Protein AF-A0A842RB42-F1 (afdb_monomer)

Mean predicted aligned error: 12.79 Å

Secondary structure (DSSP, 8-state):
------------TT--S--PPP-----TTGGGEEE--SSHHHHHHHHHHHHTTTT-TTSTTTTTTT----HHHHHHHHTTS--TTEEEEEETTEEEEEEEEEEEEEETTEEEEEEEEEEEE-GGGTTSSHHHHHHHHHHHHHHHTT-S-EEEE--TT-TTTHHHHHHTT-EE-TTSSSEEEE-HHHHHH-TTTGGGGGTS-HHHHB-----SS----EETTEEEEEEEEE-SSS-EEEEEEETTTTEEEEEEEE-SS-EEEEEEE-S-SEEETTT-EEEEEEEEEE-SSSPEEEEEEEEE-TTEEEES--EEEEEE-TTEEEEEEEEEEE-TTPPP--TTTSTT---S-EEEEEEEETTEEEEEEEE-EEE-SEEEEESSSS-EE-TT-EEEEEEEEEE-SSS-EEEEEEE---SSEEES--EEEEEE-TT-EEEEEEEEEPS-SSEEEEEEEEEEETTS-EEEEEEEEEEE-SSS--EEEEETTEEEEE-SSEEEEEESS--TTTT-EEEEETTT--EEEE---EESSSP-TTT-GGGTSPPEEEEEE-SSEEEEEEEEE-TTTTTEEEEEEEEEESSSPPEEEEEEEEE-SSS-B-S-EEEE-SS-EE-SSPP-EEEEEETTEEEEE-HHHHHTT--S-GGGBSSSEEEEEETTEEEEEE--GGG-SEEETTSSS-EEEEE---B-TT-EEEPPPEEEEEES-HHHHHHHHHHHHS---------------SEEEEEE-TTSTT--BSEEEEETT--EEEEEEEEEEEEEEEEEEEEEETTBEEESSEEEEEEEEEEEEEEEEEEE--SSSEEEEEEEEEESS-EEEEEEEEEEE-TTS--EEEEEE-SS-EEEEEE-SSEEEEEETTTTTEEEEEEETTPPP-B-B-TTS-EEETTEEEE-BSEEEEEEESS--S-HHHHHTT--EEEEEEEETTEEEEEEEEPPP-SSGGGTTEEEEEEEEE-TT-SEEEEEEEEEE-SSS-EEEEEEEEEEE---SSTT-EEEEEETTTEEEEEETTS-TTTHHHHGGG-SEEEEE-TT-SSEEEEE----SS-EEEEEE-STTS-EEEEEEEEEEEE-TT-EEEEEEEEEEES-GGGTGGGGGBS-HHHH--

Nearest PDB structures (foldseek):
  3wvf-assembly2_B  TM=6.199E-01  e=1.460E-06  Escherichia coli UTI89
  8cte-assembly1_X  TM=4.388E-01  e=1.400E-07  Homo sapiens
  8csl-assembly1_X  TM=4.303E-01  e=2.814E-07  Homo sapiens
  7tw1-assembly1_E  TM=4.346E-01  e=2.678E-07  Homo sapiens
  5ow3-assembly1_C-3  TM=1.644E-01  e=1.102E-02  Arabidopsis thaliana

Radius of gyration: 33.49 Å; Cα contacts (8 Å, |Δi|>4): 2814; chains: 1; bounding box: 98×82×93 Å

pLDDT: mean 84.16, std 14.67, range [21.72, 98.56]

Foldseek 3Di:
DDDDPDDDPPPPPPPPPDDLDQDADDDPLLVQKDFQDLDLLSLQLVLVLQQLQQPDPLDFCGPQNPDRGHSVNSNVVPVQDDRPQKMFGADSVDSSHTFWIWGKDADQFHNLEMETPDTGGRPVCPPVCNSLSRVSVNQVVSLVVLHQKYKYADFLPSPRCQQSLQLQQWAQFPQFRGITIHRCSVVCPFFPCVVVSSVAHQSVFKDGDRDSDHQQDDDQAQGWDWTKGHRDPFWIKIWIARPQASHTQWMFTTHLAWTKTWHKDWNHQEDEAQPDKTKIKIKIFTQGQDWWWKWKAKDWDPQKDKDADGIDTDTYHHGDMDMGMIMIHGHLPDAFDDCSQQVPDHAPTKIWIFMDTPNDTGINIRHHGYDFQKDKAWVVNQAEDEAPDKDKTKIKIAGPPLAKFWKKKAKDAWPFKAFPDGIDTDIAHSLIAMDITIIHGHDDAWEWTWMWMWMAGPVGGTRDTDIRIHTYHPAQAWYWDDDSQKIWIDGPFKIWIFGQAFDQQHRKIWIFGDPLGKIKIFDQFFKFPPTPPSHRPVSRDRWDWDWDDDPFHIKIWTWDADPVQHQKIKIWIWTDGSDQAWIWIKMKIWRQDQFKGDRIKGKRDDRMDMDPQQFLWKWFAFPVGIDIDHLVVLQPPDFFQLNRHDAQKMWTHGPRWIKMKGDDSVQFPTWRRSHPDITTMGDDHTAHHRDMDMDDIITMHTGHDVVVNRQSNCVVPPDDDDDDDDDDDDDPDQKDKAKAAPVQPDAGFQEEEDALPDFKIKIKMFGPAFDWFWWKKAKDKDVWDKPPGIDTDTGHRDRMDMDMITTNDDPDQKIKMKIWIGGPVDIDIDIHMYGYFHPVFDKDWDWDDDPPFIWIWIDQPFKIWIAGQLLLRFIQAIDGPPDHGFWDAPPPDFPRDDNDSTTGTHWDKDKFAQDRDTDRVVVSNVWGWDKDWDCDVVKTDIKIKTDQDCPDSQRHQKIWMWTWIDGHPHQKTKIKIKIWRQYQFKHWIKMKIKHKGAAPLDQPKWKWWQFPPDGIDIDGLSPDQPPQQSRFQQTQKMWIDHPPDQKIKMKG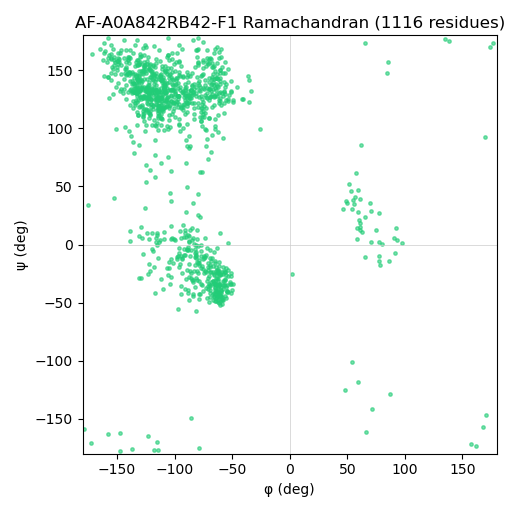AEDEPFRKTFGWDRSNRGIIIGMMITHTDIAHHRGMDMAMMMIGIDNDPSNHVSCNRYSCCVSRYD

Solvent-accessible surface area (backbone atoms only — not comparable to full-atom values): 58991 Å² total; per-residue (Å²): 143,81,85,80,82,70,77,84,78,81,76,77,86,79,74,90,62,87,77,74,63,68,37,63,83,82,50,84,58,42,73,39,47,43,70,61,59,104,41,73,68,48,24,36,24,51,16,54,31,48,49,52,27,51,90,33,90,90,41,86,52,23,83,52,48,90,56,78,60,42,30,68,57,43,39,70,73,46,73,80,54,82,48,92,46,29,35,31,30,34,36,97,92,36,83,87,41,44,36,27,44,27,33,47,45,64,31,68,69,38,89,56,26,28,26,47,78,43,79,50,51,25,69,92,57,56,94,68,55,52,64,56,33,44,52,50,51,53,50,51,52,35,35,76,71,65,15,49,30,41,30,38,74,56,48,44,33,42,72,79,55,50,56,54,43,19,69,73,53,34,39,31,46,66,74,47,77,38,37,30,43,20,50,58,34,35,58,61,62,31,80,87,60,28,68,54,30,53,78,38,43,53,72,80,24,45,61,65,80,74,69,99,60,65,54,80,46,58,56,89,47,20,48,29,44,84,47,41,33,49,76,56,99,59,27,34,38,39,38,32,28,24,64,48,53,69,36,49,20,28,38,39,44,36,39,93,62,41,27,42,35,38,39,54,51,35,74,46,36,61,46,35,26,33,74,42,75,44,62,36,37,41,38,41,33,27,68,16,79,58,68,44,56,38,43,37,42,54,47,63,36,95,57,43,49,73,49,65,87,49,68,48,79,46,78,36,47,53,72,36,71,51,72,50,71,34,40,36,34,36,40,49,82,49,73,67,54,61,55,75,65,39,65,89,62,60,47,85,42,38,42,34,37,43,36,35,41,96,94,40,71,52,72,35,33,46,45,42,34,36,36,63,46,51,48,76,43,40,69,57,78,79,45,75,45,53,52,69,36,77,48,71,50,41,32,38,38,42,41,64,71,73,49,69,43,58,33,37,41,40,53,46,64,30,93,42,44,40,57,83,70,44,74,47,78,50,74,32,42,43,46,20,27,63,46,80,42,57,32,37,28,45,83,60,71,44,38,56,32,57,26,48,38,38,32,26,38,78,89,66,42,48,44,40,75,48,66,46,63,43,35,31,51,67,56,41,46,44,30,63,50,61,52,94,63,25,45,35,42,36,35,83,52,40,39,36,37,33,49,68,58,63,47,80,64,18,55,31,37,38,41,36,35,65,87,65,65,49,35,38,35,29,53,57,61,30,73,28,70,71,70,49,85,77,58,34,71,52,37,51,49,68,53,51,75,46,78,48,82,53,98,63,25,35,35,40,37,39,30,44,71,40,82,86,53,72,40,34,32,44,31,44,33,40,38,40,38,27,60,94,62,58,34,34,41,31,44,34,40,35,24,76,34,94,52,70,45,67,70,41,30,41,41,36,36,77,59,37,46,63,44,93,68,66,69,71,32,33,40,41,34,32,70,95,42,76,46,73,46,46,51,68,73,44,44,78,75,59,71,44,53,46,83,57,45,64,48,48,47,38,26,36,33,40,96,67,28,16,45,22,43,31,45,70,56,92,70,45,66,32,31,40,72,31,51,98,35,57,27,38,32,35,73,45,74,73,33,43,54,72,33,71,50,74,54,82,54,39,32,38,41,82,42,84,37,56,66,58,39,52,48,52,41,32,62,73,77,62,65,76,97,82,81,87,81,80,86,87,77,82,90,80,74,71,62,48,77,33,34,31,51,87,88,47,79,96,50,80,14,31,12,40,75,40,51,58,86,58,43,67,41,31,39,38,40,43,40,75,53,67,38,69,55,61,37,42,36,37,55,49,44,64,88,38,58,57,42,72,38,70,42,82,42,78,44,71,77,33,38,67,49,76,50,77,30,39,45,50,76,48,97,59,52,64,36,37,32,39,41,38,39,40,38,96,89,52,76,46,78,45,67,24,20,43,34,34,28,35,84,96,50,63,67,48,76,45,87,45,72,60,102,86,54,65,34,42,38,38,38,21,85,38,35,37,37,29,33,23,32,91,58,74,32,19,32,51,40,35,28,51,81,85,44,73,65,51,34,29,49,43,76,93,54,73,40,51,44,62,79,29,56,69,32,58,56,8,40,41,72,51,68,39,61,71,82,69,70,65,50,58,64,61,63,60,68,69,54,56,39,48,68,47,81,46,78,58,90,81,32,38,38,41,31,18,34,45,55,72,35,73,91,45,85,49,50,34,21,30,30,48,34,38,33,46,29,31,37,17,50,20,57,46,38,42,36,38,42,35,42,36,28,72,14,56,48,69,38,45,25,22,44,36,36,37,33,24,29,53,56,76,69,48,75,69,26,39,40,38,40,49,37,98,86,75,47,75,47,75,45,40,50,77,60,60,64,70,61,58,59,70,48,24,72,72,15,50,34,36,34,41,31,39,62,92,54,82,48,32,45,28,40,30,32,48,65,56,84,62,62,55,22,26,44,64,47,42,72,83,35,73,35,36,34,51,26,41,45,33,58,71,46,74,39,49,45,69,35,69,50,50,46,38,39,40,37,38,57,36,82,52,77,75,41,48,66,18,48,33,38,30,73,52,45,88,72,28,48,67

Sequence (1118 aa):
MNSSKKFPKQKNKSNLQLKKSIIFLDDEKTALVRPMRPTKKDYAGIARCYNSFKDSDSWPGGFGGTFTFTGEFIEEQLKDQDHSSLFIVVAPDNPDKIVGVSFCSRTWNLPDCWYVQLLGVDPAYQGQKLGKSLLLRSTQFALEKGARFISLHTWGGNLKAMPLYKRQGYKWRPNTSVYMENYLPLILNFPYFRGLFTKYSWYDTFQPKITQEQDEEFDEKMAIYEYYFKFDEYSSLKVWIDRTVGWISGFHYITEQEDLLIKTQTPNSEAFTGIETFPVTLTVANYGKKVQELAITTKSTDQLALDGETTHQIKLPSNKEQTINLTGSFLSDTDELDMKVHTHTYSDHTITFEISTDGFTFPIILGKVPLKAMKIHTTPKNFVAIPDQTLTIPFELCNYTGKQQEIEIKLEDGKKVLFNQHNFSTSVDPYDSKLEVPAKVLPTTSTADEINISMKTKDGKNLLKKKLPIIIFRNNKAVSYELDQQLFLENKNVRVSLYRKSQPGSNELVIFEKTRGLKICGNPLILGYPFDEDGSEFYSTKLDHQILETEEGLWIASSAVSKEKAGVKVTRKLFIPNDNEPLGLQYSLENLSDKAVTDLGILCTSYWWPNPLNPVNVIIPFKEGIKQSSLYELGINLGKDPSDLKEGWKAINYSRGTLGFLFNQEVIEKIGIGERFPSIEFKIPELQPNQTFDLTPLWFTFTDSWQAVRKQWQDKYHYSPANELDHFLSAENMKKIGLIDEQSQDQICKGLILDRNQKKIQIILDAFRKTTFEGAMTVNFTKMKSKPKNLPISITDSKQWVETIKINPSGRKISSGTITFDTKTRVYEESIALGFYNSSKEVTINKCSNNQETYLEVDNGFLKFRGSKDYRGQIFYLSVEGSKNYLLTHYPEVKAFLWYNKFYGGIGGVISPVDQRGNPEEEFNKLNFTAFEIEKDPWKGIGFMSEIMDYLPAIKGAQQITNFLTLPDAPFILVQQEITNHSEVTRTFNANLTANLVTSNNDKDRYYLKTKKSGIATFQTQDYGSQAWREELDSKWAAFKKEGNKFIMGAVIGKSNYQESIYTYSPNLSIIRLGRSVTNIKIPAKETVRLNVLYLLTKDLTTIEPFTKSNLVSLLKD

Structure (mmCIF, N/CA/C/O backbone):
data_AF-A0A842RB42-F1
#
_entry.id   AF-A0A842RB42-F1
#
loop_
_atom_site.group_PDB
_atom_site.id
_atom_site.type_symbol
_atom_site.label_atom_id
_atom_site.label_alt_id
_atom_site.label_comp_id
_atom_site.label_asym_id
_atom_site.label_entity_id
_atom_site.label_seq_id
_atom_site.pdbx_PDB_ins_code
_atom_site.Cartn_x
_atom_site.Cartn_y
_atom_site.Cartn_z
_atom_site.occupancy
_atom_site.B_iso_or_equiv
_atom_site.auth_seq_id
_atom_site.auth_comp_id
_atom_site.auth_asym_id
_atom_site.auth_atom_id
_atom_site.pdbx_PDB_model_num
ATOM 1 N N . MET A 1 1 ? -7.419 3.503 46.052 1.00 28.41 1 MET A N 1
ATOM 2 C CA . MET A 1 1 ? -8.783 2.989 45.809 1.00 28.41 1 MET A CA 1
ATOM 3 C C . MET A 1 1 ? -9.113 3.204 44.337 1.00 28.41 1 MET A C 1
ATOM 5 O O . MET A 1 1 ? -9.542 4.285 43.982 1.00 28.41 1 MET A O 1
ATOM 9 N N . ASN A 1 2 ? -8.829 2.223 43.477 1.00 23.16 2 ASN A N 1
ATOM 10 C CA . ASN A 1 2 ? -9.146 2.251 42.044 1.00 23.16 2 ASN A CA 1
ATOM 11 C C . ASN A 1 2 ? -9.786 0.903 41.699 1.00 23.16 2 ASN A C 1
ATOM 13 O O . ASN A 1 2 ? -9.106 -0.121 41.649 1.00 23.16 2 ASN A O 1
ATOM 17 N N . SER A 1 3 ? -11.110 0.894 41.552 1.00 21.72 3 SER A N 1
ATOM 18 C CA . SER A 1 3 ? -11.892 -0.288 41.203 1.00 21.72 3 SER A CA 1
ATOM 19 C C . SER A 1 3 ? -11.754 -0.576 39.710 1.00 21.72 3 SER A C 1
ATOM 21 O O . SER A 1 3 ? -12.341 0.111 38.875 1.00 21.72 3 SER A O 1
ATOM 23 N N . SER A 1 4 ? -10.997 -1.615 39.372 1.00 25.64 4 SER A N 1
ATOM 24 C CA . SER A 1 4 ? -10.973 -2.209 38.040 1.00 25.64 4 SER A CA 1
ATOM 25 C C . SER A 1 4 ? -12.340 -2.832 37.730 1.00 25.64 4 SER A C 1
ATOM 27 O O . SER A 1 4 ? -12.679 -3.919 38.204 1.00 25.64 4 SER A O 1
ATOM 29 N N . LYS A 1 5 ? -13.160 -2.139 36.930 1.00 25.27 5 LYS A N 1
ATOM 30 C CA . LYS A 1 5 ? -14.368 -2.723 36.336 1.00 25.27 5 LYS A CA 1
ATOM 31 C C . LYS A 1 5 ? -13.937 -3.788 35.324 1.00 25.27 5 LYS A C 1
ATOM 33 O O . LYS A 1 5 ? -13.612 -3.501 34.179 1.00 25.27 5 LYS A O 1
ATOM 38 N N . LYS A 1 6 ? -13.892 -5.036 35.795 1.00 25.89 6 LYS A N 1
ATOM 39 C CA . LYS A 1 6 ? -13.832 -6.245 34.972 1.00 25.89 6 LYS A CA 1
ATOM 40 C C . LYS A 1 6 ? -15.057 -6.267 34.054 1.00 25.89 6 LYS A C 1
ATOM 42 O O . LYS A 1 6 ? -16.180 -6.209 34.551 1.00 25.89 6 LYS A O 1
ATOM 47 N N . PHE A 1 7 ? -14.846 -6.431 32.751 1.00 24.80 7 PHE A N 1
ATOM 48 C CA . PHE A 1 7 ? -15.879 -6.966 31.863 1.00 24.80 7 PHE A CA 1
ATOM 49 C C . PHE A 1 7 ? -16.419 -8.279 32.460 1.00 24.80 7 PHE A C 1
ATOM 51 O O . PHE A 1 7 ? -15.640 -9.042 33.053 1.00 24.80 7 PHE A O 1
ATOM 58 N N . PRO A 1 8 ? -17.732 -8.549 32.378 1.00 24.95 8 PRO A N 1
ATOM 59 C CA . PRO A 1 8 ? -18.328 -9.676 33.069 1.00 24.95 8 PRO A CA 1
ATOM 60 C C . PRO A 1 8 ? -17.767 -10.978 32.494 1.00 24.95 8 PRO A C 1
ATOM 62 O O . PRO A 1 8 ? -18.117 -11.406 31.398 1.00 24.95 8 PRO A O 1
ATOM 65 N N . LYS A 1 9 ? -16.919 -11.661 33.271 1.00 26.80 9 LYS A N 1
ATOM 66 C CA . LYS A 1 9 ? -16.760 -13.109 33.135 1.00 26.80 9 LYS A CA 1
ATOM 67 C C . LYS A 1 9 ? -18.126 -13.709 33.460 1.00 26.80 9 LYS A C 1
ATOM 69 O O . LYS A 1 9 ? -18.439 -13.890 34.637 1.00 26.80 9 LYS A O 1
ATOM 74 N N . GLN A 1 10 ? -18.929 -14.016 32.442 1.00 27.81 10 GLN A N 1
ATOM 75 C CA . GLN A 1 10 ? -20.046 -14.947 32.581 1.00 27.81 10 GLN A CA 1
ATOM 76 C C . GLN A 1 10 ? -19.477 -16.285 33.075 1.00 27.81 10 GLN A C 1
ATOM 78 O O . GLN A 1 10 ? -19.065 -17.149 32.304 1.00 27.81 10 GLN A O 1
ATOM 83 N N . LYS A 1 11 ? -19.439 -16.476 34.395 1.00 27.50 11 LYS A N 1
ATOM 84 C CA . LYS A 1 11 ? -19.448 -17.813 34.979 1.00 27.50 11 LYS A CA 1
ATOM 85 C C . LYS A 1 11 ? -20.868 -18.343 34.801 1.00 27.50 11 LYS A C 1
ATOM 87 O O . LYS A 1 11 ? -21.682 -18.237 35.710 1.00 27.50 11 LYS A O 1
ATOM 92 N N . ASN A 1 12 ? -21.157 -18.918 33.635 1.00 30.31 12 ASN A N 1
ATOM 93 C CA . ASN A 1 12 ? -22.341 -19.753 33.439 1.00 30.31 12 ASN A CA 1
ATOM 94 C C . ASN A 1 12 ? -22.178 -21.049 34.249 1.00 30.31 12 ASN A C 1
ATOM 96 O O . ASN A 1 12 ? -21.816 -22.097 33.719 1.00 30.31 12 ASN A O 1
ATOM 100 N N . LYS A 1 13 ? -22.427 -20.979 35.560 1.00 30.80 13 LYS A N 1
ATOM 101 C CA . LYS A 1 13 ? -22.700 -22.152 36.397 1.00 30.80 13 LYS A CA 1
ATOM 102 C C . LYS A 1 13 ? -24.211 -22.412 36.403 1.00 30.80 13 LYS A C 1
ATOM 104 O O . LYS A 1 13 ? -24.855 -22.186 37.415 1.00 30.80 13 LYS A O 1
ATOM 109 N N . SER A 1 14 ? -24.750 -22.866 35.268 1.00 31.52 14 SER A N 1
ATOM 110 C CA . SER A 1 14 ? -26.062 -23.547 35.173 1.00 31.52 14 SER A CA 1
ATOM 111 C C . SER A 1 14 ? -26.391 -24.071 33.759 1.00 31.52 14 SER A C 1
ATOM 113 O O . SER A 1 14 ? -27.551 -24.099 33.376 1.00 31.52 14 SER A O 1
ATOM 115 N N . ASN A 1 15 ? -25.412 -24.525 32.963 1.00 31.92 15 ASN A N 1
ATOM 116 C CA . ASN A 1 15 ? -25.683 -25.153 31.654 1.00 31.92 15 ASN A CA 1
ATOM 117 C C . ASN A 1 15 ? -25.223 -26.616 31.613 1.00 31.92 15 ASN A C 1
ATOM 119 O O . ASN A 1 15 ? -24.408 -27.011 30.783 1.00 31.92 15 ASN A O 1
ATOM 123 N N . LEU A 1 16 ? -25.764 -27.417 32.532 1.00 30.64 16 LEU A N 1
ATOM 124 C CA . LEU A 1 16 ? -25.721 -28.883 32.474 1.00 30.64 16 LEU A CA 1
ATOM 125 C C . LEU A 1 16 ? -27.076 -29.452 32.010 1.00 30.64 16 LEU A C 1
ATOM 127 O O . LEU A 1 16 ? -27.528 -30.490 32.475 1.00 30.64 16 LEU A O 1
ATOM 131 N N . GLN A 1 17 ? -27.726 -28.755 31.075 1.00 28.22 17 GLN A N 1
ATOM 132 C CA . GLN A 1 17 ? -28.745 -29.327 30.199 1.00 28.22 17 GLN A CA 1
ATOM 133 C C . GLN A 1 17 ? -28.133 -29.438 28.800 1.00 28.22 17 GLN A C 1
ATOM 135 O O . GLN A 1 17 ? -27.595 -28.466 28.275 1.00 28.22 17 GLN A O 1
ATOM 140 N N . LEU A 1 18 ? -28.151 -30.657 28.258 1.00 33.97 18 LEU A N 1
ATOM 141 C CA . LEU A 1 18 ? -27.650 -31.085 26.948 1.00 33.97 18 LEU A CA 1
ATOM 142 C C . LEU A 1 18 ? -27.624 -29.960 25.890 1.00 33.97 18 LEU A C 1
ATOM 144 O O . LEU A 1 18 ? -28.635 -29.676 25.248 1.00 33.97 18 LEU A O 1
ATOM 148 N N . LYS A 1 19 ? -26.452 -29.346 25.660 1.00 38.97 19 LYS A N 1
ATOM 149 C CA . LYS A 1 19 ? -26.220 -28.503 24.478 1.00 38.97 19 LYS A CA 1
ATOM 150 C C . LYS A 1 19 ? -26.294 -29.406 23.249 1.00 38.97 19 LYS A C 1
ATOM 152 O O . LYS A 1 19 ? -25.318 -30.081 22.933 1.00 38.97 19 LYS A O 1
ATOM 157 N N . LYS A 1 20 ? -27.429 -29.417 22.548 1.00 51.00 20 LYS A N 1
ATOM 158 C CA . LYS A 1 20 ? -27.463 -29.916 21.169 1.00 51.00 20 LYS A CA 1
ATOM 159 C C . LYS A 1 20 ? -26.394 -29.157 20.375 1.00 51.00 20 LYS A C 1
ATOM 161 O O . LYS A 1 20 ? -26.348 -27.925 20.422 1.00 51.00 20 LYS A O 1
ATOM 166 N N . SER A 1 21 ? -25.491 -29.887 19.728 1.00 73.75 21 SER A N 1
ATOM 167 C CA . SER A 1 21 ? -24.455 -29.301 18.882 1.00 73.75 21 SER A CA 1
ATOM 168 C C . SER A 1 21 ? -25.103 -28.598 17.690 1.00 73.75 21 SER A C 1
ATOM 170 O O . SER A 1 21 ? -26.114 -29.062 17.166 1.00 73.75 21 SER A O 1
ATOM 172 N N . ILE A 1 22 ? -24.529 -27.470 17.270 1.00 82.19 22 ILE A N 1
ATOM 173 C CA . ILE A 1 22 ? -24.909 -26.811 16.015 1.00 82.19 22 ILE A CA 1
ATOM 174 C C . ILE A 1 22 ? -24.728 -27.825 14.881 1.00 82.19 22 ILE A C 1
ATOM 176 O O . ILE A 1 22 ? -23.686 -28.479 14.811 1.00 82.19 22 ILE A O 1
ATOM 180 N N . ILE A 1 23 ? -25.735 -27.962 14.019 1.00 79.69 23 ILE A N 1
ATOM 181 C CA . ILE A 1 23 ? -25.692 -28.843 12.855 1.00 79.69 23 ILE A CA 1
ATOM 182 C C . ILE A 1 23 ? -24.783 -28.182 11.819 1.00 79.69 23 ILE A C 1
ATOM 184 O O . ILE A 1 23 ? -25.168 -27.248 11.110 1.00 79.69 23 ILE A O 1
ATOM 188 N N . PHE A 1 24 ? -23.542 -28.653 11.775 1.00 79.31 24 PHE A N 1
ATOM 189 C CA . PHE A 1 24 ? -22.663 -28.452 10.633 1.00 79.31 24 PHE A CA 1
ATOM 190 C C . PHE A 1 24 ? -23.000 -29.472 9.547 1.00 79.31 24 PHE A C 1
ATOM 192 O O . PHE A 1 24 ? -23.635 -30.491 9.814 1.00 79.31 24 PHE A O 1
ATOM 199 N N . LEU A 1 25 ? -22.562 -29.193 8.321 1.00 76.94 25 LEU A N 1
ATOM 200 C CA . LEU A 1 25 ? -22.612 -30.188 7.263 1.00 76.94 25 LEU A CA 1
ATOM 201 C C . LEU A 1 25 ? -21.737 -31.386 7.658 1.00 76.94 25 LEU A C 1
ATOM 203 O O . LEU A 1 25 ? -20.537 -31.209 7.871 1.00 76.94 25 LEU A O 1
ATOM 207 N N . ASP A 1 26 ? -22.341 -32.568 7.720 1.00 69.81 26 ASP A N 1
ATOM 208 C CA . ASP A 1 26 ? -21.655 -33.838 7.937 1.00 69.81 26 ASP A CA 1
ATOM 209 C C . ASP A 1 26 ? -21.923 -34.740 6.726 1.00 69.81 26 ASP A C 1
ATOM 211 O O . ASP A 1 26 ? -23.037 -35.227 6.527 1.00 69.81 26 ASP A O 1
ATOM 215 N N . ASP A 1 27 ? -20.931 -34.853 5.844 1.00 80.81 27 ASP A N 1
ATOM 216 C CA . ASP A 1 27 ? -20.976 -35.664 4.631 1.00 80.81 27 ASP A CA 1
ATOM 217 C C . ASP A 1 27 ? -19.785 -36.637 4.571 1.00 80.81 27 ASP A C 1
ATOM 219 O O . ASP A 1 27 ? -18.842 -36.578 5.361 1.00 80.81 27 ASP A O 1
ATOM 223 N N . GLU A 1 28 ? -19.791 -37.561 3.608 1.00 82.12 28 GLU A N 1
ATOM 224 C CA . GLU A 1 28 ? -18.705 -38.543 3.466 1.00 82.12 28 GLU A CA 1
ATOM 225 C C . GLU A 1 28 ? -17.314 -37.897 3.325 1.00 82.12 28 GLU A C 1
ATOM 227 O O . GLU A 1 28 ? -16.303 -38.528 3.630 1.00 82.12 28 GLU A O 1
ATOM 232 N N . LYS A 1 29 ? -17.227 -36.641 2.860 1.00 88.75 29 LYS A N 1
ATOM 233 C CA . LYS A 1 29 ? -15.953 -35.934 2.688 1.00 88.75 29 LYS A CA 1
ATOM 234 C C . LYS A 1 29 ? -15.492 -35.267 3.978 1.00 88.75 29 LYS A C 1
ATOM 236 O O . LYS A 1 29 ? -14.283 -35.147 4.169 1.00 88.75 29 LYS A O 1
ATOM 241 N N . THR A 1 30 ? -16.390 -34.823 4.858 1.00 86.44 30 THR A N 1
ATOM 242 C CA . THR A 1 30 ? -16.000 -34.292 6.179 1.00 86.44 30 THR A CA 1
ATOM 243 C C . THR A 1 30 ? -15.402 -35.376 7.069 1.00 86.44 30 THR A C 1
ATOM 245 O O . THR A 1 30 ? -14.450 -35.089 7.791 1.00 86.44 30 THR A O 1
ATOM 248 N N . ALA A 1 31 ? -15.834 -36.632 6.920 1.00 88.44 31 ALA A N 1
ATOM 249 C CA . ALA A 1 31 ? -15.246 -37.783 7.612 1.00 88.44 31 ALA A CA 1
ATOM 250 C C . ALA A 1 31 ? -13.776 -38.077 7.228 1.00 88.44 31 ALA A C 1
ATOM 252 O O . ALA A 1 31 ? -13.061 -38.742 7.978 1.00 88.44 31 ALA A O 1
ATOM 253 N N . LEU A 1 32 ? -13.296 -37.570 6.083 1.00 93.88 32 LEU A N 1
ATOM 254 C CA . LEU A 1 32 ? -11.899 -37.712 5.638 1.00 93.88 32 LEU A CA 1
ATOM 255 C C . LEU A 1 32 ? -10.951 -36.696 6.293 1.00 93.88 32 LEU A C 1
ATOM 257 O O . LEU A 1 32 ? -9.732 -36.786 6.117 1.00 93.88 32 LEU A O 1
ATOM 261 N N . VAL A 1 33 ? -11.494 -35.705 7.005 1.00 94.69 33 VAL A N 1
ATOM 262 C CA . VAL A 1 33 ? -10.718 -34.657 7.669 1.00 94.69 33 VAL A CA 1
ATOM 263 C C . VAL A 1 33 ? -10.440 -35.058 9.109 1.00 94.69 33 VAL A C 1
ATOM 265 O O . VAL A 1 33 ? -11.341 -35.422 9.861 1.00 94.69 33 VAL A O 1
ATOM 268 N N . ARG A 1 34 ? -9.182 -34.936 9.529 1.00 92.69 34 ARG A N 1
ATOM 269 C CA . ARG A 1 34 ? -8.771 -35.162 10.919 1.00 92.69 34 ARG A CA 1
ATOM 270 C C . ARG A 1 34 ? -7.663 -34.195 11.334 1.00 92.69 34 ARG A C 1
ATOM 272 O O . ARG A 1 34 ? -6.963 -33.676 10.464 1.00 92.69 34 ARG A O 1
ATOM 279 N N . PRO A 1 35 ? -7.444 -33.987 12.642 1.00 92.06 35 PRO A N 1
ATOM 280 C CA . PRO A 1 35 ? -6.216 -33.367 13.117 1.00 92.06 35 PRO A CA 1
ATOM 281 C C . PRO A 1 35 ? -4.979 -34.139 12.638 1.00 92.06 35 PRO A C 1
ATOM 283 O O . PRO A 1 35 ? -5.001 -35.370 12.458 1.00 92.06 35 PRO A O 1
ATOM 286 N N . MET A 1 36 ? -3.899 -33.404 12.417 1.00 91.12 36 MET A N 1
ATOM 287 C CA . MET A 1 36 ? -2.589 -33.983 12.149 1.00 91.12 36 MET A CA 1
ATOM 288 C C . MET A 1 36 ? -2.059 -34.729 13.380 1.00 91.12 36 MET A C 1
ATOM 290 O O . MET A 1 36 ? -2.371 -34.385 14.519 1.00 91.12 36 MET A O 1
ATOM 294 N N . ARG A 1 37 ? -1.303 -35.805 13.145 1.00 91.38 37 ARG A N 1
ATOM 295 C CA . ARG A 1 37 ? -0.632 -36.584 14.192 1.00 91.38 37 ARG A CA 1
ATOM 296 C C . ARG A 1 37 ? 0.880 -36.346 14.096 1.00 91.38 37 ARG A C 1
ATOM 298 O O . ARG A 1 37 ? 1.406 -36.545 13.000 1.00 91.38 37 ARG A O 1
ATOM 305 N N . PRO A 1 38 ? 1.598 -36.034 15.193 1.00 89.38 38 PRO A N 1
ATOM 306 C CA . PRO A 1 38 ? 3.046 -35.793 15.186 1.00 89.38 38 PRO A CA 1
ATOM 307 C C . PRO A 1 38 ? 3.836 -37.087 14.955 1.00 89.38 38 PRO A C 1
ATOM 309 O O . PRO A 1 38 ? 4.406 -37.683 15.864 1.00 89.38 38 PRO A O 1
ATOM 312 N N . THR A 1 39 ? 3.815 -37.582 13.721 1.00 92.81 39 THR A N 1
ATOM 313 C CA . THR A 1 39 ? 4.417 -38.854 13.322 1.00 92.81 39 THR A CA 1
ATOM 314 C C . THR A 1 39 ? 5.160 -38.684 12.007 1.00 92.81 39 THR A C 1
ATOM 316 O O . THR A 1 39 ? 4.693 -37.977 11.113 1.00 92.81 39 THR A O 1
ATOM 319 N N . LYS A 1 40 ? 6.262 -39.425 11.831 1.00 91.62 40 LYS A N 1
ATOM 320 C CA . LYS A 1 40 ? 7.027 -39.452 10.571 1.00 91.62 40 LYS A CA 1
ATOM 321 C C . LYS A 1 40 ? 6.155 -39.720 9.339 1.00 91.62 40 LYS A C 1
ATOM 323 O O . LYS A 1 40 ? 6.412 -39.174 8.271 1.00 91.62 40 LYS A O 1
ATOM 328 N N . LYS A 1 41 ? 5.098 -40.530 9.487 1.00 93.19 41 LYS A N 1
ATOM 329 C CA . LYS A 1 41 ? 4.145 -40.837 8.409 1.00 93.19 41 LYS A CA 1
ATOM 330 C C . LYS A 1 41 ? 3.364 -39.598 7.963 1.00 93.19 41 LYS A C 1
ATOM 332 O O . LYS A 1 41 ? 3.289 -39.346 6.761 1.00 93.19 41 LYS A O 1
ATOM 337 N N . ASP A 1 42 ? 2.810 -38.837 8.906 1.00 94.19 42 ASP A N 1
ATOM 338 C CA . ASP A 1 42 ? 2.062 -37.615 8.599 1.00 94.19 42 ASP A CA 1
ATOM 339 C C . ASP A 1 42 ? 3.001 -36.517 8.072 1.00 94.19 42 ASP A C 1
ATOM 341 O O . ASP A 1 42 ? 2.682 -35.911 7.051 1.00 94.19 42 ASP A O 1
ATOM 345 N N . TYR A 1 43 ? 4.193 -36.334 8.658 1.00 94.44 43 TYR A N 1
ATOM 346 C CA . TYR A 1 43 ? 5.194 -35.382 8.151 1.00 94.44 43 TYR A CA 1
ATOM 347 C C . TYR A 1 43 ? 5.596 -35.681 6.699 1.00 94.44 43 TYR A C 1
ATOM 349 O O . TYR A 1 43 ? 5.549 -34.802 5.837 1.00 94.44 43 TYR A O 1
ATOM 357 N N . ALA A 1 44 ? 5.899 -36.945 6.385 1.00 93.75 44 ALA A N 1
ATOM 358 C CA . ALA A 1 44 ? 6.197 -37.366 5.018 1.00 93.75 44 ALA A CA 1
ATOM 359 C C . ALA A 1 44 ? 4.988 -37.210 4.075 1.00 93.75 44 ALA A C 1
ATOM 361 O O . ALA A 1 44 ? 5.157 -36.910 2.893 1.00 93.75 44 ALA A O 1
ATOM 362 N N . GLY A 1 45 ? 3.765 -37.422 4.570 1.00 95.12 45 GLY A N 1
ATOM 363 C CA . GLY A 1 45 ? 2.533 -37.209 3.809 1.00 95.12 45 GLY A CA 1
ATOM 364 C C . GLY A 1 45 ? 2.303 -35.742 3.448 1.00 95.12 45 GLY A C 1
ATOM 365 O O . GLY A 1 45 ? 2.008 -35.440 2.293 1.00 95.12 45 GLY A O 1
ATOM 366 N N . ILE A 1 46 ? 2.507 -34.836 4.404 1.00 94.31 46 ILE A N 1
ATOM 367 C CA . ILE A 1 46 ? 2.412 -33.386 4.202 1.00 94.31 46 ILE A CA 1
ATOM 368 C C . ILE A 1 46 ? 3.485 -32.914 3.216 1.00 94.31 46 ILE A C 1
ATOM 370 O O . ILE A 1 46 ? 3.153 -32.215 2.262 1.00 94.31 46 ILE A O 1
ATOM 374 N N . ALA A 1 47 ? 4.736 -33.366 3.367 1.00 92.38 47 ALA A N 1
ATOM 375 C CA . ALA A 1 47 ? 5.821 -33.037 2.440 1.00 92.38 47 ALA A CA 1
ATOM 376 C C . ALA A 1 47 ? 5.476 -33.416 0.988 1.00 92.38 47 ALA A C 1
ATOM 378 O O . ALA A 1 47 ? 5.611 -32.602 0.073 1.00 92.38 47 ALA A O 1
ATOM 379 N N . ARG A 1 48 ? 4.946 -34.631 0.769 1.00 93.38 48 ARG A N 1
ATOM 380 C CA . ARG A 1 48 ? 4.459 -35.059 -0.556 1.00 93.38 48 ARG A CA 1
ATOM 381 C C . ARG A 1 48 ? 3.330 -34.170 -1.069 1.00 93.38 48 ARG A C 1
ATOM 383 O O . ARG A 1 48 ? 3.364 -33.774 -2.230 1.00 93.38 48 ARG A O 1
ATOM 390 N N . CYS A 1 49 ? 2.361 -33.842 -0.214 1.00 93.44 49 CYS A N 1
ATOM 391 C CA . CYS A 1 49 ? 1.271 -32.943 -0.576 1.00 93.44 49 CYS A CA 1
ATOM 392 C C . CYS A 1 49 ? 1.800 -31.558 -0.984 1.00 93.44 49 CYS A C 1
ATOM 394 O O . CYS A 1 49 ? 1.341 -31.017 -1.983 1.00 93.44 49 CYS A O 1
ATOM 396 N N . TYR A 1 50 ? 2.787 -30.994 -0.282 1.00 90.44 50 TYR A N 1
ATOM 397 C CA . TYR A 1 50 ? 3.363 -29.683 -0.618 1.00 90.44 50 TYR A CA 1
ATOM 398 C C . TYR A 1 50 ? 4.076 -29.707 -1.970 1.00 90.44 50 TYR A C 1
ATOM 400 O O . TYR A 1 50 ? 3.895 -28.808 -2.791 1.00 90.44 50 TYR A O 1
ATOM 408 N N . ASN A 1 51 ? 4.830 -30.775 -2.233 1.00 87.69 51 ASN A N 1
ATOM 409 C CA . ASN A 1 51 ? 5.538 -30.958 -3.497 1.00 87.69 51 ASN A CA 1
ATOM 410 C C . ASN A 1 51 ? 4.595 -31.087 -4.707 1.00 87.69 51 ASN A C 1
ATOM 412 O O . ASN A 1 51 ? 5.004 -30.770 -5.822 1.00 87.69 51 ASN A O 1
ATOM 416 N N . SER A 1 52 ? 3.331 -31.489 -4.510 1.00 91.00 52 SER A N 1
ATOM 417 C CA . SER A 1 52 ? 2.343 -31.606 -5.600 1.00 91.00 52 SER A CA 1
ATOM 418 C C . SER A 1 52 ? 1.982 -30.268 -6.270 1.00 91.00 52 SER A C 1
ATOM 420 O O . SER A 1 52 ? 1.447 -30.260 -7.376 1.00 91.00 52 SER A O 1
ATOM 422 N N . PHE A 1 53 ? 2.307 -29.129 -5.646 1.00 85.00 53 PHE A N 1
ATOM 423 C CA . PHE A 1 53 ? 1.989 -27.793 -6.162 1.00 85.00 53 PHE A CA 1
ATOM 424 C C . PHE A 1 53 ? 3.057 -27.195 -7.090 1.00 85.00 53 PHE A C 1
ATOM 426 O O . PHE A 1 53 ? 2.838 -26.103 -7.608 1.00 85.00 53 PHE A O 1
ATOM 433 N N . LYS A 1 54 ? 4.199 -27.870 -7.300 1.00 71.69 54 LYS A N 1
ATOM 434 C CA . LYS A 1 54 ? 5.370 -27.324 -8.018 1.00 71.69 54 LYS A CA 1
ATOM 435 C C . LYS A 1 54 ? 5.049 -26.794 -9.425 1.00 71.69 54 LYS A C 1
ATOM 437 O O . LYS A 1 54 ? 5.583 -25.758 -9.803 1.00 71.69 54 LYS A O 1
ATOM 442 N N . ASP A 1 55 ? 4.112 -27.439 -10.121 1.00 68.50 55 ASP A N 1
ATOM 443 C CA . ASP A 1 55 ? 3.702 -27.110 -11.496 1.00 68.50 55 ASP A CA 1
ATOM 444 C C . ASP A 1 55 ? 2.181 -26.868 -11.617 1.00 68.50 55 ASP A C 1
ATOM 446 O O . ASP A 1 55 ? 1.558 -27.181 -12.631 1.00 68.50 55 ASP A O 1
ATOM 450 N N . SER A 1 56 ? 1.547 -26.351 -10.557 1.00 72.25 56 SER A N 1
ATOM 451 C CA . SER A 1 56 ? 0.094 -26.135 -10.511 1.00 72.25 56 SER A CA 1
ATOM 452 C C . SER A 1 56 ? -0.304 -24.673 -10.728 1.00 72.25 56 SER A C 1
ATOM 454 O O . SER A 1 56 ? 0.304 -23.754 -10.185 1.00 72.25 56 SER A O 1
ATOM 456 N N . ASP A 1 57 ? -1.409 -24.454 -11.445 1.00 70.38 57 ASP A N 1
ATOM 457 C CA . ASP A 1 57 ? -2.084 -23.153 -11.545 1.00 70.38 57 ASP A CA 1
ATOM 458 C C . ASP A 1 57 ? -2.864 -22.773 -10.267 1.00 70.38 57 ASP A C 1
ATOM 460 O O . ASP A 1 57 ? -3.284 -21.626 -10.115 1.00 70.38 57 ASP A O 1
ATOM 464 N N . SER A 1 58 ? -3.054 -23.715 -9.335 1.00 73.56 58 SER A N 1
ATOM 465 C CA . SER A 1 58 ? -3.797 -23.509 -8.084 1.00 73.56 58 SER A CA 1
ATOM 466 C C . SER A 1 58 ? -2.987 -22.779 -7.008 1.00 73.56 58 SER A C 1
ATOM 468 O O . SER A 1 58 ? -3.577 -22.228 -6.080 1.00 73.56 58 SER A O 1
ATOM 470 N N . TRP A 1 59 ? -1.658 -22.737 -7.136 1.00 75.62 59 TRP A N 1
ATOM 471 C CA . TRP A 1 59 ? -0.783 -21.873 -6.343 1.00 75.62 59 TRP A CA 1
ATOM 472 C C . TRP A 1 59 ? 0.360 -21.366 -7.228 1.00 75.62 59 TRP A C 1
ATOM 474 O O . TRP A 1 59 ? 1.302 -22.118 -7.484 1.00 75.62 59 TRP A O 1
ATOM 484 N N . PRO A 1 60 ? 0.298 -20.121 -7.735 1.00 68.00 60 PRO A N 1
ATOM 485 C CA . PRO A 1 60 ? 1.265 -19.657 -8.718 1.00 68.00 60 PRO A CA 1
ATOM 486 C C . PRO A 1 60 ? 2.694 -19.647 -8.135 1.00 68.00 60 PRO A C 1
ATOM 488 O O . PRO A 1 60 ? 3.008 -18.831 -7.272 1.00 68.00 60 PRO A O 1
ATOM 491 N N . GLY A 1 61 ? 3.563 -20.536 -8.630 1.00 62.91 61 GLY A N 1
ATOM 492 C CA . GLY A 1 61 ? 4.944 -20.721 -8.156 1.00 62.91 61 GLY A CA 1
ATOM 493 C C . GLY A 1 61 ? 5.147 -21.870 -7.154 1.00 62.91 61 GLY A C 1
ATOM 494 O O . GLY A 1 61 ? 6.274 -22.084 -6.714 1.00 62.91 61 GLY A O 1
ATOM 495 N N . GLY A 1 62 ? 4.092 -22.617 -6.805 1.00 72.81 62 GLY A N 1
ATOM 496 C CA . GLY A 1 62 ? 4.131 -23.703 -5.819 1.00 72.81 62 GLY A CA 1
ATOM 497 C C . GLY A 1 62 ? 4.432 -23.232 -4.387 1.00 72.81 62 GLY A C 1
ATOM 498 O O . GLY A 1 62 ? 4.734 -22.066 -4.150 1.00 72.81 62 GLY A O 1
ATOM 499 N N . PHE A 1 63 ? 4.356 -24.134 -3.401 1.00 75.06 63 PHE A N 1
ATOM 500 C CA . PHE A 1 63 ? 4.669 -23.777 -2.005 1.00 75.06 63 PHE A CA 1
ATOM 501 C C . PHE A 1 63 ? 6.167 -23.545 -1.758 1.00 75.06 63 PHE A C 1
ATOM 503 O O . PHE A 1 63 ? 6.525 -22.738 -0.908 1.00 75.06 63 PHE A O 1
ATOM 510 N N . GLY A 1 64 ? 7.042 -24.244 -2.490 1.00 62.16 64 GLY A N 1
ATOM 511 C CA . GLY A 1 64 ? 8.500 -24.179 -2.314 1.00 62.16 64 GLY A CA 1
ATOM 512 C C . GLY A 1 64 ? 9.262 -23.603 -3.508 1.00 62.16 64 GLY A C 1
ATOM 513 O O . GLY A 1 64 ? 10.490 -23.543 -3.477 1.00 62.16 64 GLY A O 1
ATOM 514 N N . GLY A 1 65 ? 8.586 -23.216 -4.595 1.00 63.56 65 GLY A N 1
ATOM 515 C CA . GLY A 1 65 ? 9.272 -22.914 -5.853 1.00 63.56 65 GLY A CA 1
ATOM 516 C C . GLY A 1 65 ? 10.054 -24.127 -6.363 1.00 63.56 65 GLY A C 1
ATOM 517 O O . GLY A 1 65 ? 9.484 -25.183 -6.632 1.00 63.56 65 GLY A O 1
ATOM 518 N N . THR A 1 66 ? 11.376 -23.991 -6.476 1.00 55.50 66 THR A N 1
ATOM 519 C CA . THR A 1 66 ? 12.273 -25.095 -6.858 1.00 55.50 66 THR A CA 1
ATOM 520 C C . THR A 1 66 ? 12.596 -26.048 -5.704 1.00 55.50 66 THR A C 1
ATOM 522 O O . THR A 1 66 ? 13.066 -27.162 -5.958 1.00 55.50 66 THR A O 1
ATOM 525 N N . PHE A 1 67 ? 12.332 -25.640 -4.459 1.00 60.75 67 PHE A N 1
ATOM 526 C CA . PHE A 1 67 ? 12.595 -26.422 -3.255 1.00 60.75 67 PHE A CA 1
ATOM 527 C C . PHE A 1 67 ? 11.685 -27.652 -3.178 1.00 60.75 67 PHE A C 1
ATOM 529 O O . PHE A 1 67 ? 10.493 -27.581 -3.474 1.00 60.75 67 PHE A O 1
ATOM 536 N N . THR A 1 68 ? 12.256 -28.787 -2.771 1.00 77.81 68 THR A N 1
ATOM 537 C CA . THR A 1 68 ? 11.516 -30.038 -2.557 1.00 77.81 68 THR A CA 1
ATOM 538 C C . THR A 1 68 ? 11.458 -30.324 -1.063 1.00 77.81 68 THR A C 1
ATOM 540 O O . THR A 1 68 ? 12.492 -30.523 -0.431 1.00 77.81 68 THR A O 1
ATOM 543 N N . PHE A 1 69 ? 10.252 -30.357 -0.503 1.00 81.12 69 PHE A N 1
ATOM 544 C CA . PHE A 1 69 ? 10.020 -30.622 0.913 1.00 81.12 69 PHE A CA 1
ATOM 545 C C . PHE A 1 69 ? 10.279 -32.099 1.242 1.00 81.12 69 PHE A C 1
ATOM 547 O O . PHE A 1 69 ? 9.798 -32.986 0.531 1.00 81.12 69 PHE A O 1
ATOM 554 N N . THR A 1 70 ? 10.989 -32.370 2.339 1.00 87.00 70 THR A N 1
ATOM 555 C CA . THR A 1 70 ? 11.175 -33.719 2.906 1.00 87.00 70 THR A CA 1
ATOM 556 C C . THR A 1 70 ? 10.338 -33.899 4.171 1.00 87.00 70 THR A C 1
ATOM 558 O O . THR A 1 70 ? 9.868 -32.925 4.760 1.00 87.00 70 THR A O 1
ATOM 561 N N . GLY A 1 71 ? 10.129 -35.149 4.598 1.00 84.88 71 GLY A N 1
ATOM 562 C CA . GLY A 1 71 ? 9.422 -35.423 5.852 1.00 84.88 71 GLY A CA 1
ATOM 563 C C . GLY A 1 71 ? 10.169 -34.853 7.058 1.00 84.88 71 GLY A C 1
ATOM 564 O O . GLY A 1 71 ? 9.543 -34.267 7.930 1.00 84.88 71 GLY A O 1
ATOM 565 N N . GLU A 1 72 ? 11.497 -34.950 7.058 1.00 79.44 72 GLU A N 1
ATOM 566 C CA . GLU A 1 72 ? 12.379 -34.410 8.095 1.00 79.44 72 GLU A CA 1
ATOM 567 C C . GLU A 1 72 ? 12.288 -32.883 8.177 1.00 79.44 72 GLU A C 1
ATOM 569 O O . GLU A 1 72 ? 12.235 -32.335 9.273 1.00 79.44 72 GLU A O 1
ATOM 574 N N . PHE A 1 73 ? 12.199 -32.198 7.031 1.00 80.19 73 PHE A N 1
ATOM 575 C CA . PHE A 1 73 ? 11.998 -30.750 7.001 1.00 80.19 73 PHE A CA 1
ATOM 576 C C . PHE A 1 73 ? 10.661 -30.367 7.644 1.00 80.19 73 PHE A C 1
ATOM 578 O O . PHE A 1 73 ? 10.611 -29.485 8.493 1.00 80.19 73 PHE A O 1
ATOM 585 N N . ILE A 1 74 ? 9.568 -31.047 7.277 1.00 85.56 74 ILE A N 1
ATOM 586 C CA . ILE A 1 74 ? 8.250 -30.777 7.871 1.00 85.56 74 ILE A CA 1
ATOM 587 C C . ILE A 1 74 ? 8.236 -31.118 9.370 1.00 85.56 74 ILE A C 1
ATOM 589 O O . ILE A 1 74 ? 7.627 -30.393 10.151 1.00 85.56 74 ILE A O 1
ATOM 593 N N . GLU A 1 75 ? 8.918 -32.188 9.782 1.00 87.12 75 GLU A N 1
ATOM 594 C CA . GLU A 1 75 ? 9.098 -32.541 11.192 1.00 87.12 75 GLU A CA 1
ATOM 595 C C . GLU A 1 75 ? 9.825 -31.429 11.951 1.00 87.12 75 GLU A C 1
ATOM 597 O O . GLU A 1 75 ? 9.340 -30.993 12.989 1.00 87.12 75 GLU A O 1
ATOM 602 N N . GLU A 1 76 ? 10.938 -30.914 11.427 1.00 75.88 76 GLU A N 1
ATOM 603 C CA . GLU A 1 76 ? 11.683 -29.821 12.058 1.00 75.88 76 GLU A CA 1
ATOM 604 C C . GLU A 1 76 ? 10.836 -28.553 12.222 1.00 75.88 76 GLU A C 1
ATOM 606 O O . GLU A 1 76 ? 10.918 -27.906 13.263 1.00 75.88 76 GLU A O 1
ATOM 611 N N . GLN A 1 77 ? 9.996 -28.234 11.232 1.00 74.12 77 GLN A N 1
ATOM 612 C CA . GLN A 1 77 ? 9.127 -27.054 11.261 1.00 74.12 77 GLN A CA 1
ATOM 613 C C . GLN A 1 77 ? 7.946 -27.196 12.230 1.00 74.12 77 GLN A C 1
ATOM 615 O O . GLN A 1 77 ? 7.548 -26.221 12.860 1.00 74.12 77 GLN A O 1
ATOM 620 N N . LEU A 1 78 ? 7.359 -28.392 12.337 1.00 81.56 78 LEU A N 1
ATOM 621 C CA . LEU A 1 78 ? 6.087 -28.582 13.040 1.00 81.56 78 LEU A CA 1
ATOM 622 C C . LEU A 1 78 ? 6.220 -29.236 14.418 1.00 81.56 78 LEU A C 1
ATOM 624 O O . LEU A 1 78 ? 5.292 -29.110 15.212 1.00 81.56 78 LEU A O 1
ATOM 628 N N . LYS A 1 79 ? 7.316 -29.943 14.730 1.00 77.69 79 LYS A N 1
ATOM 629 C CA . LYS A 1 79 ? 7.418 -30.784 15.944 1.00 77.69 79 LYS A CA 1
ATOM 630 C C . LYS A 1 79 ? 7.160 -30.041 17.261 1.00 77.69 79 LYS A C 1
ATOM 632 O O . LYS A 1 79 ? 6.635 -30.655 18.183 1.00 77.69 79 LYS A O 1
ATOM 637 N N . ASP A 1 80 ? 7.482 -28.748 17.316 1.00 68.06 80 ASP A N 1
ATOM 638 C CA . ASP A 1 80 ? 7.379 -27.915 18.521 1.00 68.06 80 ASP A CA 1
ATOM 639 C C . ASP A 1 80 ? 6.137 -26.990 18.512 1.00 68.06 80 ASP A C 1
ATOM 641 O O . ASP A 1 80 ? 5.974 -26.164 19.409 1.00 68.06 80 ASP A O 1
ATOM 645 N N . GLN A 1 81 ? 5.249 -27.120 17.512 1.00 70.31 81 GLN A N 1
ATOM 646 C CA . GLN A 1 81 ? 4.036 -26.300 17.355 1.00 70.31 81 GLN A CA 1
ATOM 647 C C . GLN A 1 81 ? 2.772 -26.971 17.930 1.00 70.31 81 GLN A C 1
ATOM 649 O O . GLN A 1 81 ? 2.688 -28.195 18.023 1.00 70.31 81 GLN A O 1
ATOM 654 N N . ASP A 1 82 ? 1.742 -26.180 18.265 1.00 73.25 82 ASP A N 1
ATOM 655 C CA . ASP A 1 82 ? 0.409 -26.706 18.609 1.00 73.25 82 ASP A CA 1
ATOM 656 C C . ASP A 1 82 ? -0.319 -27.216 17.352 1.00 73.25 82 ASP A C 1
ATOM 658 O O . ASP A 1 82 ? -0.638 -26.457 16.437 1.00 73.25 82 ASP A O 1
ATOM 662 N N . HIS A 1 83 ? -0.628 -28.515 17.312 1.00 80.69 83 HIS A N 1
ATOM 663 C CA . HIS A 1 83 ? -1.304 -29.155 16.173 1.00 80.69 83 HIS A CA 1
ATOM 664 C C . HIS A 1 83 ? -2.833 -29.107 16.259 1.00 80.69 83 HIS A C 1
ATOM 666 O O . HIS A 1 83 ? -3.509 -29.582 15.346 1.00 80.69 83 HIS A O 1
ATOM 672 N N . SER A 1 84 ? -3.411 -28.547 17.330 1.00 80.81 84 SER A N 1
ATOM 673 C CA . SER A 1 84 ? -4.864 -28.556 17.559 1.00 80.81 84 SER A CA 1
ATOM 674 C C . SER A 1 84 ? -5.670 -27.812 16.487 1.00 80.81 84 SER A C 1
ATOM 676 O O . SER A 1 84 ? -6.854 -28.101 16.288 1.00 80.81 84 SER A O 1
ATOM 678 N N . SER A 1 85 ? -5.020 -26.902 15.764 1.00 88.00 85 SER A N 1
ATOM 679 C CA . SER A 1 85 ? -5.568 -26.121 14.657 1.00 88.00 85 SER A CA 1
ATOM 680 C C . SER A 1 85 ? -5.010 -26.519 13.281 1.00 88.00 85 SER A C 1
ATOM 682 O O . SER A 1 85 ? -5.257 -25.815 12.297 1.00 88.00 85 SER A O 1
ATOM 684 N N . LEU A 1 86 ? -4.278 -27.641 13.197 1.00 92.75 86 LEU A N 1
ATOM 685 C CA . LEU A 1 86 ? -3.742 -28.204 11.957 1.00 92.75 86 LEU A CA 1
ATOM 686 C C . LEU A 1 86 ? -4.556 -29.436 11.546 1.00 92.75 86 LEU A C 1
ATOM 688 O O . LEU A 1 86 ? -4.519 -30.497 12.174 1.00 92.75 86 LEU A O 1
ATOM 692 N N . PHE A 1 87 ? -5.287 -29.296 10.448 1.00 95.88 87 PHE A N 1
ATOM 693 C CA . PHE A 1 87 ? -6.145 -30.326 9.881 1.00 95.88 87 PHE A CA 1
ATOM 694 C C . PHE A 1 87 ? -5.555 -30.857 8.582 1.00 95.88 87 PHE A C 1
ATOM 696 O O . PHE A 1 87 ? -5.037 -30.108 7.757 1.00 95.88 87 PHE A O 1
ATOM 703 N N . ILE A 1 88 ? -5.679 -32.160 8.371 1.00 96.56 88 ILE A N 1
ATOM 704 C CA . ILE A 1 88 ? -5.316 -32.817 7.119 1.00 96.56 88 ILE A CA 1
ATOM 705 C C . ILE A 1 88 ? -6.528 -33.545 6.550 1.00 96.56 88 ILE A C 1
ATOM 707 O O . ILE A 1 88 ? -7.432 -33.946 7.288 1.00 96.56 88 ILE A O 1
ATOM 711 N N . VAL A 1 89 ? -6.534 -33.737 5.236 1.00 97.00 89 VAL A N 1
ATOM 712 C CA . VAL A 1 89 ? -7.525 -34.566 4.547 1.00 97.00 89 VAL A CA 1
ATOM 713 C C . VAL A 1 89 ? -6.823 -35.710 3.830 1.00 97.00 89 VAL A C 1
ATOM 715 O O . VAL A 1 89 ? -5.780 -35.519 3.194 1.00 97.00 89 VAL A O 1
ATOM 718 N N . VAL A 1 90 ? -7.377 -36.911 3.973 1.00 96.75 90 VAL A N 1
ATOM 719 C CA . VAL A 1 90 ? -6.854 -38.124 3.333 1.00 96.75 90 VAL A CA 1
ATOM 720 C C . VAL A 1 90 ? -7.593 -38.425 2.031 1.00 96.75 90 VAL A C 1
ATOM 722 O O . VAL A 1 90 ? -8.708 -37.948 1.808 1.00 96.75 90 VAL A O 1
ATOM 725 N N . ALA A 1 91 ? -6.957 -39.187 1.146 1.00 95.12 91 ALA A N 1
ATOM 726 C CA . ALA A 1 91 ? -7.548 -39.576 -0.123 1.00 95.12 91 ALA A CA 1
ATOM 727 C C . ALA A 1 91 ? -8.786 -40.469 0.113 1.00 95.12 91 ALA A C 1
ATOM 729 O O . ALA A 1 91 ? -8.723 -41.364 0.960 1.00 95.12 91 ALA A O 1
ATOM 730 N N . PRO A 1 92 ? -9.895 -40.282 -0.632 1.00 90.25 92 PRO A N 1
ATOM 731 C CA . PRO A 1 92 ? -11.101 -41.100 -0.461 1.00 90.25 92 PRO A CA 1
ATOM 732 C C . PRO A 1 92 ? -10.867 -42.607 -0.650 1.00 90.25 92 PRO A C 1
ATOM 734 O O . PRO A 1 92 ? -11.538 -43.420 -0.027 1.00 90.25 92 PRO A O 1
ATOM 737 N N . ASP A 1 93 ? -9.922 -42.966 -1.515 1.00 92.00 93 ASP A N 1
ATOM 738 C CA . ASP A 1 93 ? -9.538 -44.330 -1.880 1.00 92.00 93 ASP A CA 1
ATOM 739 C C . ASP A 1 93 ? -8.359 -44.874 -1.057 1.00 92.00 93 ASP A C 1
ATOM 741 O O . ASP A 1 93 ? -8.038 -46.059 -1.137 1.00 92.00 93 ASP A O 1
ATOM 745 N N . ASN A 1 94 ? -7.697 -44.024 -0.266 1.00 91.06 94 ASN A N 1
ATOM 746 C CA . ASN A 1 94 ? -6.539 -44.412 0.526 1.00 91.06 94 ASN A CA 1
ATOM 747 C C . ASN A 1 94 ? -6.419 -43.561 1.809 1.00 91.06 94 ASN A C 1
ATOM 749 O O . ASN A 1 94 ? -5.852 -42.462 1.768 1.00 91.06 94 ASN A O 1
ATOM 753 N N . PRO A 1 95 ? -6.858 -44.081 2.974 1.00 84.81 95 PRO A N 1
ATOM 754 C CA . PRO A 1 95 ? -6.838 -43.340 4.238 1.00 84.81 95 PRO A CA 1
ATOM 755 C C . PRO A 1 95 ? -5.423 -43.047 4.764 1.00 84.81 95 PRO A C 1
ATOM 757 O O . PRO A 1 95 ? -5.257 -42.239 5.677 1.00 84.81 95 PRO A O 1
ATOM 760 N N . ASP A 1 96 ? -4.394 -43.671 4.187 1.00 86.38 96 ASP A N 1
ATOM 761 C CA . ASP A 1 96 ? -2.992 -43.442 4.532 1.00 86.38 96 ASP A CA 1
ATOM 762 C C . ASP A 1 96 ? -2.318 -42.362 3.677 1.00 86.38 96 ASP A C 1
ATOM 764 O O . ASP A 1 96 ? -1.192 -41.944 3.972 1.00 86.38 96 ASP A O 1
ATOM 768 N N . LYS A 1 97 ? -2.989 -41.889 2.622 1.00 94.31 97 LYS A N 1
ATOM 769 C CA . LYS A 1 97 ? -2.470 -40.857 1.728 1.00 94.31 97 LYS A CA 1
ATOM 770 C C . LYS A 1 97 ? -3.056 -39.499 2.098 1.00 94.31 97 LYS A C 1
ATOM 772 O O . LYS A 1 97 ? -4.224 -39.235 1.846 1.00 94.31 97 LYS A O 1
ATOM 777 N N . ILE A 1 98 ? -2.227 -38.619 2.651 1.00 97.12 98 ILE A N 1
ATOM 778 C CA . ILE A 1 98 ? -2.576 -37.208 2.868 1.00 97.12 98 ILE A CA 1
ATOM 779 C C . ILE A 1 98 ? -2.574 -36.484 1.519 1.00 97.12 98 ILE A C 1
ATOM 781 O O . ILE A 1 98 ? -1.588 -36.563 0.788 1.00 97.12 98 ILE A O 1
ATOM 785 N N . VAL A 1 99 ? -3.670 -35.794 1.204 1.00 96.94 99 VAL A N 1
ATOM 786 C CA . VAL A 1 99 ? -3.870 -35.068 -0.067 1.00 96.94 99 VAL A CA 1
ATOM 787 C C . VAL A 1 99 ? -4.296 -33.616 0.138 1.00 96.94 99 VAL A C 1
ATOM 789 O O . VAL A 1 99 ? -4.602 -32.915 -0.822 1.00 96.94 99 VAL A O 1
ATOM 792 N N . GLY A 1 100 ? -4.325 -33.137 1.378 1.00 96.31 100 GLY A N 1
ATOM 793 C CA . GLY A 1 100 ? -4.525 -31.723 1.653 1.00 96.31 100 GLY A CA 1
ATOM 794 C C . GLY A 1 100 ? -4.319 -31.363 3.115 1.00 96.31 100 GLY A C 1
ATOM 795 O O . GLY A 1 100 ? -4.319 -32.228 3.994 1.00 96.31 100 GLY A O 1
ATOM 796 N N . VAL A 1 101 ? -4.158 -30.067 3.351 1.00 95.88 101 VAL A N 1
ATOM 797 C CA . VAL A 1 101 ? -3.870 -29.466 4.650 1.00 95.88 101 VAL A CA 1
ATOM 798 C C . VAL A 1 101 ? -4.660 -28.169 4.831 1.00 95.88 101 VAL A C 1
ATOM 800 O O . VAL A 1 101 ? -4.920 -27.442 3.867 1.00 95.88 101 VAL A O 1
ATOM 803 N N . SER A 1 102 ? -5.023 -27.875 6.074 1.00 95.38 102 SER A N 1
ATOM 80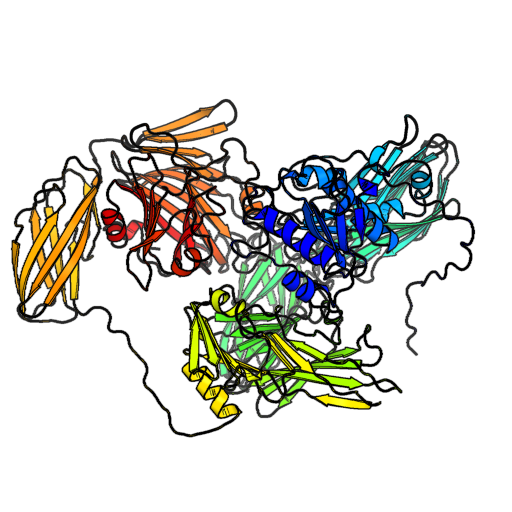4 C CA . SER A 1 102 ? -5.467 -26.564 6.530 1.00 95.38 102 SER A CA 1
ATOM 805 C C . SER A 1 102 ? -4.841 -26.263 7.886 1.00 95.38 102 SER A C 1
ATOM 807 O O . SER A 1 102 ? -4.864 -27.118 8.769 1.00 95.38 102 SER A O 1
ATOM 809 N N . PHE A 1 103 ? -4.299 -25.064 8.061 1.00 90.81 103 PHE A N 1
ATOM 810 C CA . PHE A 1 103 ? -3.751 -24.606 9.336 1.00 90.81 103 PHE A CA 1
ATOM 811 C C . PHE A 1 103 ? -4.373 -23.267 9.718 1.00 90.81 103 PHE A C 1
ATOM 813 O O . PHE A 1 103 ? -4.527 -22.386 8.868 1.00 90.81 103 PHE A O 1
ATOM 820 N N . CYS A 1 104 ? -4.759 -23.112 10.985 1.00 90.81 104 CYS A N 1
ATOM 821 C CA . CYS A 1 104 ? -5.308 -21.863 11.505 1.00 90.81 104 CYS A CA 1
ATOM 822 C C . CYS A 1 104 ? -4.579 -21.397 12.766 1.00 90.81 104 CYS A C 1
ATOM 824 O O . CYS A 1 104 ? -4.199 -22.203 13.607 1.00 90.81 104 CYS A O 1
ATOM 826 N N . SER A 1 105 ? -4.470 -20.088 12.949 1.00 87.31 105 SER A N 1
ATOM 827 C CA . SER A 1 105 ? -3.903 -19.458 14.144 1.00 87.31 105 SER A CA 1
ATOM 828 C C . SER A 1 105 ? -4.816 -18.344 14.644 1.00 87.31 105 SER A C 1
ATOM 830 O O . SER A 1 105 ? -5.824 -18.016 14.011 1.00 87.31 105 SER A O 1
ATOM 832 N N . ARG A 1 106 ? -4.480 -17.731 15.783 1.00 83.56 106 ARG A N 1
ATOM 833 C CA . ARG A 1 106 ? -5.113 -16.463 16.164 1.00 83.56 106 ARG A CA 1
ATOM 834 C C . ARG A 1 106 ? -4.738 -15.375 15.164 1.00 83.56 106 ARG A C 1
ATOM 836 O O . ARG A 1 106 ? -3.653 -15.404 14.583 1.00 83.56 106 ARG A O 1
ATOM 843 N N . THR A 1 107 ? -5.635 -14.418 14.960 1.00 79.00 107 THR A N 1
ATOM 844 C CA . THR A 1 107 ? -5.325 -13.237 14.152 1.00 79.00 107 THR A CA 1
ATOM 845 C C . THR A 1 107 ? -4.334 -12.342 14.906 1.00 79.00 107 THR A C 1
ATOM 847 O O . THR A 1 107 ? -4.540 -12.040 16.081 1.00 79.00 107 THR A O 1
ATOM 850 N N . TRP A 1 108 ? -3.290 -11.870 14.220 1.00 65.12 108 TRP A N 1
ATOM 851 C CA . TRP A 1 108 ? -2.159 -11.106 14.778 1.00 65.12 108 TRP A CA 1
ATOM 852 C C . TRP A 1 108 ? -2.545 -9.862 15.602 1.00 65.12 108 TRP A C 1
ATOM 854 O O . TRP A 1 108 ? -1.800 -9.434 16.481 1.00 65.12 108 TRP A O 1
ATOM 864 N N . ASN A 1 109 ? -3.698 -9.251 15.325 1.00 66.62 109 ASN A N 1
ATOM 865 C CA . ASN A 1 109 ? -4.166 -8.023 15.974 1.00 66.62 109 ASN A CA 1
ATOM 866 C C . ASN A 1 109 ? -5.498 -8.161 16.722 1.00 66.62 109 ASN A C 1
ATOM 868 O O . ASN A 1 109 ? -5.940 -7.186 17.328 1.00 66.62 109 ASN A O 1
ATOM 872 N N . LEU A 1 110 ? -6.147 -9.326 16.666 1.00 78.12 110 LEU A N 1
ATOM 873 C CA . LEU A 1 110 ? -7.494 -9.539 17.196 1.00 78.12 110 LEU A CA 1
ATOM 874 C C . LEU A 1 110 ? -7.549 -10.886 17.926 1.00 78.12 110 LEU A C 1
ATOM 876 O O . LEU A 1 110 ? -7.790 -11.921 17.303 1.00 78.12 110 LEU A O 1
ATOM 880 N N . PRO A 1 111 ? -7.322 -10.900 19.252 1.00 76.06 111 PRO A N 1
ATOM 881 C CA . PRO A 1 111 ? -7.192 -12.141 20.016 1.00 76.06 111 PRO A CA 1
ATOM 882 C C . PRO A 1 111 ? -8.502 -12.937 20.123 1.00 76.06 111 PRO A C 1
ATOM 884 O O . PRO A 1 111 ? -8.473 -14.096 20.534 1.00 76.06 111 PRO A O 1
ATOM 887 N N . ASP A 1 112 ? -9.637 -12.319 19.788 1.00 85.56 112 ASP A N 1
ATOM 888 C CA . ASP A 1 112 ? -10.968 -12.923 19.715 1.00 85.56 112 ASP A CA 1
ATOM 889 C C . ASP A 1 112 ? -11.316 -13.461 18.310 1.00 85.56 112 ASP A C 1
ATOM 891 O O . ASP A 1 112 ? -12.448 -13.888 18.077 1.00 85.56 112 ASP A O 1
ATOM 895 N N . CYS A 1 113 ? -10.361 -13.445 17.374 1.00 91.19 113 CYS A N 1
ATOM 896 C CA . CYS A 1 113 ? -10.534 -13.852 15.980 1.00 91.19 113 CYS A CA 1
ATOM 897 C C . CYS A 1 113 ? -9.497 -14.909 15.561 1.00 91.19 113 CYS A C 1
ATOM 899 O O . CYS A 1 113 ? -8.425 -15.039 16.160 1.00 91.19 113 CYS A O 1
ATOM 901 N N . TRP A 1 114 ? -9.835 -15.683 14.528 1.00 93.00 114 TRP A N 1
ATOM 902 C CA . TRP A 1 114 ? -8.972 -16.723 13.954 1.00 93.00 114 TRP A CA 1
ATOM 903 C C . TRP A 1 114 ? -8.593 -16.403 12.508 1.00 93.00 114 TRP A C 1
ATOM 905 O O . TRP A 1 114 ? -9.313 -15.697 11.809 1.00 93.00 114 TRP A O 1
ATOM 915 N N . TYR A 1 115 ? -7.481 -16.957 12.039 1.00 93.31 115 TYR A N 1
ATOM 916 C CA . TYR A 1 115 ? -6.953 -16.765 10.694 1.00 93.31 115 TYR A CA 1
ATOM 917 C C . TYR A 1 115 ? -6.532 -18.108 10.084 1.00 93.31 115 TYR A C 1
ATOM 919 O O . TYR A 1 115 ? -5.834 -18.883 10.732 1.00 93.31 115 TYR A O 1
ATOM 927 N N . VAL A 1 116 ? -6.954 -18.399 8.851 1.00 94.88 116 VAL A N 1
ATOM 928 C CA . VAL A 1 116 ? -6.498 -19.566 8.079 1.00 94.88 116 VAL A CA 1
ATOM 929 C C . VAL A 1 116 ? -5.176 -19.201 7.409 1.00 94.88 116 VAL A C 1
ATOM 931 O O . VAL A 1 116 ? -5.155 -18.422 6.458 1.00 94.88 116 VAL A O 1
ATOM 934 N N . GLN A 1 117 ? -4.076 -19.767 7.902 1.00 88.19 117 GLN A N 1
ATOM 935 C CA . GLN A 1 117 ? -2.733 -19.504 7.385 1.00 88.19 117 GLN A CA 1
ATOM 936 C C . GLN A 1 117 ? -2.460 -20.212 6.061 1.00 88.19 117 GLN A C 1
ATOM 938 O O . GLN A 1 117 ? -1.839 -19.651 5.161 1.00 88.19 117 GLN A O 1
ATOM 943 N N . LEU A 1 118 ? -2.928 -21.453 5.946 1.00 90.50 118 LEU A N 1
ATOM 944 C CA . LEU A 1 118 ? -2.705 -22.287 4.778 1.00 90.50 118 LEU A CA 1
ATOM 945 C C . LEU A 1 118 ? -3.955 -23.105 4.495 1.00 90.50 118 LEU A C 1
ATOM 947 O O . LEU A 1 118 ? -4.541 -23.678 5.410 1.00 90.50 118 LEU A O 1
ATOM 951 N N . LEU A 1 119 ? -4.318 -23.198 3.219 1.00 94.06 119 LEU A N 1
ATOM 952 C CA . LEU A 1 119 ? -5.286 -24.154 2.702 1.00 94.06 119 LEU A CA 1
ATOM 953 C C . LEU A 1 119 ? -4.756 -24.683 1.371 1.00 94.06 119 LEU A C 1
ATOM 955 O O . LEU A 1 119 ? -4.561 -23.918 0.428 1.00 94.06 119 LEU A O 1
ATOM 959 N N . GLY A 1 120 ? -4.548 -25.993 1.282 1.00 93.50 120 GLY A N 1
ATOM 960 C CA . GLY A 1 120 ? -4.055 -26.634 0.069 1.00 93.50 120 GLY A CA 1
ATOM 961 C C . GLY A 1 120 ? -4.632 -28.028 -0.098 1.00 93.50 120 GLY A C 1
ATOM 962 O O . GLY A 1 120 ? -4.635 -28.815 0.842 1.00 93.50 120 GLY A O 1
ATOM 963 N N . VAL A 1 121 ? -5.100 -28.342 -1.304 1.00 95.31 121 VAL A N 1
ATOM 964 C CA . VAL A 1 121 ? -5.429 -29.708 -1.728 1.00 95.31 121 VAL A CA 1
ATOM 965 C C . VAL A 1 121 ? -4.614 -30.030 -2.967 1.00 95.31 121 VAL A C 1
ATOM 967 O O . VAL A 1 121 ? -4.604 -29.222 -3.900 1.00 95.31 121 VAL A O 1
ATOM 970 N N . ASP A 1 122 ? -3.966 -31.194 -2.961 1.00 93.94 122 ASP A N 1
ATOM 971 C CA . ASP A 1 122 ? -3.232 -31.759 -4.093 1.00 93.94 122 ASP A CA 1
ATOM 972 C C . ASP A 1 122 ? -4.036 -31.541 -5.390 1.00 93.94 122 ASP A C 1
ATOM 974 O O . ASP A 1 122 ? -5.220 -31.907 -5.433 1.00 93.94 122 ASP A O 1
ATOM 978 N N . PRO A 1 123 ? -3.447 -30.924 -6.434 1.00 92.38 123 PRO A N 1
ATOM 979 C CA . PRO A 1 123 ? -4.131 -30.630 -7.691 1.00 92.38 123 PRO A CA 1
ATOM 980 C C . PRO A 1 123 ? -4.895 -31.813 -8.297 1.00 92.38 123 PRO A C 1
ATOM 982 O O . PRO A 1 123 ? -5.978 -31.608 -8.846 1.00 92.38 123 PRO A O 1
ATOM 985 N N . ALA A 1 124 ? -4.405 -33.046 -8.135 1.00 92.94 124 ALA A N 1
ATOM 986 C CA . ALA A 1 124 ? -5.070 -34.250 -8.639 1.00 92.94 124 ALA A CA 1
ATOM 987 C C . ALA A 1 124 ? -6.377 -34.598 -7.893 1.00 92.94 124 ALA A C 1
ATOM 989 O O . ALA A 1 124 ? -7.207 -35.350 -8.403 1.00 92.94 124 ALA A O 1
ATOM 990 N N . TYR A 1 125 ? -6.581 -34.044 -6.695 1.00 93.88 125 TYR A N 1
ATOM 991 C CA . TYR A 1 125 ? -7.749 -34.277 -5.838 1.00 93.88 125 TYR A CA 1
ATOM 992 C C . TYR A 1 125 ? -8.683 -33.058 -5.738 1.00 93.88 125 TYR A C 1
ATOM 994 O O . TYR A 1 125 ? -9.677 -33.072 -5.001 1.00 93.88 125 TYR A O 1
ATOM 1002 N N . GLN A 1 126 ? -8.404 -31.990 -6.489 1.00 91.94 126 GLN A N 1
ATOM 1003 C CA . GLN A 1 126 ? -9.272 -30.815 -6.556 1.00 91.94 126 GLN A CA 1
ATOM 1004 C C . GLN A 1 126 ? -10.598 -31.127 -7.273 1.00 91.94 126 GLN A C 1
ATOM 1006 O O . GLN A 1 126 ? -10.746 -32.126 -7.971 1.00 91.94 126 GLN A O 1
ATOM 1011 N N . GLY A 1 127 ? -11.625 -30.304 -7.036 1.00 90.62 127 GLY A N 1
ATOM 1012 C CA . GLY A 1 127 ? -12.986 -30.547 -7.542 1.00 90.62 127 GLY A CA 1
ATOM 1013 C C . GLY A 1 127 ? -13.786 -31.606 -6.764 1.00 90.62 127 GLY A C 1
ATOM 1014 O O . GLY A 1 127 ? -15.001 -31.684 -6.916 1.00 90.62 127 GLY A O 1
ATOM 1015 N N . GLN A 1 128 ? -13.158 -32.352 -5.848 1.00 93.50 128 GLN A N 1
ATOM 1016 C CA . GLN A 1 128 ? -13.805 -33.411 -5.054 1.00 93.50 128 GLN A CA 1
ATOM 1017 C C . GLN A 1 128 ? -14.355 -32.941 -3.695 1.00 93.50 128 GLN A C 1
ATOM 1019 O O . GLN A 1 128 ? -14.615 -33.751 -2.807 1.00 93.50 128 GLN A O 1
ATOM 1024 N N . LYS A 1 129 ? -14.515 -31.623 -3.509 1.00 93.62 129 LYS A N 1
ATOM 1025 C CA . LYS A 1 129 ? -14.987 -30.977 -2.266 1.00 93.62 129 LYS A CA 1
ATOM 1026 C C . LYS A 1 129 ? -14.081 -31.165 -1.028 1.00 93.62 129 LYS A C 1
ATOM 1028 O O . LYS A 1 129 ? -14.461 -30.731 0.049 1.00 93.62 129 LYS A O 1
ATOM 1033 N N . LEU A 1 130 ? -12.855 -31.682 -1.153 1.00 95.19 130 LEU A N 1
ATOM 1034 C CA . LEU A 1 130 ? -11.944 -31.852 -0.001 1.00 95.19 130 LEU A CA 1
ATOM 1035 C C . LEU A 1 130 ? -11.506 -30.518 0.633 1.00 95.19 130 LEU A C 1
ATOM 1037 O O . LEU A 1 130 ? -11.477 -30.385 1.854 1.00 95.19 130 LEU A O 1
ATOM 1041 N N . GLY A 1 131 ? -11.241 -29.493 -0.186 1.00 94.31 131 GLY A N 1
ATOM 1042 C CA . GLY A 1 131 ? -10.905 -28.150 0.310 1.00 94.31 131 GLY A CA 1
ATOM 1043 C C . GLY A 1 131 ? -12.071 -27.495 1.055 1.00 94.31 131 GLY A C 1
ATOM 1044 O O . GLY A 1 131 ? -11.864 -26.771 2.025 1.00 94.31 131 GLY A O 1
ATOM 1045 N N . LYS A 1 132 ? -13.312 -27.816 0.656 1.00 94.81 132 LYS A N 1
ATOM 1046 C CA . LYS A 1 132 ? -14.519 -27.404 1.381 1.00 94.81 132 LYS A CA 1
ATOM 1047 C C . LYS A 1 132 ? -14.535 -28.006 2.781 1.00 94.81 132 LYS A C 1
ATOM 1049 O O . LYS A 1 132 ? -14.747 -27.260 3.732 1.00 94.81 132 LYS A O 1
ATOM 1054 N N . SER A 1 133 ? -14.299 -29.310 2.898 1.00 95.19 133 SER A N 1
ATOM 1055 C CA . SER A 1 133 ? -14.310 -30.027 4.176 1.00 95.19 133 SER A CA 1
ATOM 1056 C C . SER A 1 133 ? -13.238 -29.514 5.142 1.00 95.19 133 SER A C 1
ATOM 1058 O O . SER A 1 133 ? -13.533 -29.286 6.313 1.00 95.19 133 SER A O 1
ATOM 1060 N N . LEU A 1 134 ? -12.022 -29.253 4.648 1.00 96.06 134 LEU A N 1
ATOM 1061 C CA . LEU A 1 134 ? -10.947 -28.647 5.444 1.00 96.06 134 LEU A CA 1
ATOM 1062 C C . LEU A 1 134 ? -11.349 -27.275 6.006 1.00 96.06 134 LEU A C 1
ATOM 1064 O O . LEU A 1 134 ? -11.205 -27.027 7.201 1.00 96.06 134 LEU A O 1
ATOM 1068 N N . LEU A 1 135 ? -11.903 -26.403 5.162 1.00 95.31 135 LEU A N 1
ATOM 1069 C CA . LEU A 1 135 ? -12.297 -25.053 5.567 1.00 95.31 135 LEU A CA 1
ATOM 1070 C C . LEU A 1 135 ? -13.518 -25.039 6.509 1.00 95.31 135 LEU A C 1
ATOM 1072 O O . LEU A 1 135 ? -13.578 -24.228 7.437 1.00 95.31 135 LEU A O 1
ATOM 1076 N N . LEU A 1 136 ? -14.457 -25.978 6.331 1.00 94.25 136 LEU A N 1
ATOM 1077 C CA . LEU A 1 136 ? -15.564 -26.185 7.267 1.00 94.25 136 LEU A CA 1
ATOM 1078 C C . LEU A 1 136 ? -15.037 -26.567 8.652 1.00 94.25 136 LEU A C 1
ATOM 1080 O O . LEU A 1 136 ? -15.491 -26.002 9.648 1.00 94.25 136 LEU A O 1
ATOM 1084 N N . ARG A 1 137 ? -14.045 -27.468 8.720 1.00 93.94 137 ARG A N 1
ATOM 1085 C CA . ARG A 1 137 ? -13.421 -27.865 9.988 1.00 93.94 137 ARG A CA 1
ATOM 1086 C C . ARG A 1 137 ? -12.709 -26.694 10.667 1.00 93.94 137 ARG A C 1
ATOM 1088 O O . ARG A 1 137 ? -12.871 -26.514 11.871 1.00 93.94 137 ARG A O 1
ATOM 1095 N N . SER A 1 138 ? -12.005 -25.859 9.902 1.00 94.94 138 SER A N 1
ATOM 1096 C CA . SER A 1 138 ? -11.406 -24.614 10.402 1.00 94.94 138 SER A CA 1
ATOM 1097 C C . SER A 1 138 ? -12.451 -23.652 10.985 1.00 94.94 138 SER A C 1
ATOM 1099 O O . SER A 1 138 ? -12.274 -23.132 12.087 1.00 94.94 138 SER A O 1
ATOM 1101 N N . THR A 1 139 ? -13.576 -23.455 10.291 1.00 94.19 139 THR A N 1
ATOM 1102 C CA . THR A 1 139 ? -14.675 -22.586 10.756 1.00 94.19 139 THR A CA 1
ATOM 1103 C C . THR A 1 139 ? -15.338 -23.140 12.018 1.00 94.19 139 THR A C 1
ATOM 1105 O O . THR A 1 139 ? -15.615 -22.394 12.959 1.00 94.19 139 THR A O 1
ATOM 1108 N N . GLN A 1 140 ? -15.556 -24.457 12.072 1.00 92.75 140 GLN A N 1
ATOM 1109 C CA . GLN A 1 140 ? -16.086 -25.140 13.249 1.00 92.75 140 GLN A CA 1
ATOM 1110 C C . GLN A 1 140 ? -15.159 -24.965 14.457 1.00 92.75 140 GLN A C 1
ATOM 1112 O O . GLN A 1 140 ? -15.625 -24.631 15.543 1.00 92.75 140 GLN A O 1
ATOM 1117 N N . PHE A 1 141 ? -13.849 -25.118 14.262 1.00 92.56 141 PHE A N 1
ATOM 1118 C CA . PHE A 1 141 ? -12.865 -24.915 15.320 1.00 92.56 141 PHE A CA 1
ATOM 1119 C C . PHE A 1 141 ? -12.884 -23.475 15.858 1.00 92.56 141 PHE A C 1
ATOM 1121 O O . PHE A 1 141 ? -12.938 -23.275 17.070 1.00 92.56 141 PHE A O 1
ATOM 1128 N N . ALA A 1 142 ? -12.938 -22.460 14.989 1.00 92.81 142 ALA A N 1
ATOM 1129 C CA . ALA A 1 142 ? -13.078 -21.065 15.423 1.00 92.81 142 ALA A CA 1
ATOM 1130 C C 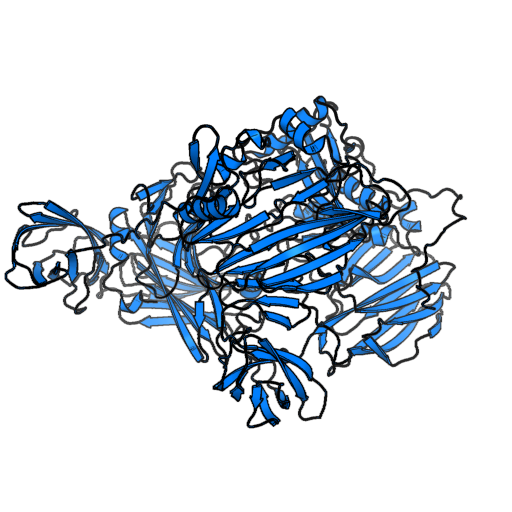. ALA A 1 142 ? -14.381 -20.829 16.215 1.00 92.81 142 ALA A C 1
ATOM 1132 O O . ALA A 1 142 ? -14.375 -20.162 17.253 1.00 92.81 142 ALA A O 1
ATOM 1133 N N . LEU A 1 143 ? -15.493 -21.432 15.779 1.00 92.75 143 LEU A N 1
ATOM 1134 C CA . LEU A 1 143 ? -16.768 -21.393 16.496 1.00 92.75 143 LEU A CA 1
ATOM 1135 C C . LEU A 1 143 ? -16.680 -22.035 17.890 1.00 92.75 143 LEU A C 1
ATOM 1137 O O . LEU A 1 143 ? -17.196 -21.463 18.852 1.00 92.75 143 LEU A O 1
ATOM 1141 N N . GLU A 1 144 ? -16.020 -23.191 18.017 1.00 90.62 144 GLU A N 1
ATOM 1142 C CA . GLU A 1 144 ? -15.795 -23.894 19.292 1.00 90.62 144 GLU A CA 1
ATOM 1143 C C . GLU A 1 144 ? -14.961 -23.047 20.267 1.00 90.62 144 GLU A C 1
ATOM 1145 O O . GLU A 1 144 ? -15.166 -23.106 21.482 1.00 90.62 144 GLU A O 1
ATOM 1150 N N . LYS A 1 145 ? -14.059 -22.213 19.738 1.00 89.38 145 LYS A N 1
ATOM 1151 C CA . LYS A 1 145 ? -13.244 -21.261 20.505 1.00 89.38 145 LYS A CA 1
ATOM 1152 C C . LYS A 1 145 ? -13.966 -19.944 20.821 1.00 89.38 145 LYS A C 1
ATOM 1154 O O . LYS A 1 145 ? -13.379 -19.094 21.484 1.00 89.38 145 LYS A O 1
ATOM 1159 N N . GLY A 1 146 ? -15.223 -19.781 20.396 1.00 90.25 146 GLY A N 1
ATOM 1160 C CA . GLY A 1 146 ? -16.022 -18.578 20.646 1.00 90.25 146 GLY A CA 1
ATOM 1161 C C . GLY A 1 146 ? -15.553 -17.355 19.857 1.00 90.25 146 GLY A C 1
ATOM 1162 O O . GLY A 1 146 ? -15.696 -16.236 20.342 1.00 90.25 146 GLY A O 1
ATOM 1163 N N . ALA A 1 147 ? -14.960 -17.570 18.681 1.00 92.75 147 ALA A N 1
ATOM 1164 C CA . ALA A 1 147 ? -14.433 -16.497 17.850 1.00 92.75 147 ALA A CA 1
ATOM 1165 C C . ALA A 1 147 ? -15.528 -15.538 17.367 1.00 92.75 147 ALA A C 1
ATOM 1167 O O . ALA A 1 147 ? -16.638 -15.968 17.041 1.00 92.75 147 ALA A O 1
ATOM 1168 N N . ARG A 1 148 ? -15.182 -14.255 17.233 1.00 93.94 148 ARG A N 1
ATOM 1169 C CA . ARG A 1 148 ? -16.024 -13.260 16.554 1.00 93.94 148 ARG A CA 1
ATOM 1170 C C . ARG A 1 148 ? -16.081 -13.530 15.048 1.00 93.94 148 ARG A C 1
ATOM 1172 O O . ARG A 1 148 ? -17.155 -13.550 14.458 1.00 93.94 148 ARG A O 1
ATOM 1179 N N . PHE A 1 149 ? -14.943 -13.810 14.426 1.00 95.81 149 PHE A N 1
ATOM 1180 C CA . PHE A 1 149 ? -14.884 -14.273 13.041 1.00 95.81 149 PHE A CA 1
ATOM 1181 C C . PHE A 1 149 ? -13.625 -15.108 12.785 1.00 95.81 149 PHE A C 1
ATOM 1183 O O . PHE A 1 149 ? -12.703 -15.151 13.606 1.00 95.81 149 PHE A O 1
ATOM 1190 N N . ILE A 1 150 ? -13.600 -15.773 11.629 1.00 96.75 150 ILE A N 1
ATOM 1191 C CA . ILE A 1 150 ? -12.402 -16.389 11.051 1.00 96.75 150 ILE A CA 1
ATOM 1192 C C . ILE A 1 150 ? -12.087 -15.723 9.707 1.00 96.75 150 ILE A C 1
ATOM 1194 O O . ILE A 1 150 ? -13.000 -15.444 8.933 1.00 96.75 150 ILE A O 1
ATOM 1198 N N . SER A 1 151 ? -10.818 -15.443 9.420 1.00 95.81 151 SER A N 1
ATOM 1199 C CA . SER A 1 151 ? -10.387 -14.751 8.199 1.00 95.81 151 SER A CA 1
ATOM 1200 C C . SER A 1 151 ? -9.303 -15.500 7.426 1.00 95.81 151 SER A C 1
ATOM 1202 O O . SER A 1 151 ? -8.773 -16.499 7.908 1.00 95.81 151 SER A O 1
ATOM 1204 N N . LEU A 1 152 ? -9.012 -15.064 6.198 1.00 95.25 152 LEU A N 1
ATOM 1205 C CA . LEU A 1 152 ? -7.915 -15.576 5.367 1.00 95.25 152 LEU A CA 1
ATOM 1206 C C . LEU A 1 152 ? -7.448 -14.533 4.343 1.00 95.25 152 LEU A C 1
ATOM 1208 O O . LEU A 1 152 ? -8.201 -13.615 4.010 1.00 95.25 152 LEU A O 1
ATOM 1212 N N . HIS A 1 153 ? -6.236 -14.701 3.811 1.00 91.88 153 HIS A N 1
ATOM 1213 C CA . HIS A 1 153 ? -5.769 -13.982 2.623 1.00 91.88 153 HIS A CA 1
ATOM 1214 C C . HIS A 1 153 ? -5.788 -14.875 1.382 1.00 91.88 153 HIS A C 1
ATOM 1216 O O . HIS A 1 153 ? -5.528 -16.078 1.444 1.00 91.88 153 HIS A O 1
ATOM 1222 N N . THR A 1 154 ? -6.057 -14.276 0.224 1.00 90.06 154 THR A N 1
ATOM 1223 C CA . THR A 1 154 ? -5.832 -14.913 -1.077 1.00 90.06 154 THR A CA 1
ATOM 1224 C C . THR A 1 154 ? -5.439 -13.869 -2.130 1.00 90.06 154 THR A C 1
ATOM 1226 O O . THR A 1 154 ? -4.990 -12.784 -1.778 1.00 90.06 154 THR A O 1
ATOM 1229 N N . TRP A 1 155 ? -5.540 -14.183 -3.421 1.00 84.62 155 TRP A N 1
ATOM 1230 C CA . TRP A 1 155 ? -5.211 -13.268 -4.515 1.00 84.62 155 TRP A CA 1
ATOM 1231 C C . TRP A 1 155 ? -6.367 -13.129 -5.506 1.00 84.62 155 TRP A C 1
ATOM 1233 O O . TRP A 1 155 ? -7.193 -14.032 -5.650 1.00 84.62 155 TRP A O 1
ATOM 1243 N N . GLY A 1 156 ? -6.420 -11.993 -6.212 1.00 81.44 156 GLY A N 1
ATOM 1244 C CA . GLY A 1 156 ? -7.565 -11.627 -7.053 1.00 81.44 156 GLY A CA 1
ATOM 1245 C C . GLY A 1 156 ? -7.879 -12.651 -8.144 1.00 81.44 156 GLY A C 1
ATOM 1246 O O . GLY A 1 156 ? -9.042 -12.952 -8.387 1.00 81.44 156 GLY A O 1
ATOM 1247 N N . GLY A 1 157 ? -6.859 -13.249 -8.762 1.00 82.75 157 GLY A N 1
ATOM 1248 C CA . GLY A 1 157 ? -7.006 -14.294 -9.777 1.00 82.75 157 GLY A CA 1
ATOM 1249 C C . GLY A 1 157 ? -7.171 -15.717 -9.238 1.00 82.75 157 GLY A C 1
ATOM 1250 O O . GLY A 1 157 ? -7.030 -16.658 -10.016 1.00 82.75 157 GLY A O 1
ATOM 1251 N N . ASN A 1 158 ? -7.467 -15.925 -7.948 1.00 86.12 158 ASN A N 1
ATOM 1252 C CA . ASN A 1 158 ? -7.790 -17.254 -7.417 1.00 86.12 158 ASN A CA 1
ATOM 1253 C C . ASN A 1 158 ? -9.233 -17.661 -7.761 1.00 86.12 158 ASN A C 1
ATOM 1255 O O . ASN A 1 158 ? -10.087 -17.854 -6.891 1.00 86.12 158 ASN A O 1
ATOM 1259 N N . LEU A 1 159 ? -9.512 -17.779 -9.061 1.00 87.12 159 LEU A N 1
ATOM 1260 C CA . LEU A 1 159 ? -10.858 -18.017 -9.589 1.00 87.12 159 LEU A CA 1
ATOM 1261 C C . LEU A 1 159 ? -11.449 -19.360 -9.124 1.00 87.12 159 LEU A C 1
ATOM 1263 O O . LEU A 1 159 ? -12.667 -19.509 -9.073 1.00 87.12 159 LEU A O 1
ATOM 1267 N N . LYS A 1 160 ? -10.599 -20.334 -8.763 1.00 87.06 160 LYS A N 1
ATOM 1268 C CA . LYS A 1 160 ? -11.026 -21.651 -8.267 1.00 87.06 160 LYS A CA 1
ATOM 1269 C C . LYS A 1 160 ? -11.478 -21.605 -6.805 1.00 87.06 160 LYS A C 1
ATOM 1271 O O . LYS A 1 160 ? -12.478 -22.234 -6.464 1.00 87.06 160 LYS A O 1
ATOM 1276 N N . ALA A 1 161 ? -10.756 -20.891 -5.937 1.00 90.00 161 ALA A N 1
ATOM 1277 C CA . ALA A 1 161 ? -11.027 -20.910 -4.498 1.00 90.00 161 ALA A CA 1
ATOM 1278 C C . ALA A 1 161 ? -12.032 -19.841 -4.047 1.00 90.00 161 ALA A C 1
ATOM 1280 O O . ALA A 1 161 ? -12.782 -20.069 -3.100 1.00 90.00 161 ALA A O 1
ATOM 1281 N N . MET A 1 162 ? -12.107 -18.698 -4.733 1.00 91.81 162 MET A N 1
ATOM 1282 C CA . MET A 1 162 ? -13.002 -17.602 -4.342 1.00 91.81 162 MET A CA 1
ATOM 1283 C C . MET A 1 162 ? -14.485 -18.005 -4.240 1.00 91.81 162 MET A C 1
ATOM 1285 O O . MET A 1 162 ? -15.105 -17.695 -3.215 1.00 91.81 162 MET A O 1
ATOM 1289 N N . PRO A 1 163 ? -15.064 -18.767 -5.195 1.00 93.44 163 PRO A N 1
ATOM 1290 C CA . PRO A 1 163 ? -16.433 -19.264 -5.062 1.00 93.44 163 PRO A CA 1
ATOM 1291 C C . PRO A 1 163 ? -16.636 -20.157 -3.835 1.00 93.44 163 PRO A C 1
ATOM 1293 O O . PRO A 1 163 ? -17.679 -20.087 -3.184 1.00 93.44 163 PRO A O 1
ATOM 1296 N N . LEU A 1 164 ? -15.634 -20.976 -3.491 1.00 94.38 164 LEU A N 1
ATOM 1297 C CA . LEU A 1 164 ? -15.665 -21.810 -2.293 1.00 94.38 164 LEU A CA 1
ATOM 1298 C C . LEU A 1 164 ? -15.709 -20.945 -1.030 1.00 94.38 164 LEU A C 1
ATOM 1300 O O . LEU A 1 164 ? -16.559 -21.184 -0.172 1.00 94.38 164 LEU A O 1
ATOM 1304 N N . TYR A 1 165 ? -14.833 -19.942 -0.925 1.00 96.06 165 TYR A N 1
ATOM 1305 C CA . TYR A 1 165 ? -14.790 -19.041 0.227 1.00 96.06 165 TYR A CA 1
ATOM 1306 C C . TYR A 1 165 ? -16.127 -18.323 0.418 1.00 96.06 165 TYR A C 1
ATOM 1308 O O . TYR A 1 165 ? -16.727 -18.420 1.491 1.00 96.06 165 TYR A O 1
ATOM 1316 N N . LYS A 1 166 ? -16.660 -17.697 -0.639 1.00 96.00 166 LYS A N 1
ATOM 1317 C CA . LYS A 1 166 ? -17.951 -16.997 -0.562 1.00 96.00 166 LYS A CA 1
ATOM 1318 C C . LYS A 1 166 ? -19.110 -17.938 -0.235 1.00 96.00 166 LYS A C 1
ATOM 1320 O O . LYS A 1 166 ? -19.978 -17.585 0.562 1.00 96.00 166 LYS A O 1
ATOM 1325 N N . ARG A 1 167 ? -19.104 -19.175 -0.754 1.00 95.44 167 ARG A N 1
ATOM 1326 C CA . ARG A 1 167 ? -20.116 -20.184 -0.393 1.00 95.44 167 ARG A CA 1
ATOM 1327 C C . ARG A 1 167 ? -20.088 -20.544 1.097 1.00 95.44 167 ARG A C 1
ATOM 1329 O O . ARG A 1 167 ? -21.134 -20.886 1.638 1.00 95.44 167 ARG A O 1
ATOM 1336 N N . GLN A 1 168 ? -18.932 -20.464 1.759 1.00 95.00 168 GLN A N 1
ATOM 1337 C CA . GLN A 1 168 ? -18.798 -20.686 3.206 1.00 95.00 168 GLN A CA 1
ATOM 1338 C C . GLN A 1 168 ? -19.006 -19.423 4.053 1.00 95.00 168 GLN A C 1
ATOM 1340 O O . GLN A 1 168 ? -18.768 -19.472 5.254 1.00 95.00 168 GLN A O 1
ATOM 1345 N N . GLY A 1 169 ? -19.443 -18.307 3.462 1.00 95.81 169 GLY A N 1
ATOM 1346 C CA . GLY A 1 169 ? -19.762 -17.078 4.192 1.00 95.81 169 GLY A CA 1
ATOM 1347 C C . GLY A 1 169 ? -18.626 -16.069 4.290 1.00 95.81 169 GLY A C 1
ATOM 1348 O O . GLY A 1 169 ? -18.811 -15.037 4.918 1.00 95.81 169 GLY A O 1
ATOM 1349 N N . TYR A 1 170 ? -17.477 -16.308 3.657 1.00 97.56 170 TYR A N 1
ATOM 1350 C CA . TYR A 1 170 ? -16.419 -15.303 3.625 1.00 97.56 170 TYR A CA 1
ATOM 1351 C C . TYR A 1 170 ? -16.814 -14.098 2.757 1.00 97.56 170 TYR A C 1
ATOM 1353 O O . TYR A 1 170 ? -17.264 -14.263 1.621 1.00 97.56 170 TYR A O 1
ATOM 1361 N N . LYS A 1 171 ? -16.577 -12.897 3.281 1.00 97.19 171 LYS A N 1
ATOM 1362 C CA . LYS A 1 171 ? -16.764 -11.598 2.632 1.00 97.19 171 LYS A CA 1
ATOM 1363 C C . LYS A 1 171 ? -15.409 -10.982 2.307 1.00 97.19 171 LYS A C 1
ATOM 1365 O O . LYS A 1 171 ? -14.540 -10.931 3.171 1.00 97.19 171 LYS A O 1
ATOM 1370 N N . TRP A 1 172 ? -15.213 -10.529 1.076 1.00 94.31 172 TRP A N 1
ATOM 1371 C CA . TRP A 1 172 ? -14.017 -9.810 0.654 1.00 94.31 172 TRP A CA 1
ATOM 1372 C C . TRP A 1 172 ? -14.075 -8.374 1.168 1.00 94.31 172 TRP A C 1
ATOM 1374 O O . TRP A 1 172 ? -14.832 -7.549 0.655 1.00 94.31 172 TRP A O 1
ATOM 1384 N N . ARG A 1 173 ? -13.217 -8.069 2.145 1.00 92.12 173 ARG A N 1
ATOM 1385 C CA . ARG A 1 173 ? -13.081 -6.734 2.717 1.00 92.12 173 ARG A CA 1
ATOM 1386 C C . ARG A 1 173 ? -12.603 -5.705 1.684 1.00 92.12 173 ARG A C 1
ATOM 1388 O O . ARG A 1 173 ? -11.553 -5.927 1.066 1.00 92.12 173 ARG A O 1
ATOM 1395 N N . PRO A 1 174 ? -13.295 -4.564 1.523 1.00 88.19 174 PRO A N 1
ATOM 1396 C CA . PRO A 1 174 ? -12.882 -3.559 0.553 1.00 88.19 174 PRO A CA 1
ATOM 1397 C C . PRO A 1 174 ? -11.509 -2.937 0.824 1.00 88.19 174 PRO A C 1
ATOM 1399 O O . PRO A 1 174 ? -11.052 -2.906 1.967 1.00 88.19 174 PRO A O 1
ATOM 1402 N N . ASN A 1 175 ? -10.868 -2.411 -0.224 1.00 79.12 175 ASN A N 1
ATOM 1403 C CA . ASN A 1 175 ? -9.535 -1.779 -0.191 1.00 79.12 175 ASN A CA 1
ATOM 1404 C C . ASN A 1 175 ? -8.390 -2.709 0.268 1.00 79.12 175 ASN A C 1
ATOM 1406 O O . ASN A 1 175 ? -7.313 -2.250 0.658 1.00 79.12 175 ASN A O 1
ATOM 1410 N N . THR A 1 176 ? -8.600 -4.029 0.232 1.00 83.75 176 THR A N 1
ATOM 1411 C CA . THR A 1 176 ? -7.591 -5.035 0.596 1.00 83.75 176 THR A CA 1
ATOM 1412 C C . THR A 1 176 ? -7.115 -5.828 -0.617 1.00 83.75 176 THR A C 1
ATOM 1414 O O . THR A 1 176 ? -7.860 -6.055 -1.571 1.00 83.75 176 THR A O 1
ATOM 1417 N N . SER A 1 177 ? -5.886 -6.348 -0.548 1.00 79.38 177 SER A N 1
ATOM 1418 C CA . SER A 1 177 ? -5.386 -7.367 -1.486 1.00 79.38 177 SER A CA 1
ATOM 1419 C C . SER A 1 177 ? -5.978 -8.746 -1.151 1.00 79.38 177 SER A C 1
ATOM 1421 O O . SER A 1 177 ? -5.264 -9.663 -0.765 1.00 79.38 177 SER A O 1
ATOM 1423 N N . VAL A 1 178 ? -7.306 -8.852 -1.245 1.00 88.50 178 VAL A N 1
ATOM 1424 C CA . VAL A 1 178 ? -8.136 -10.032 -0.935 1.00 88.50 178 VAL A CA 1
ATOM 1425 C C . VAL A 1 178 ? -7.980 -10.561 0.493 1.00 88.50 178 VAL A C 1
ATOM 1427 O O . VAL A 1 178 ? -7.586 -11.706 0.722 1.00 88.50 178 VAL A O 1
ATOM 1430 N N . TYR A 1 179 ? -8.320 -9.722 1.472 1.00 92.31 179 TYR A N 1
ATOM 1431 C CA . TYR A 1 179 ? -8.607 -10.171 2.833 1.00 92.31 179 TYR A CA 1
ATOM 1432 C C . TYR A 1 179 ? -10.079 -10.572 2.944 1.00 92.31 179 TYR A C 1
ATOM 1434 O O . TYR A 1 179 ? -10.971 -9.799 2.592 1.00 92.31 179 TYR A O 1
ATOM 1442 N N . MET A 1 180 ? -10.328 -11.789 3.415 1.00 95.38 180 MET A N 1
ATOM 1443 C CA . MET A 1 180 ? -11.655 -12.388 3.478 1.00 95.38 180 MET A CA 1
ATOM 1444 C C . MET A 1 180 ? -12.068 -12.615 4.937 1.00 95.38 180 MET A C 1
ATOM 1446 O O . MET A 1 180 ? -11.314 -13.225 5.691 1.00 95.38 180 MET A O 1
ATOM 1450 N N . GLU A 1 181 ? -13.272 -12.200 5.327 1.00 96.44 181 GLU A N 1
ATOM 1451 C CA . GLU A 1 181 ? -13.800 -12.256 6.701 1.00 96.44 181 GLU A CA 1
ATOM 1452 C C . GLU A 1 181 ? -15.069 -13.116 6.771 1.00 96.44 181 GLU A C 1
ATOM 1454 O O . GLU A 1 181 ? -15.994 -12.916 5.988 1.00 96.44 181 GLU A O 1
ATOM 1459 N N . ASN A 1 182 ? -15.155 -14.058 7.711 1.00 97.44 182 ASN A N 1
ATOM 1460 C CA . ASN A 1 182 ? -16.324 -14.923 7.889 1.00 97.44 182 ASN A CA 1
ATOM 1461 C C . ASN A 1 182 ? -16.913 -14.795 9.301 1.00 97.44 182 ASN A C 1
ATOM 1463 O O . ASN A 1 182 ? -16.339 -15.298 10.270 1.00 97.44 182 ASN A O 1
ATOM 1467 N N . TYR A 1 183 ? -18.091 -14.170 9.395 1.00 97.88 183 TYR A N 1
ATOM 1468 C CA . TYR A 1 183 ? -18.796 -13.881 10.652 1.00 97.88 183 TYR A CA 1
ATOM 1469 C C . TYR A 1 183 ? -19.753 -14.994 11.102 1.00 97.88 183 TYR A C 1
ATOM 1471 O O . TYR A 1 183 ? -20.462 -14.831 12.097 1.00 97.88 183 TYR A O 1
ATOM 1479 N N . LEU A 1 184 ? -19.773 -16.150 10.428 1.00 97.12 184 LEU A N 1
ATOM 1480 C CA . LEU A 1 184 ? -20.578 -17.292 10.869 1.00 97.12 184 LEU A CA 1
ATOM 1481 C C . LEU A 1 184 ? -20.301 -17.716 12.323 1.00 97.12 184 LEU A C 1
ATOM 1483 O O . LEU A 1 184 ? -21.277 -17.985 13.019 1.00 97.12 184 LEU A O 1
ATOM 1487 N N . PRO A 1 185 ? -19.056 -17.735 12.848 1.00 96.06 185 PRO A N 1
ATOM 1488 C CA . PRO A 1 185 ? -18.822 -18.028 14.264 1.00 96.06 185 PRO A CA 1
ATOM 1489 C C . PRO A 1 185 ? -19.627 -17.141 15.228 1.00 96.06 185 PRO A C 1
ATOM 1491 O O . PRO A 1 185 ? -20.191 -17.660 16.195 1.00 96.06 185 PRO A O 1
ATOM 1494 N N . LEU A 1 186 ? -19.746 -15.839 14.939 1.00 96.50 186 LEU A N 1
ATOM 1495 C CA . LEU A 1 186 ? -20.560 -14.892 15.708 1.00 96.50 186 LEU A CA 1
ATOM 1496 C C . LEU A 1 186 ? -22.060 -15.144 15.518 1.00 96.50 186 LEU A C 1
ATOM 1498 O O . LEU A 1 186 ? -22.787 -15.260 16.503 1.00 96.50 186 LEU A O 1
ATOM 1502 N N . ILE A 1 187 ? -22.517 -15.271 14.269 1.00 97.56 187 ILE A N 1
ATOM 1503 C CA . ILE A 1 187 ? -23.936 -15.468 13.928 1.00 97.56 187 ILE A CA 1
ATOM 1504 C C . ILE A 1 187 ? -24.461 -16.767 14.551 1.00 97.56 187 ILE A C 1
ATOM 1506 O O . ILE A 1 187 ? -25.453 -16.768 15.274 1.00 97.56 187 ILE A O 1
ATOM 1510 N N . LEU A 1 188 ? -23.771 -17.884 14.334 1.00 95.62 188 LEU A N 1
ATOM 1511 C CA . LEU A 1 188 ? -24.206 -19.200 14.802 1.00 95.62 188 LEU A CA 1
ATOM 1512 C C . LEU A 1 188 ? -24.197 -19.318 16.336 1.00 95.62 188 LEU A C 1
ATOM 1514 O O . LEU A 1 188 ? -24.913 -20.147 16.898 1.00 95.62 188 LEU A O 1
ATOM 1518 N N . ASN A 1 189 ? -23.402 -18.497 17.029 1.00 92.62 189 ASN A N 1
ATOM 1519 C CA . ASN A 1 189 ? -23.376 -18.436 18.488 1.00 92.62 189 ASN A CA 1
ATOM 1520 C C . ASN A 1 189 ? -24.335 -17.385 19.082 1.00 92.62 189 ASN A C 1
ATOM 1522 O O . ASN A 1 189 ? -24.445 -17.339 20.312 1.00 92.62 189 ASN A O 1
ATOM 1526 N N . PHE A 1 190 ? -25.029 -16.577 18.270 1.00 95.62 190 PHE A N 1
ATOM 1527 C CA . PHE A 1 190 ? -25.834 -15.457 18.761 1.00 95.62 190 PHE A CA 1
ATOM 1528 C C . PHE A 1 190 ? -27.041 -15.928 19.599 1.00 95.62 190 PHE A C 1
ATOM 1530 O O . PHE A 1 190 ? -27.812 -16.767 19.121 1.00 95.62 190 PHE A O 1
ATOM 1537 N N . PRO A 1 191 ? -27.250 -15.410 20.830 1.00 93.62 191 PRO A N 1
ATOM 1538 C CA . PRO A 1 191 ? -28.197 -15.996 21.785 1.00 93.62 191 PRO A CA 1
ATOM 1539 C C . PRO A 1 191 ? -29.628 -16.168 21.269 1.00 93.62 191 PRO A C 1
ATOM 1541 O O . PRO A 1 191 ? -30.226 -17.210 21.522 1.00 93.62 191 PRO A O 1
ATOM 1544 N N . TYR A 1 192 ? -30.150 -15.180 20.535 1.00 94.56 192 TYR A N 1
ATOM 1545 C CA . TYR A 1 192 ? -31.566 -15.116 20.164 1.00 94.56 192 TYR A CA 1
ATOM 1546 C C . TYR A 1 192 ? -31.986 -16.194 19.151 1.00 94.56 192 TYR A C 1
ATOM 1548 O O . TYR A 1 192 ? -33.041 -16.798 19.290 1.00 94.56 192 TYR A O 1
ATOM 1556 N N . PHE A 1 193 ? -31.139 -16.497 18.160 1.00 93.62 193 PHE A N 1
ATOM 1557 C CA . PHE A 1 193 ? -31.486 -17.412 17.062 1.00 93.62 193 PHE A CA 1
ATOM 1558 C C . PHE A 1 193 ? -30.546 -18.621 16.922 1.00 93.62 193 PHE A C 1
ATOM 1560 O O . PHE A 1 193 ? -30.737 -19.447 16.027 1.00 93.62 193 PHE A O 1
ATOM 1567 N N . ARG A 1 194 ? -29.578 -18.812 17.836 1.00 91.50 194 ARG A N 1
ATOM 1568 C CA . ARG A 1 194 ? -28.707 -20.008 17.871 1.00 91.50 194 ARG A CA 1
ATOM 1569 C C . ARG A 1 194 ? -29.492 -21.323 17.843 1.00 91.50 194 ARG A C 1
ATOM 1571 O O . ARG A 1 194 ? -29.017 -22.307 17.276 1.00 91.50 194 ARG A O 1
ATOM 1578 N N . GLY A 1 195 ? -30.679 -21.351 18.455 1.00 89.31 195 GLY A N 1
ATOM 1579 C CA . GLY A 1 195 ? -31.545 -22.531 18.500 1.00 89.31 195 GLY A CA 1
ATOM 1580 C C . GLY A 1 195 ? -31.914 -23.072 17.114 1.00 89.31 195 GLY A C 1
ATOM 1581 O O . GLY A 1 195 ? -31.952 -24.292 16.941 1.00 89.31 195 GLY A O 1
ATOM 1582 N N . LEU A 1 196 ? -32.082 -22.202 16.108 1.00 90.06 196 LEU A N 1
ATOM 1583 C CA . LEU A 1 196 ? -32.402 -22.614 14.736 1.00 90.06 196 LEU A CA 1
ATOM 1584 C C . LEU A 1 196 ? -31.326 -23.521 14.140 1.00 90.06 196 LEU A C 1
ATOM 1586 O O . LEU A 1 196 ? -31.640 -24.528 13.510 1.00 90.06 196 LEU A O 1
ATOM 1590 N N . PHE A 1 197 ? -30.057 -23.227 14.408 1.00 92.69 197 PHE A N 1
ATOM 1591 C CA . PHE A 1 197 ? -28.933 -23.992 13.871 1.00 92.69 197 PHE A CA 1
ATOM 1592 C C . PHE A 1 197 ? -28.701 -25.328 14.588 1.00 92.69 197 PHE A C 1
ATOM 1594 O O . PHE A 1 197 ? -27.803 -26.078 14.224 1.00 92.69 197 PHE A O 1
ATOM 1601 N N . THR A 1 198 ? -29.502 -25.655 15.608 1.00 89.75 198 THR A N 1
ATOM 1602 C CA . THR A 1 198 ? -29.566 -27.013 16.180 1.00 89.75 198 THR A CA 1
ATOM 1603 C C . THR A 1 198 ? -30.637 -27.883 15.516 1.00 89.75 198 THR A C 1
ATOM 1605 O O . THR A 1 198 ? -30.697 -29.081 15.783 1.00 89.75 198 THR A O 1
ATOM 1608 N N . LYS A 1 199 ? -31.487 -27.278 14.672 1.00 88.00 199 LYS A N 1
ATOM 1609 C CA . LYS A 1 199 ? -32.563 -27.931 13.911 1.00 88.00 199 LYS A CA 1
ATOM 1610 C C . LYS A 1 199 ? -32.253 -27.976 12.415 1.00 88.00 199 LYS A C 1
ATOM 1612 O O . LYS A 1 199 ? -32.539 -28.980 11.773 1.00 88.00 199 LYS A O 1
ATOM 1617 N N . TYR A 1 200 ? -31.658 -26.915 11.877 1.00 90.12 200 TYR A N 1
ATOM 1618 C CA . TYR A 1 200 ? -31.314 -26.791 10.465 1.00 90.12 200 TYR A CA 1
ATOM 1619 C C . TYR A 1 200 ? -29.798 -26.691 10.274 1.00 90.12 200 TYR A C 1
ATOM 1621 O O . TYR A 1 200 ? -29.111 -26.020 11.045 1.00 90.12 200 TYR A O 1
ATOM 1629 N N . SER A 1 201 ? -29.289 -27.308 9.207 1.00 90.56 201 SER A N 1
ATOM 1630 C CA . SER A 1 201 ? -27.910 -27.116 8.744 1.00 90.56 201 SER A CA 1
ATOM 1631 C C . SER A 1 201 ? -27.728 -25.677 8.268 1.00 90.56 201 SER A C 1
ATOM 1633 O O . SER A 1 201 ? -28.410 -25.238 7.340 1.00 90.56 201 SER A O 1
ATOM 1635 N N . TRP A 1 202 ? -26.807 -24.927 8.880 1.00 92.81 202 TRP A N 1
ATOM 1636 C CA . TRP A 1 202 ? -26.528 -23.552 8.445 1.00 92.81 202 TRP A CA 1
ATOM 1637 C C . TRP A 1 202 ? -26.030 -23.506 6.995 1.00 92.81 202 TRP A C 1
ATOM 1639 O O . TRP A 1 202 ? -26.320 -22.560 6.271 1.00 92.81 202 TRP A O 1
ATOM 1649 N N . TYR A 1 203 ? -25.286 -24.531 6.566 1.00 92.62 203 TYR A N 1
ATOM 1650 C CA . TYR A 1 203 ? -24.655 -24.575 5.248 1.00 92.62 203 TYR A CA 1
ATOM 1651 C C . TYR A 1 203 ? -25.682 -24.728 4.122 1.00 92.62 203 TYR A C 1
ATOM 1653 O O . TYR A 1 203 ? -25.515 -24.161 3.038 1.00 92.62 203 TYR A O 1
ATOM 1661 N N . ASP A 1 204 ? -26.742 -25.494 4.380 1.00 91.94 204 ASP A N 1
ATOM 1662 C CA . ASP A 1 204 ? -27.787 -25.770 3.394 1.00 91.94 204 ASP A CA 1
ATOM 1663 C C . ASP A 1 204 ? -28.803 -24.626 3.306 1.00 91.94 204 ASP A C 1
ATOM 1665 O O . ASP A 1 204 ? -29.349 -24.366 2.235 1.00 91.94 204 ASP A O 1
ATOM 1669 N N . THR A 1 205 ? -29.008 -23.893 4.403 1.00 94.75 205 THR A N 1
ATOM 1670 C CA . THR A 1 205 ? -29.966 -22.779 4.465 1.00 94.75 205 THR A CA 1
ATOM 1671 C C . THR A 1 205 ? -29.361 -21.438 4.063 1.00 94.75 205 THR A C 1
ATOM 1673 O O . THR A 1 205 ? -30.090 -20.538 3.643 1.00 94.75 205 THR A O 1
ATOM 1676 N N . PHE A 1 206 ? -28.037 -21.291 4.145 1.00 96.69 206 PHE A N 1
ATOM 1677 C CA . PHE A 1 206 ? -27.335 -20.064 3.784 1.00 96.69 206 PHE A CA 1
ATOM 1678 C C . PHE A 1 206 ? -27.368 -19.779 2.271 1.00 96.69 206 PHE A C 1
ATOM 1680 O O . PHE A 1 206 ? -27.043 -20.630 1.432 1.00 96.69 206 PHE A O 1
ATOM 1687 N N . GLN A 1 207 ? -27.716 -18.537 1.929 1.00 96.06 207 GLN A N 1
ATOM 1688 C CA . GLN A 1 207 ? -27.853 -18.023 0.564 1.00 96.06 207 GLN A CA 1
ATOM 1689 C C . GLN A 1 207 ? -26.833 -16.893 0.306 1.00 96.06 207 GLN A C 1
ATOM 1691 O O . GLN A 1 207 ? -27.184 -15.712 0.347 1.00 96.06 207 GLN A O 1
ATOM 1696 N N . PRO A 1 208 ? -25.549 -17.218 0.069 1.00 93.94 208 PRO A N 1
ATOM 1697 C CA . PRO A 1 208 ? -24.525 -16.221 -0.212 1.00 93.94 208 PRO A CA 1
ATOM 1698 C C . PRO A 1 208 ? -24.631 -15.657 -1.627 1.00 93.94 208 PRO A C 1
ATOM 1700 O O . PRO A 1 208 ? -24.882 -16.384 -2.590 1.00 93.94 208 PRO A O 1
ATOM 1703 N N . LYS A 1 209 ? -24.278 -14.378 -1.767 1.00 91.44 209 LYS A N 1
ATOM 1704 C CA . LYS A 1 209 ? -23.919 -13.776 -3.052 1.00 91.44 209 LYS A CA 1
ATOM 1705 C C . LYS A 1 209 ? -22.492 -14.197 -3.420 1.00 91.44 209 LYS A C 1
ATOM 1707 O O . LYS A 1 209 ? -21.546 -13.881 -2.705 1.00 91.44 209 LYS A O 1
ATOM 1712 N N . ILE A 1 210 ? -22.330 -14.915 -4.530 1.00 93.38 210 ILE A N 1
ATOM 1713 C CA . ILE A 1 210 ? -21.022 -15.388 -5.005 1.00 93.38 210 ILE A CA 1
ATOM 1714 C C . ILE A 1 210 ? -20.609 -14.556 -6.221 1.00 93.38 210 ILE A C 1
ATOM 1716 O O . ILE A 1 210 ? -21.104 -14.768 -7.324 1.00 93.38 210 ILE A O 1
ATOM 1720 N N . THR A 1 211 ? -19.704 -13.602 -6.009 1.00 90.12 211 THR A N 1
ATOM 1721 C CA . THR A 1 211 ? -19.118 -12.735 -7.045 1.00 90.12 211 THR A CA 1
ATOM 1722 C C . THR A 1 211 ? -17.596 -12.697 -6.933 1.00 90.12 211 THR A C 1
ATOM 1724 O O . THR A 1 211 ? -17.047 -12.894 -5.849 1.00 90.12 211 THR A O 1
ATOM 1727 N N . GLN A 1 212 ? -16.906 -12.405 -8.037 1.00 88.06 212 GLN A N 1
ATOM 1728 C CA . GLN A 1 212 ? -15.448 -12.220 -8.066 1.00 88.06 212 GLN A CA 1
ATOM 1729 C C . GLN A 1 212 ? -15.070 -10.753 -7.801 1.00 88.06 212 GLN A C 1
ATOM 1731 O O . GLN A 1 212 ? -14.346 -10.136 -8.574 1.00 88.06 212 GLN A O 1
ATOM 1736 N N . GLU A 1 213 ? -15.624 -10.172 -6.739 1.00 87.62 213 GLU A N 1
ATOM 1737 C CA . GLU A 1 213 ? -15.505 -8.745 -6.420 1.00 87.62 213 GLU A CA 1
ATOM 1738 C C . GLU A 1 213 ? -15.505 -8.527 -4.901 1.00 87.62 213 GLU A C 1
ATOM 1740 O O . GLU A 1 213 ? -15.892 -9.424 -4.137 1.00 87.62 213 GLU A O 1
ATOM 1745 N N . GLN A 1 214 ? -15.090 -7.328 -4.481 1.00 90.69 214 GLN A N 1
ATOM 1746 C CA . GLN A 1 214 ? -15.181 -6.868 -3.093 1.00 90.69 214 GLN A CA 1
ATOM 1747 C C . GLN A 1 214 ? -16.646 -6.833 -2.635 1.00 90.69 214 GLN A C 1
ATOM 1749 O O . GLN A 1 214 ? -17.546 -6.522 -3.416 1.00 90.69 214 GLN A O 1
ATOM 1754 N N . ASP A 1 215 ? -16.894 -7.175 -1.371 1.00 93.94 215 ASP A N 1
ATOM 1755 C CA . ASP A 1 215 ? -18.232 -7.127 -0.783 1.00 93.94 215 ASP A CA 1
ATOM 1756 C C . ASP A 1 215 ? -18.480 -5.714 -0.223 1.00 93.94 215 ASP A C 1
ATOM 1758 O O . ASP A 1 215 ? -18.063 -5.349 0.881 1.00 93.94 215 ASP A O 1
ATOM 1762 N N . GLU A 1 216 ? -19.091 -4.881 -1.071 1.00 90.31 216 GLU A N 1
ATOM 1763 C CA . GLU A 1 216 ? -19.379 -3.462 -0.836 1.00 90.31 216 GLU A CA 1
ATOM 1764 C C . GLU A 1 216 ? -20.857 -3.200 -0.509 1.00 90.31 216 GLU A C 1
ATOM 1766 O O . GLU A 1 216 ? -21.463 -2.284 -1.058 1.00 90.31 216 GLU A O 1
ATOM 1771 N N . GLU A 1 217 ? -21.480 -4.002 0.359 1.00 92.50 217 GLU A N 1
ATOM 1772 C CA . GLU A 1 217 ? -22.864 -3.727 0.750 1.00 92.50 217 GLU A CA 1
ATOM 1773 C C . GLU A 1 217 ? -22.973 -2.467 1.635 1.00 92.50 217 GLU A C 1
ATOM 1775 O O . GLU A 1 217 ? -22.158 -2.198 2.529 1.00 92.50 217 GLU A O 1
ATOM 1780 N N . PHE A 1 218 ? -24.016 -1.678 1.376 1.00 91.19 218 PHE A N 1
ATOM 1781 C CA . PHE A 1 218 ? -24.345 -0.480 2.137 1.00 91.19 218 PHE A CA 1
ATOM 1782 C C . PHE A 1 218 ? -25.827 -0.480 2.497 1.00 91.19 218 PHE A C 1
ATOM 1784 O O . PHE A 1 218 ? -26.673 -0.863 1.688 1.00 91.19 218 PHE A O 1
ATOM 1791 N N . ASP A 1 219 ? -26.125 -0.017 3.704 1.00 86.44 219 ASP A N 1
ATOM 1792 C CA . ASP A 1 219 ? -27.457 0.423 4.096 1.00 86.44 219 ASP A CA 1
ATOM 1793 C C . ASP A 1 219 ? -27.435 1.950 4.129 1.00 86.44 219 ASP A C 1
ATOM 1795 O O . ASP A 1 219 ? -26.755 2.543 4.965 1.00 86.44 219 ASP A O 1
ATOM 1799 N N . GLU A 1 220 ? -28.073 2.588 3.148 1.00 83.06 220 GLU A N 1
ATOM 1800 C CA . GLU A 1 220 ? -27.773 3.974 2.760 1.00 83.06 220 GLU A CA 1
ATOM 1801 C C . GLU A 1 220 ? -26.277 4.163 2.445 1.00 83.06 220 GLU A C 1
ATOM 1803 O O . GLU A 1 220 ? -25.833 3.771 1.366 1.00 83.06 220 GLU A O 1
ATOM 1808 N N . LYS A 1 221 ? -25.483 4.729 3.365 1.00 86.75 221 LYS A N 1
ATOM 1809 C CA . LYS A 1 221 ? -24.007 4.735 3.283 1.00 86.75 221 LYS A CA 1
ATOM 1810 C C . LYS A 1 221 ? -23.337 4.121 4.515 1.00 86.75 221 LYS A C 1
ATOM 1812 O O . LYS A 1 221 ? -22.117 4.206 4.650 1.00 86.75 221 LYS A O 1
ATOM 1817 N N . MET A 1 222 ? -24.096 3.485 5.409 1.00 92.06 222 MET A N 1
ATOM 1818 C CA . MET A 1 222 ? -23.533 2.661 6.476 1.00 92.06 222 MET A CA 1
ATOM 1819 C C . MET A 1 222 ? -22.928 1.400 5.865 1.00 92.06 222 MET A C 1
ATOM 1821 O O . MET A 1 222 ? -23.590 0.648 5.149 1.00 92.06 222 MET A O 1
ATOM 1825 N N . ALA A 1 223 ? -21.654 1.166 6.146 1.00 94.00 223 ALA A N 1
ATOM 1826 C CA . ALA A 1 223 ? -20.912 0.038 5.622 1.00 94.00 223 ALA A CA 1
ATOM 1827 C C . ALA A 1 223 ? -21.315 -1.267 6.337 1.00 94.00 223 ALA A C 1
ATOM 1829 O O . ALA A 1 223 ? -20.969 -1.463 7.501 1.00 94.00 223 ALA A O 1
ATOM 1830 N N . ILE A 1 224 ? -21.964 -2.199 5.627 1.00 95.81 224 ILE A N 1
ATOM 1831 C CA . ILE A 1 224 ? -22.463 -3.459 6.207 1.00 95.81 224 ILE A CA 1
ATOM 1832 C C . ILE A 1 224 ? -22.039 -4.697 5.404 1.00 95.81 224 ILE A C 1
ATOM 1834 O O . ILE A 1 224 ? -21.675 -4.592 4.242 1.00 95.81 224 ILE A O 1
ATOM 1838 N N . TYR A 1 225 ? -22.119 -5.878 6.016 1.00 97.50 225 TYR A N 1
ATOM 1839 C CA . TYR A 1 225 ? -22.238 -7.154 5.308 1.00 97.50 225 TYR A CA 1
ATOM 1840 C C . TYR A 1 225 ? -23.603 -7.774 5.593 1.00 97.50 225 TYR A C 1
ATOM 1842 O O . TYR A 1 225 ? -24.071 -7.745 6.730 1.00 97.50 225 TYR A O 1
ATOM 1850 N N . GLU A 1 226 ? -24.207 -8.406 4.588 1.00 96.75 226 GLU A N 1
ATOM 1851 C CA . GLU A 1 226 ? -25.464 -9.144 4.741 1.00 96.75 226 GLU A CA 1
ATOM 1852 C C . GLU A 1 226 ? -25.240 -10.665 4.698 1.00 96.75 226 GLU A C 1
ATOM 1854 O O . GLU A 1 226 ? -24.542 -11.184 3.816 1.00 96.75 226 GLU A O 1
ATOM 1859 N N . TYR A 1 227 ? -25.874 -11.374 5.637 1.00 98.19 227 TYR A N 1
ATOM 1860 C CA . TYR A 1 227 ? -26.006 -12.830 5.662 1.00 98.19 227 TYR A CA 1
ATOM 1861 C C . TYR A 1 227 ? -27.488 -13.199 5.648 1.00 98.19 227 TYR A C 1
ATOM 1863 O O . TYR A 1 227 ? -28.242 -12.758 6.513 1.00 98.19 227 TYR A O 1
ATOM 1871 N N . TYR A 1 228 ? -27.902 -14.027 4.689 1.00 98.12 228 TYR A N 1
ATOM 1872 C CA . TYR A 1 228 ? -29.289 -14.466 4.555 1.00 98.12 228 TYR A CA 1
ATOM 1873 C C . TYR A 1 228 ? -29.399 -15.991 4.619 1.00 98.12 228 TYR A C 1
ATOM 1875 O O . TYR A 1 228 ? -28.683 -16.710 3.919 1.00 98.12 228 TYR A O 1
ATOM 1883 N N . PHE A 1 229 ? -30.315 -16.474 5.454 1.00 98.12 229 PHE A N 1
ATOM 1884 C CA . PHE A 1 229 ? -30.641 -17.880 5.644 1.00 98.12 229 PHE A CA 1
ATOM 1885 C C . PHE A 1 229 ? -32.124 -18.091 5.357 1.00 98.12 229 PHE A C 1
ATOM 1887 O O . PHE A 1 229 ? -32.977 -17.427 5.947 1.00 98.12 229 PHE A O 1
ATOM 1894 N N . LYS A 1 230 ? -32.435 -19.049 4.484 1.00 97.31 230 LYS A N 1
ATOM 1895 C CA . LYS A 1 230 ? -33.799 -19.522 4.246 1.00 97.31 230 LYS A CA 1
ATOM 1896 C C . LYS A 1 230 ? -33.905 -20.953 4.757 1.00 97.31 230 LYS A C 1
ATOM 1898 O O . LYS A 1 230 ? -33.251 -21.840 4.214 1.00 97.31 230 LYS A O 1
ATOM 1903 N N . PHE A 1 231 ? -34.684 -21.158 5.815 1.00 94.19 231 PHE A N 1
ATOM 1904 C CA . PHE A 1 231 ? -34.811 -22.464 6.466 1.00 94.19 231 PHE A CA 1
ATOM 1905 C C . PHE A 1 231 ? -35.919 -23.303 5.827 1.00 94.19 231 PHE A C 1
ATOM 1907 O O . PHE A 1 231 ? -35.723 -24.489 5.581 1.00 94.19 231 PHE A O 1
ATOM 1914 N N . ASP A 1 232 ? -37.051 -22.669 5.519 1.00 91.19 232 ASP A N 1
ATOM 1915 C CA . ASP A 1 232 ? -38.200 -23.250 4.821 1.00 91.19 232 ASP A CA 1
ATOM 1916 C C . ASP A 1 232 ? -39.047 -22.129 4.171 1.00 91.19 232 ASP A C 1
ATOM 1918 O O . ASP A 1 232 ? -38.545 -21.027 3.930 1.00 91.19 232 ASP A O 1
ATOM 1922 N N . GLU A 1 233 ? -40.299 -22.409 3.795 1.00 89.25 233 GLU A N 1
ATOM 1923 C CA . GLU A 1 233 ? -41.201 -21.425 3.174 1.00 89.25 233 GLU A CA 1
ATOM 1924 C C . GLU A 1 233 ? -41.656 -20.318 4.137 1.00 89.25 233 GLU A C 1
ATOM 1926 O O . GLU A 1 233 ? -41.984 -19.226 3.674 1.00 89.25 233 GLU A O 1
ATOM 1931 N N . TYR A 1 234 ? -41.630 -20.571 5.449 1.00 89.25 234 TYR A N 1
ATOM 1932 C CA . TYR A 1 234 ? -42.163 -19.671 6.479 1.00 89.25 234 TYR A CA 1
ATOM 1933 C C . TYR A 1 234 ? -41.084 -19.110 7.411 1.00 89.25 234 TYR A C 1
ATOM 1935 O O . TYR A 1 234 ? -41.354 -18.186 8.174 1.00 89.25 234 TYR A O 1
ATOM 1943 N N . SER A 1 235 ? -39.865 -19.652 7.358 1.00 93.44 235 SER A N 1
ATOM 1944 C CA . SER A 1 235 ? -38.787 -19.312 8.283 1.00 93.44 235 SER A CA 1
ATOM 1945 C C . SER A 1 235 ? -37.545 -18.807 7.553 1.00 93.44 235 SER A C 1
ATOM 1947 O O . SER A 1 235 ? -36.969 -19.490 6.697 1.00 93.44 235 SER A O 1
ATOM 1949 N N . SER A 1 236 ? -37.074 -17.620 7.933 1.00 97.50 236 SER A N 1
ATOM 1950 C CA . SER A 1 236 ? -35.845 -17.031 7.399 1.00 97.50 236 SER A CA 1
ATOM 1951 C C . SER A 1 236 ? -35.151 -16.129 8.416 1.00 97.50 236 SER A C 1
ATOM 1953 O O . SER A 1 236 ? -35.760 -15.646 9.368 1.00 97.50 236 SER A O 1
ATOM 1955 N N . LEU A 1 237 ? -33.853 -15.917 8.222 1.00 98.44 237 LEU A N 1
ATOM 1956 C CA . LEU A 1 237 ? -33.045 -15.022 9.036 1.00 98.44 237 LEU A CA 1
ATOM 1957 C C . LEU A 1 237 ? -32.156 -14.187 8.124 1.00 98.44 237 LEU A C 1
ATOM 1959 O O . LEU A 1 237 ? -31.349 -14.725 7.367 1.00 98.44 237 LEU A O 1
ATOM 1963 N N . LYS A 1 238 ? -32.262 -12.869 8.240 1.00 98.44 238 LYS A N 1
ATOM 1964 C CA . LYS A 1 238 ? -31.302 -11.923 7.676 1.00 98.44 238 LYS A CA 1
ATOM 1965 C C . LYS A 1 238 ? -30.505 -11.293 8.811 1.00 98.44 238 LYS A C 1
ATOM 1967 O O . LYS A 1 238 ? -31.098 -10.879 9.798 1.00 98.44 238 LYS A O 1
ATOM 1972 N N . VAL A 1 239 ? -29.186 -11.218 8.684 1.00 98.56 239 VAL A N 1
ATOM 1973 C CA . VAL A 1 239 ? -28.290 -10.594 9.670 1.00 98.56 239 VAL A CA 1
ATOM 1974 C C . VAL A 1 239 ? -27.411 -9.571 8.970 1.00 98.56 239 VAL A C 1
ATOM 1976 O O . VAL A 1 239 ? -26.831 -9.869 7.922 1.00 98.56 239 VAL A O 1
ATOM 1979 N N . TRP A 1 240 ? -27.287 -8.392 9.572 1.00 98.31 240 TRP A N 1
ATOM 1980 C CA . TRP A 1 240 ? -26.376 -7.342 9.133 1.00 98.31 240 TRP A CA 1
ATOM 1981 C C . TRP A 1 240 ? -25.199 -7.229 10.100 1.00 98.31 240 TRP A C 1
ATOM 1983 O O . TRP A 1 240 ? -25.381 -7.186 11.318 1.00 98.31 240 TRP A O 1
ATOM 1993 N N . ILE A 1 241 ? -23.989 -7.204 9.546 1.00 98.19 241 ILE A N 1
ATOM 1994 C CA . ILE A 1 241 ? -22.740 -6.965 10.271 1.00 98.19 241 ILE A CA 1
ATOM 1995 C C . ILE A 1 241 ? -22.261 -5.564 9.922 1.00 98.19 241 ILE A C 1
ATOM 1997 O O . ILE A 1 241 ? -22.090 -5.269 8.745 1.00 98.19 241 ILE A O 1
ATOM 2001 N N . ASP A 1 242 ? -21.997 -4.718 10.910 1.00 97.38 242 ASP A N 1
ATOM 2002 C CA . ASP A 1 242 ? -21.316 -3.445 10.683 1.00 97.38 242 ASP A CA 1
ATOM 2003 C C . ASP A 1 242 ? -19.826 -3.693 10.418 1.00 97.38 242 ASP A C 1
ATOM 2005 O O . ASP A 1 242 ? -19.111 -4.232 11.269 1.00 97.38 242 ASP A O 1
ATOM 2009 N N . ARG A 1 243 ? -19.348 -3.290 9.235 1.00 95.00 243 ARG A N 1
ATOM 2010 C CA . ARG A 1 243 ? -17.962 -3.517 8.786 1.00 95.00 243 ARG A CA 1
ATOM 2011 C C . ARG A 1 243 ? -16.940 -2.709 9.576 1.00 95.00 243 ARG A C 1
ATOM 2013 O O . ARG A 1 243 ? -15.777 -3.098 9.641 1.00 95.00 243 ARG A O 1
ATOM 2020 N N . THR A 1 244 ? -17.354 -1.599 10.182 1.00 93.75 244 THR A N 1
ATOM 2021 C CA . THR A 1 244 ? -16.455 -0.732 10.949 1.00 93.75 244 THR A CA 1
ATOM 2022 C C . THR A 1 244 ? -16.023 -1.371 12.261 1.00 93.75 244 THR A C 1
ATOM 2024 O O . THR A 1 244 ? -14.914 -1.114 12.717 1.00 93.75 244 THR A O 1
ATOM 2027 N N . VAL A 1 245 ? -16.857 -2.240 12.841 1.00 93.75 245 VAL A N 1
ATOM 2028 C CA . VAL A 1 245 ? -16.640 -2.860 14.164 1.00 93.75 245 VAL A CA 1
ATOM 2029 C C . VAL A 1 245 ? -16.618 -4.391 14.130 1.00 93.75 245 VAL A C 1
ATOM 2031 O O . VAL A 1 245 ? -16.129 -5.021 15.068 1.00 93.75 245 VAL A O 1
ATOM 2034 N N . GLY A 1 246 ? -17.121 -5.014 13.061 1.00 94.81 246 GLY A N 1
ATOM 2035 C CA . GLY A 1 246 ? -17.193 -6.467 12.913 1.00 94.81 246 GLY A CA 1
ATOM 2036 C C . GLY A 1 246 ? -18.206 -7.126 13.855 1.00 94.81 246 GLY A C 1
ATOM 2037 O O . GLY A 1 246 ? -17.943 -8.214 14.366 1.00 94.81 246 GLY A O 1
ATOM 2038 N N . TRP A 1 247 ? -19.333 -6.462 14.121 1.00 96.50 247 TRP A N 1
ATOM 2039 C CA . TRP A 1 247 ? -20.393 -6.929 15.024 1.00 96.50 247 TRP A CA 1
ATOM 2040 C C . TRP A 1 247 ? -21.773 -6.843 14.373 1.00 96.50 247 TRP A C 1
ATOM 2042 O O . TRP A 1 247 ? -21.958 -6.134 13.388 1.00 96.50 247 TRP A O 1
ATOM 2052 N N . ILE A 1 248 ? -22.746 -7.572 14.927 1.00 98.31 248 ILE A N 1
ATOM 2053 C CA . ILE A 1 248 ? -24.132 -7.551 14.443 1.00 98.31 248 ILE A CA 1
ATOM 2054 C C . ILE A 1 248 ? -24.754 -6.174 14.715 1.00 98.31 248 ILE A C 1
ATOM 2056 O O . ILE A 1 248 ? -24.896 -5.778 15.873 1.00 98.31 248 ILE A O 1
ATOM 2060 N N . SER A 1 249 ? -25.157 -5.479 13.649 1.00 97.62 249 SER A N 1
ATOM 2061 C CA . SER A 1 249 ? -25.863 -4.188 13.690 1.00 97.62 249 SER A CA 1
ATOM 2062 C C . SER A 1 249 ? -27.375 -4.314 13.531 1.00 97.62 249 SER A C 1
ATOM 2064 O O . SER A 1 249 ? -28.114 -3.356 13.773 1.00 97.62 249 SER A O 1
ATOM 2066 N N . GLY A 1 250 ? -27.854 -5.502 13.166 1.00 98.12 250 GLY A N 1
ATOM 2067 C CA . GLY A 1 250 ? -29.271 -5.823 13.142 1.00 98.12 250 GLY A CA 1
ATOM 2068 C C . GLY A 1 250 ? -29.562 -7.220 12.612 1.00 98.12 250 GLY A C 1
ATOM 2069 O O . GLY A 1 250 ? -28.682 -7.906 12.087 1.00 98.12 250 GLY A O 1
ATOM 2070 N N . PHE A 1 251 ? -30.824 -7.617 12.700 1.00 98.38 251 PHE A N 1
ATOM 2071 C CA . PHE A 1 251 ? -31.355 -8.814 12.068 1.00 98.38 251 PHE A CA 1
ATOM 2072 C C . PHE A 1 251 ? -32.850 -8.679 11.757 1.00 98.38 251 PHE A C 1
ATOM 2074 O O . PHE A 1 251 ? -33.565 -7.894 12.378 1.00 98.38 251 PHE A O 1
ATOM 2081 N N . HIS A 1 252 ? -33.326 -9.493 10.819 1.00 98.19 252 HIS A N 1
ATOM 2082 C CA . HIS A 1 252 ? -34.742 -9.754 10.573 1.00 98.19 252 HIS A CA 1
ATOM 2083 C C . HIS A 1 252 ? -34.981 -11.253 10.739 1.00 98.19 252 HIS A C 1
ATOM 2085 O O . HIS A 1 252 ? -34.448 -12.056 9.971 1.00 98.19 252 HIS A O 1
ATOM 2091 N N . TYR A 1 253 ? -35.708 -11.620 11.789 1.00 96.75 253 TYR A N 1
ATOM 2092 C CA . TYR A 1 253 ? -35.958 -12.993 12.209 1.00 96.75 253 TYR A CA 1
ATOM 2093 C C . TYR A 1 253 ? -37.422 -13.348 11.963 1.00 96.75 253 TYR A C 1
ATOM 2095 O O . TYR A 1 253 ? -38.307 -12.761 12.581 1.00 96.75 253 TYR A O 1
ATOM 2103 N N . ILE A 1 254 ? -37.661 -14.301 11.062 1.00 95.69 254 ILE A N 1
ATOM 2104 C CA . ILE A 1 254 ? -38.997 -14.724 10.640 1.00 95.69 254 ILE A CA 1
ATOM 2105 C C . ILE A 1 254 ? -39.155 -16.222 10.901 1.00 95.69 254 ILE A C 1
ATOM 2107 O O . ILE A 1 254 ? -38.309 -17.026 10.507 1.00 95.69 254 ILE A O 1
ATOM 2111 N N . THR A 1 255 ? -40.260 -16.587 11.542 1.00 91.12 255 THR A N 1
ATOM 2112 C CA . THR A 1 255 ? -40.760 -17.948 11.763 1.00 91.12 255 THR A CA 1
ATOM 2113 C C . THR A 1 255 ? -42.291 -17.931 11.691 1.00 91.12 255 THR A C 1
ATOM 2115 O O . THR A 1 255 ? -42.908 -16.871 11.630 1.00 91.12 255 THR A O 1
ATOM 2118 N N . GLU A 1 256 ? -42.950 -19.086 11.790 1.00 85.88 256 GLU A N 1
ATOM 2119 C CA . GLU A 1 256 ? -44.423 -19.147 11.834 1.00 85.88 256 GLU A CA 1
ATOM 2120 C C . GLU A 1 256 ? -45.059 -18.353 12.998 1.00 85.88 256 GLU A C 1
ATOM 2122 O O . GLU A 1 256 ? -46.228 -17.963 12.924 1.00 85.88 256 GLU A O 1
ATOM 2127 N N . GLN A 1 257 ? -44.318 -18.139 14.092 1.00 83.69 257 GLN A N 1
ATOM 2128 C CA . GLN A 1 257 ? -44.827 -17.520 15.324 1.00 83.69 257 GLN A CA 1
ATOM 2129 C C . GLN A 1 257 ? -44.353 -16.074 15.513 1.00 83.69 257 GLN A C 1
ATOM 2131 O O . GLN A 1 257 ? -45.042 -15.276 16.157 1.00 83.69 257 GLN A O 1
ATOM 2136 N N . GLU A 1 258 ? -43.201 -15.729 14.942 1.00 90.69 258 GLU A N 1
ATOM 2137 C CA . GLU A 1 258 ? -42.508 -14.463 15.164 1.00 90.69 258 GLU A CA 1
ATOM 2138 C C . GLU A 1 258 ? -42.015 -13.877 13.847 1.00 90.69 258 GLU A C 1
ATOM 2140 O O . GLU A 1 258 ? -41.483 -14.592 13.006 1.00 90.69 258 GLU A O 1
ATOM 2145 N N . ASP A 1 259 ? -42.154 -12.567 13.703 1.00 95.31 259 ASP A N 1
ATOM 2146 C CA . ASP A 1 259 ? -41.540 -11.790 12.634 1.00 95.31 259 ASP A CA 1
ATOM 2147 C C . ASP A 1 259 ? -41.050 -10.491 13.281 1.00 95.31 259 ASP A C 1
ATOM 2149 O O . ASP A 1 259 ? -41.842 -9.598 13.600 1.00 95.31 259 ASP A O 1
ATOM 2153 N N . LEU A 1 260 ? -39.757 -10.470 13.609 1.00 96.25 260 LEU A N 1
ATOM 2154 C CA . LEU A 1 260 ? -39.103 -9.416 14.376 1.00 96.25 260 LEU A CA 1
ATOM 2155 C C . LEU A 1 260 ? -37.921 -8.845 13.590 1.00 96.25 260 LEU A C 1
ATOM 2157 O O . LEU A 1 260 ? -36.960 -9.551 13.273 1.00 96.25 260 LEU A O 1
ATOM 2161 N N . LEU A 1 261 ? -37.970 -7.543 13.336 1.00 97.56 261 LEU A N 1
ATOM 2162 C CA . LEU A 1 261 ? -36.887 -6.750 12.773 1.00 97.56 261 LEU A CA 1
ATOM 2163 C C . LEU A 1 261 ? -36.278 -5.882 13.873 1.00 97.56 261 LEU A C 1
ATOM 2165 O O . LEU A 1 261 ? -36.984 -5.112 14.520 1.00 97.56 261 LEU A O 1
ATOM 2169 N N . ILE A 1 262 ? -34.962 -5.967 14.045 1.00 97.81 262 ILE A N 1
ATOM 2170 C CA . ILE A 1 262 ? -34.178 -5.033 14.853 1.00 97.81 262 ILE A CA 1
ATOM 2171 C C . ILE A 1 262 ? -33.022 -4.548 13.993 1.00 97.81 262 ILE A C 1
ATOM 2173 O O . ILE A 1 262 ? -32.209 -5.357 13.550 1.00 97.81 262 ILE A O 1
ATOM 2177 N N . LYS A 1 263 ? -32.918 -3.242 13.751 1.00 96.81 263 LYS A N 1
ATOM 2178 C CA . LYS A 1 263 ? -31.898 -2.697 12.851 1.00 96.81 263 LYS A CA 1
ATOM 2179 C C . LYS A 1 263 ? -31.400 -1.343 13.326 1.00 96.81 263 LYS A C 1
ATOM 2181 O O . LYS A 1 263 ? -32.205 -0.462 13.612 1.00 96.81 263 LYS A O 1
ATOM 2186 N N . THR A 1 264 ? -30.082 -1.177 13.387 1.00 96.62 264 THR A N 1
ATOM 2187 C CA . THR A 1 264 ? -29.461 0.139 13.585 1.00 96.62 264 THR A CA 1
ATOM 2188 C C . THR A 1 264 ? -29.065 0.761 12.256 1.00 96.62 264 THR A C 1
ATOM 2190 O O . THR A 1 264 ? -28.688 0.037 11.333 1.00 96.62 264 THR A O 1
ATOM 2193 N N . GLN A 1 265 ? -29.166 2.087 12.147 1.00 95.00 265 GLN A N 1
ATOM 2194 C CA . GLN A 1 265 ? -28.794 2.817 10.934 1.00 95.00 265 GLN A CA 1
ATOM 2195 C C . GLN A 1 265 ? -28.128 4.157 11.261 1.00 95.00 265 GLN A C 1
ATOM 2197 O O . GLN A 1 265 ? -28.371 4.781 12.299 1.00 95.00 265 GLN A O 1
ATOM 2202 N N . THR A 1 266 ? -27.278 4.609 10.343 1.00 94.94 266 THR A N 1
ATOM 2203 C CA . THR A 1 266 ? -26.700 5.955 10.320 1.00 94.94 266 THR A CA 1
ATOM 2204 C C . THR A 1 266 ? -26.379 6.331 8.864 1.00 94.94 266 THR A C 1
ATOM 2206 O O . THR A 1 266 ? -26.002 5.448 8.095 1.00 94.94 266 THR A O 1
ATOM 2209 N N . PRO A 1 267 ? -26.475 7.608 8.448 1.00 90.81 267 PRO A N 1
ATOM 2210 C CA . PRO A 1 267 ? -26.303 7.981 7.043 1.00 90.81 267 PRO A CA 1
ATOM 2211 C C . PRO A 1 267 ? -24.922 7.681 6.460 1.00 90.81 267 PRO A C 1
ATOM 2213 O O . PRO A 1 267 ? -24.793 7.600 5.246 1.00 90.81 267 PRO A O 1
ATOM 2216 N N . ASN A 1 268 ? -23.882 7.585 7.296 1.00 89.50 268 ASN A N 1
ATOM 2217 C CA . ASN A 1 268 ? -22.510 7.251 6.907 1.00 89.50 268 ASN A CA 1
ATOM 2218 C C . ASN A 1 268 ? -21.772 6.599 8.084 1.00 89.50 268 ASN A C 1
ATOM 2220 O O . ASN A 1 268 ? -22.045 6.927 9.233 1.00 89.50 268 ASN A O 1
ATOM 2224 N N . SER A 1 269 ? -20.802 5.732 7.823 1.00 92.44 269 SER A N 1
ATOM 2225 C CA . SER A 1 269 ? -19.940 5.127 8.847 1.00 92.44 269 SER A CA 1
ATOM 2226 C C . SER A 1 269 ? -18.878 6.083 9.412 1.00 92.44 269 SER A C 1
ATOM 2228 O O . SER A 1 269 ? -18.436 5.911 10.545 1.00 92.44 269 SER A O 1
ATOM 2230 N N . GLU A 1 270 ? -18.484 7.105 8.657 1.00 92.94 270 GLU A N 1
ATOM 2231 C CA . GLU A 1 270 ? -17.465 8.093 9.043 1.00 92.94 270 GLU A CA 1
ATOM 2232 C C . GLU A 1 270 ? -18.108 9.405 9.530 1.00 92.94 270 GLU A C 1
ATOM 2234 O O . GLU A 1 270 ? -19.253 9.701 9.173 1.00 92.94 270 GLU A O 1
ATOM 2239 N N . ALA A 1 271 ? -17.397 10.173 10.365 1.00 93.12 271 ALA A N 1
ATOM 2240 C CA . ALA A 1 271 ? -17.777 11.541 10.738 1.00 93.12 271 ALA A CA 1
ATOM 2241 C C . ALA A 1 271 ? -16.569 12.386 11.182 1.00 93.12 271 ALA A C 1
ATOM 2243 O O . ALA A 1 271 ? -15.626 11.875 11.797 1.00 93.12 271 ALA A O 1
ATOM 2244 N N . PHE A 1 272 ? -16.614 13.694 10.919 1.00 92.94 272 PHE A N 1
ATOM 2245 C CA . PHE A 1 272 ? -15.560 14.627 11.313 1.00 92.94 272 PHE A CA 1
ATOM 2246 C C . PHE A 1 272 ? -15.624 15.022 12.794 1.00 92.94 272 PHE A C 1
ATOM 2248 O O . PHE A 1 272 ? -16.632 15.530 13.290 1.00 92.94 272 PHE A O 1
ATOM 2255 N N . THR A 1 273 ? -14.505 14.868 13.506 1.00 91.50 273 THR A N 1
ATOM 2256 C CA . THR A 1 273 ? -14.426 15.182 14.941 1.00 91.50 273 THR A CA 1
ATOM 2257 C C . THR A 1 273 ? -14.662 16.665 15.223 1.00 91.50 273 THR A C 1
ATOM 2259 O O . THR A 1 273 ? -14.074 17.513 14.552 1.00 91.50 273 THR A O 1
ATOM 2262 N N . GLY A 1 274 ? -15.460 16.987 16.246 1.00 86.19 274 GLY A N 1
ATOM 2263 C CA . GLY A 1 274 ? -15.649 18.350 16.758 1.00 86.19 274 GLY A CA 1
ATOM 2264 C C . GLY A 1 274 ? -16.560 19.276 15.942 1.00 86.19 274 GLY A C 1
ATOM 2265 O O . GLY A 1 274 ? -16.972 20.307 16.473 1.00 86.19 274 GLY A O 1
ATOM 2266 N N . ILE A 1 275 ? -16.896 18.936 14.691 1.00 88.19 275 ILE A N 1
ATOM 2267 C CA . ILE A 1 275 ? -17.706 19.806 13.817 1.00 88.19 275 ILE A CA 1
ATOM 2268 C C . ILE A 1 275 ? -18.986 19.161 13.280 1.00 88.19 275 ILE A C 1
ATOM 2270 O O . ILE A 1 275 ? -19.926 19.892 12.953 1.00 88.19 275 ILE A O 1
ATOM 2274 N N . GLU A 1 276 ? -19.017 17.830 13.176 1.00 91.19 276 GLU A N 1
ATOM 2275 C CA . GLU A 1 276 ? -20.116 17.071 12.581 1.00 91.19 276 GLU A CA 1
ATOM 2276 C C . GLU A 1 276 ? -20.950 16.376 13.662 1.00 91.19 276 GLU A C 1
ATOM 2278 O O . GLU A 1 276 ? -20.420 15.720 14.563 1.00 91.19 276 GLU A O 1
ATOM 2283 N N . THR A 1 277 ? -22.270 16.508 13.551 1.00 93.75 277 THR A N 1
ATOM 2284 C CA . THR A 1 277 ? -23.245 15.679 14.263 1.00 93.75 277 THR A CA 1
ATOM 2285 C C . THR A 1 277 ? -23.872 14.706 13.273 1.00 93.75 277 THR A C 1
ATOM 2287 O O . THR A 1 277 ? -23.998 15.007 12.085 1.00 93.75 277 THR A O 1
ATOM 2290 N N . PHE A 1 278 ? -24.269 13.530 13.746 1.00 94.62 278 PHE A N 1
ATOM 2291 C CA . PHE A 1 278 ? -24.840 12.492 12.896 1.00 94.62 278 PHE A CA 1
ATOM 2292 C C . PHE A 1 278 ? -26.032 11.809 13.571 1.00 94.62 278 PHE A C 1
ATOM 2294 O O . PHE A 1 278 ? -25.986 11.544 14.774 1.00 94.62 278 PHE A O 1
ATOM 2301 N N . PRO A 1 279 ? -27.097 11.483 12.821 1.00 95.44 279 PRO A N 1
ATOM 2302 C CA . PRO A 1 279 ? -28.209 10.734 13.376 1.00 95.44 279 PRO A CA 1
ATOM 2303 C C . PRO A 1 279 ? -27.846 9.252 13.519 1.00 95.44 279 PRO A C 1
ATOM 2305 O O . PRO A 1 279 ? -27.096 8.681 12.715 1.00 95.44 279 PRO A O 1
ATOM 2308 N N . VAL A 1 280 ? -28.397 8.644 14.565 1.00 95.56 280 VAL A N 1
ATOM 2309 C CA . VAL A 1 280 ? -28.300 7.220 14.883 1.00 95.56 280 VAL A CA 1
ATOM 2310 C C . VAL A 1 280 ? -29.703 6.734 15.191 1.00 95.56 280 VAL A C 1
ATOM 2312 O O . VAL A 1 280 ? -30.370 7.281 16.070 1.00 95.56 280 VAL A O 1
ATOM 2315 N N . THR A 1 281 ? -30.154 5.708 14.482 1.00 95.56 281 THR A N 1
ATOM 2316 C CA . THR A 1 281 ? -31.485 5.142 14.691 1.00 95.56 281 THR A CA 1
ATOM 2317 C C . THR A 1 281 ? -31.399 3.681 15.103 1.00 95.56 281 THR A C 1
ATOM 2319 O O . THR A 1 281 ? -30.506 2.954 14.668 1.00 95.56 281 THR A O 1
ATOM 2322 N N . LEU A 1 282 ? -32.331 3.254 15.956 1.00 97.12 282 LEU A N 1
ATOM 2323 C CA . LEU A 1 282 ? -32.648 1.849 16.194 1.00 97.12 282 LEU A CA 1
ATOM 2324 C C . LEU A 1 282 ? -34.123 1.644 15.859 1.00 97.12 282 LEU A C 1
ATOM 2326 O O . LEU A 1 282 ? -34.997 2.147 16.566 1.00 97.12 282 LEU A O 1
ATOM 2330 N N . THR A 1 283 ? -34.391 0.891 14.801 1.00 96.88 283 THR A N 1
ATOM 2331 C CA . THR A 1 283 ? -35.741 0.500 14.398 1.00 96.88 283 THR A CA 1
ATOM 2332 C C . THR A 1 283 ? -36.046 -0.893 14.929 1.00 96.88 283 THR A C 1
ATOM 2334 O O . THR A 1 283 ? -35.276 -1.831 14.708 1.00 96.88 283 THR A O 1
ATOM 2337 N N . VAL A 1 284 ? -37.179 -1.022 15.618 1.00 97.31 284 VAL A N 1
ATOM 2338 C CA . VAL A 1 284 ? -37.741 -2.293 16.077 1.00 97.31 284 VAL A CA 1
ATOM 2339 C C . VAL A 1 284 ? -39.126 -2.442 15.459 1.00 97.31 284 VAL A C 1
ATOM 2341 O O . VAL A 1 284 ? -40.007 -1.628 15.732 1.00 97.31 284 VAL A O 1
ATOM 2344 N N . ALA A 1 285 ? -39.333 -3.475 14.646 1.00 97.12 285 ALA A N 1
ATOM 2345 C CA . ALA A 1 285 ? -40.628 -3.775 14.041 1.00 97.12 285 ALA A CA 1
ATOM 2346 C C . ALA A 1 285 ? -41.065 -5.203 14.365 1.00 97.12 285 ALA A C 1
ATOM 2348 O O . ALA A 1 285 ? -40.282 -6.143 14.252 1.00 97.12 285 ALA A O 1
ATOM 2349 N N . ASN A 1 286 ? -42.324 -5.359 14.766 1.00 96.00 286 ASN A N 1
ATOM 2350 C CA . ASN A 1 286 ? -42.957 -6.645 15.013 1.00 96.00 286 ASN A CA 1
ATOM 2351 C C . ASN A 1 286 ? -44.083 -6.835 14.000 1.00 96.00 286 ASN A C 1
ATOM 2353 O O . ASN A 1 286 ? -45.150 -6.237 14.140 1.00 96.00 286 ASN A O 1
ATOM 2357 N N . TYR A 1 287 ? -43.859 -7.679 13.001 1.00 94.31 287 TYR A N 1
ATOM 2358 C CA . TYR A 1 287 ? -44.888 -8.107 12.050 1.00 94.31 287 TYR A CA 1
ATOM 2359 C C . TYR A 1 287 ? -45.508 -9.459 12.454 1.00 94.31 287 TYR A C 1
ATOM 2361 O O . TYR A 1 287 ? -46.457 -9.938 11.833 1.00 94.31 287 TYR A O 1
ATOM 2369 N N . GLY A 1 288 ? -45.009 -10.065 13.537 1.00 90.19 288 GLY A N 1
ATOM 2370 C CA . GLY A 1 288 ? -45.506 -11.316 14.094 1.00 90.19 288 GLY A CA 1
ATOM 2371 C C . GLY A 1 288 ? -46.822 -11.147 14.852 1.00 90.19 288 GLY A C 1
ATOM 2372 O O . GLY A 1 288 ? -47.325 -10.043 15.056 1.00 90.19 288 GLY A O 1
ATOM 2373 N N . LYS A 1 289 ? -47.406 -12.265 15.298 1.00 86.56 289 LYS A N 1
ATOM 2374 C CA . LYS A 1 289 ? -48.688 -12.267 16.035 1.00 86.56 289 LYS A CA 1
ATOM 2375 C C . LYS A 1 289 ? -48.517 -11.993 17.532 1.00 86.56 289 LYS A C 1
ATOM 2377 O O . LYS A 1 289 ? -49.422 -11.453 18.166 1.00 86.56 289 LYS A O 1
ATOM 2382 N N . LYS A 1 290 ? -47.378 -12.393 18.102 1.00 88.12 290 LYS A N 1
ATOM 2383 C CA . LYS A 1 290 ? -47.054 -12.245 19.526 1.00 88.12 290 LYS A CA 1
ATOM 2384 C C . LYS A 1 290 ? -46.641 -10.802 19.825 1.00 88.12 290 LYS A C 1
ATOM 2386 O O . LYS A 1 290 ? -45.866 -10.224 19.074 1.00 88.12 290 LYS A O 1
ATOM 2391 N N . VAL A 1 291 ? -47.139 -10.225 20.920 1.00 91.00 291 VAL A N 1
ATOM 2392 C CA . VAL A 1 291 ? -46.669 -8.915 21.406 1.00 91.00 291 VAL A CA 1
ATOM 2393 C C . VAL A 1 291 ? -45.226 -9.054 21.886 1.00 91.00 291 VAL A C 1
ATOM 2395 O O . VAL A 1 291 ? -44.937 -9.947 22.679 1.00 91.00 291 VAL A O 1
ATOM 2398 N N . GLN A 1 292 ? -44.349 -8.168 21.421 1.00 92.25 292 GLN A N 1
ATOM 2399 C CA . GLN A 1 292 ? -42.936 -8.162 21.788 1.00 92.25 292 GLN A CA 1
ATOM 2400 C C . GLN A 1 292 ? -42.691 -7.154 22.911 1.00 92.25 292 GLN A C 1
ATOM 2402 O O . GLN A 1 292 ? -43.088 -5.993 22.804 1.00 92.25 292 GLN A O 1
ATOM 2407 N N . GLU A 1 293 ? -42.052 -7.596 23.991 1.00 94.75 293 GLU A N 1
ATOM 2408 C CA . GLU A 1 293 ? -41.649 -6.740 25.110 1.00 94.75 293 GLU A CA 1
ATOM 2409 C C . GLU A 1 293 ? -40.120 -6.673 25.146 1.00 94.75 293 GLU A C 1
ATOM 2411 O O . GLU A 1 293 ? -39.449 -7.698 25.291 1.00 94.75 293 GLU A O 1
ATOM 2416 N N . LEU A 1 294 ? -39.567 -5.472 24.957 1.00 95.50 294 LEU A N 1
ATOM 2417 C CA . LEU A 1 294 ? -38.129 -5.237 24.865 1.00 95.50 294 LEU A CA 1
ATOM 2418 C C . LEU A 1 294 ? -37.694 -4.156 25.854 1.00 95.50 294 LEU A C 1
ATOM 2420 O O . LEU A 1 294 ? -38.209 -3.038 25.837 1.00 95.50 294 LEU A O 1
ATOM 2424 N N . ALA A 1 295 ? -36.680 -4.471 26.654 1.00 96.81 295 ALA A N 1
ATOM 2425 C CA . ALA A 1 295 ? -35.930 -3.495 27.432 1.00 96.81 295 ALA A CA 1
ATOM 2426 C C . ALA A 1 295 ? -34.635 -3.163 26.687 1.00 96.81 295 ALA A C 1
ATOM 2428 O O . ALA A 1 295 ? -33.827 -4.058 26.431 1.00 96.81 295 ALA A O 1
ATOM 2429 N N . ILE A 1 296 ? -34.435 -1.892 26.340 1.00 97.00 296 ILE A N 1
ATOM 2430 C CA . ILE A 1 296 ? -33.301 -1.435 25.531 1.00 97.00 296 ILE A CA 1
ATOM 2431 C C . ILE A 1 296 ? -32.508 -0.414 26.332 1.00 97.00 296 ILE A C 1
ATOM 2433 O O . ILE A 1 296 ? -33.041 0.622 26.718 1.00 97.00 296 ILE A O 1
ATOM 2437 N N . THR A 1 297 ? -31.229 -0.695 26.570 1.00 96.38 297 THR A N 1
ATOM 2438 C CA . THR A 1 297 ? -30.289 0.256 27.178 1.00 96.38 297 THR A CA 1
ATOM 2439 C C . THR A 1 297 ? -29.193 0.599 26.187 1.00 96.38 297 THR A C 1
ATOM 2441 O O . THR A 1 297 ? -28.510 -0.285 25.678 1.00 96.38 297 THR A O 1
ATOM 2444 N N . THR A 1 298 ? -28.997 1.885 25.936 1.00 95.81 298 THR A N 1
ATOM 2445 C CA . THR A 1 298 ? -27.982 2.391 25.016 1.00 95.81 298 THR A CA 1
ATOM 2446 C C . THR A 1 298 ? -26.737 2.806 25.787 1.00 95.81 298 THR A C 1
ATOM 2448 O O . THR A 1 298 ? -26.824 3.484 26.812 1.00 95.81 298 THR A O 1
ATOM 2451 N N . LYS A 1 299 ? -25.567 2.416 25.282 1.00 93.44 299 LYS A N 1
ATOM 2452 C CA . LYS A 1 299 ? -24.256 2.808 25.807 1.00 93.44 299 LYS A CA 1
ATOM 2453 C C . LYS A 1 299 ? -23.357 3.243 24.655 1.00 93.44 299 LYS A C 1
ATOM 2455 O O . LYS A 1 299 ? -23.229 2.507 23.679 1.00 93.44 299 LYS A O 1
ATOM 2460 N N . SER A 1 300 ? -22.711 4.399 24.776 1.00 93.69 300 SER A N 1
ATOM 2461 C CA . SER A 1 300 ? -21.613 4.807 23.895 1.00 93.69 300 SER A CA 1
ATOM 2462 C C . SER A 1 300 ? -20.267 4.710 24.601 1.00 93.69 300 SER A C 1
ATOM 2464 O O . SER A 1 300 ? -20.179 4.623 25.826 1.00 93.69 300 SER A O 1
ATOM 2466 N N . THR A 1 301 ? -19.202 4.717 23.810 1.00 93.12 301 THR A N 1
ATOM 2467 C CA . THR A 1 301 ? -17.833 4.909 24.300 1.00 93.12 301 THR A CA 1
ATOM 2468 C C . THR A 1 301 ? -17.553 6.367 24.661 1.00 93.12 301 THR A C 1
ATOM 2470 O O . THR A 1 301 ? -18.092 7.256 24.011 1.00 93.12 301 THR A O 1
ATOM 2473 N N . ASP A 1 302 ? -16.638 6.614 25.601 1.00 88.56 302 ASP A N 1
ATOM 2474 C CA . ASP A 1 302 ? -16.380 7.934 26.213 1.00 88.56 302 ASP A CA 1
ATOM 2475 C C . ASP A 1 302 ? -16.131 9.101 25.231 1.00 88.56 302 ASP A C 1
ATOM 2477 O O . ASP A 1 302 ? -16.495 10.236 25.527 1.00 88.56 302 ASP A O 1
ATOM 2481 N N . GLN A 1 303 ? -15.528 8.853 24.062 1.00 90.25 303 GLN A N 1
ATOM 2482 C CA . GLN A 1 303 ? -15.244 9.893 23.052 1.00 90.25 303 GLN A CA 1
ATOM 2483 C C . GLN A 1 303 ? -16.398 10.151 22.063 1.00 90.25 303 GLN A C 1
ATOM 2485 O O . GLN A 1 303 ? -16.272 10.973 21.153 1.00 90.25 303 GLN A O 1
ATOM 2490 N N . LEU A 1 304 ? -17.526 9.460 22.239 1.00 92.44 304 LEU A N 1
ATOM 2491 C CA . LEU A 1 304 ? -18.736 9.608 21.437 1.00 92.44 304 LEU A CA 1
ATOM 2492 C C . LEU A 1 304 ? -19.880 10.079 22.344 1.00 92.44 304 LEU A C 1
ATOM 2494 O O . LEU A 1 304 ? -20.421 9.312 23.146 1.00 92.44 304 LEU A O 1
ATOM 2498 N N . ALA A 1 305 ? -20.252 11.349 22.196 1.00 92.06 305 ALA A N 1
ATOM 2499 C CA . ALA A 1 305 ? -21.394 11.935 22.884 1.00 92.06 305 ALA A CA 1
ATOM 2500 C C . ALA A 1 305 ? -22.695 11.534 22.177 1.00 92.06 305 ALA A C 1
ATOM 2502 O O . ALA A 1 305 ? -22.758 11.545 20.946 1.00 92.06 305 ALA A O 1
ATOM 2503 N N . LEU A 1 306 ? -23.718 11.187 22.961 1.00 93.00 306 LEU A N 1
ATOM 2504 C CA . LEU A 1 306 ? -25.056 10.850 22.482 1.00 93.00 306 LEU A CA 1
ATOM 2505 C C . LEU A 1 306 ? -26.095 11.734 23.159 1.00 93.00 306 LEU A C 1
ATOM 2507 O O . LEU A 1 306 ? -26.204 11.731 24.384 1.00 93.00 306 LEU A O 1
ATOM 2511 N N . ASP A 1 307 ? -26.905 12.394 22.342 1.00 92.25 307 ASP A N 1
ATOM 2512 C CA . ASP A 1 307 ? -28.071 13.147 22.776 1.00 92.25 307 ASP A CA 1
ATOM 2513 C C . ASP A 1 307 ? -29.344 12.346 22.471 1.00 92.25 307 ASP A C 1
ATOM 2515 O O . ASP A 1 307 ? -29.561 11.893 21.340 1.00 92.25 307 ASP A O 1
ATOM 2519 N N . GLY A 1 308 ? -30.190 12.170 23.489 1.00 87.06 308 GLY A N 1
ATOM 2520 C CA . GLY A 1 308 ? -31.459 11.444 23.412 1.00 87.06 308 GLY A CA 1
ATOM 2521 C C . GLY A 1 308 ? -31.719 10.555 24.631 1.00 87.06 308 GLY A C 1
ATOM 2522 O O . GLY A 1 308 ? -30.886 10.433 25.529 1.00 87.06 308 GLY A O 1
ATOM 2523 N N . GLU A 1 309 ? -32.897 9.934 24.679 1.00 81.81 309 GLU A N 1
ATOM 2524 C CA . GLU A 1 309 ? -33.246 8.985 25.739 1.00 81.81 309 GLU A CA 1
ATOM 2525 C C . GLU A 1 309 ? -32.457 7.679 25.567 1.00 81.81 309 GLU A C 1
ATOM 2527 O O . GLU A 1 309 ? -32.479 7.058 24.504 1.00 81.81 309 GLU A O 1
ATOM 2532 N N . THR A 1 310 ? -31.751 7.248 26.614 1.00 85.00 310 THR A N 1
ATOM 2533 C CA . THR A 1 310 ? -30.818 6.110 26.548 1.00 85.00 310 THR A CA 1
ATOM 2534 C C . THR A 1 310 ? -31.412 4.796 27.041 1.00 85.00 310 THR A C 1
ATOM 2536 O O . THR A 1 310 ? -30.820 3.748 26.799 1.00 85.00 310 THR A O 1
ATOM 2539 N N . THR A 1 311 ? -32.567 4.812 27.709 1.00 91.00 311 THR A N 1
ATOM 2540 C CA . THR A 1 311 ? -33.249 3.602 28.191 1.00 91.00 311 THR A CA 1
ATOM 2541 C C . THR A 1 311 ? -34.691 3.608 27.720 1.00 91.00 311 THR A C 1
ATOM 2543 O O . THR A 1 311 ? -35.403 4.567 27.974 1.00 91.00 311 THR A O 1
ATOM 2546 N N . HIS A 1 312 ? -35.126 2.527 27.078 1.00 92.25 312 HIS A N 1
ATOM 2547 C CA . HIS A 1 312 ? -36.472 2.393 26.525 1.00 92.25 312 HIS A CA 1
ATOM 2548 C C . HIS A 1 312 ? -37.109 1.087 26.985 1.00 92.25 312 HIS A C 1
ATOM 2550 O O . HIS A 1 312 ? -36.460 0.039 27.006 1.00 92.25 312 HIS A O 1
ATOM 2556 N N . GLN A 1 313 ? -38.394 1.148 27.322 1.00 94.00 313 GLN A N 1
ATOM 2557 C CA . GLN A 1 313 ? -39.246 -0.025 27.505 1.00 94.00 313 GLN A CA 1
ATOM 2558 C C . GLN A 1 313 ? -40.267 -0.031 26.375 1.00 94.00 313 GLN A C 1
ATOM 2560 O O . GLN A 1 313 ? -41.158 0.817 26.327 1.00 94.00 313 GLN A O 1
ATOM 2565 N N . ILE A 1 314 ? -40.110 -0.964 25.443 1.00 93.38 314 ILE A N 1
ATOM 2566 C CA . ILE A 1 314 ? -40.945 -1.064 24.252 1.00 93.38 314 ILE A CA 1
ATOM 2567 C C . ILE A 1 314 ? -41.894 -2.241 24.421 1.00 93.38 314 ILE A C 1
ATOM 2569 O O . ILE A 1 314 ? -41.467 -3.382 24.579 1.00 93.38 314 ILE A O 1
ATOM 2573 N N . LYS A 1 315 ? -43.194 -1.961 24.328 1.00 94.50 315 LYS A N 1
ATOM 2574 C CA . LYS A 1 315 ? -44.233 -2.974 24.150 1.00 94.50 315 LYS A CA 1
ATOM 2575 C C . LYS A 1 315 ? -44.801 -2.819 22.749 1.00 94.50 315 LYS A C 1
ATOM 2577 O O . LYS A 1 315 ? -45.503 -1.847 22.481 1.00 94.50 315 LYS A O 1
ATOM 2582 N N . LEU A 1 316 ? -44.483 -3.759 21.864 1.00 94.00 316 LEU A N 1
ATOM 2583 C CA . LEU A 1 316 ? -44.742 -3.664 20.431 1.00 94.00 316 LEU A CA 1
ATOM 2584 C C . LEU A 1 316 ? -45.812 -4.684 19.999 1.00 94.00 316 LEU A C 1
ATOM 2586 O O . LEU A 1 316 ? -45.521 -5.883 19.898 1.00 94.00 316 LEU A O 1
ATOM 2590 N N . PRO A 1 317 ? -47.068 -4.248 19.765 1.00 92.44 317 PRO A N 1
ATOM 2591 C CA . PRO A 1 317 ? -48.118 -5.105 19.220 1.00 92.44 317 PRO A CA 1
ATOM 2592 C C . PRO A 1 317 ? -47.796 -5.611 17.808 1.00 92.44 317 PRO A C 1
ATOM 2594 O O . PRO A 1 317 ? -46.876 -5.125 17.156 1.00 92.44 317 PRO A O 1
ATOM 2597 N N . SER A 1 318 ? -48.600 -6.558 17.325 1.00 91.44 318 SER A N 1
ATOM 2598 C CA . SER A 1 318 ? -48.517 -7.063 15.950 1.00 91.44 318 SER A CA 1
ATOM 2599 C C . SER A 1 318 ? -48.673 -5.943 14.911 1.00 91.44 318 SER A C 1
ATOM 2601 O O . SER A 1 318 ? -49.525 -5.062 15.063 1.00 91.44 318 SER A O 1
ATOM 2603 N N . ASN A 1 319 ? -47.874 -6.006 13.843 1.00 91.38 319 ASN A N 1
ATOM 2604 C CA . ASN A 1 319 ? -47.794 -5.036 12.746 1.00 91.38 319 ASN A CA 1
ATOM 2605 C C . ASN A 1 319 ? -47.522 -3.597 13.205 1.00 91.38 319 ASN A C 1
ATOM 2607 O O . ASN A 1 319 ? -48.096 -2.639 12.676 1.00 91.38 319 ASN A O 1
ATOM 2611 N N . LYS A 1 320 ? -46.668 -3.436 14.219 1.00 95.81 320 LYS A N 1
ATOM 2612 C CA . LYS A 1 320 ? -46.215 -2.129 14.705 1.00 95.81 320 LYS A CA 1
ATOM 2613 C C . LYS A 1 320 ? -44.702 -2.021 14.643 1.00 95.81 320 LYS A C 1
ATOM 2615 O O . LYS A 1 320 ? -43.982 -3.003 14.787 1.00 95.81 320 LYS A O 1
ATOM 2620 N N . GLU A 1 321 ? -44.252 -0.791 14.459 1.00 96.06 321 GLU A N 1
ATOM 2621 C CA . GLU A 1 321 ? -42.850 -0.405 14.405 1.00 96.06 321 GLU A CA 1
ATOM 2622 C C . GLU A 1 321 ? -42.626 0.784 15.335 1.00 96.06 321 GLU A C 1
ATOM 2624 O O . GLU A 1 321 ? -43.504 1.639 15.492 1.00 96.06 321 GLU A O 1
ATOM 2629 N N . GLN A 1 322 ? -41.457 0.815 15.963 1.00 95.62 322 GLN A N 1
ATOM 2630 C CA . GLN A 1 322 ? -40.982 1.928 16.763 1.00 95.62 322 GLN A CA 1
ATOM 2631 C C . GLN A 1 322 ? -39.518 2.209 16.423 1.00 95.62 322 GLN A C 1
ATOM 2633 O O . GLN A 1 322 ? -38.691 1.298 16.378 1.00 95.62 322 GLN A O 1
ATOM 2638 N N . THR A 1 323 ? -39.196 3.488 16.242 1.00 95.56 323 THR A N 1
ATOM 2639 C CA . THR A 1 323 ? -37.834 3.957 15.977 1.00 95.56 323 THR A CA 1
ATOM 2640 C C . THR A 1 323 ? -37.356 4.824 17.130 1.00 95.56 323 THR A C 1
ATOM 2642 O O . THR A 1 323 ? -37.990 5.822 17.477 1.00 95.56 323 THR A O 1
ATOM 2645 N N . ILE A 1 324 ? -36.216 4.462 17.710 1.00 94.94 324 ILE A N 1
ATOM 2646 C CA . ILE A 1 324 ? -35.474 5.307 18.644 1.00 94.94 324 ILE A CA 1
ATOM 2647 C C . ILE A 1 324 ? -34.501 6.149 17.821 1.00 94.94 324 ILE A C 1
ATOM 2649 O O . ILE A 1 324 ? -33.716 5.599 17.051 1.00 94.94 324 ILE A O 1
ATOM 2653 N N . ASN A 1 325 ? -34.551 7.471 17.989 1.00 95.12 325 ASN A N 1
ATOM 2654 C CA . ASN A 1 325 ? -33.668 8.418 17.312 1.00 95.12 325 ASN A CA 1
ATOM 2655 C C . ASN A 1 325 ? -32.724 9.055 18.331 1.00 95.12 325 ASN A C 1
ATOM 2657 O O . ASN A 1 325 ? -33.175 9.628 19.321 1.00 95.12 325 ASN A O 1
ATOM 2661 N N . LEU A 1 326 ? -31.427 8.971 18.063 1.00 95.44 326 LEU A N 1
ATOM 2662 C CA . LEU A 1 326 ? -30.360 9.586 18.840 1.00 95.44 326 LEU A CA 1
ATOM 2663 C C . LEU A 1 326 ? -29.520 10.470 17.916 1.00 95.44 326 LEU A C 1
ATOM 2665 O O . LEU A 1 326 ? -29.450 10.240 16.707 1.00 95.44 326 LEU A O 1
ATOM 2669 N N . THR A 1 327 ? -28.852 11.466 18.487 1.00 96.31 327 THR A N 1
ATOM 2670 C CA . THR A 1 327 ? -27.852 12.263 17.765 1.00 96.31 327 THR A CA 1
ATOM 2671 C C . THR A 1 327 ? -26.486 12.016 18.375 1.00 96.31 327 THR A C 1
ATOM 2673 O O . THR A 1 327 ? -26.305 12.184 19.576 1.00 96.31 327 THR A O 1
ATOM 2676 N N . GLY A 1 328 ? -25.530 11.589 17.555 1.00 94.88 328 GLY A N 1
ATOM 2677 C CA . GLY A 1 328 ? -24.153 11.371 17.967 1.00 94.88 328 GLY A CA 1
ATOM 2678 C C . GLY A 1 328 ? -23.219 12.482 17.504 1.00 94.88 328 GLY A C 1
ATOM 2679 O O . GLY A 1 328 ? -23.444 13.122 16.475 1.00 94.88 328 GLY A O 1
ATOM 2680 N N . SER A 1 329 ? -22.145 12.697 18.258 1.00 94.75 329 SER A N 1
ATOM 2681 C CA . SER A 1 329 ? -21.015 13.526 17.841 1.00 94.75 329 SER A CA 1
ATOM 2682 C C . SER A 1 329 ? -19.712 13.042 18.472 1.00 94.75 329 SER A C 1
ATOM 2684 O O . SER A 1 329 ? -19.700 12.429 19.542 1.00 94.75 329 SER A O 1
ATOM 2686 N N . PHE A 1 330 ? -18.599 13.308 17.794 1.00 94.50 330 PHE A N 1
ATOM 2687 C CA . PHE A 1 330 ? -17.267 13.060 18.335 1.00 94.50 330 PHE A CA 1
ATOM 2688 C C . PHE A 1 330 ? -16.743 14.297 19.057 1.00 94.50 330 PHE A C 1
ATOM 2690 O O . PHE A 1 330 ? -16.825 15.410 18.527 1.00 94.50 330 PHE A O 1
ATOM 2697 N N . LEU A 1 331 ? -16.112 14.091 20.214 1.00 88.88 331 LEU A N 1
ATOM 2698 C CA . LEU A 1 331 ? -15.371 15.153 20.895 1.00 88.88 331 LEU A CA 1
ATOM 2699 C C . LEU A 1 331 ? -14.234 15.666 19.991 1.00 88.88 331 LEU A C 1
ATOM 2701 O O . LEU A 1 331 ? -13.660 14.905 19.207 1.00 88.88 331 LEU A O 1
ATOM 2705 N N . SER A 1 332 ? -13.883 16.951 20.084 1.00 82.50 332 SER A N 1
ATOM 2706 C CA . SER A 1 332 ? -12.874 17.567 19.199 1.00 82.50 332 SER A CA 1
ATOM 2707 C C . SER A 1 332 ? -11.472 16.945 19.317 1.00 82.50 332 SER A C 1
ATOM 2709 O O . SER A 1 332 ? -10.680 16.991 18.374 1.00 82.50 332 SER A O 1
ATOM 2711 N N . ASP A 1 333 ? -11.163 16.360 20.471 1.00 82.25 333 ASP A N 1
ATOM 2712 C CA . ASP A 1 333 ? -9.902 15.694 20.804 1.00 82.25 333 ASP A CA 1
ATOM 2713 C C . ASP A 1 333 ? -9.922 14.174 20.561 1.00 82.25 333 ASP A C 1
ATOM 2715 O O . ASP A 1 333 ? -8.932 13.508 20.845 1.00 82.25 333 ASP A O 1
ATOM 2719 N N . THR A 1 334 ? -11.002 13.631 19.986 1.00 87.38 334 THR A N 1
ATOM 2720 C CA . THR A 1 334 ? -11.077 12.222 19.561 1.00 87.38 334 THR A CA 1
ATOM 2721 C C . THR A 1 334 ? -9.952 11.911 18.571 1.00 87.38 334 THR A C 1
ATOM 2723 O O . THR A 1 334 ? -9.747 12.672 17.615 1.00 87.38 334 THR A O 1
ATOM 2726 N N . ASP A 1 335 ? -9.219 10.817 18.789 1.00 83.94 335 ASP A N 1
ATOM 2727 C CA . ASP A 1 335 ? -8.166 10.361 17.873 1.00 83.94 335 ASP A CA 1
ATOM 2728 C C . ASP A 1 335 ? -8.790 9.894 16.548 1.00 83.94 335 ASP A C 1
ATOM 2730 O O . ASP A 1 335 ? -9.875 9.321 16.529 1.00 83.94 335 ASP A O 1
ATOM 2734 N N . GLU A 1 336 ? -8.119 10.134 15.423 1.00 86.69 336 GLU A N 1
ATOM 2735 C CA . GLU A 1 336 ? -8.616 9.670 14.124 1.00 86.69 336 GLU A CA 1
ATOM 2736 C C . GLU A 1 336 ? -8.320 8.193 13.857 1.00 86.69 336 GLU A C 1
ATOM 2738 O O . GLU A 1 336 ? -7.319 7.643 14.323 1.00 86.69 336 GLU A O 1
ATOM 2743 N N . LEU A 1 337 ? -9.152 7.581 13.014 1.00 86.12 337 LEU A N 1
ATOM 2744 C CA . LEU A 1 337 ? -8.912 6.261 12.446 1.00 86.12 337 LEU A CA 1
ATOM 2745 C C . LEU A 1 337 ? -9.141 6.298 10.933 1.00 86.12 337 LEU A C 1
ATOM 2747 O O . LEU A 1 337 ? -10.271 6.402 10.471 1.00 86.12 337 LEU A O 1
ATOM 2751 N N . ASP A 1 338 ? -8.071 6.144 10.155 1.00 80.62 338 ASP A N 1
ATOM 2752 C CA . ASP A 1 338 ? -8.170 5.952 8.706 1.00 80.62 338 ASP A CA 1
ATOM 2753 C C . ASP A 1 338 ? -8.193 4.450 8.379 1.00 80.62 338 ASP A C 1
ATOM 2755 O O . ASP A 1 338 ? -7.159 3.775 8.352 1.00 80.62 338 ASP A O 1
ATOM 2759 N N . MET A 1 339 ? -9.388 3.911 8.130 1.00 79.75 339 MET A N 1
ATOM 2760 C CA . MET A 1 339 ? -9.577 2.494 7.797 1.00 79.75 339 MET A CA 1
ATOM 2761 C C . MET A 1 339 ? -9.121 2.126 6.374 1.00 79.75 339 MET A C 1
ATOM 2763 O O . MET A 1 339 ? -9.024 0.936 6.072 1.00 79.75 339 MET A O 1
ATOM 2767 N N . LYS A 1 340 ? -8.805 3.102 5.506 1.00 75.50 340 LYS A N 1
ATOM 2768 C CA . LYS A 1 340 ? -8.207 2.853 4.180 1.00 75.50 340 LYS A CA 1
ATOM 2769 C C . LYS A 1 340 ? -6.703 2.612 4.282 1.00 75.50 340 LYS A C 1
ATOM 2771 O O . LYS A 1 340 ? -6.148 1.858 3.489 1.00 75.50 340 LYS A O 1
ATOM 2776 N N . VAL A 1 341 ? -6.050 3.219 5.273 1.00 72.88 341 VAL A N 1
ATOM 2777 C CA . VAL A 1 341 ? -4.640 2.956 5.607 1.00 72.88 341 VAL A CA 1
ATOM 2778 C C . VAL A 1 341 ? -4.522 1.734 6.518 1.00 72.88 341 VAL A C 1
ATOM 2780 O O . VAL A 1 341 ? -3.668 0.871 6.316 1.00 72.88 341 VAL A O 1
ATOM 2783 N N . HIS A 1 342 ? -5.407 1.623 7.505 1.00 75.19 342 HIS A N 1
ATOM 2784 C CA . HIS A 1 342 ? -5.406 0.550 8.493 1.00 75.19 342 HIS A CA 1
ATOM 2785 C C . HIS A 1 342 ? -6.490 -0.486 8.189 1.00 75.19 342 HIS A C 1
ATOM 2787 O O . HIS A 1 342 ? -7.413 -0.718 8.969 1.00 75.19 342 HIS A O 1
ATOM 2793 N N . THR A 1 343 ? -6.354 -1.139 7.037 1.00 76.62 343 THR A N 1
ATOM 2794 C CA . THR A 1 343 ? -7.388 -1.999 6.439 1.00 76.62 343 THR A CA 1
ATOM 2795 C C . THR A 1 343 ? -7.740 -3.263 7.222 1.00 76.62 343 THR A C 1
ATOM 2797 O O . THR A 1 343 ? -8.698 -3.931 6.864 1.00 76.62 343 THR A O 1
ATOM 2800 N N . HIS A 1 344 ? -7.023 -3.587 8.300 1.00 79.06 344 HIS A N 1
ATOM 2801 C CA . HIS A 1 344 ? -7.314 -4.723 9.189 1.00 79.06 344 HIS A CA 1
ATOM 2802 C C . HIS A 1 344 ? -7.699 -4.273 10.611 1.00 79.06 344 HIS A C 1
ATOM 2804 O O . HIS A 1 344 ? -7.805 -5.099 11.516 1.00 79.06 344 HIS A O 1
ATOM 2810 N N . THR A 1 345 ? -7.883 -2.968 10.826 1.00 82.06 345 THR A N 1
ATOM 2811 C CA . THR A 1 345 ? -8.310 -2.378 12.102 1.00 82.06 345 THR A CA 1
ATOM 2812 C C . THR A 1 345 ? -9.824 -2.194 12.113 1.00 82.06 345 THR A C 1
ATOM 2814 O O . THR A 1 345 ? -10.446 -2.041 11.062 1.00 82.06 345 THR A O 1
ATOM 2817 N N . TYR A 1 346 ? -10.418 -2.203 13.301 1.00 87.75 346 TYR A N 1
ATOM 2818 C CA . TYR A 1 346 ? -11.823 -1.872 13.524 1.00 87.75 346 TYR A CA 1
ATOM 2819 C C . TYR A 1 346 ? -11.911 -0.652 14.441 1.00 87.75 346 TYR A C 1
ATOM 2821 O O . TYR A 1 346 ? -10.984 -0.392 15.207 1.00 87.75 346 TYR A O 1
ATOM 2829 N N . SER A 1 347 ? -13.001 0.102 14.346 1.00 90.75 347 SER A N 1
ATOM 2830 C CA . SER A 1 347 ? -13.240 1.241 15.224 1.00 90.75 347 SER A CA 1
ATOM 2831 C C . SER A 1 347 ? -13.493 0.787 16.659 1.00 90.75 347 SER A C 1
ATOM 2833 O O . SER A 1 347 ? -14.263 -0.143 16.899 1.00 90.75 347 SER A O 1
ATOM 2835 N N . ASP A 1 348 ? -12.892 1.498 17.611 1.00 89.12 348 ASP A N 1
ATOM 2836 C CA . ASP A 1 348 ? -13.206 1.365 19.034 1.00 89.12 348 ASP A CA 1
ATOM 2837 C C . ASP A 1 348 ? -14.450 2.192 19.420 1.00 89.12 348 ASP A C 1
ATOM 2839 O O . ASP A 1 348 ? -14.919 2.091 20.549 1.00 89.12 348 ASP A O 1
ATOM 2843 N N . HIS A 1 349 ? -14.990 3.026 18.520 1.00 94.12 349 HIS A N 1
ATOM 2844 C CA . HIS A 1 349 ? -16.096 3.939 18.820 1.00 94.12 349 HIS A CA 1
ATOM 2845 C C . HIS A 1 349 ? -17.440 3.327 18.448 1.00 94.12 349 HIS A C 1
ATOM 2847 O O . HIS A 1 349 ? -17.878 3.363 17.295 1.00 94.12 349 HIS A O 1
ATOM 2853 N N . THR A 1 350 ? -18.095 2.766 19.459 1.00 95.56 350 THR A N 1
ATOM 2854 C CA . THR A 1 350 ? -19.330 2.000 19.293 1.00 95.56 350 THR A CA 1
ATOM 2855 C C . THR A 1 350 ? -20.495 2.614 20.050 1.00 95.56 350 THR A C 1
ATOM 2857 O O . THR A 1 350 ? -20.324 3.153 21.147 1.00 95.56 350 THR A O 1
ATOM 2860 N N . ILE A 1 351 ? -21.690 2.422 19.506 1.00 96.81 351 ILE A N 1
ATOM 2861 C CA . ILE A 1 351 ? -22.974 2.630 20.161 1.00 96.81 351 ILE A CA 1
ATOM 2862 C C . ILE A 1 351 ? -23.611 1.249 20.297 1.00 96.81 351 ILE A C 1
ATOM 2864 O O . ILE A 1 351 ? -23.946 0.601 19.308 1.00 96.81 351 ILE A O 1
ATOM 2868 N N . THR A 1 352 ? -23.715 0.777 21.534 1.00 97.19 352 THR A N 1
ATOM 2869 C CA . THR A 1 352 ? -24.264 -0.536 21.869 1.00 97.19 352 THR A CA 1
ATOM 2870 C C . THR A 1 352 ? -25.676 -0.377 22.405 1.00 97.19 352 THR A C 1
ATOM 2872 O O . THR A 1 352 ? -25.887 0.291 23.417 1.00 97.19 352 THR A O 1
ATOM 2875 N N . PHE A 1 353 ? -26.624 -1.047 21.764 1.00 97.69 353 PHE A N 1
ATOM 2876 C CA . PHE A 1 353 ? -27.975 -1.252 22.262 1.00 97.69 353 PHE A CA 1
ATOM 2877 C C . PHE A 1 353 ? -28.024 -2.627 22.935 1.00 97.69 353 PHE A C 1
ATOM 2879 O O . PHE A 1 353 ? -28.039 -3.661 22.267 1.00 97.69 353 PHE A O 1
ATOM 2886 N N . GLU A 1 354 ? -27.992 -2.658 24.266 1.00 97.69 354 GLU A N 1
ATOM 2887 C CA . GLU A 1 354 ? -28.230 -3.873 25.046 1.00 97.69 354 GLU A CA 1
ATOM 2888 C C . GLU A 1 354 ? -29.735 -4.132 25.093 1.00 97.69 354 GLU A C 1
ATOM 2890 O O . GLU A 1 354 ? -30.478 -3.388 25.737 1.00 97.69 354 GLU A O 1
ATOM 2895 N N . ILE A 1 355 ? -30.180 -5.176 24.396 1.00 97.50 355 ILE A N 1
ATOM 2896 C CA . ILE A 1 355 ? -31.592 -5.530 24.258 1.00 97.50 355 ILE A CA 1
ATOM 2897 C C . ILE A 1 355 ? -31.867 -6.777 25.090 1.00 97.50 355 ILE A C 1
ATOM 2899 O O . ILE A 1 355 ? -31.144 -7.773 24.998 1.00 97.50 355 ILE A O 1
ATOM 2903 N N . SER A 1 356 ? -32.915 -6.723 25.910 1.00 96.56 356 SER A N 1
ATOM 2904 C CA . SER A 1 356 ? -33.441 -7.880 26.633 1.00 96.56 356 SER A CA 1
ATOM 2905 C C . SER A 1 356 ? -34.894 -8.134 26.256 1.00 96.56 356 SER A C 1
ATOM 2907 O O . SER A 1 356 ? -35.727 -7.236 26.370 1.00 96.56 356 SER A O 1
ATOM 2909 N N . THR A 1 357 ? -35.188 -9.351 25.807 1.00 93.50 357 THR A N 1
ATOM 2910 C CA . THR A 1 357 ? -36.530 -9.795 25.407 1.00 93.50 357 THR A CA 1
ATOM 2911 C C . THR A 1 357 ? -36.619 -11.321 25.486 1.00 93.50 357 THR A C 1
ATOM 2913 O O . THR A 1 357 ? -35.623 -12.005 25.255 1.00 93.50 357 THR A O 1
ATOM 2916 N N . ASP A 1 358 ? -37.778 -11.862 25.876 1.00 86.31 358 ASP A N 1
ATOM 2917 C CA . ASP A 1 358 ? -38.047 -13.311 25.943 1.00 86.31 358 ASP A CA 1
ATOM 2918 C C . ASP A 1 358 ? -36.979 -14.149 26.687 1.00 86.31 358 ASP A C 1
ATOM 2920 O O . ASP A 1 358 ? -36.673 -15.284 26.329 1.00 86.31 358 ASP A O 1
ATOM 2924 N N . GLY A 1 359 ? -36.384 -13.586 27.745 1.00 89.88 359 GLY A N 1
ATOM 2925 C CA . GLY A 1 359 ? -35.334 -14.246 28.535 1.00 89.88 359 GLY A CA 1
ATOM 2926 C C . GLY A 1 359 ? -33.944 -14.256 27.884 1.00 89.88 359 GLY A C 1
ATOM 2927 O O . GLY A 1 359 ? -32.997 -14.777 28.474 1.00 89.88 359 GLY A O 1
ATOM 2928 N N . PHE A 1 360 ? -33.795 -13.650 26.707 1.00 94.25 360 PHE A N 1
ATOM 2929 C CA . PHE A 1 360 ? -32.513 -13.415 26.057 1.00 94.25 360 PHE A CA 1
ATOM 2930 C C . PHE A 1 360 ? -32.005 -12.008 26.355 1.00 94.25 360 PHE A C 1
ATOM 2932 O O . PHE A 1 360 ? -32.775 -11.052 26.413 1.00 94.25 360 PHE A O 1
ATOM 2939 N N . THR A 1 361 ? -30.685 -11.879 26.466 1.00 95.94 361 THR A N 1
ATOM 2940 C CA . THR A 1 361 ? -29.990 -10.590 26.468 1.00 95.94 361 THR A CA 1
ATOM 2941 C C . THR A 1 361 ? -28.894 -10.645 25.419 1.00 95.94 361 THR A C 1
ATOM 2943 O O . THR A 1 361 ? -28.067 -11.563 25.429 1.00 95.94 361 THR A O 1
ATOM 2946 N N . PHE A 1 362 ? -28.887 -9.675 24.512 1.00 96.38 362 PHE A N 1
ATOM 2947 C CA . PHE A 1 362 ? -27.915 -9.601 23.430 1.00 96.38 362 PHE A CA 1
ATOM 2948 C C . PHE A 1 362 ? -27.639 -8.145 23.024 1.00 96.38 362 PHE A C 1
ATOM 2950 O O . PHE A 1 362 ? -28.515 -7.289 23.156 1.00 96.38 362 PHE A O 1
ATOM 2957 N N . PRO A 1 363 ? -26.424 -7.842 22.539 1.00 97.00 363 PRO A N 1
ATOM 2958 C CA . PRO A 1 363 ? -26.099 -6.522 22.024 1.00 97.00 363 PRO A CA 1
ATOM 2959 C C . PRO A 1 363 ? -26.410 -6.413 20.526 1.00 97.00 363 PRO A C 1
ATOM 2961 O O . PRO A 1 363 ? -26.161 -7.346 19.761 1.00 97.00 363 PRO A O 1
ATOM 2964 N N . ILE A 1 364 ? -26.872 -5.236 20.113 1.00 98.06 364 ILE A N 1
ATOM 2965 C CA . ILE A 1 364 ? -26.820 -4.757 18.731 1.00 98.06 364 ILE A CA 1
ATOM 2966 C C . ILE A 1 364 ? -25.873 -3.559 18.700 1.00 98.06 364 ILE A C 1
ATOM 2968 O O . ILE A 1 364 ? -26.011 -2.647 19.516 1.00 98.06 364 ILE A O 1
ATOM 2972 N N . ILE A 1 365 ? -24.879 -3.582 17.813 1.00 97.31 365 ILE A N 1
ATOM 2973 C CA . ILE A 1 365 ? -23.750 -2.647 17.854 1.00 97.31 365 ILE A CA 1
ATOM 2974 C C . ILE A 1 365 ? -23.646 -1.892 16.533 1.00 97.31 365 ILE A C 1
ATOM 2976 O O . ILE A 1 365 ? -23.568 -2.503 15.469 1.00 97.31 365 ILE A O 1
ATOM 2980 N N . LEU A 1 366 ? -23.588 -0.566 16.633 1.00 96.44 366 LEU A N 1
ATOM 2981 C CA . LEU A 1 366 ? -23.271 0.342 15.536 1.00 96.44 366 LEU A CA 1
ATOM 2982 C C . LEU A 1 366 ? -21.909 0.987 15.793 1.00 96.44 366 LEU A C 1
ATOM 2984 O O . LEU A 1 366 ? -21.626 1.437 16.904 1.00 96.44 366 LEU A O 1
ATOM 2988 N N . GLY A 1 367 ? -21.061 1.036 14.778 1.00 95.44 367 GLY A N 1
ATOM 2989 C CA . GLY A 1 367 ? -19.754 1.666 14.814 1.00 95.44 367 GLY A CA 1
ATOM 2990 C C . GLY A 1 367 ? -19.716 2.993 14.067 1.00 95.44 367 GLY A C 1
ATOM 2991 O O . GLY A 1 367 ? -20.458 3.233 13.113 1.00 95.44 367 GLY A O 1
ATOM 2992 N N . LYS A 1 368 ? -18.815 3.871 14.510 1.00 94.94 368 LYS A N 1
ATOM 2993 C CA . LYS A 1 368 ? -18.485 5.124 13.828 1.00 94.94 368 LYS A CA 1
ATOM 2994 C C . LYS A 1 368 ? -16.982 5.302 13.733 1.00 94.94 368 LYS A C 1
ATOM 2996 O O . LYS A 1 368 ? -16.252 4.927 14.645 1.00 94.94 368 LYS A O 1
ATOM 3001 N N . VAL A 1 369 ? -16.514 5.899 12.647 1.00 94.06 369 VAL A N 1
ATOM 3002 C CA . VAL A 1 369 ? -15.090 6.116 12.378 1.00 94.06 369 VAL A CA 1
ATOM 3003 C C . VAL A 1 369 ? -14.785 7.617 12.468 1.00 94.06 369 VAL A C 1
ATOM 3005 O O . VAL A 1 369 ? -15.334 8.387 11.674 1.00 94.06 369 VAL A O 1
ATOM 3008 N N . PRO A 1 370 ? -13.959 8.062 13.432 1.00 92.56 370 PRO A N 1
ATOM 3009 C CA . PRO A 1 370 ? -13.603 9.469 13.577 1.00 92.56 370 PRO A CA 1
ATOM 3010 C C . PRO A 1 370 ? -12.555 9.887 12.543 1.00 92.56 370 PRO A C 1
ATOM 3012 O O . PRO A 1 370 ? -11.483 9.288 12.449 1.00 92.56 370 PRO A O 1
ATOM 3015 N N . LEU A 1 371 ? -12.831 10.969 11.814 1.00 91.00 371 LEU A N 1
ATOM 3016 C CA . LEU A 1 371 ? -11.893 11.599 10.883 1.00 91.00 371 LEU A CA 1
ATOM 3017 C C . LEU A 1 371 ? -11.566 13.031 11.314 1.00 91.00 371 LEU A C 1
ATOM 3019 O O . LEU A 1 371 ? -12.422 13.754 11.829 1.00 91.00 371 LEU A O 1
ATOM 3023 N N . LYS A 1 372 ? -10.340 13.495 11.055 1.00 89.75 372 LYS A N 1
ATOM 3024 C CA . LYS A 1 372 ? -10.027 14.926 11.166 1.00 89.75 372 LYS A CA 1
ATOM 3025 C C . LYS A 1 372 ? -10.470 15.661 9.907 1.00 89.75 372 LYS A C 1
ATOM 3027 O O . LYS A 1 372 ? -10.056 15.311 8.810 1.00 89.75 372 LYS A O 1
ATOM 3032 N N . ALA A 1 373 ? -11.249 16.728 10.078 1.00 90.56 373 ALA A N 1
ATOM 3033 C CA . ALA A 1 373 ? -11.598 17.632 8.980 1.00 90.56 373 ALA A CA 1
ATOM 3034 C C . ALA A 1 373 ? -10.372 18.387 8.446 1.00 90.56 373 ALA A C 1
ATOM 3036 O O . ALA A 1 373 ? -10.281 18.662 7.252 1.00 90.56 373 ALA A O 1
ATOM 3037 N N . MET A 1 374 ? -9.429 18.710 9.337 1.00 90.25 374 MET A N 1
ATOM 3038 C CA . MET A 1 374 ? -8.213 19.458 9.033 1.00 90.25 374 MET A CA 1
ATOM 3039 C C . MET A 1 374 ? -7.013 18.886 9.784 1.00 90.25 374 MET A C 1
ATOM 3041 O O . MET A 1 374 ? -7.142 18.463 10.934 1.00 90.25 374 MET A O 1
ATOM 3045 N N . LYS A 1 375 ? -5.832 18.935 9.165 1.00 90.38 375 LYS A N 1
ATOM 3046 C CA . LYS A 1 375 ? -4.549 18.665 9.833 1.00 90.38 375 LYS A CA 1
ATOM 3047 C C . LYS A 1 375 ? -3.549 19.770 9.536 1.00 90.38 375 LYS A C 1
ATOM 3049 O O . LYS A 1 375 ? -3.653 20.459 8.528 1.00 90.38 375 LYS A O 1
ATOM 3054 N N . ILE A 1 376 ? -2.563 19.895 10.416 1.00 90.81 376 ILE A N 1
ATOM 3055 C CA . ILE A 1 376 ? -1.421 20.783 10.229 1.00 90.81 376 ILE A CA 1
ATOM 3056 C C . ILE A 1 376 ? -0.127 20.039 10.545 1.00 90.81 376 ILE A C 1
ATOM 3058 O O . ILE A 1 376 ? -0.008 19.364 11.576 1.00 90.81 376 ILE A O 1
ATOM 3062 N N . HIS A 1 377 ? 0.840 20.166 9.644 1.00 90.00 377 HIS A N 1
ATOM 3063 C CA . HIS A 1 377 ? 2.182 19.607 9.778 1.00 90.00 377 HIS A CA 1
ATOM 3064 C C . HIS A 1 377 ? 3.206 20.612 9.253 1.00 90.00 377 HIS A C 1
ATOM 3066 O O . HIS A 1 377 ? 2.863 21.496 8.477 1.00 90.00 377 HIS A O 1
ATOM 3072 N N . THR A 1 378 ? 4.469 20.487 9.644 1.00 90.50 378 THR A N 1
ATOM 3073 C CA . THR A 1 378 ? 5.547 21.200 8.950 1.00 90.50 378 THR A CA 1
ATOM 3074 C C . THR A 1 378 ? 5.856 20.539 7.608 1.00 90.50 378 THR A C 1
ATOM 3076 O O . THR A 1 378 ? 5.554 19.363 7.404 1.00 90.50 378 THR A O 1
ATOM 3079 N N . THR A 1 379 ? 6.472 21.271 6.680 1.00 83.56 379 THR A N 1
ATOM 3080 C CA . THR A 1 379 ? 6.939 20.708 5.404 1.00 83.56 379 THR A CA 1
ATOM 3081 C C . THR A 1 379 ? 8.436 20.990 5.190 1.00 83.56 379 THR A C 1
ATOM 3083 O O . THR A 1 379 ? 8.825 22.115 4.884 1.00 83.56 379 THR A O 1
ATOM 3086 N N . PRO A 1 380 ? 9.330 19.999 5.394 1.00 79.62 380 PRO A N 1
ATOM 3087 C CA . PRO A 1 380 ? 9.058 18.581 5.666 1.00 79.62 380 PRO A CA 1
ATOM 3088 C C . PRO A 1 380 ? 8.468 18.319 7.067 1.00 79.62 380 PRO A C 1
ATOM 3090 O O . PRO A 1 380 ? 8.748 19.070 7.995 1.00 79.62 380 PRO A O 1
ATOM 3093 N N . LYS A 1 381 ? 7.737 17.198 7.231 1.00 75.25 381 LYS A N 1
ATOM 3094 C CA . LYS A 1 381 ? 7.005 16.788 8.461 1.00 75.25 381 LYS A CA 1
ATOM 3095 C C . LYS A 1 381 ? 7.825 16.803 9.759 1.00 75.25 381 LYS A C 1
ATOM 3097 O O . LYS A 1 381 ? 7.258 16.911 10.838 1.00 75.25 381 LYS A O 1
ATOM 3102 N N . ASN A 1 382 ? 9.146 16.683 9.651 1.00 77.62 382 ASN A N 1
ATOM 3103 C CA . ASN A 1 382 ? 10.086 16.720 10.771 1.00 77.62 382 ASN A CA 1
ATOM 3104 C C . ASN A 1 382 ? 11.085 17.856 10.541 1.00 77.62 382 ASN A C 1
ATOM 3106 O O . ASN A 1 382 ? 12.264 17.618 10.269 1.00 77.62 382 ASN A O 1
ATOM 3110 N N . PHE A 1 383 ? 10.571 19.084 10.525 1.00 87.94 383 PHE A N 1
ATOM 3111 C CA . PHE A 1 383 ? 11.369 20.280 10.292 1.00 87.94 383 PHE A CA 1
ATOM 3112 C C . PHE A 1 383 ? 12.451 20.432 11.366 1.00 87.94 383 PHE A C 1
ATOM 3114 O O . PHE A 1 383 ? 12.177 20.340 12.564 1.00 87.94 383 PHE A O 1
ATOM 3121 N N . VAL A 1 384 ? 13.680 20.675 10.912 1.00 90.19 384 VAL A N 1
ATOM 3122 C CA . VAL A 1 384 ? 14.843 20.888 11.771 1.00 90.19 384 VAL A CA 1
ATOM 3123 C C . VAL A 1 384 ? 15.243 22.352 11.691 1.00 90.19 384 VAL A C 1
ATOM 3125 O O . VAL A 1 384 ? 15.519 22.874 10.613 1.00 90.19 384 VAL A O 1
ATOM 3128 N N . ALA A 1 385 ? 15.307 22.988 12.849 1.00 92.62 385 ALA A N 1
ATOM 3129 C CA . ALA A 1 385 ? 15.791 24.335 13.041 1.00 92.62 385 ALA A CA 1
ATOM 3130 C C . ALA A 1 385 ? 17.247 24.340 13.535 1.00 92.62 385 ALA A C 1
ATOM 3132 O O . ALA A 1 385 ? 17.744 23.383 14.139 1.00 92.62 385 ALA A O 1
ATOM 3133 N N . ILE A 1 386 ? 17.924 25.460 13.293 1.00 90.88 386 ILE A N 1
ATOM 3134 C CA . ILE A 1 386 ? 19.275 25.732 13.784 1.00 90.88 386 ILE A CA 1
ATOM 3135 C C . ILE A 1 386 ? 19.157 26.816 14.868 1.00 90.88 386 ILE A C 1
ATOM 3137 O O . ILE A 1 386 ? 18.422 27.785 14.656 1.00 90.88 386 ILE A O 1
ATOM 3141 N N . PRO A 1 387 ? 19.832 26.675 16.028 1.00 93.06 387 PRO A N 1
ATOM 3142 C CA . PRO A 1 387 ? 19.868 27.727 17.042 1.00 93.06 387 PRO A CA 1
ATOM 3143 C C . PRO A 1 387 ? 20.383 29.055 16.482 1.00 93.06 387 PRO A C 1
ATOM 3145 O O . PRO A 1 387 ? 21.153 29.069 15.524 1.00 93.06 387 PRO A O 1
ATOM 3148 N N . ASP A 1 388 ? 20.031 30.159 17.142 1.00 93.50 388 ASP A N 1
ATOM 3149 C CA . ASP A 1 388 ? 20.588 31.489 16.862 1.00 93.50 388 ASP A CA 1
ATOM 3150 C C . ASP A 1 388 ? 20.236 32.048 15.465 1.00 93.50 388 ASP A C 1
ATOM 3152 O O . ASP A 1 388 ? 20.938 32.912 14.939 1.00 93.50 388 ASP A O 1
ATOM 3156 N N . GLN A 1 389 ? 19.136 31.583 14.855 1.00 93.56 389 GLN A N 1
ATOM 3157 C CA . GLN A 1 389 ? 18.693 32.013 13.524 1.00 93.56 389 GLN A CA 1
ATOM 3158 C C . GLN A 1 389 ? 17.247 32.519 13.496 1.00 93.56 389 GLN A C 1
ATOM 3160 O O . GLN A 1 389 ? 16.378 32.056 14.237 1.00 93.56 389 GLN A O 1
ATOM 3165 N N . THR A 1 390 ? 16.990 33.455 12.582 1.00 93.75 390 THR A N 1
ATOM 3166 C CA . THR A 1 390 ? 15.639 33.780 12.109 1.00 93.75 390 THR A CA 1
ATOM 3167 C C . THR A 1 390 ? 15.351 32.920 10.888 1.00 93.75 390 THR A C 1
ATOM 3169 O O . THR A 1 390 ? 16.165 32.860 9.968 1.00 93.75 390 THR A O 1
ATOM 3172 N N . LEU A 1 391 ? 14.200 32.259 10.875 1.00 93.62 391 LEU A N 1
ATOM 3173 C CA . LEU A 1 391 ? 13.794 31.351 9.810 1.00 93.62 391 LEU A CA 1
ATOM 3174 C C . LEU A 1 391 ? 12.296 31.481 9.535 1.00 93.62 391 LEU A C 1
ATOM 3176 O O . LEU A 1 391 ? 11.555 32.081 10.306 1.00 93.62 391 LEU A O 1
ATOM 3180 N N . THR A 1 392 ? 11.846 30.907 8.426 1.00 93.94 392 THR A N 1
ATOM 3181 C CA . THR A 1 392 ? 10.418 30.765 8.131 1.00 93.94 392 THR A CA 1
ATOM 3182 C C . THR A 1 392 ? 10.051 29.302 8.290 1.00 93.94 392 THR A C 1
ATOM 3184 O O . THR A 1 392 ? 10.677 28.447 7.664 1.00 93.94 392 THR A O 1
ATOM 3187 N N . ILE A 1 393 ? 9.071 29.012 9.146 1.00 93.69 393 ILE A N 1
ATOM 3188 C CA . ILE A 1 393 ? 8.536 27.665 9.336 1.00 93.69 393 ILE A CA 1
ATOM 3189 C C . ILE A 1 393 ? 7.388 27.477 8.341 1.00 93.69 393 ILE A C 1
ATOM 3191 O O . ILE A 1 393 ? 6.372 28.168 8.453 1.00 93.69 393 ILE A O 1
ATOM 3195 N N . PRO A 1 394 ? 7.524 26.570 7.361 1.00 92.62 394 PRO A N 1
ATOM 3196 C CA . PRO A 1 394 ? 6.442 26.260 6.446 1.00 92.62 394 PRO A CA 1
ATOM 3197 C C . PRO A 1 394 ? 5.517 25.205 7.068 1.00 92.62 394 PRO A C 1
ATOM 3199 O O . PRO A 1 394 ? 5.940 24.090 7.391 1.00 92.62 394 PRO A O 1
ATOM 3202 N N . PHE A 1 395 ? 4.244 25.552 7.201 1.00 93.06 395 PHE A N 1
ATOM 3203 C CA . PHE A 1 395 ? 3.165 24.658 7.593 1.00 93.06 395 PHE A CA 1
ATOM 3204 C C . PHE A 1 395 ? 2.339 24.253 6.370 1.00 93.06 395 PHE A C 1
ATOM 3206 O O . PHE A 1 395 ? 2.018 25.073 5.514 1.00 93.06 395 PHE A O 1
ATOM 3213 N N . GLU A 1 396 ? 1.980 22.981 6.302 1.00 92.75 396 GLU A N 1
ATOM 3214 C CA . GLU A 1 396 ? 1.006 22.425 5.371 1.00 92.75 396 GLU A CA 1
ATOM 3215 C C . GLU A 1 396 ? -0.326 22.245 6.105 1.00 92.75 396 GLU A C 1
ATOM 3217 O O . GLU A 1 396 ? -0.373 21.645 7.183 1.00 92.75 396 GLU A O 1
ATOM 3222 N N . LEU A 1 397 ? -1.390 22.795 5.522 1.00 93.56 397 LEU A N 1
ATOM 3223 C CA . LEU A 1 397 ? -2.766 22.755 6.004 1.00 93.56 397 LEU A CA 1
ATOM 3224 C C . LEU A 1 397 ? -3.543 21.738 5.165 1.00 93.56 397 LEU A C 1
ATOM 3226 O O . LEU A 1 397 ? -3.943 22.038 4.041 1.00 93.56 397 LEU A O 1
ATOM 3230 N N . CYS A 1 398 ? -3.746 20.535 5.700 1.00 91.31 398 CYS A N 1
ATOM 3231 C CA . CYS A 1 398 ? -4.443 19.460 4.996 1.00 91.31 398 CYS A CA 1
ATOM 3232 C C . CYS A 1 398 ? -5.957 19.541 5.220 1.00 91.31 398 CYS A C 1
ATOM 3234 O O . CYS A 1 398 ? -6.388 19.536 6.373 1.00 91.31 398 CYS A O 1
ATOM 3236 N N . ASN A 1 399 ? -6.757 19.521 4.152 1.00 91.19 399 ASN A N 1
ATOM 3237 C CA . ASN A 1 399 ? -8.216 19.673 4.190 1.00 91.19 399 ASN A CA 1
ATOM 3238 C C . ASN A 1 399 ? -8.959 18.413 3.740 1.00 91.19 399 ASN A C 1
ATOM 3240 O O . ASN A 1 399 ? -8.955 18.064 2.570 1.00 91.19 399 ASN A O 1
ATOM 3244 N N . TYR A 1 400 ? -9.681 17.745 4.628 1.00 88.75 400 TYR A N 1
ATOM 3245 C CA . TYR A 1 400 ? -10.372 16.491 4.306 1.00 88.75 400 TYR A CA 1
ATOM 3246 C C . TYR A 1 400 ? -11.864 16.669 4.009 1.00 88.75 400 TYR A C 1
ATOM 3248 O O . TYR A 1 400 ? -12.563 15.693 3.765 1.00 88.75 400 TYR A O 1
ATOM 3256 N N . THR A 1 401 ? -12.368 17.906 3.995 1.00 87.31 401 THR A N 1
ATOM 3257 C CA . THR A 1 401 ? -13.806 18.182 3.822 1.00 87.31 401 THR A CA 1
ATOM 3258 C C . THR A 1 401 ? -14.276 18.156 2.362 1.00 87.31 401 THR A C 1
ATOM 3260 O O . THR A 1 401 ? -15.475 18.243 2.101 1.00 87.31 401 THR A O 1
ATOM 3263 N N . GLY A 1 402 ? -13.344 18.083 1.403 1.00 85.31 402 GLY A N 1
ATOM 3264 C CA . GLY A 1 402 ? -13.623 18.103 -0.041 1.00 85.31 402 GLY A CA 1
ATOM 3265 C C . GLY A 1 402 ? -14.095 19.458 -0.588 1.00 85.31 402 GLY A C 1
ATOM 3266 O O . GLY A 1 402 ? -14.400 19.576 -1.771 1.00 85.31 402 GLY A O 1
ATOM 3267 N N . LYS A 1 403 ? -14.170 20.494 0.252 1.00 89.62 403 LYS A N 1
ATOM 3268 C CA . LYS A 1 403 ? -14.556 21.861 -0.123 1.00 89.62 403 LYS A CA 1
ATOM 3269 C C . LYS A 1 403 ? -13.588 22.856 0.495 1.00 89.62 403 LYS A C 1
ATOM 3271 O O . LYS A 1 403 ? -12.951 22.551 1.498 1.00 89.62 403 LYS A O 1
ATOM 3276 N N . GLN A 1 404 ? -13.493 24.043 -0.090 1.00 92.06 404 GLN A N 1
ATOM 3277 C CA . GLN A 1 404 ? -12.707 25.135 0.474 1.00 92.06 404 GLN A CA 1
ATOM 3278 C C . GLN A 1 404 ? -13.246 25.498 1.864 1.00 92.06 404 GLN A C 1
ATOM 3280 O O . GLN A 1 404 ? -14.462 25.517 2.067 1.00 92.06 404 GLN A O 1
ATOM 3285 N N . GLN A 1 405 ? -12.351 25.752 2.819 1.00 91.25 405 GLN A N 1
ATOM 3286 C CA . GLN A 1 405 ? -12.719 26.057 4.204 1.00 91.25 405 GLN A CA 1
ATOM 3287 C C . GLN A 1 405 ? -12.022 27.318 4.696 1.00 91.25 405 GLN A C 1
ATOM 3289 O O . GLN A 1 405 ? -10.808 27.456 4.571 1.00 91.25 405 GLN A O 1
ATOM 3294 N N . GLU A 1 406 ? -12.794 28.196 5.326 1.00 94.06 406 GLU A N 1
ATOM 3295 C CA . GLU A 1 406 ? -12.284 29.382 6.010 1.00 94.06 406 GLU A CA 1
ATOM 3296 C C . GLU A 1 406 ? -11.965 29.046 7.466 1.00 94.06 406 GLU A C 1
ATOM 3298 O O . GLU A 1 406 ? -12.844 28.604 8.219 1.00 94.06 406 GLU A O 1
ATOM 3303 N N . ILE A 1 407 ? -10.716 29.273 7.871 1.00 95.00 407 ILE A N 1
ATOM 3304 C CA . ILE A 1 407 ? -10.233 28.907 9.202 1.00 95.00 407 ILE A CA 1
ATOM 3305 C C . ILE A 1 407 ? -9.464 30.039 9.884 1.00 95.00 407 ILE A C 1
ATOM 3307 O O . ILE A 1 407 ? -8.904 30.936 9.250 1.00 95.00 407 ILE A O 1
ATOM 3311 N N . GLU A 1 408 ? -9.399 29.941 11.206 1.00 96.19 408 GLU A N 1
ATOM 3312 C CA . GLU A 1 408 ? -8.549 30.748 12.071 1.00 96.19 408 GLU A CA 1
ATOM 3313 C C . GLU A 1 408 ? -7.530 29.843 12.765 1.00 96.19 408 GLU A C 1
ATOM 3315 O O . GLU A 1 408 ? -7.890 28.828 13.369 1.00 96.19 408 GLU A O 1
ATOM 3320 N N . ILE A 1 409 ? -6.252 30.207 12.677 1.00 96.12 409 ILE A N 1
ATOM 3321 C CA . ILE A 1 409 ? -5.129 29.482 13.272 1.00 96.12 409 ILE A CA 1
ATOM 3322 C C . ILE A 1 409 ? -4.486 30.376 14.324 1.00 96.12 409 ILE A C 1
ATOM 3324 O O . ILE A 1 409 ? -4.128 31.521 14.041 1.00 96.12 409 ILE A O 1
ATOM 3328 N N . LYS A 1 410 ? -4.287 29.827 15.521 1.00 95.94 410 LYS A N 1
ATOM 3329 C CA . LYS A 1 410 ? -3.513 30.451 16.593 1.00 95.94 410 LYS A CA 1
ATOM 3330 C C . LYS A 1 410 ? -2.290 29.598 16.927 1.00 95.94 410 LYS A C 1
ATOM 3332 O O . LYS A 1 410 ? -2.440 28.418 17.256 1.00 95.94 410 LYS A O 1
ATOM 3337 N N . LEU A 1 411 ? -1.115 30.218 16.873 1.00 95.62 411 LEU A N 1
ATOM 3338 C CA . LEU A 1 411 ? 0.180 29.676 17.285 1.00 95.62 411 LEU A CA 1
ATOM 3339 C C . LEU A 1 411 ? 0.608 30.328 18.602 1.00 95.62 411 LEU A C 1
ATOM 3341 O O . LEU A 1 411 ? 0.431 31.530 18.782 1.00 95.62 411 LEU A O 1
ATOM 3345 N N . GLU A 1 412 ? 1.172 29.549 19.518 1.00 95.56 412 GLU A N 1
ATOM 3346 C CA . GLU A 1 412 ? 1.772 30.052 20.759 1.00 95.56 412 GLU A CA 1
ATOM 3347 C C . GLU A 1 412 ? 3.286 29.840 20.723 1.00 95.56 412 GLU A C 1
ATOM 3349 O O . GLU A 1 412 ? 3.754 28.851 20.160 1.00 95.56 412 GLU A O 1
ATOM 3354 N N . ASP A 1 413 ? 4.052 30.753 21.320 1.00 94.19 413 ASP A N 1
ATOM 3355 C CA . ASP A 1 413 ? 5.509 30.618 21.385 1.00 94.19 413 ASP A CA 1
ATOM 3356 C C . ASP A 1 413 ? 5.917 29.346 22.141 1.00 94.19 413 ASP A C 1
ATOM 3358 O O . ASP A 1 413 ? 5.331 28.984 23.167 1.00 94.19 413 ASP A O 1
ATOM 3362 N N . GLY A 1 414 ? 6.957 28.685 21.635 1.00 93.06 414 GLY A N 1
ATOM 3363 C CA . GLY A 1 414 ? 7.664 27.645 22.368 1.00 93.06 414 GLY A CA 1
ATOM 3364 C C . GLY A 1 414 ? 8.627 28.243 23.396 1.00 93.06 414 GLY A C 1
ATOM 3365 O O . GLY A 1 414 ? 8.725 29.457 23.588 1.00 93.06 414 GLY A O 1
ATOM 3366 N N . LYS A 1 415 ? 9.409 27.393 24.065 1.00 95.56 415 LYS A N 1
ATOM 3367 C CA . LYS A 1 415 ? 10.452 27.859 24.997 1.00 95.56 415 LYS A CA 1
ATOM 3368 C C . LYS A 1 415 ? 11.664 28.440 24.266 1.00 95.56 415 LYS A C 1
ATOM 3370 O O . LYS A 1 415 ? 12.454 29.162 24.878 1.00 95.56 415 LYS A O 1
ATOM 3375 N N . LYS A 1 416 ? 11.870 28.057 23.005 1.00 96.19 416 LYS A N 1
ATOM 3376 C CA . LYS A 1 416 ? 13.041 28.361 22.168 1.00 96.19 416 LYS A CA 1
ATOM 3377 C C . LYS A 1 416 ? 12.665 28.938 20.807 1.00 96.19 416 LYS A C 1
ATOM 3379 O O . LYS A 1 416 ? 13.462 29.698 20.266 1.00 96.19 416 LYS A O 1
ATOM 3384 N N . VAL A 1 417 ? 11.504 28.596 20.263 1.00 95.88 417 VAL A N 1
ATOM 3385 C CA . VAL A 1 417 ? 10.985 29.099 18.989 1.00 95.88 417 VAL A CA 1
ATOM 3386 C C . VAL A 1 417 ? 9.941 30.172 19.269 1.00 95.88 417 VAL A C 1
ATOM 3388 O O . VAL A 1 417 ? 8.891 29.888 19.841 1.00 95.88 417 VAL A O 1
ATOM 3391 N N . LEU A 1 418 ? 10.238 31.404 18.864 1.00 96.12 418 LEU A N 1
ATOM 3392 C CA . LEU A 1 418 ? 9.374 32.568 19.058 1.00 96.12 418 LEU A CA 1
ATOM 3393 C C . LEU A 1 418 ? 8.786 33.014 17.722 1.00 96.12 418 LEU A C 1
ATOM 3395 O O . LEU A 1 418 ? 9.526 33.141 16.743 1.00 96.12 418 LEU A O 1
ATOM 3399 N N . PHE A 1 419 ? 7.486 33.285 17.684 1.00 95.19 419 PHE A N 1
ATOM 3400 C CA . PHE A 1 419 ? 6.789 33.761 16.495 1.00 95.19 419 PHE A CA 1
ATOM 3401 C C . PHE A 1 419 ? 6.602 35.273 16.517 1.00 95.19 419 PHE A C 1
ATOM 3403 O O . PHE A 1 419 ? 6.304 35.876 17.545 1.00 95.19 419 PHE A O 1
ATOM 3410 N N . ASN A 1 420 ? 6.710 35.892 15.342 1.00 90.31 420 ASN A N 1
ATOM 3411 C CA . ASN A 1 420 ? 6.443 37.325 15.203 1.00 90.31 420 ASN A CA 1
ATOM 3412 C C . ASN A 1 420 ? 4.936 37.632 15.134 1.00 90.31 420 ASN A C 1
ATOM 3414 O O . ASN A 1 420 ? 4.518 38.746 15.438 1.00 90.31 420 ASN A O 1
ATOM 3418 N N . GLN A 1 421 ? 4.134 36.658 14.700 1.00 93.50 421 GLN A N 1
ATOM 3419 C CA . GLN A 1 421 ? 2.687 36.757 14.554 1.00 93.50 421 GLN A CA 1
ATOM 3420 C C . GLN A 1 421 ? 2.039 35.459 15.036 1.00 93.50 421 GLN A C 1
ATOM 3422 O O . GLN A 1 421 ? 2.460 34.369 14.653 1.00 93.50 421 GLN A O 1
ATOM 3427 N N . HIS A 1 422 ? 0.990 35.591 15.850 1.00 94.31 422 HIS A N 1
ATOM 3428 C CA . HIS A 1 422 ? 0.353 34.459 16.533 1.00 94.31 422 HIS A CA 1
ATOM 3429 C C . HIS A 1 422 ? -1.004 34.063 15.955 1.00 94.31 422 HIS A C 1
ATOM 3431 O O . HIS A 1 422 ? -1.435 32.942 16.189 1.00 94.31 422 HIS A O 1
ATOM 3437 N N . ASN A 1 423 ? -1.686 34.942 15.214 1.00 95.69 423 ASN A N 1
ATOM 3438 C CA . ASN A 1 423 ? -3.025 34.676 14.676 1.00 95.69 423 ASN A CA 1
ATOM 3439 C C . ASN A 1 423 ? -3.050 34.841 13.156 1.00 95.69 423 ASN A C 1
ATOM 3441 O O . ASN A 1 423 ? -2.544 35.836 12.629 1.00 95.69 423 ASN A O 1
ATOM 3445 N N . PHE A 1 424 ? -3.685 33.892 12.474 1.00 95.31 424 PHE A N 1
ATOM 3446 C CA . PHE A 1 424 ? -3.808 33.850 11.021 1.00 95.31 424 PHE A CA 1
ATOM 3447 C C . PHE A 1 424 ? -5.247 33.513 10.641 1.00 95.31 424 PHE A C 1
ATOM 3449 O O . PHE A 1 424 ? -5.832 32.586 11.196 1.00 95.31 424 PHE A O 1
ATOM 3456 N N . SER A 1 425 ? -5.800 34.245 9.678 1.00 94.19 425 SER A N 1
ATOM 3457 C CA . SER A 1 425 ? -7.049 33.885 9.008 1.00 94.19 425 SER A CA 1
ATOM 3458 C C . SER A 1 425 ? -6.713 33.573 7.559 1.00 94.19 425 SER A C 1
ATOM 3460 O O . SER A 1 425 ? -6.040 34.365 6.899 1.00 94.19 425 SER A O 1
ATOM 3462 N N . THR A 1 426 ? -7.107 32.390 7.099 1.00 93.88 426 THR A N 1
ATOM 3463 C CA . THR A 1 426 ? -6.814 31.936 5.741 1.00 93.88 426 THR A CA 1
ATOM 3464 C C . THR A 1 426 ? -7.914 31.028 5.228 1.00 93.88 426 THR A C 1
ATOM 3466 O O . THR A 1 426 ? -8.597 30.344 5.996 1.00 93.88 426 THR A O 1
ATOM 3469 N N . SER A 1 427 ? -8.015 30.987 3.907 1.00 93.44 427 SER A N 1
ATOM 3470 C CA . SER A 1 427 ? -8.762 29.962 3.205 1.00 93.44 427 SER A CA 1
ATOM 3471 C C . SER A 1 427 ? -7.861 28.763 2.930 1.00 93.44 427 SER A C 1
ATOM 3473 O O . SER A 1 427 ? -6.688 28.948 2.602 1.00 93.44 427 SER A O 1
ATOM 3475 N N . VAL A 1 428 ? -8.388 27.550 3.086 1.00 93.31 428 VAL A N 1
ATOM 3476 C CA . VAL A 1 428 ? -7.688 26.301 2.767 1.00 93.31 428 VAL A CA 1
ATOM 3477 C C . VAL A 1 428 ? -8.361 25.650 1.570 1.00 93.31 428 VAL A C 1
ATOM 3479 O O . VAL A 1 428 ? -9.547 25.306 1.625 1.00 93.31 428 VAL A O 1
ATOM 3482 N N . ASP A 1 429 ? -7.591 25.464 0.502 1.00 91.88 429 ASP A N 1
ATOM 3483 C CA . ASP A 1 429 ? -8.034 24.838 -0.742 1.00 91.88 429 ASP A CA 1
ATOM 3484 C C . ASP A 1 429 ? -8.502 23.382 -0.505 1.00 91.88 429 ASP A C 1
ATOM 3486 O O . ASP A 1 429 ? -8.001 22.710 0.410 1.00 91.88 429 ASP A O 1
ATOM 3490 N N . PRO A 1 430 ? -9.452 22.846 -1.300 1.00 90.56 430 PRO A N 1
ATOM 3491 C CA . PRO A 1 430 ? -9.808 21.429 -1.254 1.00 90.56 430 PRO A CA 1
ATOM 3492 C C . PRO A 1 430 ? -8.611 20.476 -1.368 1.00 90.56 430 PRO A C 1
ATOM 3494 O O . PRO A 1 430 ? -8.695 19.372 -0.839 1.00 90.56 430 PRO A O 1
ATOM 3497 N N . TYR A 1 431 ? -7.509 20.881 -2.010 1.00 90.06 431 TYR A N 1
ATOM 3498 C CA . TYR A 1 431 ? -6.296 20.088 -2.241 1.00 90.06 431 TYR A CA 1
ATOM 3499 C C . TYR A 1 431 ? -5.118 20.426 -1.319 1.00 90.06 431 TYR A C 1
ATOM 3501 O O . TYR A 1 431 ? -4.012 19.955 -1.586 1.00 90.06 431 TYR A O 1
ATOM 3509 N N . ASP A 1 432 ? -5.373 21.143 -0.220 1.00 91.69 432 ASP A N 1
ATOM 3510 C CA . ASP A 1 432 ? -4.412 21.589 0.801 1.00 91.69 432 ASP A CA 1
ATOM 3511 C C . ASP A 1 432 ? -3.687 22.900 0.460 1.00 91.69 432 ASP A C 1
ATOM 3513 O O . ASP A 1 432 ? -3.384 23.196 -0.700 1.00 91.69 432 ASP A O 1
ATOM 3517 N N . SER A 1 433 ? -3.374 23.663 1.510 1.00 92.25 433 SER A N 1
ATOM 3518 C CA . SER A 1 433 ? -2.734 24.982 1.423 1.00 92.25 433 SER A CA 1
ATOM 3519 C C . SER A 1 433 ? -1.429 25.053 2.211 1.00 92.25 433 SER A C 1
ATOM 3521 O O . SER A 1 433 ? -1.179 24.246 3.112 1.00 92.25 433 SER A O 1
ATOM 3523 N N . LYS A 1 434 ? -0.593 26.046 1.897 1.00 92.25 434 LYS A N 1
ATOM 3524 C CA . LYS A 1 434 ? 0.655 26.322 2.622 1.00 92.25 434 LYS A CA 1
ATOM 3525 C C . LYS A 1 434 ? 0.531 27.602 3.448 1.00 92.25 434 LYS A C 1
ATOM 3527 O O . LYS A 1 434 ? 0.059 28.617 2.954 1.00 92.25 434 LYS A O 1
ATOM 3532 N N . LEU A 1 435 ? 1.027 27.574 4.683 1.00 93.25 435 LEU A N 1
ATOM 3533 C CA . LEU A 1 435 ? 1.175 28.745 5.545 1.00 93.25 435 LEU A CA 1
ATOM 3534 C C . LEU A 1 435 ? 2.647 28.923 5.927 1.00 93.25 435 LEU A C 1
ATOM 3536 O O . LEU A 1 435 ? 3.250 28.045 6.537 1.00 93.25 435 LEU A O 1
ATOM 3540 N N . GLU A 1 436 ? 3.233 30.066 5.591 1.00 93.38 436 GLU A N 1
ATOM 3541 C CA . GLU A 1 436 ? 4.614 30.400 5.942 1.00 93.38 436 GLU A CA 1
ATOM 3542 C C . GLU A 1 436 ? 4.649 31.348 7.136 1.00 93.38 436 GLU A C 1
ATOM 3544 O O . GLU A 1 436 ? 4.077 32.435 7.093 1.00 93.38 436 GLU A O 1
ATOM 3549 N N . VAL A 1 437 ? 5.322 30.933 8.210 1.00 94.75 437 VAL A N 1
ATOM 3550 C CA . VAL A 1 437 ? 5.326 31.682 9.469 1.00 94.75 437 VAL A CA 1
ATOM 3551 C C . VAL A 1 437 ? 6.755 32.058 9.864 1.00 94.75 437 VAL A C 1
ATOM 3553 O O . VAL A 1 437 ? 7.559 31.171 10.166 1.00 94.75 437 VAL A O 1
ATOM 3556 N N . PRO A 1 438 ? 7.096 33.358 9.899 1.00 95.38 438 PRO A N 1
ATOM 3557 C CA . PRO A 1 438 ? 8.381 33.824 10.408 1.00 95.38 438 PRO A CA 1
ATOM 3558 C C . PRO A 1 438 ? 8.557 33.516 11.901 1.00 95.38 438 PRO A C 1
ATOM 3560 O O . PRO A 1 438 ? 7.675 33.806 12.715 1.00 95.38 438 PRO A O 1
ATOM 3563 N N . ALA A 1 439 ? 9.721 32.980 12.261 1.00 95.56 439 ALA A N 1
ATOM 3564 C CA . ALA A 1 439 ? 10.084 32.631 13.628 1.00 95.56 439 ALA A CA 1
ATOM 3565 C C . ALA A 1 439 ? 11.563 32.927 13.929 1.00 95.56 439 ALA A C 1
ATOM 3567 O O . ALA A 1 439 ? 12.414 32.972 13.037 1.00 95.56 439 ALA A O 1
ATOM 3568 N N . LYS A 1 440 ? 11.884 33.091 15.213 1.00 96.62 440 LYS A N 1
ATOM 3569 C CA . LYS A 1 440 ? 13.246 33.245 15.734 1.00 96.62 440 LYS A CA 1
ATOM 3570 C C . LYS A 1 440 ? 13.566 32.117 16.707 1.00 96.62 440 LYS A C 1
ATOM 3572 O O . LYS A 1 440 ? 12.790 31.850 17.620 1.00 96.62 440 LYS A O 1
ATOM 3577 N N . VAL A 1 441 ? 14.733 31.498 16.546 1.00 96.75 441 VAL A N 1
ATOM 3578 C CA . VAL A 1 441 ? 15.220 30.429 17.425 1.00 96.75 441 VAL A CA 1
ATOM 3579 C C . VAL A 1 441 ? 16.247 30.990 18.404 1.00 96.75 441 VAL A C 1
ATOM 3581 O O . VAL A 1 441 ? 17.261 31.562 18.002 1.00 96.75 441 VAL A O 1
ATOM 3584 N N . LEU A 1 442 ? 15.990 30.833 19.700 1.00 96.19 442 LEU A N 1
ATOM 3585 C CA . LEU A 1 442 ? 16.882 31.273 20.772 1.00 96.19 442 LEU A CA 1
ATOM 3586 C C . LEU A 1 442 ? 18.148 30.396 20.879 1.00 96.19 442 LEU A C 1
ATOM 3588 O O . LEU A 1 442 ? 18.113 29.218 20.508 1.00 96.19 442 LEU A O 1
ATOM 3592 N N . PRO A 1 443 ? 19.243 30.922 21.464 1.00 94.69 443 PRO A N 1
ATOM 3593 C CA . PRO A 1 443 ? 20.424 30.126 21.780 1.00 94.69 443 PRO A CA 1
ATOM 3594 C C . PRO A 1 443 ? 20.083 28.915 22.651 1.00 94.69 443 PRO A C 1
ATOM 3596 O O . PRO A 1 443 ? 19.496 29.036 23.733 1.00 94.69 443 PRO A O 1
ATOM 3599 N N . THR A 1 444 ? 20.455 27.721 22.189 1.00 93.25 444 THR A N 1
ATOM 3600 C CA . THR A 1 444 ? 20.221 26.471 22.919 1.00 93.25 444 THR A CA 1
ATOM 3601 C C . THR A 1 444 ? 21.131 25.336 22.434 1.00 93.25 444 THR A C 1
ATOM 3603 O O . THR A 1 444 ? 21.804 25.460 21.407 1.00 93.25 444 THR A O 1
ATOM 3606 N N . THR A 1 445 ? 21.201 24.252 23.206 1.00 90.00 445 THR A N 1
ATOM 3607 C CA . THR A 1 445 ? 21.770 22.959 22.797 1.00 90.00 445 THR A CA 1
ATOM 3608 C C . THR A 1 445 ? 20.751 22.185 21.956 1.00 90.00 445 THR A C 1
ATOM 3610 O O . THR A 1 445 ? 19.640 22.663 21.736 1.00 90.00 445 THR A O 1
ATOM 3613 N N . SER A 1 446 ? 21.104 20.997 21.455 1.00 92.00 446 SER A N 1
ATOM 3614 C CA . SER A 1 446 ? 20.118 20.183 20.740 1.00 92.00 446 SER A CA 1
ATOM 3615 C C . SER A 1 446 ? 18.940 19.827 21.655 1.00 92.00 446 SER A C 1
ATOM 3617 O O . SER A 1 446 ? 19.148 19.322 22.759 1.00 92.00 446 SER A O 1
ATOM 3619 N N . THR A 1 447 ? 17.722 20.130 21.210 1.00 93.25 447 THR A N 1
ATOM 3620 C CA . THR A 1 447 ? 16.467 19.924 21.948 1.00 93.25 447 THR A CA 1
ATOM 3621 C C . THR A 1 447 ? 15.293 19.830 20.973 1.00 93.25 447 THR A C 1
ATOM 3623 O O . THR A 1 447 ? 15.401 20.263 19.829 1.00 93.25 447 THR A O 1
ATOM 3626 N N . ALA A 1 448 ? 14.155 19.313 21.423 1.00 93.38 448 ALA A N 1
ATOM 3627 C CA . ALA A 1 448 ? 12.868 19.561 20.779 1.00 93.38 448 ALA A CA 1
ATOM 3628 C C . ALA A 1 448 ? 12.126 20.666 21.542 1.00 93.38 448 ALA A C 1
ATOM 3630 O O . ALA A 1 448 ? 12.161 20.690 22.774 1.00 93.38 448 ALA A O 1
ATOM 3631 N N . ASP A 1 449 ? 11.488 21.588 20.826 1.00 94.31 449 ASP A N 1
ATOM 3632 C CA . ASP A 1 449 ? 10.654 22.636 21.410 1.00 94.31 449 ASP A CA 1
ATOM 3633 C C . ASP A 1 449 ? 9.199 22.458 20.970 1.00 94.31 449 ASP A C 1
ATOM 3635 O O . ASP A 1 449 ? 8.916 22.360 19.777 1.00 94.31 449 ASP A O 1
ATOM 3639 N N . GLU A 1 450 ? 8.276 22.361 21.926 1.00 93.25 450 GLU A N 1
ATOM 3640 C CA . GLU A 1 450 ? 6.860 22.107 21.648 1.00 93.25 450 GLU A CA 1
ATOM 3641 C C . GLU A 1 450 ? 6.099 23.411 21.422 1.00 93.25 450 GLU A C 1
ATOM 3643 O O . GLU A 1 450 ? 6.106 24.302 22.270 1.00 93.25 450 GLU A O 1
ATOM 3648 N N . ILE A 1 451 ? 5.374 23.477 20.310 1.00 93.44 451 ILE A N 1
ATOM 3649 C CA . ILE A 1 451 ? 4.563 24.626 19.913 1.00 93.44 451 ILE A CA 1
ATOM 3650 C C . ILE A 1 451 ? 3.089 24.244 19.999 1.00 93.44 451 ILE A C 1
ATOM 3652 O O . ILE A 1 451 ? 2.668 23.254 19.395 1.00 93.44 451 ILE A O 1
ATOM 3656 N N . ASN A 1 452 ? 2.288 25.021 20.732 1.00 93.38 452 ASN A N 1
ATOM 3657 C CA . ASN A 1 452 ? 0.842 24.815 20.759 1.00 93.38 452 ASN A CA 1
ATOM 3658 C C . ASN A 1 452 ? 0.201 25.470 19.537 1.00 93.38 452 ASN A C 1
ATOM 3660 O O . ASN A 1 452 ? 0.414 26.649 19.253 1.00 93.38 452 ASN A O 1
ATOM 3664 N N . ILE A 1 453 ? -0.636 24.699 18.853 1.00 93.56 453 ILE A N 1
ATOM 3665 C CA . ILE A 1 453 ? -1.402 25.133 17.693 1.00 93.56 453 ILE A CA 1
ATOM 3666 C C . ILE A 1 453 ? -2.875 24.862 17.969 1.00 93.56 453 ILE A C 1
ATOM 3668 O O . ILE A 1 453 ? -3.249 23.774 18.417 1.00 93.56 453 ILE A O 1
ATOM 3672 N N . SER A 1 454 ? -3.727 25.838 17.674 1.00 93.38 454 SER A N 1
ATOM 3673 C CA . SER A 1 454 ? -5.175 25.639 17.640 1.00 93.38 454 SER A CA 1
ATOM 3674 C C . SER A 1 454 ? -5.763 26.164 16.340 1.00 93.38 454 SER A C 1
ATOM 3676 O O . SER A 1 454 ? -5.321 27.187 15.826 1.00 93.38 454 SER A O 1
ATOM 3678 N N . MET A 1 455 ? -6.742 25.436 15.810 1.00 93.44 455 MET A N 1
ATOM 3679 C CA . MET A 1 455 ? -7.450 25.772 14.581 1.00 93.44 455 MET A CA 1
ATOM 3680 C C . MET A 1 455 ? -8.951 25.742 14.839 1.00 93.44 455 MET A C 1
ATOM 3682 O O . MET A 1 455 ? -9.462 24.801 15.460 1.00 93.44 455 MET A O 1
ATOM 3686 N N . LYS A 1 456 ? -9.658 26.748 14.333 1.00 93.88 456 LYS A N 1
ATOM 3687 C CA . LYS A 1 456 ? -11.117 26.839 14.384 1.00 93.88 456 LYS A CA 1
ATOM 3688 C C . LYS A 1 456 ? -11.679 27.195 13.021 1.00 93.88 456 LYS A C 1
ATOM 3690 O O . LYS A 1 456 ? -10.999 27.813 12.206 1.00 93.88 456 LYS A O 1
ATOM 3695 N N . THR A 1 457 ? -12.918 26.805 12.779 1.00 91.19 457 THR A N 1
ATOM 3696 C CA . THR A 1 457 ? -13.703 27.375 11.686 1.00 91.19 457 THR A CA 1
ATOM 3697 C C . THR A 1 457 ? -14.049 28.832 11.999 1.00 91.19 457 THR A C 1
ATOM 3699 O O . THR A 1 457 ? -14.047 29.251 13.160 1.00 91.19 457 THR A O 1
ATOM 3702 N N . LYS A 1 458 ? -14.409 29.605 10.971 1.00 87.38 458 LYS A N 1
ATOM 3703 C CA . LYS A 1 458 ? -14.843 31.004 11.131 1.00 87.38 458 LYS A CA 1
ATOM 3704 C C . LYS A 1 458 ? -16.096 31.178 12.010 1.00 87.38 458 LYS A C 1
ATOM 3706 O O . LYS A 1 458 ? -16.267 32.223 12.625 1.00 87.38 458 LYS A O 1
ATOM 3711 N N . ASP A 1 459 ? -16.964 30.166 12.098 1.00 86.56 459 ASP A N 1
ATOM 3712 C CA . ASP A 1 459 ? -18.125 30.129 13.008 1.00 86.56 459 ASP A CA 1
ATOM 3713 C C . ASP A 1 459 ? -17.772 29.658 14.436 1.00 86.56 459 ASP A C 1
ATOM 3715 O O . ASP A 1 459 ? -18.655 29.502 15.276 1.00 86.56 459 ASP A O 1
ATOM 3719 N N . GLY A 1 460 ? -16.484 29.456 14.740 1.00 87.19 460 GLY A N 1
ATOM 3720 C CA . GLY A 1 460 ? -15.973 29.224 16.092 1.00 87.19 460 GLY A CA 1
ATOM 3721 C C . GLY A 1 460 ? -15.911 27.762 16.540 1.00 87.19 460 GLY A C 1
ATOM 3722 O O . GLY A 1 460 ? -15.547 27.507 17.693 1.00 87.19 460 GLY A O 1
ATOM 3723 N N . LYS A 1 461 ? -16.214 26.791 15.667 1.00 87.88 461 LYS A N 1
ATOM 3724 C CA . LYS A 1 461 ? -16.096 25.360 15.987 1.00 87.88 461 LYS A CA 1
ATOM 3725 C C . LYS A 1 461 ? -14.629 24.937 16.016 1.00 87.88 461 LYS A C 1
ATOM 3727 O O . LYS A 1 461 ? -13.832 25.315 15.158 1.00 87.88 461 LYS A O 1
ATOM 3732 N N . ASN A 1 462 ? -14.260 24.132 17.008 1.00 89.00 462 ASN A N 1
ATOM 3733 C CA . ASN A 1 462 ? -12.884 23.664 17.163 1.00 89.00 462 ASN A CA 1
ATOM 3734 C C . ASN A 1 462 ? -12.573 22.563 16.140 1.00 89.00 462 ASN A C 1
ATOM 3736 O O . ASN A 1 462 ? -13.208 21.512 16.158 1.00 89.00 462 ASN A O 1
ATOM 3740 N N . LEU A 1 463 ? -11.563 22.786 15.296 1.00 87.69 463 LEU A N 1
ATOM 3741 C CA . LEU A 1 463 ? -11.088 21.805 14.313 1.00 87.69 463 LEU A CA 1
ATOM 3742 C C . LEU A 1 463 ? -9.921 20.979 14.854 1.00 87.69 463 LEU A C 1
ATOM 3744 O O . LEU A 1 463 ? -9.847 19.772 14.635 1.00 87.69 463 LEU A O 1
ATOM 3748 N N . LEU A 1 464 ? -8.987 21.643 15.538 1.00 87.50 464 LEU A N 1
ATOM 3749 C CA . LEU A 1 464 ? -7.761 21.023 16.020 1.00 87.50 464 LEU A CA 1
ATOM 3750 C C . LEU A 1 464 ? -7.209 21.787 17.222 1.00 87.50 464 LEU A C 1
ATOM 3752 O O . LEU A 1 464 ? -7.183 23.017 17.238 1.00 87.50 464 LEU A O 1
ATOM 3756 N N . LYS A 1 465 ? -6.676 21.050 18.193 1.00 88.38 465 LYS A N 1
ATOM 3757 C CA . LYS A 1 465 ? -5.713 21.561 19.167 1.00 88.38 465 LYS A CA 1
ATOM 3758 C C . LYS A 1 465 ? -4.591 20.541 19.277 1.00 88.38 465 LYS A C 1
ATOM 3760 O O . LYS A 1 465 ? -4.853 19.383 19.584 1.00 88.38 465 LYS A O 1
ATOM 3765 N N . LYS A 1 466 ? -3.361 20.948 18.977 1.00 87.56 466 LYS A N 1
ATOM 3766 C CA . LYS A 1 466 ? -2.229 20.029 18.852 1.00 87.56 466 LYS A CA 1
ATOM 3767 C C . LYS A 1 466 ? -0.938 20.681 19.321 1.00 87.56 466 LYS A C 1
ATOM 3769 O O . LYS A 1 466 ? -0.736 21.878 19.138 1.00 87.56 466 LYS A O 1
ATOM 3774 N N . LYS A 1 467 ? -0.058 19.863 19.891 1.00 89.69 467 LYS A N 1
ATOM 3775 C CA . LYS A 1 467 ? 1.342 20.207 20.116 1.00 89.69 467 LYS A CA 1
ATOM 3776 C C . LYS A 1 467 ? 2.178 19.733 18.939 1.00 89.69 467 LYS A C 1
ATOM 3778 O O . LYS A 1 467 ? 2.052 18.580 18.526 1.00 89.69 467 LYS A O 1
ATOM 3783 N N . LEU A 1 468 ? 3.011 20.614 18.404 1.00 91.31 468 LEU A N 1
ATOM 3784 C CA . LEU A 1 468 ? 3.926 20.295 17.321 1.00 91.31 468 LEU A CA 1
ATOM 3785 C C . LEU A 1 468 ? 5.374 20.510 17.784 1.00 91.31 468 LEU A C 1
ATOM 3787 O O . LEU A 1 468 ? 5.723 21.637 18.133 1.00 91.31 468 LEU A O 1
ATOM 3791 N N . PRO A 1 469 ? 6.222 19.470 17.790 1.00 93.06 469 PRO A N 1
ATOM 3792 C CA . PRO A 1 469 ? 7.626 19.618 18.133 1.00 93.06 469 PRO A CA 1
ATOM 3793 C C . PRO A 1 469 ? 8.412 20.204 16.954 1.00 93.06 469 PRO A C 1
ATOM 3795 O O . PRO A 1 469 ? 8.322 19.716 15.826 1.00 93.06 469 PRO A O 1
ATOM 3798 N N . ILE A 1 470 ? 9.222 21.224 17.228 1.00 93.62 470 ILE A N 1
ATOM 3799 C CA . ILE A 1 470 ? 10.265 21.722 16.330 1.00 93.62 470 ILE A CA 1
ATOM 3800 C C . ILE A 1 470 ? 11.613 21.247 16.859 1.00 93.62 470 ILE A C 1
ATOM 3802 O O . ILE A 1 470 ? 12.003 21.551 17.987 1.00 93.62 470 ILE A O 1
ATOM 3806 N N . ILE A 1 471 ? 12.323 20.477 16.042 1.00 94.00 471 ILE A N 1
ATOM 3807 C CA . ILE A 1 471 ? 13.599 19.874 16.421 1.00 94.00 471 ILE A CA 1
ATOM 3808 C C . ILE A 1 471 ? 14.702 20.898 16.187 1.00 94.00 471 ILE A C 1
ATOM 3810 O O . ILE A 1 471 ? 14.789 21.474 15.107 1.00 94.00 471 ILE A O 1
ATOM 3814 N N . ILE A 1 472 ? 15.570 21.106 17.168 1.00 94.31 472 ILE A N 1
ATOM 3815 C CA . ILE A 1 472 ? 16.687 22.042 17.093 1.00 94.31 472 ILE A CA 1
ATOM 3816 C C . ILE A 1 472 ? 17.977 21.241 17.268 1.00 94.31 472 ILE A C 1
ATOM 3818 O O . ILE A 1 472 ? 18.166 20.616 18.309 1.00 94.31 472 ILE A O 1
ATOM 3822 N N . PHE A 1 473 ? 18.881 21.266 16.283 1.00 92.25 473 PHE A N 1
ATOM 3823 C CA . PHE A 1 473 ? 20.185 20.594 16.383 1.00 92.25 473 PHE A CA 1
ATOM 3824 C C . PHE A 1 473 ? 21.341 21.596 16.393 1.00 92.25 473 PHE A C 1
ATOM 3826 O O . PHE A 1 473 ? 21.583 22.292 15.409 1.00 92.25 473 PHE A O 1
ATOM 3833 N N . ARG A 1 474 ? 22.129 21.597 17.475 1.00 87.75 474 ARG A N 1
ATOM 3834 C CA . ARG A 1 474 ? 23.439 22.271 17.534 1.00 87.75 474 ARG A CA 1
ATOM 3835 C C . ARG A 1 474 ? 24.562 21.268 17.271 1.00 87.75 474 ARG A C 1
ATOM 3837 O O . ARG A 1 474 ? 25.329 21.396 16.318 1.00 87.75 474 ARG A O 1
ATOM 3844 N N . ASN A 1 475 ? 24.596 20.203 18.063 1.00 86.00 475 ASN A N 1
ATOM 3845 C CA . ASN A 1 475 ? 25.513 19.064 17.956 1.00 86.00 475 ASN A CA 1
ATOM 3846 C C . ASN A 1 475 ? 24.735 17.781 17.597 1.00 86.00 475 ASN A C 1
ATOM 3848 O O . ASN A 1 475 ? 23.529 17.841 17.356 1.00 86.00 475 ASN A O 1
ATOM 3852 N N . ASN A 1 476 ? 25.413 16.635 17.517 1.00 84.81 476 ASN A N 1
ATOM 3853 C CA . ASN A 1 476 ? 24.771 15.349 17.223 1.00 84.81 476 ASN A CA 1
ATOM 3854 C C . ASN A 1 476 ? 24.096 14.701 18.454 1.00 84.81 476 ASN A C 1
ATOM 3856 O O . ASN A 1 476 ? 23.679 13.551 18.389 1.00 84.81 476 ASN A O 1
ATOM 3860 N N . LYS A 1 477 ? 23.922 15.447 19.555 1.00 90.62 477 LYS A N 1
ATOM 3861 C CA . LYS A 1 477 ? 23.194 14.964 20.729 1.00 90.62 477 LYS A CA 1
ATOM 3862 C C . LYS A 1 477 ? 21.785 14.516 20.335 1.00 90.62 477 LYS A C 1
ATOM 3864 O O . LYS A 1 477 ? 21.063 15.269 19.673 1.00 90.62 477 LYS A O 1
ATOM 3869 N N . ALA A 1 478 ? 21.415 13.309 20.748 1.00 92.44 478 ALA A N 1
ATOM 3870 C CA . ALA A 1 478 ? 20.098 12.751 20.510 1.00 92.44 478 ALA A CA 1
ATOM 3871 C C . ALA A 1 478 ? 19.031 13.519 21.307 1.00 92.44 478 ALA A C 1
ATOM 3873 O O . ALA A 1 478 ? 19.252 13.945 22.440 1.00 92.44 478 ALA A O 1
ATOM 3874 N N . VAL A 1 479 ? 17.862 13.701 20.701 1.00 93.25 479 VAL A N 1
ATOM 3875 C CA . VAL A 1 479 ? 16.698 14.355 21.306 1.00 93.25 479 VAL A CA 1
ATOM 3876 C C . VAL A 1 479 ? 15.512 13.405 21.286 1.00 93.25 479 VAL A C 1
ATOM 3878 O O . VAL A 1 479 ? 15.414 12.558 20.399 1.00 93.25 479 VAL A O 1
ATOM 3881 N N . SER A 1 480 ? 14.595 13.561 22.237 1.00 93.50 480 SER A N 1
ATOM 3882 C CA . SER A 1 480 ? 13.322 12.843 22.243 1.00 93.50 480 SER A CA 1
ATOM 3883 C C . SER A 1 480 ? 12.147 13.811 22.196 1.00 93.50 480 SER A C 1
ATOM 3885 O O . SER A 1 480 ? 12.245 14.936 22.689 1.00 93.50 480 SER A O 1
ATOM 3887 N N . TYR A 1 481 ? 11.060 13.396 21.551 1.00 92.38 481 TYR A N 1
ATOM 3888 C CA . TYR A 1 481 ? 9.831 14.179 21.435 1.00 92.38 481 TYR A CA 1
ATOM 3889 C C . TYR A 1 481 ? 8.647 13.294 21.052 1.00 92.38 481 TYR A C 1
ATOM 3891 O O . TYR A 1 481 ? 8.823 12.172 20.576 1.00 92.38 481 TYR A O 1
ATOM 3899 N N . GLU A 1 482 ? 7.435 13.818 21.218 1.00 88.06 482 GLU A N 1
ATOM 3900 C CA . GLU A 1 482 ? 6.205 13.128 20.834 1.00 88.06 482 GLU A CA 1
ATOM 3901 C C . GLU A 1 482 ? 5.446 13.883 19.753 1.00 88.06 482 GLU A C 1
ATOM 3903 O O . GLU A 1 482 ? 5.359 15.111 19.757 1.00 88.06 482 GLU A O 1
ATOM 3908 N N . LEU A 1 483 ? 4.881 13.128 18.816 1.00 85.00 483 LEU A N 1
ATOM 3909 C CA . LEU A 1 483 ? 4.033 13.657 17.759 1.00 85.00 483 LEU A CA 1
ATOM 3910 C C . LEU A 1 483 ? 3.068 12.567 17.290 1.00 85.00 483 LEU A C 1
ATOM 3912 O O . LEU A 1 483 ? 3.497 11.467 16.966 1.00 85.00 483 LEU A O 1
ATOM 3916 N N . ASP A 1 484 ? 1.771 12.879 17.222 1.00 77.19 484 ASP A N 1
ATOM 3917 C CA . ASP A 1 484 ? 0.737 11.999 16.649 1.00 77.19 484 ASP A CA 1
ATOM 3918 C C . ASP A 1 484 ? 0.750 10.567 17.230 1.00 77.19 484 ASP A C 1
ATOM 3920 O O . ASP A 1 484 ? 0.804 9.582 16.495 1.00 77.19 484 ASP A O 1
ATOM 3924 N N . GLN A 1 485 ? 0.726 10.453 18.568 1.00 76.94 485 GLN A N 1
ATOM 3925 C CA . GLN A 1 485 ? 0.779 9.182 19.317 1.00 76.94 485 GLN A CA 1
ATOM 3926 C C . GLN A 1 485 ? 2.057 8.354 19.077 1.00 76.94 485 GLN A C 1
ATOM 3928 O O . GLN A 1 485 ? 2.104 7.176 19.438 1.00 76.94 485 GLN A O 1
ATOM 3933 N N . GLN A 1 486 ? 3.100 8.947 18.492 1.00 84.25 486 GLN A N 1
ATOM 3934 C CA . GLN A 1 486 ? 4.412 8.330 18.343 1.00 84.25 486 GLN A CA 1
ATOM 3935 C C . GLN A 1 486 ? 5.448 9.017 19.223 1.00 84.25 486 GLN A C 1
ATOM 3937 O O . GLN A 1 486 ? 5.466 10.242 19.358 1.00 84.25 486 GLN A O 1
ATOM 3942 N N . LEU A 1 487 ? 6.334 8.200 19.781 1.00 89.38 487 LEU A N 1
ATOM 3943 C CA . LEU A 1 487 ? 7.538 8.647 20.454 1.00 89.38 487 LEU A CA 1
ATOM 3944 C C . LEU A 1 487 ? 8.702 8.578 19.470 1.00 89.38 487 LEU A C 1
ATOM 3946 O O . LEU A 1 487 ? 8.944 7.534 18.858 1.00 89.38 487 LEU A O 1
ATOM 3950 N N . PHE A 1 488 ? 9.423 9.686 19.344 1.00 91.62 488 PHE A N 1
ATOM 3951 C CA . PHE A 1 488 ? 10.593 9.815 18.495 1.00 91.62 488 PHE A CA 1
ATOM 3952 C C . PHE A 1 488 ? 11.846 9.985 19.333 1.00 91.62 488 PHE A C 1
ATOM 3954 O O . PHE A 1 488 ? 11.849 10.691 20.341 1.00 91.62 488 PHE A O 1
ATOM 3961 N N . LEU A 1 489 ? 12.924 9.363 18.872 1.00 93.19 489 LEU A N 1
ATOM 3962 C CA . LEU A 1 489 ? 14.272 9.630 19.342 1.00 93.19 489 LEU A CA 1
ATOM 3963 C C . LEU A 1 489 ? 15.161 9.860 18.121 1.00 93.19 489 LEU A C 1
ATOM 3965 O O . LEU A 1 489 ? 15.164 9.061 17.185 1.00 93.19 489 LEU A O 1
ATOM 3969 N N . GLU A 1 490 ? 15.883 10.970 18.085 1.00 92.44 490 GLU A N 1
ATOM 3970 C CA . GLU A 1 490 ? 16.508 11.445 16.854 1.00 92.44 490 GLU A CA 1
ATOM 3971 C C . GLU A 1 490 ? 17.833 12.158 17.123 1.00 92.44 490 GLU A C 1
ATOM 3973 O O . GLU A 1 490 ? 17.901 13.051 17.959 1.00 92.44 490 GLU A O 1
ATOM 3978 N N . ASN A 1 491 ? 18.876 11.809 16.371 1.00 91.75 491 ASN A N 1
ATOM 3979 C CA . ASN A 1 491 ? 20.110 12.596 16.258 1.00 91.75 491 ASN A CA 1
ATOM 3980 C C . ASN A 1 491 ? 20.261 13.116 14.814 1.00 91.75 491 ASN A C 1
ATOM 3982 O O . ASN A 1 491 ? 19.319 13.014 14.024 1.00 91.75 491 ASN A O 1
ATOM 3986 N N . LYS A 1 492 ? 21.405 13.682 14.406 1.00 88.56 492 LYS A N 1
ATOM 3987 C CA . LYS A 1 492 ? 21.558 14.207 13.031 1.00 88.56 492 LYS A CA 1
ATOM 3988 C C . LYS A 1 492 ? 21.506 13.111 11.958 1.00 88.56 492 LYS A C 1
ATOM 3990 O O . LYS A 1 492 ? 21.079 13.407 10.845 1.00 88.56 492 LYS A O 1
ATOM 3995 N N . ASN A 1 493 ? 21.852 11.868 12.296 1.00 87.88 493 ASN A N 1
ATOM 3996 C CA . ASN A 1 493 ? 22.032 10.762 11.348 1.00 87.88 493 ASN A CA 1
ATOM 3997 C C . ASN A 1 493 ? 20.864 9.763 11.336 1.00 87.88 493 ASN A C 1
ATOM 3999 O O . ASN A 1 493 ? 20.534 9.218 10.286 1.00 87.88 493 ASN A O 1
ATOM 4003 N N . VAL A 1 494 ? 20.222 9.527 12.479 1.00 90.94 494 VAL A N 1
ATOM 4004 C CA . VAL A 1 494 ? 19.211 8.482 12.678 1.00 90.94 494 VAL A CA 1
ATOM 4005 C C . VAL A 1 494 ? 17.973 9.064 13.354 1.00 90.94 494 VAL A C 1
ATOM 4007 O O . VAL A 1 494 ? 18.067 9.906 14.246 1.00 90.94 494 VAL A O 1
ATOM 4010 N N . ARG A 1 495 ? 16.799 8.593 12.930 1.00 92.62 495 ARG A N 1
ATOM 4011 C CA . ARG A 1 495 ? 15.517 8.769 13.616 1.00 92.62 495 ARG A CA 1
ATOM 4012 C C . ARG A 1 495 ? 14.948 7.404 13.968 1.00 92.62 495 ARG A C 1
ATOM 4014 O O . ARG A 1 495 ? 14.836 6.543 13.101 1.00 92.62 495 ARG A O 1
ATOM 4021 N N . VAL A 1 496 ? 14.533 7.239 15.211 1.00 91.94 496 VAL A N 1
ATOM 4022 C CA . VAL A 1 496 ? 13.753 6.101 15.684 1.00 91.94 496 VAL A CA 1
ATOM 4023 C C . VAL A 1 496 ? 12.347 6.577 16.021 1.00 91.94 496 VAL A C 1
ATOM 4025 O O . VAL A 1 496 ? 12.185 7.655 16.586 1.00 91.94 496 VAL A O 1
ATOM 4028 N N . SER A 1 497 ? 11.341 5.777 15.679 1.00 89.50 497 SER A N 1
ATOM 4029 C CA . SER A 1 497 ? 9.940 6.023 16.034 1.00 89.50 497 SER A CA 1
ATOM 4030 C C . SER A 1 497 ? 9.227 4.743 16.464 1.00 89.50 497 SER A C 1
ATOM 4032 O O . SER A 1 497 ? 9.537 3.668 15.947 1.00 89.50 497 SER A O 1
ATOM 4034 N N . LEU A 1 498 ? 8.278 4.870 17.391 1.00 86.62 498 LEU A N 1
ATOM 4035 C CA . LEU A 1 498 ? 7.348 3.819 17.826 1.00 86.62 498 LEU A CA 1
ATOM 4036 C C . LEU A 1 498 ? 6.016 4.434 18.268 1.00 86.62 498 LEU A C 1
ATOM 4038 O O . LEU A 1 498 ? 5.972 5.599 18.656 1.00 86.62 498 LEU A O 1
ATOM 4042 N N . TYR A 1 499 ? 4.942 3.649 18.264 1.00 77.75 499 TYR A N 1
ATOM 4043 C CA . TYR A 1 499 ? 3.621 4.097 18.710 1.00 77.75 499 TYR A CA 1
ATOM 4044 C C . TYR A 1 499 ? 3.414 3.899 20.221 1.00 77.75 499 TYR A C 1
ATOM 4046 O O . TYR A 1 499 ? 3.870 2.917 20.796 1.00 77.75 499 TYR A O 1
ATOM 4054 N N . ARG A 1 500 ? 2.670 4.815 20.857 1.00 70.00 500 ARG A N 1
ATOM 4055 C CA . ARG A 1 500 ? 2.250 4.760 22.274 1.00 70.00 500 ARG A CA 1
ATOM 4056 C C . ARG A 1 500 ? 1.060 3.819 22.524 1.00 70.00 500 ARG A C 1
ATOM 4058 O O . ARG A 1 500 ? 0.930 3.281 23.624 1.00 70.00 500 ARG A O 1
ATOM 4065 N N . LYS A 1 501 ? 0.147 3.665 21.552 1.00 61.47 501 LYS A N 1
ATOM 4066 C CA . LYS A 1 501 ? -1.084 2.853 21.665 1.00 61.47 501 LYS A CA 1
ATOM 4067 C C . LYS A 1 501 ? -1.075 1.704 20.658 1.00 61.47 501 LYS A C 1
ATOM 4069 O O . LYS A 1 501 ? -0.589 1.844 19.537 1.00 61.47 501 LYS A O 1
ATOM 4074 N N . SER A 1 502 ? -1.660 0.579 21.066 1.00 51.66 502 SER A N 1
ATOM 4075 C CA . SER A 1 502 ? -1.694 -0.642 20.279 1.00 51.66 502 SER A CA 1
ATOM 4076 C C . SER A 1 502 ? -2.627 -0.580 19.054 1.00 51.66 502 SER A C 1
ATOM 4078 O O . SER A 1 502 ? -3.809 -0.880 19.174 1.00 51.66 502 SER A O 1
ATOM 4080 N N . GLN A 1 503 ? -2.128 -0.181 17.884 1.00 52.88 503 GLN A N 1
ATOM 4081 C CA . GLN A 1 503 ? -2.664 -0.536 16.559 1.00 52.88 503 GLN A CA 1
ATOM 4082 C C . GLN A 1 503 ? -2.208 -1.939 16.076 1.00 52.88 503 GLN A C 1
ATOM 4084 O O . GLN A 1 503 ? -1.280 -2.515 16.640 1.00 52.88 503 GLN A O 1
ATOM 4089 N N . PRO A 1 504 ? -2.793 -2.533 15.022 1.00 44.50 504 PRO A N 1
ATOM 4090 C CA . PRO A 1 504 ? -2.261 -3.767 14.430 1.00 44.50 504 PRO A CA 1
ATOM 4091 C C . PRO A 1 504 ? -0.799 -3.584 13.981 1.00 44.50 504 PRO A C 1
ATOM 4093 O O . PRO A 1 504 ? -0.535 -2.797 13.077 1.00 44.50 504 PRO A O 1
ATOM 4096 N N . GLY A 1 505 ? 0.150 -4.273 14.631 1.00 51.81 505 GLY A N 1
ATOM 4097 C CA . GLY A 1 505 ? 1.602 -4.069 14.444 1.00 51.81 505 GLY A CA 1
ATOM 4098 C C . GLY A 1 505 ? 2.257 -3.069 15.416 1.00 51.81 505 GLY A C 1
ATOM 4099 O O . GLY A 1 505 ? 3.374 -2.616 15.201 1.00 51.81 505 GLY A O 1
ATOM 4100 N N . SER A 1 506 ? 1.577 -2.700 16.498 1.00 58.44 506 SER A N 1
ATOM 4101 C CA . SER A 1 506 ? 1.839 -1.482 17.274 1.00 58.44 506 SER A CA 1
ATOM 4102 C C . SER A 1 506 ? 3.150 -1.265 17.987 1.00 58.44 506 SER A C 1
ATOM 4104 O O . SER A 1 506 ? 3.486 -0.120 18.270 1.00 58.44 506 SER A O 1
ATOM 4106 N N . ASN A 1 507 ? 3.866 -2.319 18.335 1.00 73.06 507 ASN A N 1
ATOM 4107 C CA . ASN A 1 507 ? 5.130 -2.165 19.047 1.00 73.06 507 ASN A CA 1
ATOM 4108 C C . ASN A 1 507 ? 6.329 -2.180 18.085 1.00 73.06 507 ASN A C 1
ATOM 4110 O O . ASN A 1 507 ? 7.478 -2.288 18.534 1.00 73.06 507 ASN A O 1
ATOM 4114 N N . GLU A 1 508 ? 6.056 -2.084 16.774 1.00 79.06 508 GLU A N 1
ATOM 4115 C CA . GLU A 1 508 ? 7.050 -1.928 15.714 1.00 79.06 508 GLU A CA 1
ATOM 4116 C C . GLU A 1 508 ? 7.902 -0.680 15.979 1.00 79.06 508 GLU A C 1
ATOM 4118 O O . GLU A 1 508 ? 7.403 0.441 16.096 1.00 79.06 508 GLU A O 1
ATOM 4123 N N . LEU A 1 509 ? 9.210 -0.895 16.095 1.00 84.06 509 LEU A N 1
ATOM 4124 C CA . LEU A 1 509 ? 10.216 0.152 16.053 1.00 84.06 509 LEU A CA 1
ATOM 4125 C C . LEU A 1 509 ? 10.558 0.408 14.597 1.00 84.06 509 LEU A C 1
ATOM 4127 O O . LEU A 1 509 ? 10.849 -0.532 13.864 1.00 84.06 509 LEU A O 1
ATOM 4131 N N . VAL A 1 510 ? 10.593 1.671 14.196 1.00 87.25 510 VAL A N 1
ATOM 4132 C CA . VAL A 1 510 ? 11.091 2.085 12.885 1.00 87.25 510 VAL A CA 1
ATOM 4133 C C . VAL A 1 510 ? 12.358 2.896 13.087 1.00 87.25 510 VAL A C 1
ATOM 4135 O O . VAL A 1 510 ? 12.311 3.980 13.659 1.00 87.25 510 VAL A O 1
ATOM 4138 N N . ILE A 1 511 ? 13.476 2.379 12.589 1.00 88.94 511 ILE A N 1
ATOM 4139 C CA . ILE A 1 511 ? 14.784 3.031 12.564 1.00 88.94 511 ILE A CA 1
ATOM 4140 C C . ILE A 1 511 ? 15.020 3.530 11.139 1.00 88.94 511 ILE A C 1
ATOM 4142 O O . ILE A 1 511 ? 14.975 2.745 10.194 1.00 88.94 511 ILE A O 1
ATOM 4146 N N . PHE A 1 512 ? 15.266 4.824 10.969 1.00 89.12 512 PHE A N 1
ATOM 4147 C CA . PHE A 1 512 ? 15.529 5.465 9.685 1.00 89.12 512 PHE A CA 1
ATOM 4148 C C . PHE A 1 512 ? 16.854 6.224 9.729 1.00 89.12 512 PHE A C 1
ATOM 4150 O O . PHE A 1 512 ? 17.002 7.189 10.478 1.00 89.12 512 PHE A O 1
ATOM 4157 N N . GLU A 1 513 ? 17.807 5.801 8.906 1.00 88.81 513 GLU A N 1
ATOM 4158 C CA . GLU A 1 513 ? 19.060 6.504 8.664 1.00 88.81 513 GLU A CA 1
ATOM 4159 C C . GLU A 1 513 ? 18.859 7.523 7.536 1.00 88.81 513 GLU A C 1
ATOM 4161 O O . GLU A 1 513 ? 18.334 7.222 6.461 1.00 88.81 513 GLU A O 1
ATOM 4166 N N . LYS A 1 514 ? 19.216 8.775 7.824 1.00 86.06 514 LYS A N 1
ATOM 4167 C CA . LYS A 1 514 ? 18.820 9.942 7.032 1.00 86.06 514 LYS A CA 1
ATOM 4168 C C . LYS A 1 514 ? 19.744 10.221 5.851 1.00 86.06 514 LYS A C 1
ATOM 4170 O O . LYS A 1 514 ? 19.304 10.859 4.899 1.00 86.06 514 LYS A O 1
ATOM 4175 N N . THR A 1 515 ? 21.000 9.782 5.910 1.00 83.75 515 THR A N 1
ATOM 4176 C CA . THR A 1 515 ? 22.026 10.121 4.911 1.00 83.75 515 THR A CA 1
ATOM 4177 C C . THR A 1 515 ? 21.870 9.286 3.643 1.00 83.75 515 THR A C 1
ATOM 4179 O O . THR A 1 515 ? 21.875 9.812 2.534 1.00 83.75 515 THR A O 1
ATOM 4182 N N . ARG A 1 516 ? 21.698 7.976 3.803 1.00 79.50 516 ARG A N 1
ATOM 4183 C CA . ARG A 1 516 ? 21.579 6.975 2.733 1.00 79.50 516 ARG A CA 1
ATOM 4184 C C . ARG A 1 516 ? 20.127 6.561 2.505 1.00 79.50 516 ARG A C 1
ATOM 4186 O O . ARG A 1 516 ? 19.806 5.993 1.456 1.00 79.50 516 ARG A O 1
ATOM 4193 N N . GLY A 1 517 ? 19.243 6.874 3.455 1.00 78.50 517 GLY A N 1
ATOM 4194 C CA . GLY A 1 517 ? 17.820 6.544 3.399 1.00 78.50 517 GLY A CA 1
ATOM 4195 C C . GLY A 1 517 ? 17.548 5.078 3.728 1.00 78.50 517 GLY A C 1
ATOM 4196 O O . GLY A 1 517 ? 16.582 4.504 3.224 1.00 78.50 517 GLY A O 1
ATOM 4197 N N . LEU A 1 518 ? 18.413 4.437 4.519 1.00 82.00 518 LEU A N 1
ATOM 4198 C CA . LEU A 1 518 ? 18.214 3.058 4.959 1.00 82.00 518 LEU A CA 1
ATOM 4199 C C . LEU A 1 518 ? 17.198 3.028 6.110 1.00 82.00 518 LEU A C 1
ATOM 4201 O O . LEU A 1 518 ? 17.175 3.902 6.968 1.00 82.00 518 LEU A O 1
ATOM 4205 N N . LYS A 1 519 ? 16.326 2.023 6.120 1.00 83.50 519 LYS A N 1
ATOM 4206 C CA . LYS A 1 519 ? 15.241 1.862 7.101 1.00 83.50 519 LYS A CA 1
ATOM 4207 C C . LYS A 1 519 ? 15.280 0.443 7.647 1.00 83.50 519 LYS A C 1
ATOM 4209 O O . LYS A 1 519 ? 15.611 -0.463 6.892 1.00 83.50 519 LYS A O 1
ATOM 4214 N N . ILE A 1 520 ? 14.932 0.244 8.910 1.00 83.31 520 ILE A N 1
ATOM 4215 C CA . ILE A 1 520 ? 14.692 -1.067 9.522 1.00 83.31 520 ILE A CA 1
ATOM 4216 C C . ILE A 1 520 ? 13.417 -0.943 10.345 1.00 83.31 520 ILE A C 1
ATOM 4218 O O . ILE A 1 520 ? 13.279 0.023 11.094 1.00 83.31 520 ILE A O 1
ATOM 4222 N N . CYS A 1 521 ? 12.476 -1.869 10.197 1.00 82.19 521 CYS A N 1
ATOM 4223 C CA . CYS A 1 521 ? 11.247 -1.859 10.979 1.00 82.19 521 CYS A CA 1
ATOM 4224 C C . CYS A 1 521 ? 10.935 -3.236 11.571 1.00 82.19 521 CYS A C 1
ATOM 4226 O O . CYS A 1 521 ? 11.118 -4.232 10.882 1.00 82.19 521 CYS A O 1
ATOM 4228 N N . GLY A 1 522 ? 10.546 -3.315 12.845 1.00 80.56 522 GLY A N 1
ATOM 4229 C CA . GLY A 1 522 ? 10.196 -4.591 13.479 1.00 80.56 522 GLY A CA 1
ATOM 4230 C C . GLY A 1 522 ? 9.920 -4.534 14.980 1.00 80.56 522 GLY A C 1
ATOM 4231 O O . GLY A 1 522 ? 10.160 -3.522 15.638 1.00 80.56 522 GLY A O 1
ATOM 4232 N N . ASN A 1 523 ? 9.403 -5.635 15.535 1.00 77.00 523 ASN A N 1
ATOM 4233 C CA . ASN A 1 523 ? 9.182 -5.803 16.977 1.00 77.00 523 ASN A CA 1
ATOM 4234 C C . ASN A 1 523 ? 9.622 -7.197 17.473 1.00 77.00 523 ASN A C 1
ATOM 4236 O O . ASN A 1 523 ? 8.805 -8.106 17.561 1.00 77.00 523 ASN A O 1
ATOM 4240 N N . PRO A 1 524 ? 10.884 -7.383 17.863 1.00 69.00 524 PRO A N 1
ATOM 4241 C CA . PRO A 1 524 ? 11.442 -8.684 18.246 1.00 69.00 524 PRO A CA 1
ATOM 4242 C C . PRO A 1 524 ? 11.171 -9.054 19.713 1.00 69.00 524 PRO A C 1
ATOM 4244 O O . PRO A 1 524 ? 12.048 -9.569 20.403 1.00 69.00 524 PRO A O 1
ATOM 4247 N N . LEU A 1 525 ? 10.011 -8.694 20.257 1.00 79.38 525 LEU A N 1
ATOM 4248 C CA . LEU A 1 525 ? 9.622 -9.103 21.607 1.00 79.38 525 LEU A CA 1
ATOM 4249 C C . LEU A 1 525 ? 8.916 -10.457 21.522 1.00 79.38 525 LEU A C 1
ATOM 4251 O O . LEU A 1 525 ? 7.692 -10.505 21.473 1.00 79.38 525 LEU A O 1
ATOM 4255 N N . ILE A 1 526 ? 9.686 -11.545 21.476 1.00 82.06 526 ILE A N 1
ATOM 4256 C CA . ILE A 1 526 ? 9.173 -12.922 21.463 1.00 82.06 526 ILE A CA 1
ATOM 4257 C C . ILE A 1 526 ? 9.791 -13.653 22.659 1.00 82.06 526 ILE A C 1
ATOM 4259 O O . ILE A 1 526 ? 11.013 -13.798 22.737 1.00 82.06 526 ILE A O 1
ATOM 4263 N N . LEU A 1 527 ? 8.946 -14.036 23.621 1.00 84.88 527 LEU A N 1
ATOM 4264 C CA . LEU A 1 527 ? 9.350 -14.558 24.927 1.00 84.88 527 LEU A CA 1
ATOM 4265 C C . LEU A 1 527 ? 8.945 -16.023 25.093 1.00 84.88 527 LEU A C 1
ATOM 4267 O O . LEU A 1 527 ? 7.775 -16.359 24.957 1.00 84.88 527 LEU A O 1
ATOM 4271 N N . GLY A 1 528 ? 9.888 -16.828 25.579 1.00 73.38 528 GLY A N 1
ATOM 4272 C CA . GLY A 1 528 ? 9.622 -18.147 26.143 1.00 73.38 528 GLY A CA 1
ATOM 4273 C C . GLY A 1 528 ? 9.562 -19.269 25.114 1.00 73.38 528 GLY A C 1
ATOM 4274 O O . GLY A 1 528 ? 9.324 -19.046 23.934 1.00 73.38 528 GLY A O 1
ATOM 4275 N N . TYR A 1 529 ? 9.792 -20.492 25.591 1.00 69.38 529 TYR A N 1
ATOM 4276 C CA . TYR A 1 529 ? 9.668 -21.691 24.767 1.00 69.38 529 TYR A CA 1
ATOM 4277 C C . TYR A 1 529 ? 8.258 -22.309 24.871 1.00 69.38 529 TYR A C 1
ATOM 4279 O O . TYR A 1 529 ? 7.689 -22.313 25.979 1.00 69.38 529 TYR A O 1
ATOM 4287 N N . PRO A 1 530 ? 7.726 -22.876 23.764 1.00 62.97 530 PRO A N 1
ATOM 4288 C CA . PRO A 1 530 ? 8.160 -22.634 22.378 1.00 62.97 530 PRO A CA 1
ATOM 4289 C C . PRO A 1 530 ? 7.875 -21.179 21.959 1.00 62.97 530 PRO A C 1
ATOM 4291 O O . PRO A 1 530 ? 6.967 -20.551 22.500 1.00 62.97 530 PRO A O 1
ATOM 4294 N N . PHE A 1 531 ? 8.648 -20.644 21.011 1.00 70.94 531 PHE A N 1
ATOM 4295 C CA . PHE A 1 531 ? 8.459 -19.273 20.536 1.00 70.94 531 PHE A CA 1
ATOM 4296 C C . PHE A 1 531 ? 7.227 -19.180 19.623 1.00 70.94 531 PHE A C 1
ATOM 4298 O O . PHE A 1 531 ? 7.167 -19.858 18.599 1.00 70.94 531 PHE A O 1
ATOM 4305 N N . ASP A 1 532 ? 6.263 -18.322 19.968 1.00 65.50 532 ASP A N 1
ATOM 4306 C CA . ASP A 1 532 ? 5.154 -17.961 19.075 1.00 65.50 532 ASP A CA 1
ATOM 4307 C C . ASP A 1 532 ? 5.579 -16.799 18.164 1.00 65.50 532 ASP A C 1
ATOM 4309 O O . ASP A 1 532 ? 5.377 -15.620 18.476 1.00 65.50 532 ASP A O 1
ATOM 4313 N N . GLU A 1 533 ? 6.240 -17.140 17.055 1.00 62.12 533 GLU A N 1
ATOM 4314 C CA . GLU A 1 533 ? 6.709 -16.165 16.066 1.00 62.12 533 GLU A CA 1
ATOM 4315 C C . GLU A 1 533 ? 5.546 -15.409 15.405 1.00 62.12 533 GLU A C 1
ATOM 4317 O O . GLU A 1 533 ? 5.665 -14.215 15.161 1.00 62.12 533 GLU A O 1
ATOM 4322 N N . ASP A 1 534 ? 4.398 -16.051 15.181 1.00 55.84 534 ASP A N 1
ATOM 4323 C CA . ASP A 1 534 ? 3.276 -15.466 14.429 1.00 55.84 534 ASP A CA 1
ATOM 4324 C C . ASP A 1 534 ? 2.226 -14.769 15.307 1.00 55.84 534 ASP A C 1
ATOM 4326 O O . ASP A 1 534 ? 1.350 -14.054 14.805 1.00 55.84 534 ASP A O 1
ATOM 4330 N N . GLY A 1 535 ? 2.301 -14.972 16.622 1.00 57.69 535 GLY A N 1
ATOM 4331 C CA . GLY A 1 535 ? 1.256 -14.601 17.568 1.00 57.69 535 GLY A CA 1
ATOM 4332 C C . GLY A 1 535 ? 1.742 -13.994 18.877 1.00 57.69 535 GLY A C 1
ATOM 4333 O O . GLY A 1 535 ? 0.902 -13.821 19.763 1.00 57.69 535 GLY A O 1
ATOM 4334 N N . SER A 1 536 ? 3.030 -13.626 18.999 1.00 75.00 536 SER A N 1
ATOM 4335 C CA . SER A 1 536 ? 3.593 -13.060 20.235 1.00 75.00 536 SER A CA 1
ATOM 4336 C C . SER A 1 536 ? 2.637 -12.071 20.904 1.00 75.00 536 SER A C 1
ATOM 4338 O O . SER A 1 536 ? 2.220 -11.059 20.322 1.00 75.00 536 SER A O 1
ATOM 4340 N N . GLU A 1 537 ? 2.332 -12.324 22.180 1.00 75.94 537 GLU A N 1
ATOM 4341 C CA . GLU A 1 537 ? 1.428 -11.483 22.963 1.00 75.94 537 GLU A CA 1
ATOM 4342 C C . GLU A 1 537 ? 1.873 -10.009 23.006 1.00 75.94 537 GLU A C 1
ATOM 4344 O O . GLU A 1 537 ? 1.054 -9.101 23.194 1.00 75.94 537 GLU A O 1
ATOM 4349 N N . PHE A 1 538 ? 3.165 -9.740 22.791 1.00 80.50 538 PHE A N 1
ATOM 4350 C CA . PHE A 1 538 ? 3.746 -8.402 22.797 1.00 80.50 538 PHE A CA 1
ATOM 4351 C C . PHE A 1 538 ? 3.566 -7.634 21.485 1.00 80.50 538 PHE A C 1
ATOM 4353 O O . PHE A 1 538 ? 3.985 -6.481 21.413 1.00 80.50 538 PHE A O 1
ATOM 4360 N N . TYR A 1 539 ? 2.924 -8.187 20.454 1.00 75.31 539 TYR A N 1
ATOM 4361 C CA . TYR A 1 539 ? 2.590 -7.411 19.252 1.00 75.31 539 TYR A CA 1
ATOM 4362 C C . TYR A 1 539 ? 1.507 -6.360 19.496 1.00 75.31 539 TYR A C 1
ATOM 4364 O O . TYR A 1 539 ? 1.577 -5.261 18.937 1.00 75.31 539 TYR A O 1
ATOM 4372 N N . SER A 1 540 ? 0.550 -6.677 20.369 1.00 69.31 540 SER A N 1
ATOM 4373 C CA . SER A 1 540 ? -0.587 -5.816 20.718 1.00 69.31 540 SER A CA 1
ATOM 4374 C C . SER A 1 540 ? -0.634 -5.430 22.200 1.00 69.31 540 SER A C 1
ATOM 4376 O O . SER A 1 540 ? -1.463 -4.612 22.598 1.00 69.31 540 SER A O 1
ATOM 4378 N N . THR A 1 541 ? 0.248 -5.979 23.043 1.00 77.75 541 THR A N 1
ATOM 4379 C CA . THR A 1 541 ? 0.311 -5.585 24.457 1.00 77.75 541 THR A CA 1
ATOM 4380 C C . THR A 1 541 ? 0.822 -4.156 24.591 1.00 77.75 541 THR A C 1
ATOM 4382 O O . THR A 1 541 ? 1.887 -3.814 24.087 1.00 77.75 541 THR A O 1
ATOM 4385 N N . LYS A 1 542 ? 0.076 -3.317 25.314 1.00 79.88 542 LYS A N 1
ATOM 4386 C CA . LYS A 1 542 ? 0.514 -1.964 25.668 1.00 79.88 542 LYS A CA 1
ATOM 4387 C C . LYS A 1 542 ? 1.816 -2.033 26.473 1.00 79.88 542 LYS A C 1
ATOM 4389 O O . LYS A 1 542 ? 1.826 -2.625 27.552 1.00 79.88 542 LYS A O 1
ATOM 4394 N N . LEU A 1 543 ? 2.875 -1.413 25.958 1.00 85.00 543 LEU A N 1
ATOM 4395 C CA . LEU A 1 543 ? 4.160 -1.297 26.642 1.00 85.00 543 LEU A CA 1
ATOM 4396 C C . LEU A 1 543 ? 4.225 0.019 27.430 1.00 85.00 543 LEU A C 1
ATOM 4398 O O . LEU A 1 543 ? 3.685 1.042 27.008 1.00 85.00 543 LEU A O 1
ATOM 4402 N N . ASP A 1 544 ? 4.887 -0.013 28.582 1.00 88.56 544 ASP A N 1
ATOM 4403 C CA . ASP A 1 544 ? 5.325 1.190 29.285 1.00 88.56 544 ASP A CA 1
ATOM 4404 C C . ASP A 1 544 ? 6.658 1.657 28.701 1.00 88.56 544 ASP A C 1
ATOM 4406 O O . ASP A 1 544 ? 7.584 0.853 28.571 1.00 88.56 544 ASP A O 1
ATOM 4410 N N . HIS A 1 545 ? 6.751 2.938 28.345 1.00 89.06 545 HIS A N 1
ATOM 4411 C CA . HIS A 1 545 ? 7.927 3.514 27.696 1.00 89.06 545 HIS A CA 1
ATOM 4412 C C . HIS A 1 545 ? 8.595 4.538 28.603 1.00 89.06 545 HIS A C 1
ATOM 4414 O O . HIS A 1 545 ? 7.956 5.493 29.047 1.00 89.06 545 HIS A O 1
ATOM 4420 N N . GLN A 1 546 ? 9.895 4.367 28.819 1.00 91.69 546 GLN A N 1
ATOM 4421 C CA . GLN A 1 546 ? 10.720 5.264 29.620 1.00 91.69 546 GLN A CA 1
ATOM 4422 C C . GLN A 1 546 ? 11.962 5.655 28.828 1.00 91.69 546 GLN A C 1
ATOM 4424 O O . GLN A 1 546 ? 12.599 4.801 28.210 1.00 91.69 546 GLN A O 1
ATOM 4429 N N . ILE A 1 547 ? 12.297 6.945 28.843 1.00 91.81 547 ILE A N 1
ATOM 4430 C CA . ILE A 1 547 ? 13.523 7.464 28.237 1.00 91.81 547 ILE A CA 1
ATOM 4431 C C . ILE A 1 547 ? 14.521 7.750 29.350 1.00 91.81 547 ILE A C 1
ATOM 4433 O O . ILE A 1 547 ? 14.195 8.439 30.315 1.00 91.81 547 ILE A O 1
ATOM 4437 N N . LEU A 1 548 ? 15.731 7.225 29.197 1.00 91.94 548 LEU A N 1
ATOM 4438 C CA . LEU A 1 548 ? 16.861 7.481 30.076 1.00 91.94 548 LEU A CA 1
ATOM 4439 C C . LEU A 1 548 ? 17.943 8.198 29.269 1.00 91.94 548 LEU A C 1
ATOM 4441 O O . LEU A 1 548 ? 18.429 7.674 28.268 1.00 91.94 548 LEU A O 1
ATOM 4445 N N . GLU A 1 549 ? 18.315 9.393 29.709 1.00 91.06 549 GLU A N 1
ATOM 4446 C CA . GLU A 1 549 ? 19.407 10.163 29.120 1.00 91.06 549 GLU A CA 1
ATOM 4447 C C . GLU A 1 549 ? 20.727 9.844 29.827 1.00 91.06 549 GLU A C 1
ATOM 4449 O O . GLU A 1 549 ? 20.790 9.810 31.056 1.00 91.06 549 GLU A O 1
ATOM 4454 N N . THR A 1 550 ? 21.774 9.595 29.042 1.00 90.38 550 THR A N 1
ATOM 4455 C CA . THR A 1 550 ? 23.148 9.374 29.504 1.00 90.38 550 THR A CA 1
ATOM 4456 C C . THR A 1 550 ? 24.092 10.349 28.796 1.00 90.38 550 THR A C 1
ATOM 4458 O O . THR A 1 550 ? 23.706 11.033 27.845 1.00 90.38 550 THR A O 1
ATOM 4461 N N . GLU A 1 551 ? 25.349 10.427 29.238 1.00 86.44 551 GLU A N 1
ATOM 4462 C CA . GLU A 1 551 ? 26.364 11.248 28.557 1.00 86.44 551 GLU A CA 1
ATOM 4463 C C . GLU A 1 551 ? 26.605 10.781 27.108 1.00 86.44 551 GLU A C 1
ATOM 4465 O O . GLU A 1 551 ? 26.793 11.598 26.204 1.00 86.44 551 GLU A O 1
ATOM 4470 N N . GLU A 1 552 ? 26.512 9.471 26.869 1.00 89.31 552 GLU A N 1
ATOM 4471 C CA . GLU A 1 552 ? 26.764 8.833 25.573 1.00 89.31 552 GLU A CA 1
ATOM 4472 C C . GLU A 1 552 ? 25.556 8.881 24.621 1.00 89.31 552 GLU A C 1
ATOM 4474 O O . GLU A 1 552 ? 25.732 8.791 23.406 1.00 89.31 552 GLU A O 1
ATOM 4479 N N . GLY A 1 553 ? 24.323 9.033 25.124 1.00 92.62 553 GLY A N 1
ATOM 4480 C CA . GLY A 1 553 ? 23.126 9.009 24.280 1.00 92.62 553 GLY A CA 1
ATOM 4481 C C . GLY A 1 553 ? 21.795 8.905 25.026 1.00 92.62 553 GLY A C 1
ATOM 4482 O O . GLY A 1 553 ? 21.673 9.255 26.197 1.00 92.62 553 GLY A O 1
ATOM 4483 N N . LEU A 1 554 ? 20.771 8.418 24.325 1.00 94.38 554 LEU A N 1
ATOM 4484 C CA . LEU A 1 554 ? 19.438 8.158 24.869 1.00 94.38 554 LEU A CA 1
ATOM 4485 C C . LEU A 1 554 ? 19.114 6.668 24.806 1.00 94.38 554 LEU A C 1
ATOM 4487 O O . LEU A 1 554 ? 19.239 6.040 23.756 1.00 94.38 554 LEU A O 1
ATOM 4491 N N . TRP A 1 555 ? 18.605 6.130 25.906 1.00 93.00 555 TRP A N 1
ATOM 4492 C CA . TRP A 1 555 ? 17.956 4.828 25.944 1.00 93.00 555 TRP A CA 1
ATOM 4493 C C . TRP A 1 555 ? 16.445 4.995 25.955 1.00 93.00 555 TRP A C 1
ATOM 4495 O O . TRP A 1 555 ? 15.913 5.797 26.718 1.00 93.00 555 TRP A O 1
ATOM 4505 N N . ILE A 1 556 ? 15.742 4.178 25.177 1.00 91.94 556 ILE A N 1
ATOM 4506 C CA . ILE A 1 556 ? 14.313 3.939 25.362 1.00 91.94 556 ILE A CA 1
ATOM 4507 C C . ILE A 1 556 ? 14.085 2.515 25.862 1.00 91.94 556 ILE A C 1
ATOM 4509 O O . ILE A 1 556 ? 14.381 1.546 25.168 1.00 91.94 556 ILE A O 1
ATOM 4513 N N . ALA A 1 557 ? 13.511 2.392 27.055 1.00 92.56 557 ALA A N 1
ATOM 4514 C CA . ALA A 1 557 ? 13.061 1.139 27.642 1.00 92.56 557 ALA A CA 1
ATOM 4515 C C . ALA A 1 557 ? 11.554 0.971 27.407 1.00 92.56 557 ALA A C 1
ATOM 4517 O O . ALA A 1 557 ? 10.768 1.828 27.790 1.00 92.56 557 ALA A O 1
ATOM 4518 N N . SER A 1 558 ? 11.151 -0.124 26.762 1.00 91.31 558 SER A N 1
ATOM 4519 C CA . SER A 1 558 ? 9.753 -0.510 26.532 1.00 91.31 558 SER A CA 1
ATOM 4520 C C . SER A 1 558 ? 9.461 -1.800 27.294 1.00 91.31 558 SER A C 1
ATOM 4522 O O . SER A 1 558 ? 10.083 -2.818 26.989 1.00 91.31 558 SER A O 1
ATOM 4524 N N . SER A 1 559 ? 8.558 -1.775 28.276 1.00 92.31 559 SER A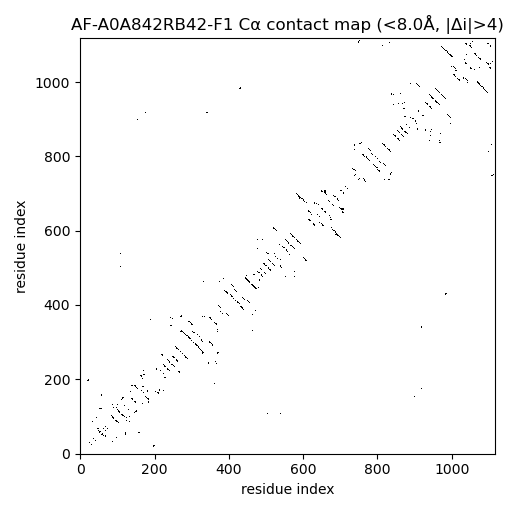 N 1
ATOM 4525 C CA . SER A 1 559 ? 8.337 -2.908 29.187 1.00 92.31 559 SER A CA 1
ATOM 4526 C C . SER A 1 559 ? 6.878 -3.333 29.329 1.00 92.31 559 SER A C 1
ATOM 4528 O O . SER A 1 559 ? 5.971 -2.511 29.234 1.00 92.31 559 SER A O 1
ATOM 4530 N N . ALA A 1 560 ? 6.643 -4.622 29.571 1.00 91.00 560 ALA A N 1
ATOM 4531 C CA . ALA A 1 560 ? 5.335 -5.159 29.944 1.00 91.00 560 ALA A CA 1
ATOM 4532 C C . ALA A 1 560 ? 5.476 -6.473 30.722 1.00 91.00 560 ALA A C 1
ATOM 4534 O O . ALA A 1 560 ? 6.502 -7.150 30.648 1.00 91.00 560 ALA A O 1
ATOM 4535 N N . VAL A 1 561 ? 4.425 -6.829 31.465 1.00 92.25 561 VAL A N 1
ATOM 4536 C CA . VAL A 1 561 ? 4.316 -8.120 32.158 1.00 92.25 561 VAL A CA 1
ATOM 4537 C C . VAL A 1 561 ? 3.653 -9.130 31.226 1.00 92.25 561 VAL A C 1
ATOM 4539 O O . VAL A 1 561 ? 2.581 -8.855 30.684 1.00 92.25 561 VAL A O 1
ATOM 4542 N N . SER A 1 562 ? 4.292 -10.285 31.058 1.00 87.69 562 SER A N 1
ATOM 4543 C CA . SER A 1 562 ? 3.809 -11.396 30.242 1.00 87.69 562 SER A CA 1
ATOM 4544 C C . SER A 1 562 ? 2.518 -11.990 30.816 1.00 87.69 562 SER A C 1
ATOM 4546 O O . SER A 1 562 ? 2.410 -12.220 32.027 1.00 87.69 562 SER A O 1
ATOM 4548 N N . LYS A 1 563 ? 1.522 -12.244 29.957 1.00 82.75 563 LYS A N 1
ATOM 4549 C CA . LYS A 1 563 ? 0.307 -12.992 30.324 1.00 82.75 563 LYS A CA 1
ATOM 4550 C C . LYS A 1 563 ? 0.528 -14.494 30.172 1.00 82.75 563 LYS A C 1
ATOM 4552 O O . LYS A 1 563 ? -0.115 -15.257 30.891 1.00 82.75 563 LYS A O 1
ATOM 4557 N N . GLU A 1 564 ? 1.409 -14.904 29.262 1.00 80.31 564 GLU A N 1
ATOM 4558 C CA . GLU A 1 564 ? 1.738 -16.310 29.003 1.00 80.31 564 GLU A CA 1
ATOM 4559 C C . GLU A 1 564 ? 2.710 -16.884 30.042 1.00 80.31 564 GLU A C 1
ATOM 4561 O O . GLU A 1 564 ? 2.491 -17.977 30.565 1.00 80.31 564 GLU A O 1
ATOM 4566 N N . LYS A 1 565 ? 3.741 -16.120 30.418 1.00 84.38 565 LYS A N 1
ATOM 4567 C CA . LYS A 1 565 ? 4.692 -16.426 31.496 1.00 84.38 565 LYS A CA 1
ATOM 4568 C C . LYS A 1 565 ? 4.387 -15.532 32.702 1.00 84.38 565 LYS A C 1
ATOM 4570 O O . LYS A 1 565 ? 5.062 -14.536 32.961 1.00 84.38 565 LYS A O 1
ATOM 4575 N N . ALA A 1 566 ? 3.311 -15.870 33.415 1.00 82.50 566 ALA A N 1
ATOM 4576 C CA . ALA A 1 566 ? 2.772 -15.059 34.507 1.00 82.50 566 ALA A CA 1
ATOM 4577 C C . ALA A 1 566 ? 3.851 -14.634 35.523 1.00 82.50 566 ALA A C 1
ATOM 4579 O O . ALA A 1 566 ? 4.528 -15.473 36.109 1.00 82.50 566 ALA A O 1
ATOM 4580 N N . GLY A 1 567 ? 3.973 -13.324 35.751 1.00 85.06 567 GLY A N 1
ATOM 4581 C CA . GLY A 1 567 ? 4.944 -12.747 36.685 1.00 85.06 567 GLY A CA 1
ATOM 4582 C C . GLY A 1 567 ? 6.288 -12.365 36.062 1.00 85.06 567 GLY A C 1
ATOM 4583 O O . GLY A 1 567 ? 7.065 -11.690 36.723 1.00 85.06 567 GLY A O 1
ATOM 4584 N N . VAL A 1 568 ? 6.559 -12.696 34.797 1.00 93.06 568 VAL A N 1
ATOM 4585 C CA . VAL A 1 568 ? 7.770 -12.232 34.103 1.00 93.06 568 VAL A CA 1
ATOM 4586 C C . VAL A 1 568 ? 7.513 -10.880 33.447 1.00 93.06 568 VAL A C 1
ATOM 4588 O O . VAL A 1 568 ? 6.619 -10.738 32.611 1.00 93.06 568 VAL A O 1
ATOM 4591 N N . LYS A 1 569 ? 8.315 -9.876 33.794 1.00 94.44 569 LYS A N 1
ATOM 4592 C CA . LYS A 1 569 ? 8.363 -8.587 33.105 1.00 94.44 569 LYS A CA 1
ATOM 4593 C C . LYS A 1 569 ? 9.517 -8.587 32.115 1.00 94.44 569 LYS A C 1
ATOM 4595 O O . LYS A 1 569 ? 10.652 -8.861 32.488 1.00 94.44 569 LYS A O 1
ATOM 4600 N N . VAL A 1 570 ? 9.233 -8.239 30.865 1.00 93.25 570 VAL A N 1
ATOM 4601 C CA . VAL A 1 570 ? 10.241 -8.095 29.807 1.00 93.25 570 VAL A CA 1
ATOM 4602 C C . VAL A 1 570 ? 10.411 -6.620 29.491 1.00 93.25 570 VAL A C 1
ATOM 4604 O O . VAL A 1 570 ? 9.424 -5.897 29.366 1.00 93.25 570 VAL A O 1
ATOM 4607 N N . THR A 1 571 ? 11.655 -6.177 29.337 1.00 93.62 571 THR A N 1
ATOM 4608 C CA . THR A 1 571 ? 12.011 -4.810 28.947 1.00 93.62 571 THR A CA 1
ATOM 4609 C C . THR A 1 571 ? 12.930 -4.836 27.733 1.00 93.62 571 THR A C 1
ATOM 4611 O O . THR A 1 571 ? 14.055 -5.312 27.829 1.00 93.62 571 THR A O 1
ATOM 4614 N N . ARG A 1 572 ? 12.481 -4.280 26.604 1.00 92.50 572 ARG A N 1
ATOM 4615 C CA . ARG A 1 572 ? 13.300 -4.009 25.411 1.00 92.50 572 ARG A CA 1
ATOM 4616 C C . ARG A 1 572 ? 13.909 -2.616 25.523 1.00 92.50 572 ARG A C 1
ATOM 4618 O O . ARG A 1 572 ? 13.166 -1.642 25.613 1.00 92.50 572 ARG A O 1
ATOM 4625 N N . LYS A 1 573 ? 15.233 -2.511 25.483 1.00 92.69 573 LYS A N 1
ATOM 4626 C CA . LYS A 1 573 ? 15.997 -1.263 25.577 1.00 92.69 573 LYS A CA 1
ATOM 4627 C C . LYS A 1 573 ? 16.661 -0.971 24.228 1.00 92.69 573 LYS A C 1
ATOM 4629 O O . LYS A 1 573 ? 17.356 -1.837 23.705 1.00 92.69 573 LYS A O 1
ATOM 4634 N N . LEU A 1 574 ? 16.457 0.217 23.663 1.00 92.06 574 LEU A N 1
ATOM 4635 C CA . LEU A 1 574 ? 17.146 0.669 22.449 1.00 92.06 574 LEU A CA 1
ATOM 4636 C C . LEU A 1 574 ? 17.976 1.920 22.752 1.00 92.06 574 LEU A C 1
ATOM 4638 O O . LEU A 1 574 ? 17.441 2.883 23.295 1.00 92.06 574 LEU A O 1
ATOM 4642 N N . PHE A 1 575 ? 19.250 1.904 22.376 1.00 93.94 575 PHE A N 1
ATOM 4643 C CA . PHE A 1 575 ? 20.204 2.990 22.558 1.00 93.94 575 PHE A CA 1
ATOM 4644 C C . PHE A 1 575 ? 20.441 3.767 21.265 1.00 93.94 575 PHE A C 1
ATOM 4646 O O . PHE A 1 575 ? 20.676 3.172 20.209 1.00 93.94 575 PHE A O 1
ATOM 4653 N N . ILE A 1 576 ? 20.419 5.094 21.372 1.00 93.75 576 ILE A N 1
ATOM 4654 C CA . ILE A 1 576 ? 20.722 6.035 20.295 1.00 93.75 576 ILE A CA 1
ATOM 4655 C C . ILE A 1 576 ? 21.858 6.946 20.759 1.00 93.75 576 ILE A C 1
ATOM 4657 O O . ILE A 1 576 ? 21.659 7.716 21.702 1.00 93.75 576 ILE A O 1
ATOM 4661 N N . PRO A 1 577 ? 23.025 6.892 20.102 1.00 91.62 577 PRO A N 1
ATOM 4662 C CA . PRO A 1 577 ? 24.204 7.607 20.557 1.00 91.62 577 PRO A CA 1
ATOM 4663 C C . PRO A 1 577 ? 24.182 9.089 20.176 1.00 91.62 577 PRO A C 1
ATOM 4665 O O . PRO A 1 577 ? 23.547 9.506 19.199 1.00 91.62 577 PRO A O 1
ATOM 4668 N N . ASN A 1 578 ? 24.940 9.875 20.937 1.00 87.75 578 ASN A N 1
ATOM 4669 C CA . ASN A 1 578 ? 25.253 11.274 20.654 1.00 87.75 578 ASN A CA 1
ATOM 4670 C C . ASN A 1 578 ? 26.330 11.424 19.562 1.00 87.75 578 ASN A C 1
ATOM 4672 O O . ASN A 1 578 ? 26.393 12.470 18.918 1.00 87.75 578 ASN A O 1
ATOM 4676 N N . ASP A 1 579 ? 27.125 10.381 19.302 1.00 79.50 579 ASP A N 1
ATOM 4677 C CA . ASP A 1 579 ? 28.210 10.350 18.309 1.00 79.50 579 ASP A CA 1
ATOM 4678 C C . ASP A 1 579 ? 28.024 9.210 17.283 1.00 79.50 579 ASP A C 1
ATOM 4680 O O . ASP A 1 579 ? 26.929 8.671 17.127 1.00 79.50 579 ASP A O 1
ATOM 4684 N N . ASN A 1 580 ? 29.070 8.868 16.523 1.00 73.50 580 ASN A N 1
ATOM 4685 C CA . ASN A 1 580 ? 29.032 7.880 15.433 1.00 73.50 580 ASN A CA 1
ATOM 4686 C C . ASN A 1 580 ? 29.052 6.411 15.909 1.00 73.50 580 ASN A C 1
ATOM 4688 O O . ASN A 1 580 ? 29.472 5.528 15.159 1.00 73.50 580 ASN A O 1
ATOM 4692 N N . GLU A 1 581 ? 28.630 6.136 17.142 1.00 82.56 581 GLU A N 1
ATOM 4693 C CA . GLU A 1 581 ? 28.543 4.761 17.631 1.00 82.56 581 GLU A CA 1
ATOM 4694 C C . GLU A 1 581 ? 27.405 3.970 16.950 1.00 82.56 581 GLU A C 1
ATOM 4696 O O . GLU A 1 581 ? 26.433 4.552 16.455 1.00 82.56 581 GLU A O 1
ATOM 4701 N N . PRO A 1 582 ? 27.493 2.628 16.920 1.00 89.44 582 PRO A N 1
ATOM 4702 C CA . PRO A 1 582 ? 26.372 1.771 16.547 1.00 89.44 582 PRO A CA 1
ATOM 4703 C C . PRO A 1 582 ? 25.156 1.943 17.477 1.00 89.44 582 PRO A C 1
ATOM 4705 O O . PRO A 1 582 ? 25.295 2.173 18.677 1.00 89.44 582 PRO A O 1
ATOM 4708 N N . LEU A 1 583 ? 23.949 1.741 16.943 1.00 92.06 583 LEU A N 1
ATOM 4709 C CA . LEU A 1 583 ? 22.717 1.626 17.739 1.00 92.06 583 LEU A CA 1
ATOM 4710 C C . LEU A 1 583 ? 22.738 0.312 18.526 1.00 92.06 583 LEU A C 1
ATOM 4712 O O . LEU A 1 583 ? 23.181 -0.695 17.979 1.00 92.06 583 LEU A O 1
ATOM 4716 N N . GLY A 1 584 ? 22.222 0.286 19.756 1.00 90.94 584 GLY A N 1
ATOM 4717 C CA . GLY A 1 584 ? 22.204 -0.923 20.595 1.00 90.94 584 GLY A CA 1
ATOM 4718 C C . GLY A 1 584 ? 20.789 -1.383 20.944 1.00 90.94 584 GLY A C 1
ATOM 4719 O O . GLY A 1 584 ? 19.981 -0.569 21.368 1.00 90.94 584 GLY A O 1
ATOM 4720 N N . LEU A 1 585 ? 20.477 -2.671 20.805 1.00 90.50 585 LEU A N 1
ATOM 4721 C CA . LEU A 1 585 ? 19.228 -3.304 21.246 1.00 90.50 585 LEU A CA 1
ATOM 4722 C C . LEU A 1 585 ? 19.531 -4.332 22.334 1.00 90.50 585 LEU A C 1
ATOM 4724 O O . LEU A 1 585 ? 20.300 -5.260 22.113 1.00 90.50 585 LEU A O 1
ATOM 4728 N N . GLN A 1 586 ? 18.885 -4.205 23.483 1.00 91.62 586 GLN A N 1
ATOM 4729 C CA . GLN A 1 586 ? 19.073 -5.071 24.641 1.00 91.62 586 GLN A CA 1
ATOM 4730 C C . GLN A 1 586 ? 17.720 -5.513 25.207 1.00 91.62 586 GLN A C 1
ATOM 4732 O O . GLN A 1 586 ? 16.724 -4.802 25.071 1.00 91.62 586 GLN A O 1
ATOM 4737 N N . TYR A 1 587 ? 17.687 -6.658 25.891 1.00 92.12 587 TYR A N 1
ATOM 4738 C CA . TYR A 1 587 ? 16.533 -7.079 26.683 1.00 92.12 587 TYR A CA 1
ATOM 4739 C C . TYR A 1 587 ? 16.916 -7.321 28.136 1.00 92.12 587 TYR A C 1
ATOM 4741 O O . TYR A 1 587 ? 18.044 -7.704 28.435 1.00 92.12 587 TYR A O 1
ATOM 4749 N N . SER A 1 588 ? 15.942 -7.119 29.014 1.00 93.94 588 SER A N 1
ATOM 4750 C CA . SER A 1 588 ? 16.019 -7.398 30.442 1.00 93.94 588 SER A CA 1
ATOM 4751 C C . SER A 1 588 ? 14.763 -8.142 30.870 1.00 93.94 588 SER A C 1
ATOM 4753 O O . SER A 1 588 ? 13.663 -7.758 30.457 1.00 93.94 588 SER A O 1
ATOM 4755 N N . LEU A 1 589 ? 14.915 -9.203 31.656 1.00 94.44 589 LEU A N 1
ATOM 4756 C CA . LEU A 1 589 ? 13.802 -9.958 32.220 1.00 94.44 589 LEU A CA 1
ATOM 4757 C C . LEU A 1 589 ? 13.847 -9.881 33.739 1.00 94.44 589 LEU A C 1
ATOM 4759 O O . LEU A 1 589 ? 14.898 -10.090 34.331 1.00 94.44 589 LEU A O 1
ATOM 4763 N N . GLU A 1 590 ? 12.699 -9.627 34.355 1.00 95.12 590 GLU A N 1
ATOM 4764 C CA . GLU A 1 590 ? 12.529 -9.526 35.803 1.00 95.12 590 GLU A CA 1
ATOM 4765 C C . GLU A 1 590 ? 11.416 -10.486 36.246 1.00 95.12 590 GLU A C 1
ATOM 4767 O O . GLU A 1 590 ? 10.311 -10.461 35.697 1.00 95.12 590 GLU A O 1
ATOM 4772 N N . ASN A 1 591 ? 11.695 -11.345 37.228 1.00 95.06 591 ASN A N 1
ATOM 4773 C CA . ASN A 1 591 ? 10.688 -12.222 37.822 1.00 95.06 591 ASN A CA 1
ATOM 4774 C C . ASN A 1 591 ? 10.005 -11.525 39.009 1.00 95.06 591 ASN A C 1
ATOM 4776 O O . ASN A 1 591 ? 10.560 -11.448 40.101 1.00 95.06 591 ASN A O 1
ATOM 4780 N N . LEU A 1 592 ? 8.779 -11.052 38.795 1.00 94.19 592 LEU A N 1
ATOM 4781 C CA . LEU A 1 592 ? 7.933 -10.386 39.790 1.00 94.19 592 LEU A CA 1
ATOM 4782 C C . LEU A 1 592 ? 7.081 -11.363 40.620 1.00 94.19 592 LEU A C 1
ATOM 4784 O O . LEU A 1 592 ? 6.227 -10.926 41.394 1.00 94.19 592 LEU A O 1
ATOM 4788 N N . SER A 1 593 ? 7.233 -12.673 40.417 1.00 90.19 593 SER A N 1
ATOM 4789 C CA . SER A 1 593 ? 6.489 -13.694 41.157 1.00 90.19 593 SER A CA 1
ATOM 4790 C C . SER A 1 593 ? 7.254 -14.197 42.383 1.00 90.19 593 SER A C 1
ATOM 4792 O O . SER A 1 593 ? 8.443 -13.943 42.556 1.00 90.19 593 SER A O 1
ATOM 4794 N N . ASP A 1 594 ? 6.556 -14.938 43.239 1.00 90.94 594 ASP A N 1
ATOM 4795 C CA . ASP A 1 594 ? 7.099 -15.601 44.426 1.00 90.94 594 ASP A CA 1
ATOM 4796 C C . ASP A 1 594 ? 7.708 -16.985 44.127 1.00 90.94 594 ASP A C 1
ATOM 4798 O O . ASP A 1 594 ? 8.138 -17.682 45.047 1.00 90.94 594 ASP A O 1
ATOM 4802 N N . LYS A 1 595 ? 7.761 -17.396 42.852 1.00 92.19 595 LYS A N 1
ATOM 4803 C CA . LYS A 1 595 ? 8.274 -18.701 42.408 1.00 92.19 595 LYS A CA 1
ATOM 4804 C C . LYS A 1 595 ? 9.345 -18.541 41.341 1.00 92.19 595 LYS A C 1
ATOM 4806 O O . LYS A 1 595 ? 9.337 -17.571 40.592 1.00 92.19 595 LYS A O 1
ATOM 4811 N N . ALA A 1 596 ? 10.248 -19.512 41.249 1.00 90.38 596 ALA A N 1
ATOM 4812 C CA . ALA A 1 596 ? 11.185 -19.576 40.137 1.00 90.38 596 ALA A CA 1
ATOM 4813 C C . ALA A 1 596 ? 10.440 -19.801 38.808 1.00 90.38 596 ALA A C 1
ATOM 4815 O O . ALA A 1 596 ? 9.435 -20.517 38.768 1.00 90.38 596 ALA A O 1
ATOM 4816 N N . VAL A 1 597 ? 10.930 -19.184 37.732 1.00 88.25 597 VAL A N 1
ATOM 4817 C CA . VAL A 1 597 ? 10.382 -19.340 36.378 1.00 88.25 597 VAL A CA 1
ATOM 4818 C C . VAL A 1 597 ? 11.433 -19.981 35.475 1.00 88.25 597 VAL A C 1
ATOM 4820 O O . VAL A 1 597 ? 12.538 -19.457 35.329 1.00 88.25 597 VAL A O 1
ATOM 4823 N N . THR A 1 598 ? 11.073 -21.109 34.865 1.00 85.25 598 THR A N 1
ATOM 4824 C CA . THR A 1 598 ? 11.897 -21.889 33.928 1.00 85.25 598 THR A CA 1
ATOM 4825 C C . THR A 1 598 ? 11.424 -21.706 32.479 1.00 85.25 598 THR A C 1
ATOM 4827 O O . THR A 1 598 ? 10.443 -21.007 32.215 1.00 85.25 598 THR A O 1
ATOM 4830 N N . ASP A 1 599 ? 12.121 -22.334 31.524 1.00 79.56 599 ASP A N 1
ATOM 4831 C CA . ASP A 1 599 ? 11.772 -22.355 30.090 1.00 79.56 599 ASP A CA 1
ATOM 4832 C C . ASP A 1 599 ? 11.649 -20.958 29.459 1.00 79.56 599 ASP A C 1
ATOM 4834 O O . ASP A 1 599 ? 10.748 -20.665 28.660 1.00 79.56 599 ASP A O 1
ATOM 4838 N N . LEU A 1 600 ? 12.584 -20.085 29.841 1.00 83.06 600 LEU A N 1
ATOM 4839 C CA . LEU A 1 600 ? 12.702 -18.724 29.341 1.00 83.06 600 LEU A CA 1
ATOM 4840 C C . LEU A 1 600 ? 13.741 -18.633 28.221 1.00 83.06 600 LEU A C 1
ATOM 4842 O O . LEU A 1 600 ? 14.833 -19.198 28.278 1.00 83.06 600 LEU A O 1
ATOM 4846 N N . GLY A 1 601 ? 13.397 -17.851 27.208 1.00 84.50 601 GLY A N 1
ATOM 4847 C CA . GLY A 1 601 ? 14.266 -17.489 26.100 1.00 84.50 601 GLY A CA 1
ATOM 4848 C C . GLY A 1 601 ? 13.762 -16.205 25.456 1.00 84.50 601 GLY A C 1
ATOM 4849 O O . GLY A 1 601 ? 12.598 -15.839 25.637 1.00 84.50 601 GLY A O 1
ATOM 4850 N N . ILE A 1 602 ? 14.631 -15.521 24.718 1.00 87.38 602 ILE A N 1
ATOM 4851 C CA . ILE A 1 602 ? 14.247 -14.406 23.846 1.00 87.38 602 ILE A CA 1
ATOM 4852 C C . ILE A 1 602 ? 14.682 -14.747 22.430 1.00 87.38 602 ILE A C 1
ATOM 4854 O O . ILE A 1 602 ? 15.852 -15.055 22.201 1.00 87.38 602 ILE A O 1
ATOM 4858 N N . LEU A 1 603 ? 13.748 -14.648 21.490 1.00 83.31 603 LEU A N 1
ATOM 4859 C CA . LEU A 1 603 ? 14.020 -14.791 20.068 1.00 83.31 603 LEU A CA 1
ATOM 4860 C C . LEU A 1 603 ? 13.992 -13.415 19.398 1.00 83.31 603 LEU A C 1
ATOM 4862 O O . LEU A 1 603 ? 12.972 -12.724 19.388 1.00 83.31 603 LEU A O 1
ATOM 4866 N N . CYS A 1 604 ? 15.121 -13.018 18.817 1.00 82.44 604 CYS A N 1
ATOM 4867 C CA . CYS A 1 604 ? 15.246 -11.804 18.017 1.00 82.44 604 CYS A CA 1
ATOM 4868 C C . CYS A 1 604 ? 15.326 -12.193 16.538 1.00 82.44 604 CYS A C 1
ATOM 4870 O O . CYS A 1 604 ? 16.383 -12.625 16.094 1.00 82.44 604 CYS A O 1
ATOM 4872 N N . THR A 1 605 ? 14.225 -12.102 15.784 1.00 74.38 605 THR A N 1
ATOM 4873 C CA . THR A 1 605 ? 14.128 -12.723 14.443 1.00 74.38 605 THR A CA 1
ATOM 4874 C C . THR A 1 605 ? 13.255 -11.956 13.430 1.00 74.38 605 THR A C 1
ATOM 4876 O O . THR A 1 605 ? 12.774 -10.862 13.740 1.00 74.38 605 THR A O 1
ATOM 4879 N N . SER A 1 606 ? 13.127 -12.548 12.227 1.00 56.41 606 SER A N 1
ATOM 4880 C CA . SER A 1 606 ? 12.295 -12.395 11.007 1.00 56.41 606 SER A CA 1
ATOM 4881 C C . SER A 1 606 ? 11.251 -11.275 10.893 1.00 56.41 606 SER A C 1
ATOM 4883 O O . SER A 1 606 ? 10.985 -10.804 9.788 1.00 56.41 606 SER A O 1
ATOM 4885 N N . TYR A 1 607 ? 10.713 -10.766 11.998 1.00 65.38 607 TYR A N 1
ATOM 4886 C CA . TYR A 1 607 ? 9.816 -9.611 12.034 1.00 65.38 607 TYR A CA 1
ATOM 4887 C C . TYR A 1 607 ? 10.539 -8.262 11.964 1.00 65.38 607 TYR A C 1
ATOM 4889 O O . TYR A 1 607 ? 9.891 -7.219 12.053 1.00 65.38 607 TYR A O 1
ATOM 4897 N N . TRP A 1 608 ? 11.862 -8.266 11.777 1.00 67.75 608 TRP A N 1
ATOM 4898 C CA . TRP A 1 608 ? 12.626 -7.092 11.368 1.00 67.75 608 TRP A CA 1
ATOM 4899 C C . TRP A 1 608 ? 12.881 -7.069 9.862 1.00 67.75 608 TRP A C 1
ATOM 4901 O O . TRP A 1 608 ? 13.610 -7.892 9.306 1.00 67.75 608 TRP A O 1
ATOM 4911 N N . TRP A 1 609 ? 12.360 -6.037 9.213 1.00 65.62 609 TRP A N 1
ATOM 4912 C CA . TRP A 1 609 ? 12.433 -5.827 7.779 1.00 65.62 609 TRP A CA 1
ATOM 4913 C C . TRP A 1 609 ? 13.279 -4.585 7.491 1.00 65.62 609 TRP A C 1
ATOM 4915 O O . TRP A 1 609 ? 12.846 -3.459 7.761 1.00 65.62 609 TRP A O 1
ATOM 4925 N N . PRO A 1 610 ? 14.497 -4.730 6.946 1.00 63.84 610 PRO A N 1
ATOM 4926 C CA . PRO A 1 610 ? 15.174 -3.592 6.350 1.00 63.84 610 PRO A CA 1
ATOM 4927 C C . PRO A 1 610 ? 14.424 -3.117 5.086 1.00 63.84 610 PRO A C 1
ATOM 4929 O O . PRO A 1 610 ? 13.728 -3.902 4.441 1.00 63.84 610 PRO A O 1
ATOM 4932 N N . ASN A 1 611 ? 14.554 -1.821 4.770 1.00 60.78 611 ASN A N 1
ATOM 4933 C CA . ASN A 1 611 ? 13.921 -1.058 3.679 1.00 60.78 611 ASN A CA 1
ATOM 4934 C C . ASN A 1 611 ? 13.762 -1.890 2.383 1.00 60.78 611 ASN A C 1
ATOM 4936 O O . ASN A 1 611 ? 14.685 -2.635 2.061 1.00 60.78 611 ASN A O 1
ATOM 4940 N N . PRO A 1 612 ? 12.689 -1.724 1.578 1.00 51.25 612 PRO A N 1
ATOM 4941 C CA . PRO A 1 612 ? 12.519 -2.348 0.254 1.00 51.25 612 PRO A CA 1
ATOM 4942 C C . PRO A 1 612 ? 13.643 -2.144 -0.783 1.00 51.25 612 PRO A C 1
ATOM 4944 O O . PRO A 1 612 ? 13.516 -2.644 -1.900 1.00 51.25 612 PRO A O 1
ATOM 4947 N N . LEU A 1 613 ? 14.746 -1.453 -0.471 1.00 56.91 613 LEU A N 1
ATOM 4948 C CA . LEU A 1 613 ? 15.936 -1.515 -1.320 1.00 56.91 613 LEU A CA 1
ATOM 4949 C C . LEU A 1 613 ? 16.427 -2.968 -1.371 1.00 56.91 613 LEU A C 1
ATOM 4951 O O . LEU A 1 613 ? 16.684 -3.582 -0.340 1.00 56.91 613 LEU A O 1
ATOM 4955 N N . ASN A 1 614 ? 16.547 -3.538 -2.569 1.00 57.84 614 ASN A N 1
ATOM 4956 C CA . ASN A 1 614 ? 16.972 -4.929 -2.698 1.00 57.84 614 ASN A CA 1
ATOM 4957 C C . ASN A 1 614 ? 18.422 -5.088 -2.199 1.00 57.84 614 ASN A C 1
ATOM 4959 O O . ASN A 1 614 ? 19.304 -4.358 -2.668 1.00 57.84 614 ASN A O 1
ATOM 4963 N N . PRO A 1 615 ? 18.693 -6.034 -1.279 1.00 67.12 615 PRO A N 1
ATOM 4964 C CA . PRO A 1 615 ? 20.054 -6.323 -0.859 1.00 67.12 615 PRO A CA 1
ATOM 4965 C C . PRO A 1 615 ? 20.844 -6.866 -2.055 1.00 67.12 615 PRO A C 1
ATOM 4967 O O . PRO A 1 615 ? 20.410 -7.794 -2.738 1.00 67.12 615 PRO A O 1
ATOM 4970 N N . VAL A 1 616 ? 22.015 -6.286 -2.305 1.00 70.69 616 VAL A N 1
ATOM 4971 C CA . VAL A 1 616 ? 22.938 -6.666 -3.381 1.00 70.69 616 VAL A CA 1
ATOM 4972 C C . VAL A 1 616 ? 23.596 -8.007 -3.058 1.00 70.69 616 VAL A C 1
ATOM 4974 O O . VAL A 1 616 ? 23.691 -8.885 -3.912 1.00 70.69 616 VAL A O 1
ATOM 4977 N N . ASN A 1 617 ? 24.076 -8.166 -1.825 1.00 69.06 617 ASN A N 1
ATOM 4978 C CA . ASN A 1 617 ? 24.653 -9.402 -1.301 1.00 69.06 617 ASN A CA 1
ATOM 4979 C C . ASN A 1 617 ? 24.744 -9.345 0.229 1.00 69.06 617 ASN A C 1
ATOM 4981 O O . ASN A 1 617 ? 24.565 -8.292 0.845 1.00 69.06 617 ASN A O 1
ATOM 4985 N N . VAL A 1 618 ? 25.023 -10.505 0.814 1.00 77.62 618 VAL A N 1
ATOM 4986 C CA . VAL A 1 618 ? 25.248 -10.699 2.243 1.00 77.62 618 VAL A CA 1
ATOM 4987 C C . VAL A 1 618 ? 26.663 -11.228 2.448 1.00 77.62 618 VAL A C 1
ATOM 4989 O O . VAL A 1 618 ? 27.142 -12.034 1.648 1.00 77.62 618 VAL A O 1
ATOM 4992 N N . ILE A 1 619 ? 27.324 -10.754 3.503 1.00 83.12 619 ILE A N 1
ATOM 4993 C CA . ILE A 1 619 ? 28.695 -11.105 3.872 1.00 83.12 619 ILE A CA 1
ATOM 4994 C C . ILE A 1 619 ? 28.693 -11.672 5.288 1.00 83.12 619 ILE A C 1
ATOM 4996 O O . ILE A 1 619 ? 28.180 -11.025 6.207 1.00 83.12 619 ILE A O 1
ATOM 5000 N N . ILE A 1 620 ? 29.261 -12.871 5.445 1.00 82.25 620 ILE A N 1
ATOM 5001 C CA . ILE A 1 620 ? 29.281 -13.623 6.706 1.00 82.25 620 ILE A CA 1
ATOM 5002 C C . ILE A 1 620 ? 30.685 -14.217 6.950 1.00 82.25 620 ILE A C 1
ATOM 5004 O O . ILE A 1 620 ? 31.243 -14.844 6.044 1.00 82.25 620 ILE A O 1
ATOM 5008 N N . PRO A 1 621 ? 31.264 -14.054 8.152 1.00 83.19 621 PRO A N 1
ATOM 5009 C CA . PRO A 1 621 ? 32.585 -14.569 8.521 1.00 83.19 621 PRO A CA 1
ATOM 5010 C C . PRO A 1 621 ? 32.528 -15.988 9.130 1.00 83.19 621 PRO A C 1
ATOM 5012 O O . PRO A 1 621 ? 32.443 -16.156 10.347 1.00 83.19 621 PRO A O 1
ATOM 5015 N N . PHE A 1 622 ? 32.628 -17.029 8.301 1.00 74.94 622 PHE A N 1
ATOM 5016 C CA . PHE A 1 622 ? 32.715 -18.424 8.765 1.00 74.94 622 PHE A CA 1
ATOM 5017 C C . PHE A 1 622 ? 34.131 -18.811 9.206 1.00 74.94 622 PHE A C 1
ATOM 5019 O O . PHE A 1 622 ? 35.107 -18.125 8.879 1.00 74.94 622 PHE A O 1
ATOM 5026 N N . LYS A 1 623 ? 34.264 -19.957 9.890 1.00 72.25 623 LYS A N 1
ATOM 5027 C CA . LYS A 1 623 ? 35.569 -20.564 10.218 1.00 72.25 623 LYS A CA 1
ATOM 5028 C C . LYS A 1 623 ? 36.443 -20.810 8.986 1.00 72.25 623 LYS A C 1
ATOM 5030 O O . LYS A 1 623 ? 37.648 -20.574 9.053 1.00 72.25 623 LYS A O 1
ATOM 5035 N N . GLU A 1 624 ? 35.850 -21.188 7.852 1.00 67.50 624 GLU A N 1
ATOM 5036 C CA . GLU A 1 624 ? 36.588 -21.391 6.592 1.00 67.50 624 GLU A CA 1
ATOM 5037 C C . GLU A 1 624 ? 36.962 -20.078 5.880 1.00 67.50 624 GLU A C 1
ATOM 5039 O O . GLU A 1 624 ? 37.723 -20.096 4.915 1.00 67.50 624 GLU A O 1
ATOM 5044 N N . GLY A 1 625 ? 36.428 -18.937 6.329 1.00 68.06 625 GLY A N 1
ATOM 5045 C CA . GLY A 1 625 ? 36.665 -17.623 5.740 1.00 68.06 625 GLY A CA 1
ATOM 5046 C C . GLY A 1 625 ? 35.397 -16.786 5.573 1.00 68.06 625 GLY A C 1
ATOM 5047 O O . GLY A 1 625 ? 34.277 -17.219 5.845 1.00 68.06 625 GLY A O 1
ATOM 5048 N N . ILE A 1 626 ? 35.578 -15.553 5.100 1.00 78.12 626 ILE A N 1
ATOM 5049 C CA . ILE A 1 626 ? 34.468 -14.641 4.814 1.00 78.12 626 ILE A CA 1
ATOM 5050 C C . ILE A 1 626 ? 33.803 -15.069 3.504 1.00 78.12 626 ILE A C 1
ATOM 5052 O O . ILE A 1 626 ? 34.430 -15.038 2.446 1.00 78.12 626 ILE A O 1
ATOM 5056 N N . LYS A 1 627 ? 32.526 -15.453 3.573 1.00 69.25 627 LYS A N 1
ATOM 5057 C CA . LYS A 1 627 ? 31.715 -15.830 2.412 1.00 69.25 627 LYS A CA 1
ATOM 5058 C C . LYS A 1 627 ? 30.794 -14.679 2.027 1.00 69.25 627 LYS A C 1
ATOM 5060 O O . LYS A 1 627 ? 30.230 -13.998 2.883 1.00 69.25 627 LYS A O 1
ATOM 5065 N N . GLN A 1 628 ? 30.634 -14.489 0.723 1.00 71.69 628 GLN A N 1
ATOM 5066 C CA . GLN A 1 628 ? 29.747 -13.496 0.134 1.00 71.69 628 GLN A CA 1
ATOM 5067 C C . GLN A 1 628 ? 28.867 -14.180 -0.905 1.00 71.69 628 GLN A C 1
ATOM 5069 O O . GLN A 1 628 ? 29.370 -14.816 -1.828 1.00 71.69 628 GLN A O 1
ATOM 5074 N N . SER A 1 629 ? 27.555 -14.041 -0.769 1.00 58.44 629 SER A N 1
ATOM 5075 C CA . SER A 1 629 ? 26.590 -14.613 -1.712 1.00 58.44 629 SER A CA 1
ATOM 5076 C C . SER A 1 629 ? 25.264 -13.849 -1.615 1.00 58.44 629 SER A C 1
ATOM 5078 O O . SER A 1 629 ? 25.137 -12.864 -0.877 1.00 58.44 629 SER A O 1
ATOM 5080 N N . SER A 1 630 ? 24.290 -14.220 -2.442 1.00 61.69 630 SER A N 1
ATOM 5081 C CA . SER A 1 630 ? 22.942 -13.686 -2.319 1.00 61.69 630 SER A CA 1
ATOM 5082 C C . SER A 1 630 ? 22.286 -14.175 -1.022 1.00 61.69 630 SER A C 1
ATOM 5084 O O . SER A 1 630 ? 22.584 -15.255 -0.517 1.00 61.69 630 SER A O 1
ATOM 5086 N N . LEU A 1 631 ? 21.350 -13.383 -0.496 1.00 59.16 631 LEU A N 1
ATOM 5087 C CA . LEU A 1 631 ? 20.610 -13.695 0.731 1.00 59.16 631 LEU A CA 1
ATOM 5088 C C . LEU A 1 631 ? 19.994 -15.114 0.729 1.00 59.16 631 LEU A C 1
ATOM 5090 O O . LEU A 1 631 ? 20.009 -15.804 1.737 1.00 59.16 631 LEU A O 1
ATOM 5094 N N . TYR A 1 632 ? 19.476 -15.561 -0.417 1.00 52.53 632 TYR A N 1
ATOM 5095 C CA . TYR A 1 632 ? 18.687 -16.794 -0.524 1.00 52.53 632 TYR A CA 1
ATOM 5096 C C . TYR A 1 632 ? 19.552 -18.050 -0.670 1.00 52.53 632 TYR A C 1
ATOM 5098 O O . TYR A 1 632 ? 19.176 -19.108 -0.181 1.00 52.53 632 TYR A O 1
ATOM 5106 N N . GLU A 1 633 ? 20.715 -17.938 -1.314 1.00 52.19 633 GLU A N 1
ATOM 5107 C CA . GLU A 1 633 ? 21.669 -19.050 -1.442 1.00 52.19 633 GLU A CA 1
ATOM 5108 C C . GLU A 1 633 ? 22.301 -19.418 -0.090 1.00 52.19 633 GLU A C 1
ATOM 5110 O O . GLU A 1 633 ? 22.582 -20.590 0.164 1.00 52.19 633 GLU A O 1
ATOM 5115 N N . LEU A 1 634 ? 22.484 -18.425 0.789 1.00 54.31 634 LEU A N 1
ATOM 5116 C CA . LEU A 1 634 ? 22.995 -18.614 2.149 1.00 54.31 634 LEU A CA 1
ATOM 5117 C C . LEU A 1 634 ? 21.893 -19.046 3.132 1.00 54.31 634 LEU A C 1
ATOM 5119 O O . LEU A 1 634 ? 22.152 -19.880 3.988 1.00 54.31 634 LEU A O 1
ATOM 5123 N N . GLY A 1 635 ? 20.662 -18.536 3.003 1.00 51.69 635 GLY A N 1
ATOM 5124 C CA . GLY A 1 635 ? 19.549 -18.825 3.924 1.00 51.69 635 GLY A CA 1
ATOM 5125 C C . GLY A 1 635 ? 19.176 -20.301 4.097 1.00 51.69 635 GLY A C 1
ATOM 5126 O O . GLY A 1 635 ? 18.737 -20.686 5.172 1.00 51.69 635 GLY A O 1
ATOM 5127 N N . ILE A 1 636 ? 19.356 -21.123 3.060 1.00 46.47 636 ILE A N 1
ATOM 5128 C CA . ILE A 1 636 ? 18.826 -22.499 3.009 1.00 46.47 636 ILE A CA 1
ATOM 5129 C C . ILE A 1 636 ? 19.868 -23.548 3.446 1.00 46.47 636 ILE A C 1
ATOM 5131 O O . ILE A 1 636 ? 19.504 -24.657 3.820 1.00 46.47 636 ILE A O 1
ATOM 5135 N N . ASN A 1 637 ? 21.161 -23.209 3.423 1.00 46.00 637 ASN A N 1
ATOM 5136 C CA . ASN A 1 637 ? 22.259 -24.178 3.568 1.00 46.00 637 ASN A CA 1
ATOM 5137 C C . ASN A 1 637 ? 23.082 -24.027 4.857 1.00 46.00 637 ASN A C 1
ATOM 5139 O O . ASN A 1 637 ? 24.096 -24.705 5.009 1.00 46.00 637 ASN A O 1
ATOM 5143 N N . LEU A 1 638 ? 22.711 -23.110 5.753 1.00 58.28 638 LEU A N 1
ATOM 5144 C CA . LEU A 1 638 ? 23.497 -22.797 6.945 1.00 58.28 638 LEU A CA 1
ATOM 5145 C C . LEU A 1 638 ? 22.826 -23.372 8.193 1.00 58.28 638 LEU A C 1
ATOM 5147 O O . LEU A 1 638 ? 21.648 -23.112 8.437 1.00 58.28 638 LEU A O 1
ATOM 5151 N N . GLY A 1 639 ? 23.584 -24.145 8.975 1.00 60.47 639 GLY A N 1
ATOM 5152 C CA . GLY A 1 639 ? 23.160 -24.601 10.296 1.00 60.47 639 GLY A CA 1
ATOM 5153 C C . GLY A 1 639 ? 22.865 -23.424 11.231 1.00 60.47 639 GLY A C 1
ATOM 5154 O O . GLY A 1 639 ? 23.292 -22.294 10.992 1.00 60.47 639 GLY A O 1
ATOM 5155 N N . LYS A 1 640 ? 22.115 -23.689 12.307 1.00 73.50 640 LYS A N 1
ATOM 5156 C CA . LYS A 1 640 ? 21.784 -22.688 13.337 1.00 73.50 640 LYS A CA 1
ATOM 5157 C C . LYS A 1 640 ? 22.799 -22.650 14.490 1.00 73.50 640 LYS A C 1
ATOM 5159 O O . LYS A 1 640 ? 22.525 -22.016 15.506 1.00 73.50 640 LYS A O 1
ATOM 5164 N N . ASP A 1 641 ? 23.929 -23.344 14.359 1.00 80.81 641 ASP A N 1
ATOM 5165 C CA . ASP A 1 641 ? 24.955 -23.448 15.396 1.00 80.81 641 ASP A CA 1
ATOM 5166 C C . ASP A 1 641 ? 25.893 -22.222 15.344 1.00 80.81 641 ASP A C 1
ATOM 5168 O O . ASP A 1 641 ? 26.581 -22.011 14.339 1.00 80.81 641 ASP A O 1
ATOM 5172 N N . PRO A 1 642 ? 25.955 -21.390 16.401 1.00 82.00 642 PRO A N 1
ATOM 5173 C CA . PRO A 1 642 ? 26.846 -20.230 16.438 1.00 82.00 642 PRO A CA 1
ATOM 5174 C C . PRO A 1 642 ? 28.326 -20.582 16.268 1.00 82.00 642 PRO A C 1
ATOM 5176 O O . PRO A 1 642 ? 29.102 -19.739 15.816 1.00 82.00 642 PRO A O 1
ATOM 5179 N N . SER A 1 643 ? 28.723 -21.819 16.586 1.00 80.81 643 SER A N 1
ATOM 5180 C CA . SER A 1 643 ? 30.103 -22.283 16.470 1.00 80.81 643 SER A CA 1
ATOM 5181 C C . SER A 1 643 ? 30.590 -22.423 15.024 1.00 80.81 643 SER A C 1
ATOM 5183 O O . SER A 1 643 ? 31.798 -22.535 14.818 1.00 80.81 643 SER A O 1
ATOM 5185 N N . ASP A 1 644 ? 29.721 -22.350 14.014 1.00 78.81 644 ASP A N 1
ATOM 5186 C CA . ASP A 1 644 ? 30.127 -22.318 12.600 1.00 78.81 644 ASP A CA 1
ATOM 5187 C C . ASP A 1 644 ? 30.787 -20.980 12.203 1.00 78.81 644 ASP A C 1
ATOM 5189 O O . ASP A 1 644 ? 31.512 -20.874 11.203 1.00 78.81 644 ASP A O 1
ATOM 5193 N N . LEU A 1 645 ? 30.564 -19.931 12.996 1.00 79.31 645 LEU A N 1
ATOM 5194 C CA . LEU A 1 645 ? 31.073 -18.594 12.731 1.00 79.31 645 LEU A CA 1
ATOM 5195 C C . LEU A 1 645 ? 32.459 -18.378 13.347 1.00 79.31 645 LEU A C 1
ATOM 5197 O O . LEU A 1 645 ? 32.802 -18.911 14.400 1.00 79.31 645 LEU A O 1
ATOM 5201 N N . LYS A 1 646 ? 33.266 -17.552 12.677 1.00 82.31 646 LYS A N 1
ATOM 5202 C CA . LYS A 1 646 ? 34.563 -17.086 13.186 1.00 82.31 646 LYS A CA 1
ATOM 5203 C C . LYS A 1 646 ? 34.462 -15.739 13.894 1.00 82.31 646 LYS A C 1
ATOM 5205 O O . LYS A 1 646 ? 35.220 -15.488 14.822 1.00 82.31 646 LYS A O 1
ATOM 5210 N N . GLU A 1 647 ? 33.592 -14.851 13.408 1.00 87.31 647 GLU A N 1
ATOM 5211 C CA . GLU A 1 647 ? 33.465 -13.475 13.911 1.00 87.31 647 GLU A CA 1
ATOM 5212 C C . GLU A 1 647 ? 31.988 -13.077 14.055 1.00 87.31 647 GLU A C 1
ATOM 5214 O O . GLU A 1 647 ? 31.143 -13.440 13.236 1.00 87.31 647 GLU A O 1
ATOM 5219 N N . GLY A 1 648 ? 31.646 -12.355 15.120 1.00 89.31 648 GLY A N 1
ATOM 5220 C CA . GLY A 1 648 ? 30.266 -12.058 15.522 1.00 89.31 648 GLY A CA 1
ATOM 5221 C C . GLY A 1 648 ? 29.606 -10.925 14.743 1.00 89.31 648 GLY A C 1
ATOM 5222 O O . GLY A 1 648 ? 28.988 -10.048 15.338 1.00 89.31 648 GLY A O 1
ATOM 5223 N N . TRP A 1 649 ? 29.761 -10.882 13.422 1.00 90.62 649 TRP A N 1
ATOM 5224 C CA . TRP A 1 649 ? 29.144 -9.841 12.606 1.00 90.62 649 TRP A CA 1
ATOM 5225 C C . TRP A 1 649 ? 28.599 -10.363 11.286 1.00 90.62 649 TRP A C 1
ATOM 5227 O O . TRP A 1 649 ? 28.973 -11.419 10.783 1.00 90.62 649 TRP A O 1
ATOM 5237 N N . LYS A 1 650 ? 27.708 -9.567 10.704 1.00 88.88 650 LYS A N 1
ATOM 5238 C CA . LYS A 1 650 ? 27.154 -9.766 9.368 1.00 88.88 650 LYS A CA 1
ATOM 5239 C C . LYS A 1 650 ? 26.953 -8.421 8.696 1.00 88.88 650 LYS A C 1
ATOM 5241 O O . LYS A 1 650 ? 26.505 -7.475 9.339 1.00 88.88 650 LYS A O 1
ATOM 5246 N N . ALA A 1 651 ? 27.205 -8.359 7.393 1.00 88.81 651 ALA A N 1
ATOM 5247 C CA . ALA A 1 651 ? 26.912 -7.180 6.589 1.00 88.81 651 ALA A CA 1
ATOM 5248 C C . ALA A 1 651 ? 25.948 -7.496 5.443 1.00 88.81 651 ALA A C 1
ATOM 5250 O O . ALA A 1 651 ? 26.002 -8.566 4.833 1.00 88.81 651 ALA A O 1
ATOM 5251 N N . ILE A 1 652 ? 25.079 -6.536 5.140 1.00 85.69 652 ILE A N 1
ATOM 5252 C CA . ILE A 1 652 ? 24.155 -6.571 4.010 1.00 85.69 652 ILE A CA 1
ATOM 5253 C C . ILE A 1 652 ? 24.386 -5.318 3.181 1.00 85.69 652 ILE A C 1
ATOM 5255 O O . ILE A 1 652 ? 24.138 -4.204 3.645 1.00 85.69 652 ILE A O 1
ATOM 5259 N N . ASN A 1 653 ? 24.844 -5.504 1.950 1.00 82.06 653 ASN A N 1
ATOM 5260 C CA . ASN A 1 653 ? 25.071 -4.395 1.036 1.00 82.06 653 ASN A CA 1
ATOM 5261 C C . ASN A 1 653 ? 23.775 -4.033 0.309 1.00 82.06 653 ASN A C 1
ATOM 5263 O O . ASN A 1 653 ? 23.083 -4.906 -0.210 1.00 82.06 653 ASN A O 1
ATOM 5267 N N . TYR A 1 654 ? 23.503 -2.741 0.199 1.00 78.94 654 TYR A N 1
ATOM 5268 C CA . TYR A 1 654 ? 22.462 -2.123 -0.618 1.00 78.94 654 TYR A CA 1
ATOM 5269 C C . TYR A 1 654 ? 23.110 -1.211 -1.667 1.00 78.94 654 TYR A C 1
ATOM 5271 O O . TYR A 1 654 ? 24.302 -0.916 -1.609 1.00 78.94 654 TYR A O 1
ATOM 5279 N N . SER A 1 655 ? 22.326 -0.707 -2.624 1.00 69.56 655 SER A N 1
ATOM 5280 C CA . SER A 1 655 ? 22.828 0.221 -3.652 1.00 69.56 655 SER A CA 1
ATOM 5281 C C . SER A 1 655 ? 23.350 1.554 -3.099 1.00 69.56 655 SER A C 1
ATOM 5283 O O . SER A 1 655 ? 24.131 2.221 -3.771 1.00 69.56 655 SER A O 1
ATOM 5285 N N . ARG A 1 656 ? 22.921 1.946 -1.891 1.00 70.88 656 ARG A N 1
ATOM 5286 C CA . ARG A 1 656 ? 23.242 3.233 -1.251 1.00 70.88 656 ARG A CA 1
ATOM 5287 C C . ARG A 1 656 ? 24.058 3.110 0.041 1.00 70.88 656 ARG A C 1
ATOM 5289 O O . ARG A 1 656 ? 24.238 4.112 0.719 1.00 70.88 656 ARG A O 1
ATOM 5296 N N . GLY A 1 657 ? 24.503 1.910 0.416 1.00 83.44 657 GLY A N 1
ATOM 5297 C CA . GLY A 1 657 ? 25.246 1.691 1.661 1.00 83.44 657 GLY A CA 1
ATOM 5298 C C . GLY A 1 657 ? 25.196 0.255 2.163 1.00 83.44 657 GLY A C 1
ATOM 5299 O O . GLY A 1 657 ? 24.675 -0.630 1.497 1.00 83.44 657 GLY A O 1
ATOM 5300 N N . THR A 1 658 ? 25.711 0.035 3.365 1.00 86.38 658 THR A N 1
ATOM 5301 C CA . THR A 1 658 ? 25.815 -1.263 4.033 1.00 86.38 658 THR A CA 1
ATOM 5302 C C . THR A 1 658 ? 25.140 -1.203 5.399 1.00 86.38 658 THR A C 1
ATOM 5304 O O . THR A 1 658 ? 25.390 -0.287 6.178 1.00 86.38 658 THR A O 1
ATOM 5307 N N . LEU A 1 659 ? 24.302 -2.196 5.699 1.00 90.19 659 LEU A N 1
ATOM 5308 C CA . LEU A 1 659 ? 23.763 -2.435 7.038 1.00 90.19 659 LEU A CA 1
ATOM 5309 C C . LEU A 1 659 ? 24.578 -3.533 7.722 1.00 90.19 659 LEU A C 1
ATOM 5311 O O . LEU A 1 659 ? 24.689 -4.639 7.191 1.00 90.19 659 LEU A O 1
ATOM 5315 N N . GLY A 1 660 ? 25.131 -3.232 8.892 1.00 91.06 660 GLY A N 1
ATOM 5316 C CA . GLY A 1 660 ? 25.882 -4.166 9.720 1.00 91.06 660 GLY A CA 1
ATOM 5317 C C . GLY A 1 660 ? 25.128 -4.582 10.977 1.00 91.06 660 GLY A C 1
ATOM 5318 O O . GLY A 1 660 ? 24.531 -3.737 11.640 1.00 91.06 660 GLY A O 1
ATOM 5319 N N . PHE A 1 661 ? 25.212 -5.867 11.318 1.00 90.94 661 PHE A N 1
ATOM 5320 C CA . PHE A 1 661 ? 24.773 -6.441 12.591 1.00 90.94 661 PHE A CA 1
ATOM 5321 C C . PHE A 1 661 ? 25.996 -6.956 13.342 1.00 90.94 661 PHE A C 1
ATOM 5323 O O . PHE A 1 661 ? 26.786 -7.700 12.758 1.00 90.94 661 PHE A O 1
ATOM 5330 N N . LEU A 1 662 ? 26.146 -6.570 14.607 1.00 91.75 662 LEU A N 1
ATOM 5331 C CA . LEU A 1 662 ? 27.269 -6.942 15.469 1.00 91.75 662 LEU A CA 1
ATOM 5332 C C . LEU A 1 662 ? 26.710 -7.616 16.732 1.00 91.75 662 LEU A C 1
ATOM 5334 O O . LEU A 1 662 ? 25.779 -7.100 17.353 1.00 91.75 662 LEU A O 1
ATOM 5338 N N . PHE A 1 663 ? 27.261 -8.764 17.106 1.00 89.69 663 PHE A N 1
ATOM 5339 C CA . PHE A 1 663 ? 26.810 -9.572 18.235 1.00 89.69 663 PHE A CA 1
ATOM 5340 C C . PHE A 1 663 ? 27.975 -10.325 18.890 1.00 89.69 663 PHE A C 1
ATOM 5342 O O . PHE A 1 663 ? 29.012 -10.573 18.270 1.00 89.69 663 PHE A O 1
ATOM 5349 N N . ASN A 1 664 ? 27.794 -10.701 20.158 1.00 87.06 664 ASN A N 1
ATOM 5350 C CA . ASN A 1 664 ? 28.712 -11.594 20.860 1.00 87.06 664 ASN A CA 1
ATOM 5351 C C . ASN A 1 664 ? 28.268 -13.048 20.639 1.00 87.06 664 ASN A C 1
ATOM 5353 O O . ASN A 1 664 ? 27.154 -13.408 21.008 1.00 87.06 664 ASN A O 1
ATOM 5357 N N . GLN A 1 665 ? 29.125 -13.872 20.038 1.00 79.50 665 GLN A N 1
ATOM 5358 C CA . GLN A 1 665 ? 28.815 -15.273 19.728 1.00 79.50 665 GLN A CA 1
ATOM 5359 C C . GLN A 1 665 ? 28.782 -16.180 20.958 1.00 79.50 665 GLN A C 1
ATOM 5361 O O . GLN A 1 665 ? 28.111 -17.203 20.926 1.00 79.50 665 GLN A O 1
ATOM 5366 N N . GLU A 1 666 ? 29.471 -15.809 22.039 1.00 78.12 666 GLU A N 1
ATOM 5367 C CA . GLU A 1 666 ? 29.640 -16.665 23.222 1.00 78.12 666 GLU A CA 1
ATOM 5368 C C . GLU A 1 666 ? 28.355 -16.831 24.048 1.00 78.12 666 GLU A C 1
ATOM 5370 O O . GLU A 1 666 ? 28.265 -17.724 24.886 1.00 78.12 666 GLU A O 1
ATOM 5375 N N . VAL A 1 667 ? 27.360 -15.968 23.828 1.00 77.88 667 VAL A N 1
ATOM 5376 C CA . VAL A 1 667 ? 26.127 -15.880 24.633 1.00 77.88 667 VAL A CA 1
ATOM 5377 C C . VAL A 1 667 ? 24.861 -16.235 23.845 1.00 77.88 667 VAL A C 1
ATOM 5379 O O . VAL A 1 667 ? 23.748 -16.001 24.317 1.00 77.88 667 VAL A O 1
ATOM 5382 N N . ILE A 1 668 ? 25.018 -16.758 22.627 1.00 84.62 668 ILE A N 1
ATOM 5383 C CA . ILE A 1 668 ? 23.918 -17.118 21.726 1.00 84.62 668 ILE A CA 1
ATOM 5384 C C . ILE A 1 668 ? 23.736 -18.639 21.746 1.00 84.62 668 ILE A C 1
ATOM 5386 O O . ILE A 1 668 ? 24.710 -19.370 21.610 1.00 84.62 668 ILE A O 1
ATOM 5390 N N . GLU A 1 669 ? 22.494 -19.116 21.875 1.00 84.12 669 GLU A N 1
ATOM 5391 C CA . GLU A 1 669 ? 22.186 -20.556 21.823 1.00 84.12 669 GLU A CA 1
ATOM 5392 C C . GLU A 1 669 ? 22.039 -21.030 20.369 1.00 84.12 669 GLU A C 1
ATOM 5394 O O . GLU A 1 669 ? 22.581 -22.068 19.995 1.00 84.12 669 GLU A O 1
ATOM 5399 N N . LYS A 1 670 ? 21.320 -20.262 19.535 1.00 85.56 670 LYS A N 1
ATOM 5400 C CA . LYS A 1 670 ? 21.157 -20.530 18.096 1.00 85.56 670 LYS A CA 1
ATOM 5401 C C . LYS A 1 670 ? 21.178 -19.249 17.269 1.00 85.56 670 LYS A C 1
ATOM 5403 O O . LYS A 1 670 ? 20.666 -18.218 17.709 1.00 85.56 670 LYS A O 1
ATOM 5408 N N . ILE A 1 671 ? 21.716 -19.321 16.049 1.00 83.44 671 ILE A N 1
ATOM 5409 C CA . ILE A 1 671 ? 21.748 -18.196 15.105 1.00 83.44 671 ILE A CA 1
ATOM 5410 C C . ILE A 1 671 ? 21.368 -18.590 13.669 1.00 83.44 671 ILE A C 1
ATOM 5412 O O . ILE A 1 671 ? 22.070 -19.327 12.990 1.00 83.44 671 ILE A O 1
ATOM 5416 N N . GLY A 1 672 ? 20.275 -18.025 13.157 1.00 77.62 672 GLY A N 1
ATOM 5417 C CA . GLY A 1 672 ? 19.889 -18.045 11.746 1.00 77.62 672 GLY A CA 1
ATOM 5418 C C . GLY A 1 672 ? 20.491 -16.854 10.999 1.00 77.62 672 GLY A C 1
ATOM 5419 O O . GLY A 1 672 ? 19.860 -15.807 10.845 1.00 77.62 672 GLY A O 1
ATOM 5420 N N . ILE A 1 673 ? 21.737 -16.980 10.537 1.00 68.81 673 ILE A N 1
ATOM 5421 C CA . ILE A 1 673 ? 22.486 -15.849 9.964 1.00 68.81 673 ILE A CA 1
ATOM 5422 C C . ILE A 1 673 ? 22.170 -15.563 8.481 1.00 68.81 673 ILE A C 1
ATOM 5424 O O . ILE A 1 673 ? 22.540 -14.505 7.964 1.00 68.81 673 ILE A O 1
ATOM 5428 N N . GLY A 1 674 ? 21.453 -16.456 7.793 1.00 61.41 674 GLY A N 1
ATOM 5429 C CA . GLY A 1 674 ? 21.125 -16.342 6.364 1.00 61.41 674 GLY A CA 1
ATOM 5430 C C . GLY A 1 674 ? 19.874 -15.513 6.014 1.00 61.41 674 GLY A C 1
ATOM 5431 O O . GLY A 1 674 ? 19.613 -15.267 4.841 1.00 61.41 674 GLY A O 1
ATOM 5432 N N . GLU A 1 675 ? 19.122 -15.029 7.003 1.00 63.28 675 GLU A N 1
ATOM 5433 C CA . GLU A 1 675 ? 17.885 -14.247 6.809 1.00 63.28 675 GLU A CA 1
ATOM 5434 C C . GLU A 1 675 ? 18.139 -12.742 6.581 1.00 63.28 675 GLU A C 1
ATOM 5436 O O . GLU A 1 675 ? 19.279 -12.294 6.618 1.00 63.28 675 GLU A O 1
ATOM 5441 N N . ARG A 1 676 ? 17.128 -11.895 6.311 1.00 68.81 676 ARG A N 1
ATOM 5442 C CA . ARG A 1 676 ? 17.356 -10.429 6.145 1.00 68.81 676 ARG A CA 1
ATOM 5443 C C . ARG A 1 676 ? 17.842 -9.766 7.433 1.00 68.81 676 ARG A C 1
ATOM 5445 O O . ARG A 1 676 ? 18.651 -8.846 7.383 1.00 68.81 676 ARG A O 1
ATOM 5452 N N . PHE A 1 677 ? 17.375 -10.261 8.567 1.00 78.44 677 PHE A N 1
ATOM 5453 C CA . PHE A 1 677 ? 17.809 -9.904 9.907 1.00 78.44 677 PHE A CA 1
ATOM 5454 C C . PHE A 1 677 ? 18.283 -11.200 10.586 1.00 78.44 677 PHE A C 1
ATOM 5456 O O . PHE A 1 677 ? 17.646 -12.223 10.361 1.00 78.44 677 PHE A O 1
ATOM 5463 N N . PRO A 1 678 ? 19.403 -11.232 11.330 1.00 78.38 678 PRO A N 1
ATOM 5464 C CA . PRO A 1 678 ? 19.841 -12.463 11.993 1.00 78.38 678 PRO A CA 1
ATOM 5465 C C . PRO A 1 678 ? 18.801 -12.958 13.007 1.00 78.38 678 PRO A C 1
ATOM 5467 O O . PRO A 1 678 ? 18.461 -12.212 13.920 1.00 78.38 678 PRO A O 1
ATOM 5470 N N . SER A 1 679 ? 18.341 -14.205 12.879 1.00 82.31 679 SER A N 1
ATOM 5471 C CA . SER A 1 679 ? 17.505 -14.854 13.897 1.00 82.31 679 SER A CA 1
ATOM 5472 C C . SER A 1 679 ? 18.382 -15.301 15.064 1.00 82.31 679 SER A C 1
ATOM 5474 O O . SER A 1 679 ? 19.132 -16.255 14.906 1.00 82.31 679 SER A O 1
ATOM 5476 N N . ILE A 1 680 ? 18.335 -14.636 16.214 1.00 86.19 680 ILE A N 1
ATOM 5477 C CA . ILE A 1 680 ? 19.185 -14.938 17.376 1.00 86.19 680 ILE A CA 1
ATOM 5478 C C . ILE A 1 680 ? 18.315 -15.435 18.531 1.00 86.19 680 ILE A C 1
ATOM 5480 O O . ILE A 1 680 ? 17.451 -14.703 19.018 1.00 86.19 680 ILE A O 1
ATOM 5484 N N . GLU A 1 681 ? 18.568 -16.666 18.977 1.00 87.88 681 GLU A N 1
ATOM 5485 C CA . GLU A 1 681 ? 17.972 -17.256 20.178 1.00 87.88 681 GLU A CA 1
ATOM 5486 C C . GLU A 1 681 ? 18.902 -17.045 21.378 1.00 87.88 681 GLU A C 1
ATOM 5488 O O . GLU A 1 681 ? 20.021 -17.566 21.421 1.00 87.88 681 GLU A O 1
ATOM 5493 N N . PHE A 1 682 ? 18.419 -16.311 22.377 1.00 86.31 682 PHE A N 1
ATOM 5494 C CA . PHE A 1 682 ? 19.060 -16.203 23.681 1.00 86.31 682 PHE A CA 1
ATOM 5495 C C . PHE A 1 682 ? 18.410 -17.176 24.656 1.00 86.31 682 PHE A C 1
ATOM 5497 O O . PHE A 1 682 ? 17.198 -17.121 24.890 1.00 86.31 682 PHE A O 1
ATOM 5504 N N . LYS A 1 683 ? 19.222 -18.031 25.274 1.00 78.81 683 LYS A N 1
ATOM 5505 C CA . LYS A 1 683 ? 18.783 -18.877 26.380 1.00 78.81 683 LYS A CA 1
ATOM 5506 C C . LYS A 1 683 ? 18.905 -18.123 27.688 1.00 78.81 683 LYS A C 1
ATOM 5508 O O . LYS A 1 683 ? 19.927 -17.499 27.965 1.00 78.81 683 LYS A O 1
ATOM 5513 N N . ILE A 1 684 ? 17.852 -18.190 28.489 1.00 82.44 684 ILE A N 1
ATOM 5514 C CA . ILE A 1 684 ? 17.789 -17.509 29.774 1.00 82.44 684 ILE A CA 1
ATOM 5515 C C . ILE A 1 684 ? 17.785 -18.588 30.859 1.00 82.44 684 ILE A C 1
ATOM 5517 O O . ILE A 1 684 ? 17.042 -19.565 30.736 1.00 82.44 684 ILE A O 1
ATOM 5521 N N . PRO A 1 685 ? 18.635 -18.465 31.894 1.00 84.56 685 PRO A N 1
ATOM 5522 C CA . PRO A 1 685 ? 18.621 -19.399 33.011 1.00 84.56 685 PRO A CA 1
ATOM 5523 C C . PRO A 1 685 ? 17.302 -19.299 33.791 1.00 84.56 685 PRO A C 1
ATOM 5525 O O . PRO A 1 685 ? 16.525 -18.360 33.621 1.00 84.56 685 PRO A O 1
ATOM 5528 N N . GLU A 1 686 ? 17.054 -20.262 34.677 1.00 90.25 686 GLU A N 1
ATOM 5529 C CA . GLU A 1 686 ? 15.944 -20.178 35.629 1.00 90.25 686 GLU A CA 1
ATOM 5530 C C . GLU A 1 686 ? 16.023 -18.863 36.425 1.00 90.25 686 GLU A C 1
ATOM 5532 O O . GLU A 1 686 ? 17.042 -18.579 37.060 1.00 90.25 686 GLU A O 1
ATOM 5537 N N . LEU A 1 687 ? 14.952 -18.064 36.386 1.00 92.19 687 LEU A N 1
ATOM 5538 C CA . LEU A 1 687 ? 14.878 -16.796 37.110 1.00 92.19 687 LEU A CA 1
ATOM 5539 C C . LEU A 1 687 ? 14.245 -17.010 38.481 1.00 92.19 687 LEU A C 1
ATOM 5541 O O . LEU A 1 687 ? 13.058 -17.325 38.581 1.00 92.19 687 LEU A O 1
ATOM 5545 N N . GLN A 1 688 ? 15.015 -16.774 39.540 1.00 94.19 688 GLN A N 1
ATOM 5546 C CA . GLN A 1 688 ? 14.535 -16.795 40.921 1.00 94.19 688 GLN A CA 1
ATOM 5547 C C . GLN A 1 688 ? 13.604 -15.604 41.220 1.00 94.19 688 GLN A C 1
ATOM 5549 O O . GLN A 1 688 ? 13.644 -14.600 40.502 1.00 94.19 688 GLN A O 1
ATOM 5554 N N . PRO A 1 689 ? 12.765 -15.674 42.271 1.00 94.19 689 PRO A N 1
ATOM 5555 C CA . PRO A 1 689 ? 11.926 -14.551 42.696 1.00 94.19 689 PRO A CA 1
ATOM 5556 C C . PRO A 1 689 ? 12.722 -13.248 42.864 1.00 94.19 689 PRO A C 1
ATOM 5558 O O . PRO A 1 689 ? 13.757 -13.233 43.531 1.00 94.19 689 PRO A O 1
ATOM 5561 N N . ASN A 1 690 ? 12.227 -12.151 42.286 1.00 91.31 690 ASN A N 1
ATOM 5562 C CA . ASN A 1 690 ? 12.857 -10.821 42.252 1.00 91.31 690 ASN A CA 1
ATOM 5563 C C . ASN A 1 690 ? 14.224 -10.753 41.544 1.00 91.31 690 ASN A C 1
ATOM 5565 O O . ASN A 1 690 ? 14.935 -9.753 41.662 1.00 91.31 690 ASN A O 1
ATOM 5569 N N . GLN A 1 691 ? 14.617 -11.793 40.804 1.00 95.25 691 GLN A N 1
ATOM 5570 C CA . GLN A 1 691 ? 15.838 -11.769 40.007 1.00 95.25 691 GLN A CA 1
ATOM 5571 C C . GLN A 1 691 ? 15.609 -11.016 38.693 1.00 95.25 691 GLN A C 1
ATOM 5573 O O . GLN A 1 691 ? 14.585 -11.192 38.028 1.00 95.25 691 GLN A O 1
ATOM 5578 N N . THR A 1 692 ? 16.600 -10.211 38.306 1.00 93.88 692 THR A N 1
ATOM 5579 C CA . THR A 1 692 ? 16.696 -9.590 36.979 1.00 93.88 692 THR A CA 1
ATOM 5580 C C . THR A 1 692 ? 17.852 -10.208 36.196 1.00 93.88 692 THR A C 1
ATOM 5582 O O . THR A 1 692 ? 18.908 -10.485 36.766 1.00 93.88 692 THR A O 1
ATOM 5585 N N . PHE A 1 693 ? 17.661 -10.415 34.896 1.00 92.81 693 PHE A N 1
ATOM 5586 C CA . PHE A 1 693 ? 18.680 -10.904 33.971 1.00 92.81 693 PHE A CA 1
ATOM 5587 C C . PHE A 1 693 ? 18.729 -10.015 32.725 1.00 92.81 693 PHE A C 1
ATOM 5589 O O . PHE A 1 693 ? 17.738 -9.899 32.000 1.00 92.81 693 PHE A O 1
ATOM 5596 N N . ASP A 1 694 ? 19.878 -9.382 32.482 1.00 91.50 694 ASP A N 1
ATOM 5597 C CA . ASP A 1 694 ? 20.127 -8.532 31.315 1.00 91.50 694 ASP A CA 1
ATOM 5598 C C . ASP A 1 694 ? 20.907 -9.302 30.242 1.00 91.50 694 ASP A C 1
ATOM 5600 O O . ASP A 1 694 ? 21.954 -9.891 30.511 1.00 91.50 694 ASP A O 1
ATOM 5604 N N . LEU A 1 695 ? 20.422 -9.254 29.001 1.00 88.69 695 LEU A N 1
ATOM 5605 C CA . LEU A 1 695 ? 21.125 -9.814 27.847 1.00 88.69 695 LEU A CA 1
ATOM 5606 C C . LEU A 1 695 ? 22.227 -8.872 27.351 1.00 88.69 695 LEU A C 1
ATOM 5608 O O . LEU A 1 695 ? 22.162 -7.655 27.535 1.00 88.69 695 LEU A O 1
ATOM 5612 N N . THR A 1 696 ? 23.231 -9.419 26.665 1.00 85.88 696 THR A N 1
ATOM 5613 C CA . THR A 1 696 ? 24.208 -8.600 25.932 1.00 85.88 696 THR A CA 1
ATOM 5614 C C . THR A 1 696 ? 23.516 -7.869 24.771 1.00 85.88 696 THR A C 1
ATOM 5616 O O . THR A 1 696 ? 22.714 -8.491 24.070 1.00 85.88 696 THR A O 1
ATOM 5619 N N . PRO A 1 697 ? 23.802 -6.574 24.526 1.00 87.75 697 PRO A N 1
ATOM 5620 C CA . PRO A 1 697 ? 23.182 -5.856 23.421 1.00 87.75 697 PRO A CA 1
ATOM 5621 C C . PRO A 1 697 ? 23.600 -6.393 22.045 1.00 87.75 697 PRO A C 1
ATOM 5623 O O . PRO A 1 697 ? 24.767 -6.717 21.813 1.00 87.75 697 PRO A O 1
ATOM 5626 N N . LEU A 1 698 ? 22.644 -6.406 21.120 1.00 89.44 698 LEU A N 1
ATOM 5627 C CA . LEU A 1 698 ? 22.855 -6.508 19.680 1.00 89.44 698 LEU A CA 1
ATOM 5628 C C . LEU A 1 698 ? 23.092 -5.108 19.118 1.00 89.44 698 LEU A C 1
ATOM 5630 O O . LEU A 1 698 ? 22.331 -4.193 19.427 1.00 89.44 698 LEU A O 1
ATOM 5634 N N . TRP A 1 699 ? 24.108 -4.937 18.279 1.00 91.25 699 TRP A N 1
ATOM 5635 C CA . TRP A 1 699 ? 24.452 -3.630 17.725 1.00 91.25 699 TRP A CA 1
ATOM 5636 C C . TRP A 1 699 ? 24.187 -3.547 16.223 1.00 91.25 699 TRP A C 1
ATOM 5638 O O . TRP A 1 699 ? 24.365 -4.521 15.489 1.00 91.25 699 TRP A O 1
ATOM 5648 N N . PHE A 1 700 ? 23.800 -2.357 15.761 1.00 89.06 700 PHE A N 1
ATOM 5649 C CA . PHE A 1 700 ? 23.475 -2.073 14.363 1.00 89.06 700 PHE A CA 1
ATOM 5650 C C . PHE A 1 700 ? 24.236 -0.857 13.873 1.00 89.06 700 PHE A C 1
ATOM 5652 O O . PHE A 1 700 ? 24.330 0.154 14.570 1.00 89.06 700 PHE A O 1
ATOM 5659 N N . THR A 1 701 ? 24.711 -0.920 12.636 1.00 90.25 701 THR A N 1
ATOM 5660 C CA . THR A 1 701 ? 25.435 0.192 12.026 1.00 90.25 701 THR A CA 1
ATOM 5661 C C . THR A 1 701 ? 25.080 0.386 10.562 1.00 90.25 701 THR A C 1
ATOM 5663 O O . THR A 1 701 ? 24.798 -0.571 9.841 1.00 90.25 701 THR A O 1
ATOM 5666 N N . PHE A 1 702 ? 25.117 1.641 10.124 1.00 89.50 702 PHE A N 1
ATOM 5667 C CA . PHE A 1 702 ? 24.916 2.040 8.739 1.00 89.50 702 PHE A CA 1
ATOM 5668 C C . PHE A 1 702 ? 26.218 2.645 8.216 1.00 89.50 702 PHE A C 1
ATOM 5670 O O . PHE A 1 702 ? 26.681 3.675 8.707 1.00 89.50 702 PHE A O 1
ATOM 5677 N N . THR A 1 703 ? 26.822 1.999 7.224 1.00 88.44 703 THR A N 1
ATOM 5678 C CA . THR A 1 703 ? 28.145 2.361 6.694 1.00 88.44 703 THR A CA 1
ATOM 5679 C C . THR A 1 703 ? 28.148 2.302 5.165 1.00 88.44 703 THR A C 1
ATOM 5681 O O . THR A 1 703 ? 27.116 2.056 4.544 1.00 88.44 703 THR A O 1
ATOM 5684 N N . ASP A 1 704 ? 29.301 2.518 4.532 1.00 84.38 704 ASP A N 1
ATOM 5685 C CA . ASP A 1 704 ? 29.456 2.369 3.077 1.00 84.38 704 ASP A CA 1
ATOM 5686 C C . ASP A 1 704 ? 30.032 1.009 2.662 1.00 84.38 704 ASP A C 1
ATOM 5688 O O . ASP A 1 704 ? 30.029 0.679 1.478 1.00 84.38 704 ASP A O 1
ATOM 5692 N N . SER A 1 705 ? 30.516 0.198 3.610 1.00 84.69 705 SER A N 1
ATOM 5693 C CA . SER A 1 705 ? 31.192 -1.064 3.298 1.00 84.69 705 SER A CA 1
ATOM 5694 C C . SER A 1 705 ? 31.119 -2.092 4.428 1.00 84.69 705 SER A C 1
ATOM 5696 O O . SER A 1 705 ? 31.073 -1.755 5.615 1.00 84.69 705 SER A O 1
ATOM 5698 N N . TRP A 1 706 ? 31.181 -3.378 4.071 1.00 86.19 706 TRP A N 1
ATOM 5699 C CA . TRP A 1 706 ? 31.246 -4.466 5.052 1.00 86.19 706 TRP A CA 1
ATOM 5700 C C . TRP A 1 706 ? 32.552 -4.442 5.859 1.00 86.19 706 TRP A C 1
ATOM 5702 O O . TRP A 1 706 ? 32.580 -4.883 7.003 1.00 86.19 706 TRP A O 1
ATOM 5712 N N . GLN A 1 707 ? 33.630 -3.886 5.305 1.00 89.38 707 GLN A N 1
ATOM 5713 C CA . GLN A 1 707 ? 34.893 -3.709 6.017 1.00 89.38 707 GLN A CA 1
ATOM 5714 C C . GLN A 1 707 ? 34.725 -2.750 7.198 1.00 89.38 707 GLN A C 1
ATOM 5716 O O . GLN A 1 707 ? 35.248 -3.018 8.277 1.00 89.38 707 GLN A O 1
ATOM 5721 N N . ALA A 1 708 ? 33.946 -1.677 7.026 1.00 87.81 708 ALA A N 1
ATOM 5722 C CA . ALA A 1 708 ? 33.599 -0.781 8.125 1.00 87.81 708 ALA A CA 1
ATOM 5723 C C . ALA A 1 708 ? 32.738 -1.489 9.185 1.00 87.81 708 ALA A C 1
ATOM 5725 O O . ALA A 1 708 ? 32.938 -1.261 10.373 1.00 87.81 708 ALA A O 1
ATOM 5726 N N . VAL A 1 709 ? 31.837 -2.393 8.776 1.00 90.56 709 VAL A N 1
ATOM 5727 C CA . VAL A 1 709 ? 31.057 -3.234 9.707 1.00 90.56 709 VAL A CA 1
ATOM 5728 C C . VAL A 1 709 ? 31.981 -4.117 10.547 1.00 90.56 709 VAL A C 1
ATOM 5730 O O . VAL A 1 709 ? 31.895 -4.104 11.772 1.00 90.56 709 VAL A O 1
ATOM 5733 N N . ARG A 1 710 ? 32.905 -4.841 9.904 1.00 89.50 710 ARG A N 1
ATOM 5734 C CA . ARG A 1 710 ? 33.896 -5.676 10.595 1.00 89.50 710 ARG A CA 1
ATOM 5735 C C . ARG A 1 710 ? 34.769 -4.853 11.540 1.00 89.50 710 ARG A C 1
ATOM 5737 O O . ARG A 1 710 ? 34.975 -5.279 12.670 1.00 89.50 710 ARG A O 1
ATOM 5744 N N . LYS A 1 711 ? 35.244 -3.680 11.103 1.00 85.19 711 LYS A N 1
ATOM 5745 C CA . LYS A 1 711 ? 36.041 -2.768 11.936 1.00 85.19 711 LYS A CA 1
ATOM 5746 C C . LYS A 1 711 ? 35.270 -2.345 13.183 1.00 85.19 711 LYS A C 1
ATOM 5748 O O . LYS A 1 711 ? 35.791 -2.477 14.274 1.00 85.19 711 LYS A O 1
ATOM 5753 N N . GLN A 1 712 ? 34.010 -1.939 13.045 1.00 88.00 712 GLN A N 1
ATOM 5754 C CA . GLN A 1 712 ? 33.194 -1.568 14.203 1.00 88.00 712 GLN A CA 1
ATOM 5755 C C . GLN A 1 712 ? 32.906 -2.752 15.134 1.00 88.00 712 GLN A C 1
ATOM 5757 O O . GLN A 1 712 ? 32.866 -2.568 16.345 1.00 88.00 712 GLN A O 1
ATOM 5762 N N . TRP A 1 713 ? 32.747 -3.973 14.606 1.00 89.62 713 TRP A N 1
ATOM 5763 C CA . TRP A 1 713 ? 32.687 -5.177 15.444 1.00 89.62 713 TRP A CA 1
ATOM 5764 C C . TRP A 1 713 ? 34.001 -5.396 16.210 1.00 89.62 713 TRP A C 1
ATOM 5766 O O . TRP A 1 713 ? 33.970 -5.658 17.410 1.00 89.62 713 TRP A O 1
ATOM 5776 N N . GLN A 1 714 ? 35.151 -5.233 15.549 1.00 85.88 714 GLN A N 1
ATOM 5777 C CA . GLN A 1 714 ? 36.466 -5.319 16.190 1.00 85.88 714 GLN A CA 1
ATOM 5778 C C . GLN A 1 714 ? 36.651 -4.226 17.243 1.00 85.88 714 GLN A C 1
ATOM 5780 O O . GLN A 1 714 ? 37.054 -4.539 18.350 1.00 85.88 714 GLN A O 1
ATOM 5785 N N . ASP A 1 715 ? 36.302 -2.975 16.962 1.00 84.38 715 ASP A N 1
ATOM 5786 C CA . ASP A 1 715 ? 36.392 -1.885 17.936 1.00 84.38 715 ASP A CA 1
ATOM 5787 C C . ASP A 1 715 ? 35.489 -2.152 19.153 1.00 84.38 715 ASP A C 1
ATOM 5789 O O . ASP A 1 715 ? 35.870 -1.848 20.282 1.00 84.38 715 ASP A O 1
ATOM 5793 N N . LYS A 1 716 ? 34.321 -2.781 18.942 1.00 84.62 716 LYS A N 1
ATOM 5794 C CA . LYS A 1 716 ? 33.366 -3.100 20.013 1.00 84.62 716 LYS A CA 1
ATOM 5795 C C . LYS A 1 716 ? 33.776 -4.299 20.874 1.00 84.62 716 LYS A C 1
ATOM 5797 O O . LYS A 1 716 ? 33.477 -4.290 22.065 1.00 84.62 716 LYS A O 1
ATOM 5802 N N . TYR A 1 717 ? 34.419 -5.319 20.297 1.00 83.25 717 TYR A N 1
ATOM 5803 C CA . TYR A 1 717 ? 34.687 -6.592 20.988 1.00 83.25 717 TYR A CA 1
ATOM 5804 C C . TYR A 1 717 ? 36.178 -6.988 21.086 1.00 83.25 717 TYR A C 1
ATOM 5806 O O . TYR A 1 717 ? 36.531 -7.754 21.978 1.00 83.25 717 TYR A O 1
ATOM 5814 N N . HIS A 1 718 ? 37.069 -6.484 20.221 1.00 66.69 718 HIS A N 1
ATOM 5815 C CA . HIS A 1 718 ? 38.461 -6.959 20.050 1.00 66.69 718 HIS A CA 1
ATOM 5816 C C . HIS A 1 718 ? 39.480 -5.896 19.536 1.00 66.69 718 HIS A C 1
ATOM 5818 O O . HIS A 1 718 ? 40.321 -6.215 18.696 1.00 66.69 718 HIS A O 1
ATOM 5824 N N . TYR A 1 719 ? 39.412 -4.643 20.003 1.00 48.69 719 TYR A N 1
ATOM 5825 C CA . TYR A 1 719 ? 40.173 -3.464 19.526 1.00 48.69 719 TYR A CA 1
ATOM 5826 C C . TYR A 1 719 ? 41.617 -3.711 19.003 1.00 48.69 719 TYR A C 1
ATOM 5828 O O . TYR A 1 719 ? 42.443 -4.309 19.695 1.00 48.69 719 TYR A O 1
ATOM 5836 N N . SER A 1 720 ? 41.971 -3.158 17.823 1.00 41.50 720 SER A N 1
ATOM 5837 C CA . SER A 1 720 ? 43.373 -2.996 17.373 1.00 41.50 720 SER A CA 1
ATOM 5838 C C . SER A 1 720 ? 43.574 -1.781 16.430 1.00 41.50 720 SER A C 1
ATOM 5840 O O . SER A 1 720 ? 42.793 -1.625 15.492 1.00 41.50 720 SER A O 1
ATOM 5842 N N . PRO A 1 721 ? 44.620 -0.933 16.594 1.00 37.94 721 PRO A N 1
ATOM 5843 C CA . PRO A 1 721 ? 44.715 0.400 15.968 1.00 37.94 721 PRO A CA 1
ATOM 5844 C C . PRO A 1 721 ? 45.312 0.450 14.549 1.00 37.94 721 PRO A C 1
ATOM 5846 O O . PRO A 1 721 ? 45.659 1.526 14.069 1.00 37.94 721 PRO A O 1
ATOM 5849 N N . ALA A 1 722 ? 45.482 -0.677 13.863 1.00 40.62 722 ALA A N 1
ATOM 5850 C CA . ALA A 1 722 ? 46.063 -0.699 12.523 1.00 40.62 722 ALA A CA 1
ATOM 5851 C C . ALA A 1 722 ? 44.972 -1.042 11.511 1.00 40.62 722 ALA A C 1
ATOM 5853 O O . ALA A 1 722 ? 44.631 -2.213 11.411 1.00 40.62 722 ALA A O 1
ATOM 5854 N N . ASN A 1 723 ? 44.399 -0.030 10.839 1.00 38.84 723 ASN A N 1
ATOM 5855 C CA . ASN A 1 723 ? 43.831 -0.078 9.477 1.00 38.84 723 ASN A CA 1
ATOM 5856 C C . ASN A 1 723 ? 43.041 1.216 9.181 1.00 38.84 723 ASN A C 1
ATOM 5858 O O . ASN A 1 723 ? 41.839 1.330 9.464 1.00 38.84 723 ASN A O 1
ATOM 5862 N N . GLU A 1 724 ? 43.728 2.187 8.581 1.00 35.78 724 GLU A N 1
ATOM 5863 C CA . GLU A 1 724 ? 43.126 3.154 7.659 1.00 35.78 724 GLU A CA 1
ATOM 5864 C C . GLU A 1 724 ? 43.337 2.623 6.239 1.00 35.78 724 GLU A C 1
ATOM 5866 O O . GLU A 1 724 ? 44.429 2.159 5.909 1.00 35.78 724 GLU A O 1
ATOM 5871 N N . LEU A 1 725 ? 42.291 2.633 5.412 1.00 36.91 725 LEU A N 1
ATOM 5872 C CA . LEU A 1 725 ? 42.407 2.292 3.998 1.00 36.91 725 LEU A CA 1
ATOM 5873 C C . LEU A 1 725 ? 41.465 3.155 3.162 1.00 36.91 725 LEU A C 1
ATOM 5875 O O . LEU A 1 725 ? 40.296 3.351 3.498 1.00 36.91 725 LEU A O 1
ATOM 5879 N N . ASP A 1 726 ? 42.065 3.647 2.084 1.00 33.91 726 ASP A N 1
ATOM 5880 C CA . ASP A 1 726 ? 41.610 4.626 1.112 1.00 33.91 726 ASP A CA 1
ATOM 5881 C C . ASP A 1 726 ? 40.261 4.342 0.441 1.00 33.91 726 ASP A C 1
ATOM 5883 O O . ASP A 1 726 ? 39.859 3.206 0.170 1.00 33.91 726 ASP A O 1
ATOM 5887 N N . HIS A 1 727 ? 39.603 5.440 0.071 1.00 33.41 727 HIS A N 1
ATOM 5888 C CA . HIS A 1 727 ? 38.436 5.459 -0.797 1.00 33.41 727 HIS A CA 1
ATOM 5889 C C . HIS A 1 727 ? 38.798 5.082 -2.244 1.00 33.41 727 HIS A C 1
ATOM 5891 O O . HIS A 1 727 ? 39.628 5.721 -2.890 1.00 33.41 727 HIS A O 1
ATOM 5897 N N . PHE A 1 728 ? 38.089 4.098 -2.801 1.00 29.53 728 PHE A N 1
ATOM 5898 C CA . PHE A 1 728 ? 38.066 3.836 -4.239 1.00 29.53 728 PHE A CA 1
ATOM 5899 C C . PHE A 1 728 ? 37.203 4.882 -4.960 1.00 29.53 728 PHE A C 1
ATOM 5901 O O . PHE A 1 728 ? 35.983 4.906 -4.807 1.00 29.53 728 PHE A O 1
ATOM 5908 N N . LEU A 1 729 ? 37.827 5.694 -5.815 1.00 28.22 729 LEU A N 1
ATOM 5909 C CA . LEU A 1 729 ? 37.153 6.383 -6.915 1.00 28.22 729 LEU A CA 1
ATOM 5910 C C . LEU A 1 729 ? 37.265 5.510 -8.168 1.00 28.22 729 LEU A C 1
ATOM 5912 O O . LEU A 1 729 ? 38.362 5.229 -8.650 1.00 28.22 729 LEU A O 1
ATOM 5916 N N . SER A 1 730 ? 36.131 5.074 -8.716 1.00 27.42 730 SER A N 1
ATOM 5917 C CA . SER A 1 730 ? 36.099 4.437 -10.032 1.00 27.42 730 SER A CA 1
ATOM 5918 C C . SER A 1 730 ? 36.401 5.470 -11.120 1.00 27.42 730 SER A C 1
ATOM 5920 O O . SER A 1 730 ? 35.730 6.499 -11.209 1.00 27.42 730 SER A O 1
ATOM 5922 N N . ALA A 1 731 ? 37.377 5.187 -11.980 1.00 27.52 731 ALA A N 1
ATOM 5923 C CA . ALA A 1 731 ? 37.686 6.011 -13.141 1.00 27.52 731 ALA A CA 1
ATOM 5924 C C . ALA A 1 731 ? 36.613 5.845 -14.233 1.00 27.52 731 ALA A C 1
ATOM 5926 O O . ALA A 1 731 ? 36.671 4.907 -15.028 1.00 27.52 731 ALA A O 1
ATOM 5927 N N . GLU A 1 732 ? 35.654 6.768 -14.315 1.00 31.62 732 GLU A N 1
ATOM 5928 C CA . GLU A 1 732 ? 34.787 6.887 -15.490 1.00 31.62 732 GLU A CA 1
ATOM 5929 C C . GLU A 1 732 ? 35.338 7.903 -16.514 1.00 31.62 732 GLU A C 1
ATOM 5931 O O . GLU A 1 732 ? 35.461 9.095 -16.251 1.00 31.62 732 GLU A O 1
ATOM 5936 N N . ASN A 1 733 ? 35.589 7.387 -17.725 1.00 43.34 733 ASN A N 1
ATOM 5937 C CA . ASN A 1 733 ? 35.551 8.037 -19.047 1.00 43.34 733 ASN A CA 1
ATOM 5938 C C . ASN A 1 733 ? 36.508 9.213 -19.354 1.00 43.34 733 ASN A C 1
ATOM 5940 O O . ASN A 1 733 ? 36.112 10.376 -19.370 1.00 43.34 733 ASN A O 1
ATOM 5944 N N . MET A 1 734 ? 37.736 8.900 -19.800 1.00 48.03 734 MET A N 1
ATOM 5945 C CA . MET A 1 734 ? 38.688 9.894 -20.341 1.00 48.03 734 MET A CA 1
ATOM 5946 C C . MET A 1 734 ? 38.437 10.338 -21.808 1.00 48.03 734 MET A C 1
ATOM 5948 O O . MET A 1 734 ? 39.026 11.334 -22.237 1.00 48.03 734 MET A O 1
ATOM 5952 N N . LYS A 1 735 ? 37.589 9.642 -22.591 1.00 61.78 735 LYS A N 1
ATOM 5953 C CA . LYS A 1 735 ? 37.223 9.979 -23.992 1.00 61.78 735 LYS A CA 1
ATOM 5954 C C . LYS A 1 735 ? 35.788 9.513 -24.306 1.00 61.78 735 LYS A C 1
ATOM 5956 O O . LYS A 1 735 ? 35.429 8.409 -23.905 1.00 61.78 735 LYS A O 1
ATOM 5961 N N . LYS A 1 736 ? 34.985 10.313 -25.019 1.00 73.38 736 LYS A N 1
ATOM 5962 C CA . LYS A 1 736 ? 33.617 9.977 -25.475 1.00 73.38 736 LYS A CA 1
ATOM 5963 C C . LYS A 1 736 ? 33.557 9.946 -27.004 1.00 73.38 736 LYS A C 1
ATOM 5965 O O . LYS A 1 736 ? 34.031 10.879 -27.640 1.00 73.38 736 LYS A O 1
ATOM 5970 N N . ILE A 1 737 ? 32.958 8.902 -27.577 1.00 83.25 737 ILE A N 1
ATOM 5971 C CA . ILE A 1 737 ? 32.758 8.739 -29.028 1.00 83.25 737 ILE A CA 1
ATOM 5972 C C . ILE A 1 737 ? 31.261 8.582 -29.300 1.00 83.25 737 ILE A C 1
ATOM 5974 O O . ILE A 1 737 ? 30.565 7.897 -28.546 1.00 83.25 737 ILE A O 1
ATOM 5978 N N . GLY A 1 738 ? 30.765 9.200 -30.369 1.00 88.25 738 GLY A N 1
ATOM 5979 C CA . GLY A 1 738 ? 29.378 9.037 -30.793 1.00 88.25 738 GLY A CA 1
ATOM 5980 C C . GLY A 1 738 ? 29.032 9.816 -32.056 1.00 88.25 738 GLY A C 1
ATOM 5981 O O . GLY A 1 738 ? 29.902 10.173 -32.847 1.00 88.25 738 GLY A O 1
ATOM 5982 N N . LEU A 1 739 ? 27.741 10.059 -32.236 1.00 89.00 739 LEU A N 1
ATOM 5983 C CA . LEU A 1 739 ? 27.142 10.760 -33.363 1.00 89.00 739 LEU A CA 1
ATOM 5984 C C . LEU A 1 739 ? 26.578 12.110 -32.914 1.00 89.00 739 LEU A C 1
ATOM 5986 O O . LEU A 1 739 ? 26.119 12.237 -31.782 1.00 89.00 739 LEU A O 1
ATOM 5990 N N . ILE A 1 740 ? 26.551 13.084 -33.815 1.00 85.31 740 ILE A N 1
ATOM 5991 C CA . ILE A 1 740 ? 25.812 14.339 -33.663 1.00 85.31 740 ILE A CA 1
ATOM 5992 C C . ILE A 1 740 ? 24.861 14.458 -34.852 1.00 85.31 740 ILE A C 1
ATOM 5994 O O . ILE A 1 740 ? 25.218 14.152 -35.995 1.00 85.31 740 ILE A O 1
ATOM 5998 N N . ASP A 1 741 ? 23.635 14.874 -34.565 1.00 80.69 741 ASP A N 1
ATOM 5999 C CA . ASP A 1 741 ? 22.678 15.275 -35.585 1.00 80.69 741 ASP A CA 1
ATOM 6000 C C . ASP A 1 741 ? 22.922 16.747 -35.937 1.00 80.69 741 ASP A C 1
ATOM 6002 O O . ASP A 1 741 ? 22.964 17.585 -35.041 1.00 80.69 741 ASP A O 1
ATOM 6006 N N . GLU A 1 742 ? 23.073 17.074 -37.226 1.00 69.25 742 GLU A N 1
ATOM 6007 C CA . GLU A 1 742 ? 23.322 18.454 -37.687 1.00 69.25 742 GLU A CA 1
ATOM 6008 C C . GLU A 1 742 ? 22.244 19.434 -37.185 1.00 69.25 742 GLU A C 1
ATOM 6010 O O . GLU A 1 742 ? 22.522 20.621 -37.027 1.00 69.25 742 GLU A O 1
ATOM 6015 N N . GLN A 1 743 ? 21.030 18.939 -36.915 1.00 64.69 743 GLN A N 1
ATOM 6016 C CA . GLN A 1 743 ? 19.902 19.733 -36.421 1.00 64.69 743 GLN A CA 1
ATOM 6017 C C . GLN A 1 743 ? 19.855 19.871 -34.887 1.00 64.69 743 GLN A C 1
ATOM 6019 O O . GLN A 1 743 ? 19.178 20.762 -34.380 1.00 64.69 743 GLN A O 1
ATOM 6024 N N . SER A 1 744 ? 20.577 19.026 -34.141 1.00 61.25 744 SER A N 1
ATOM 6025 C CA . SER A 1 744 ? 20.555 18.977 -32.671 1.00 61.25 744 SER A CA 1
ATOM 6026 C C . SER A 1 744 ? 21.944 19.325 -32.119 1.00 61.25 744 SER A C 1
ATOM 6028 O O . SER A 1 744 ? 22.797 18.452 -31.964 1.00 61.25 744 SER A O 1
ATOM 6030 N N . GLN A 1 745 ? 22.197 20.611 -31.863 1.00 62.56 745 GLN A N 1
ATOM 6031 C CA . GLN A 1 745 ? 23.519 21.114 -31.454 1.00 62.56 745 GLN A CA 1
ATOM 6032 C C . GLN A 1 745 ? 24.073 20.465 -30.156 1.00 62.56 745 GLN A C 1
ATOM 6034 O O . GLN A 1 745 ? 23.326 20.120 -29.241 1.00 62.56 745 GLN A O 1
ATOM 6039 N N . ASP A 1 746 ? 25.408 20.329 -30.098 1.00 60.62 746 ASP A N 1
ATOM 6040 C CA . ASP A 1 746 ? 26.295 19.970 -28.965 1.00 60.62 746 ASP A CA 1
ATOM 6041 C C . ASP A 1 746 ? 26.106 18.625 -28.228 1.00 60.62 746 ASP A C 1
ATOM 6043 O O . ASP A 1 746 ? 26.834 18.340 -27.268 1.00 60.62 746 ASP A O 1
ATOM 6047 N N . GLN A 1 747 ? 25.209 17.737 -28.673 1.00 73.19 747 GLN A N 1
ATOM 6048 C CA . GLN A 1 747 ? 24.960 16.472 -27.975 1.00 73.19 747 GLN A CA 1
ATOM 6049 C C . GLN A 1 747 ? 25.516 15.214 -28.658 1.00 73.19 747 GLN A C 1
ATOM 6051 O O . GLN A 1 747 ? 25.054 14.785 -29.712 1.00 73.19 747 GLN A O 1
ATOM 6056 N N . ILE A 1 748 ? 26.420 14.521 -27.954 1.00 84.38 748 ILE A N 1
ATOM 6057 C CA . ILE A 1 748 ? 26.946 13.209 -28.360 1.00 84.38 748 ILE A CA 1
ATOM 6058 C C . ILE A 1 748 ? 25.903 12.107 -28.122 1.00 84.38 748 ILE A C 1
ATOM 6060 O O . ILE A 1 748 ? 25.631 11.717 -26.981 1.00 84.38 748 ILE A O 1
ATOM 6064 N N . CYS A 1 749 ? 25.366 11.572 -29.212 1.00 88.69 749 CYS A N 1
ATOM 6065 C CA . CYS A 1 749 ? 24.386 10.495 -29.259 1.00 88.69 749 CYS A CA 1
ATOM 6066 C C . CYS A 1 749 ? 25.037 9.151 -29.631 1.00 88.69 749 CYS A C 1
ATOM 6068 O O . CYS A 1 749 ? 26.111 9.093 -30.223 1.00 88.69 749 CYS A O 1
ATOM 6070 N N . LYS A 1 750 ? 24.370 8.042 -29.316 1.00 88.69 750 LYS A N 1
ATOM 6071 C CA . LYS A 1 750 ? 24.671 6.703 -29.849 1.00 88.69 750 LYS A CA 1
ATOM 6072 C C . LYS A 1 750 ? 23.557 6.212 -30.780 1.00 88.69 750 LYS A C 1
ATOM 6074 O O . LYS A 1 750 ? 23.832 5.489 -31.733 1.00 88.69 750 LYS A O 1
ATOM 6079 N N . GLY A 1 751 ? 22.316 6.636 -30.545 1.00 91.88 751 GLY A N 1
ATOM 6080 C CA . GLY A 1 751 ? 21.173 6.421 -31.432 1.00 91.88 751 GLY A CA 1
ATOM 6081 C C . GLY A 1 751 ? 20.737 7.727 -32.099 1.00 91.88 751 GLY A C 1
ATOM 6082 O O . GLY A 1 751 ? 20.672 8.742 -31.424 1.00 91.88 751 GLY A O 1
ATOM 6083 N N . LEU A 1 752 ? 20.395 7.743 -33.383 1.00 92.06 752 LEU A N 1
ATOM 6084 C CA . LEU A 1 752 ? 19.746 8.907 -34.009 1.00 92.06 752 LEU A CA 1
ATOM 6085 C C . LEU A 1 752 ? 18.419 8.492 -34.640 1.00 92.06 752 LEU A C 1
ATOM 6087 O O . LEU A 1 752 ? 18.369 7.463 -35.309 1.00 92.06 752 LEU A O 1
ATOM 6091 N N . ILE A 1 753 ? 17.361 9.278 -34.449 1.00 91.75 753 ILE A N 1
ATOM 6092 C CA . ILE A 1 753 ? 16.102 9.167 -35.193 1.00 91.75 753 ILE A CA 1
ATOM 6093 C C . ILE A 1 753 ? 16.064 10.308 -36.202 1.00 91.75 753 ILE A C 1
ATOM 6095 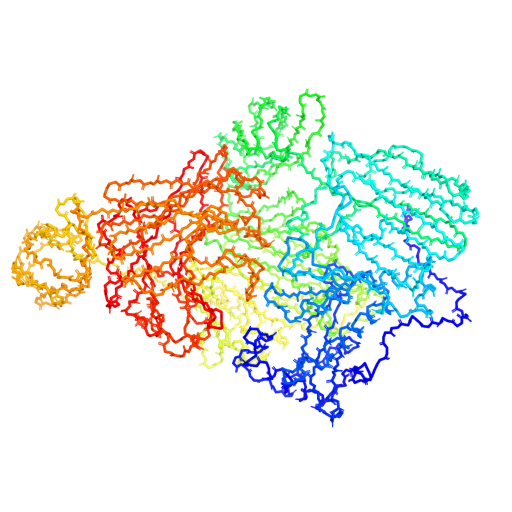O O . ILE A 1 753 ? 16.093 11.471 -35.814 1.00 91.75 753 ILE A O 1
ATOM 6099 N N . LEU A 1 754 ? 16.035 9.960 -37.486 1.00 91.38 754 LEU A N 1
ATOM 6100 C CA . LEU A 1 754 ? 16.230 10.891 -38.593 1.00 91.38 754 LEU A CA 1
ATOM 6101 C C . LEU A 1 754 ? 15.082 10.789 -39.595 1.00 91.38 754 LEU A C 1
ATOM 6103 O O . LEU A 1 754 ? 14.519 9.707 -39.807 1.00 91.38 754 LEU A O 1
ATOM 6107 N N . ASP A 1 755 ? 14.786 11.896 -40.272 1.00 90.38 755 ASP A N 1
ATOM 6108 C CA . ASP A 1 755 ? 13.977 11.840 -41.486 1.00 90.38 755 ASP A CA 1
ATOM 6109 C C . ASP A 1 755 ? 14.741 11.007 -42.525 1.00 90.38 755 ASP A C 1
ATOM 6111 O O . ASP A 1 755 ? 15.945 11.179 -42.733 1.00 90.38 755 ASP A O 1
ATOM 6115 N N . ARG A 1 756 ? 14.052 10.097 -43.211 1.00 90.19 756 ARG A N 1
ATOM 6116 C CA . ARG A 1 756 ? 14.605 9.318 -44.322 1.00 90.19 756 ARG A CA 1
ATOM 6117 C C . ARG A 1 756 ? 15.190 10.192 -45.445 1.00 90.19 756 ARG A C 1
ATOM 6119 O O . ARG A 1 756 ? 16.017 9.701 -46.213 1.00 90.19 756 ARG A O 1
ATOM 6126 N N . ASN A 1 757 ? 14.812 11.464 -45.539 1.00 88.25 757 ASN A N 1
ATOM 6127 C CA . ASN A 1 757 ? 15.396 12.428 -46.470 1.00 88.25 757 ASN A CA 1
ATOM 6128 C C . ASN A 1 757 ? 16.786 12.942 -46.041 1.00 88.25 757 ASN A C 1
ATOM 6130 O O . ASN A 1 757 ? 17.541 13.431 -46.889 1.00 88.25 757 ASN A O 1
ATOM 6134 N N . GLN A 1 758 ? 17.170 12.796 -44.768 1.00 89.06 758 GLN A N 1
ATOM 6135 C CA . GLN A 1 758 ? 18.470 13.221 -44.251 1.00 89.06 758 GLN A CA 1
ATOM 6136 C C . GLN A 1 758 ? 19.585 12.251 -44.671 1.00 89.06 758 GLN A C 1
ATOM 6138 O O . GLN A 1 758 ? 19.540 11.044 -44.431 1.00 89.06 758 GLN A O 1
ATOM 6143 N N . LYS A 1 759 ? 20.625 12.796 -45.314 1.00 89.19 759 LYS A N 1
ATOM 6144 C CA . LYS A 1 759 ? 21.738 12.021 -45.906 1.00 89.19 759 LYS A CA 1
ATOM 6145 C C . LYS A 1 759 ? 23.095 12.294 -45.263 1.00 89.19 759 LYS A C 1
ATOM 6147 O O . LYS A 1 759 ? 24.102 11.757 -45.723 1.00 89.19 759 LYS A O 1
ATOM 6152 N N . LYS A 1 760 ? 23.145 13.146 -44.241 1.00 90.06 760 LYS A N 1
ATOM 6153 C CA . LYS A 1 760 ? 24.369 13.544 -43.544 1.00 90.06 760 LYS A CA 1
ATOM 6154 C C . LYS A 1 760 ? 24.176 13.410 -42.040 1.00 90.06 760 LYS A C 1
ATOM 6156 O O . LYS A 1 760 ? 23.110 13.744 -41.529 1.00 90.06 760 LYS A O 1
ATOM 6161 N N . ILE A 1 761 ? 25.213 12.917 -41.375 1.00 90.38 761 ILE A N 1
ATOM 6162 C CA . ILE A 1 761 ? 25.350 12.894 -39.916 1.00 90.38 761 ILE A CA 1
ATOM 6163 C C . ILE A 1 761 ? 26.802 13.211 -39.563 1.00 90.38 761 ILE A C 1
ATOM 6165 O O . ILE A 1 761 ? 27.696 13.026 -40.395 1.00 90.38 761 ILE A O 1
ATOM 6169 N N . GLN A 1 762 ? 27.045 13.652 -38.337 1.00 90.69 762 GLN A N 1
ATOM 6170 C CA . GLN A 1 762 ? 28.389 13.927 -37.845 1.00 90.69 762 GLN A CA 1
ATOM 6171 C C . GLN A 1 762 ? 28.830 12.853 -36.853 1.00 90.69 762 GLN A C 1
ATOM 6173 O O . GLN A 1 762 ? 28.017 12.293 -36.119 1.00 90.69 762 GLN A O 1
ATOM 6178 N N . ILE A 1 763 ? 30.124 12.553 -36.839 1.00 89.25 763 ILE A N 1
ATOM 6179 C CA . ILE A 1 763 ? 30.771 11.709 -35.834 1.00 89.25 763 ILE A CA 1
ATOM 6180 C C . ILE A 1 763 ? 31.650 12.610 -34.987 1.00 89.25 763 ILE A C 1
ATOM 6182 O O . ILE A 1 763 ? 32.350 13.458 -35.533 1.00 89.25 763 ILE A O 1
ATOM 6186 N N . ILE A 1 764 ? 31.636 12.405 -33.674 1.00 88.25 764 ILE A N 1
ATOM 6187 C CA . ILE A 1 764 ? 32.424 13.187 -32.725 1.00 88.25 764 ILE A CA 1
ATOM 6188 C C . ILE A 1 764 ? 33.267 12.290 -31.823 1.00 88.25 764 ILE A C 1
ATOM 6190 O O . ILE A 1 764 ? 32.827 11.237 -31.353 1.00 88.25 764 ILE A O 1
ATOM 6194 N N . LEU A 1 765 ? 34.473 12.771 -31.540 1.00 84.94 765 LEU A N 1
ATOM 6195 C CA . LEU A 1 765 ? 35.336 12.332 -30.455 1.00 84.94 765 LEU A CA 1
ATOM 6196 C C . LEU A 1 765 ? 35.584 13.528 -29.522 1.00 84.94 765 LEU A C 1
ATOM 6198 O O . LEU A 1 765 ? 36.175 14.521 -29.938 1.00 84.94 765 LEU A O 1
ATOM 6202 N N . ASP A 1 766 ? 35.137 13.426 -28.270 1.00 77.81 766 ASP A N 1
ATOM 6203 C CA . ASP A 1 766 ? 35.289 14.449 -27.224 1.00 77.81 766 ASP A CA 1
ATOM 6204 C C . ASP A 1 766 ? 36.198 13.914 -26.110 1.00 77.81 766 ASP A C 1
ATOM 6206 O O . ASP A 1 766 ? 35.862 12.971 -25.383 1.00 77.81 766 ASP A O 1
ATOM 6210 N N . ALA A 1 767 ? 37.397 14.477 -26.007 1.00 68.06 767 ALA A N 1
ATOM 6211 C CA . ALA A 1 767 ? 38.375 14.149 -24.983 1.00 68.06 767 ALA A CA 1
ATOM 6212 C C . ALA A 1 767 ? 38.079 14.913 -23.685 1.00 68.06 767 ALA A C 1
ATOM 6214 O O . ALA A 1 767 ? 37.533 16.009 -23.691 1.00 68.06 767 ALA A O 1
ATOM 6215 N N . PHE A 1 768 ? 38.476 14.367 -22.534 1.00 55.66 768 PHE A N 1
ATOM 6216 C CA . PHE A 1 768 ? 38.255 15.043 -21.250 1.00 55.66 768 PHE A CA 1
ATOM 6217 C C . PHE A 1 768 ? 38.975 16.405 -21.147 1.00 55.66 768 PHE A C 1
ATOM 6219 O O . PHE A 1 768 ? 38.436 17.362 -20.592 1.00 55.66 768 PHE A O 1
ATOM 6226 N N . ARG A 1 769 ? 40.170 16.506 -21.738 1.00 59.22 769 ARG A N 1
ATOM 6227 C CA . ARG A 1 769 ? 41.006 17.714 -21.799 1.00 59.22 769 ARG A CA 1
ATOM 6228 C C . ARG A 1 769 ? 41.581 17.893 -23.202 1.00 59.22 769 ARG A C 1
ATOM 6230 O O . ARG A 1 769 ? 41.604 16.933 -23.973 1.00 59.22 769 ARG A O 1
ATOM 6237 N N . LYS A 1 770 ? 42.101 19.089 -23.494 1.00 69.38 770 LYS A N 1
ATOM 6238 C CA . LYS A 1 770 ? 42.928 19.324 -24.683 1.00 69.38 770 LYS A CA 1
ATOM 6239 C C . LYS A 1 770 ? 44.043 18.287 -24.756 1.00 69.38 770 LYS A C 1
ATOM 6241 O O . LYS A 1 770 ? 44.693 17.986 -23.752 1.00 69.38 770 LYS A O 1
ATOM 6246 N N . THR A 1 771 ? 44.218 17.694 -25.923 1.00 63.22 771 THR A N 1
ATOM 6247 C CA . THR A 1 771 ? 45.153 16.591 -26.100 1.00 63.22 771 THR A CA 1
ATOM 6248 C C . THR A 1 771 ? 45.648 16.541 -27.536 1.00 63.22 771 THR A C 1
ATOM 6250 O O . THR A 1 771 ? 45.046 17.126 -28.436 1.00 63.22 771 THR A O 1
ATOM 6253 N N . THR A 1 772 ? 46.762 15.840 -27.723 1.00 71.94 772 THR A N 1
ATOM 6254 C CA . THR A 1 772 ? 47.349 15.577 -29.030 1.00 71.94 772 THR A CA 1
ATOM 6255 C C . THR A 1 772 ? 47.466 14.071 -29.200 1.00 71.94 772 THR A C 1
ATOM 6257 O O . THR A 1 772 ? 48.096 13.410 -28.371 1.00 71.94 772 THR A O 1
ATOM 6260 N N . PHE A 1 773 ? 46.836 13.510 -30.230 1.00 71.44 773 PHE A N 1
ATOM 6261 C CA . PHE A 1 773 ? 47.000 12.101 -30.594 1.00 71.44 773 PHE A CA 1
ATOM 6262 C C . PHE A 1 773 ? 46.619 11.842 -32.056 1.00 71.44 773 PHE A C 1
ATOM 6264 O O . PHE A 1 773 ? 45.823 12.571 -32.648 1.00 71.44 773 PHE A O 1
ATOM 6271 N N . GLU A 1 774 ? 47.165 10.752 -32.598 1.00 77.38 774 GLU A N 1
ATOM 6272 C CA . GLU A 1 774 ? 46.902 10.247 -33.947 1.00 77.38 774 GLU A CA 1
ATOM 6273 C C . GLU A 1 774 ? 46.242 8.864 -33.883 1.00 77.38 774 GLU A C 1
ATOM 6275 O O . GLU A 1 774 ? 46.566 8.047 -33.012 1.00 77.38 774 GLU A O 1
ATOM 6280 N N . GLY A 1 775 ? 45.337 8.586 -34.817 1.00 84.00 775 GLY A N 1
ATOM 6281 C CA . GLY A 1 775 ? 44.682 7.287 -34.949 1.00 84.00 775 GLY A CA 1
ATOM 6282 C C . GLY A 1 775 ? 43.819 7.188 -36.203 1.00 84.00 775 GLY A C 1
ATOM 6283 O O . GLY A 1 775 ? 43.835 8.073 -37.057 1.00 84.00 775 GLY A O 1
ATOM 6284 N N . ALA A 1 776 ? 43.043 6.115 -36.309 1.00 87.56 776 ALA A N 1
ATOM 6285 C CA . ALA A 1 776 ? 42.088 5.910 -37.391 1.00 87.56 776 ALA A CA 1
ATOM 6286 C C . ALA A 1 776 ? 40.729 5.493 -36.826 1.00 87.56 776 ALA A C 1
ATOM 6288 O O . ALA A 1 776 ? 40.638 4.621 -35.965 1.00 87.56 776 ALA A O 1
ATOM 6289 N N . MET A 1 777 ? 39.656 6.105 -37.318 1.00 88.38 777 MET A N 1
ATOM 6290 C CA . MET A 1 777 ? 38.290 5.750 -36.957 1.00 88.38 777 MET A CA 1
ATOM 6291 C C . MET A 1 777 ? 37.586 5.078 -38.129 1.00 88.38 777 MET A C 1
ATOM 6293 O O . MET A 1 777 ? 37.635 5.552 -39.261 1.00 88.38 777 MET A O 1
ATOM 6297 N N . THR A 1 778 ? 36.916 3.967 -37.853 1.00 90.75 778 THR A N 1
ATOM 6298 C CA . THR A 1 778 ? 36.123 3.218 -38.825 1.00 90.75 778 THR A CA 1
ATOM 6299 C C . THR A 1 778 ? 34.671 3.206 -38.388 1.00 90.75 778 THR A C 1
ATOM 6301 O O . THR A 1 778 ? 34.374 2.858 -37.247 1.00 90.75 778 THR A O 1
ATOM 6304 N N . VAL A 1 779 ? 33.758 3.536 -39.302 1.00 89.44 779 VAL A N 1
ATOM 6305 C CA . VAL A 1 779 ? 32.312 3.457 -39.051 1.00 89.44 779 VAL A CA 1
ATOM 6306 C C . VAL A 1 779 ? 31.671 2.424 -39.958 1.00 89.44 779 VAL A C 1
ATOM 6308 O O . VAL A 1 779 ? 31.695 2.540 -41.185 1.00 89.44 779 VAL A O 1
ATOM 6311 N N . ASN A 1 780 ? 31.063 1.414 -39.345 1.00 90.06 780 ASN A N 1
ATOM 6312 C CA . ASN A 1 780 ? 30.384 0.327 -40.033 1.00 90.06 780 ASN A CA 1
ATOM 6313 C C . ASN A 1 780 ? 28.895 0.349 -39.714 1.00 90.06 780 ASN A C 1
ATOM 6315 O O . ASN A 1 780 ? 28.517 0.404 -38.552 1.00 90.06 780 ASN A O 1
ATOM 6319 N N . PHE A 1 781 ? 28.047 0.225 -40.734 1.00 88.06 781 PHE A N 1
ATOM 6320 C CA . PHE A 1 781 ? 26.616 0.007 -40.547 1.00 88.06 781 PHE A CA 1
ATOM 6321 C C . PHE A 1 781 ? 26.170 -1.304 -41.187 1.00 88.06 781 PHE A C 1
ATOM 6323 O O . PHE A 1 781 ? 26.596 -1.676 -42.285 1.00 88.06 781 PHE A O 1
ATOM 6330 N N . THR A 1 782 ? 25.250 -1.994 -40.523 1.00 83.19 782 THR A N 1
ATOM 6331 C CA . THR A 1 782 ? 24.696 -3.264 -40.984 1.00 83.19 782 THR A CA 1
ATOM 6332 C C . THR A 1 782 ? 23.797 -3.051 -42.201 1.00 83.19 782 THR A C 1
ATOM 6334 O O . THR A 1 782 ? 22.672 -2.569 -42.088 1.00 83.19 782 THR A O 1
ATOM 6337 N N . LYS A 1 783 ? 24.254 -3.487 -43.383 1.00 78.50 783 LYS A N 1
ATOM 6338 C CA . LYS A 1 783 ? 23.514 -3.374 -44.661 1.00 78.50 783 LYS A CA 1
ATOM 6339 C C . LYS A 1 783 ? 23.165 -1.928 -45.058 1.00 78.50 783 LYS A C 1
ATOM 6341 O O . LYS A 1 783 ? 22.202 -1.704 -45.789 1.00 78.50 783 LYS A O 1
ATOM 6346 N N . MET A 1 784 ? 23.968 -0.960 -44.621 1.00 84.94 784 MET A N 1
ATOM 6347 C CA . MET A 1 784 ? 23.873 0.445 -45.019 1.00 84.94 784 MET A CA 1
ATOM 6348 C C . MET A 1 784 ? 25.268 0.958 -45.391 1.00 84.94 784 MET A C 1
ATOM 6350 O O . MET A 1 784 ? 26.259 0.570 -44.778 1.00 84.94 784 MET A O 1
ATOM 6354 N N . LYS A 1 785 ? 25.363 1.808 -46.420 1.00 83.44 785 LYS A N 1
ATOM 6355 C CA . LYS A 1 785 ? 26.642 2.389 -46.861 1.00 83.44 785 LYS A CA 1
ATOM 6356 C C . LYS A 1 785 ? 26.843 3.768 -46.224 1.00 83.44 785 LYS A C 1
ATOM 6358 O O . LYS A 1 785 ? 25.923 4.585 -46.247 1.00 83.44 785 LYS A O 1
ATOM 6363 N N . SER A 1 786 ? 28.053 4.027 -45.733 1.00 85.06 786 SER A N 1
ATOM 6364 C CA . SER A 1 786 ? 28.544 5.338 -45.289 1.00 85.06 786 SER A CA 1
ATOM 6365 C C . SER A 1 786 ? 29.775 5.752 -46.106 1.00 85.06 786 SER A C 1
ATOM 6367 O O . SER A 1 786 ? 30.523 4.898 -46.595 1.00 85.06 786 SER A O 1
ATOM 6369 N N . LYS A 1 787 ? 29.975 7.061 -46.305 1.00 85.50 787 LYS A N 1
ATOM 6370 C CA . LYS A 1 787 ? 31.174 7.629 -46.943 1.00 85.50 787 LYS A CA 1
ATOM 6371 C C . LYS A 1 787 ? 31.614 8.932 -46.247 1.00 85.50 787 LYS A C 1
ATOM 6373 O O . LYS A 1 787 ? 30.776 9.828 -46.150 1.00 85.50 787 LYS A O 1
ATOM 6378 N N . PRO A 1 788 ? 32.904 9.091 -45.891 1.00 82.50 788 PRO A N 1
ATOM 6379 C CA . PRO A 1 788 ? 33.951 8.061 -45.870 1.00 82.50 788 PRO A CA 1
ATOM 6380 C C . PRO A 1 788 ? 33.697 7.001 -44.780 1.00 82.50 788 PRO A C 1
ATOM 6382 O O . PRO A 1 788 ? 32.973 7.242 -43.820 1.00 82.50 788 PRO A O 1
ATOM 6385 N N . LYS A 1 789 ? 34.259 5.801 -44.968 1.00 82.94 789 LYS A N 1
ATOM 6386 C CA . LYS A 1 789 ? 34.163 4.685 -44.008 1.00 82.94 789 LYS A CA 1
ATOM 6387 C C . LYS A 1 789 ? 35.316 4.689 -42.997 1.00 82.94 789 LYS A C 1
ATOM 6389 O O . LYS A 1 789 ? 35.095 4.383 -41.831 1.00 82.94 789 LYS A O 1
ATOM 6394 N N . ASN A 1 790 ? 36.513 5.031 -43.474 1.00 88.50 790 ASN A N 1
ATOM 6395 C CA . ASN A 1 790 ? 37.741 5.140 -42.693 1.00 88.50 790 ASN A CA 1
ATOM 6396 C C . ASN A 1 790 ? 38.139 6.613 -42.641 1.00 88.50 790 ASN A C 1
ATOM 6398 O O . ASN A 1 790 ? 38.161 7.283 -43.676 1.00 88.50 790 ASN A O 1
ATOM 6402 N N . LEU A 1 791 ? 38.436 7.092 -41.445 1.00 89.44 791 LEU A N 1
ATOM 6403 C CA . LEU A 1 791 ? 38.654 8.490 -41.121 1.00 89.44 791 LEU A CA 1
ATOM 6404 C C . LEU A 1 791 ? 39.999 8.600 -40.391 1.00 89.44 791 LEU A C 1
ATOM 6406 O O . LEU A 1 791 ? 40.104 8.097 -39.270 1.00 89.44 791 LEU A O 1
ATOM 6410 N N . PRO A 1 792 ? 41.045 9.189 -40.996 1.00 85.31 792 PRO A N 1
ATOM 6411 C CA . PRO A 1 792 ? 42.266 9.488 -40.262 1.00 85.31 792 PRO A CA 1
ATOM 6412 C C . PRO A 1 792 ? 41.971 10.568 -39.215 1.00 85.31 792 PRO A C 1
ATOM 6414 O O . PRO A 1 792 ? 41.319 11.567 -39.513 1.00 85.31 792 PRO A O 1
ATOM 6417 N N . ILE A 1 793 ? 42.448 10.365 -37.990 1.00 83.44 793 ILE A N 1
ATOM 6418 C CA . ILE A 1 793 ? 42.274 11.305 -36.883 1.00 83.44 793 ILE A CA 1
ATOM 6419 C C . ILE A 1 793 ? 43.634 11.867 -36.506 1.00 83.44 793 ILE A C 1
ATOM 6421 O O . ILE A 1 793 ? 44.534 11.125 -36.115 1.00 83.44 793 ILE A O 1
ATOM 6425 N N . SER A 1 794 ? 43.748 13.190 -36.580 1.00 80.50 794 SER A N 1
ATOM 6426 C CA . SER A 1 794 ? 44.852 13.955 -36.014 1.00 80.50 794 SER A CA 1
ATOM 6427 C C . SER A 1 794 ? 44.257 15.124 -35.238 1.00 80.50 794 SER A C 1
ATOM 6429 O O . SER A 1 794 ? 43.573 15.975 -35.806 1.00 80.50 794 SER A O 1
ATOM 6431 N N . ILE A 1 795 ? 44.444 15.111 -33.920 1.00 75.25 795 ILE A N 1
ATOM 6432 C CA . ILE A 1 795 ? 44.018 16.184 -33.017 1.00 75.25 795 ILE A CA 1
ATOM 6433 C C . ILE A 1 795 ? 45.283 16.812 -32.444 1.00 75.25 795 ILE A C 1
ATOM 6435 O O . ILE A 1 795 ? 46.142 16.077 -31.959 1.00 75.25 795 ILE A O 1
ATOM 6439 N N . THR A 1 796 ? 45.369 18.144 -32.453 1.00 80.06 796 THR A N 1
ATOM 6440 C CA . THR A 1 796 ? 46.484 18.915 -31.882 1.00 80.06 796 THR A CA 1
ATOM 6441 C C . THR A 1 796 ? 45.929 20.011 -30.980 1.00 80.06 796 THR A C 1
ATOM 6443 O O . THR A 1 796 ? 45.162 20.847 -31.448 1.00 80.06 796 THR A O 1
ATOM 6446 N N . ASP A 1 797 ? 46.282 19.988 -29.690 1.00 77.81 797 ASP A N 1
ATOM 6447 C CA . ASP A 1 797 ? 45.813 20.934 -28.653 1.00 77.81 797 ASP A CA 1
ATOM 6448 C C . ASP A 1 797 ? 44.290 21.209 -28.648 1.00 77.81 797 ASP A C 1
ATOM 6450 O O . ASP A 1 797 ? 43.810 22.277 -28.261 1.00 77.81 797 ASP A O 1
ATOM 6454 N N . SER A 1 798 ? 43.496 20.222 -29.060 1.00 78.81 798 SER A N 1
ATOM 6455 C CA . SER A 1 798 ? 42.039 20.327 -29.103 1.00 78.81 798 SER A CA 1
ATOM 6456 C C . SER A 1 798 ? 41.402 19.283 -28.198 1.00 78.81 798 SER A C 1
ATOM 6458 O O . SER A 1 798 ? 41.980 18.243 -27.875 1.00 78.81 798 SER A O 1
ATOM 6460 N N . LYS A 1 799 ? 40.199 19.609 -27.733 1.00 76.44 799 LYS A N 1
ATOM 6461 C CA . LYS A 1 799 ? 39.350 18.712 -26.958 1.00 76.44 799 LYS A CA 1
ATOM 6462 C C . LYS A 1 799 ? 38.470 17.851 -27.870 1.00 76.44 799 LYS A C 1
ATOM 6464 O O . LYS A 1 799 ? 38.121 16.739 -27.492 1.00 76.44 799 LYS A O 1
ATOM 6469 N N . GLN A 1 800 ? 38.129 18.349 -29.058 1.00 84.38 800 GLN A N 1
ATOM 6470 C CA . GLN A 1 800 ? 37.131 17.742 -29.931 1.00 84.38 800 GLN A CA 1
ATOM 6471 C C . GLN A 1 800 ? 37.651 17.531 -31.347 1.00 84.38 800 GLN A C 1
ATOM 6473 O O . GLN A 1 800 ? 38.440 18.322 -31.870 1.00 84.38 800 GLN A O 1
ATOM 6478 N N . TRP A 1 801 ? 37.152 16.464 -31.958 1.00 88.19 801 TRP A N 1
ATOM 6479 C CA . TRP A 1 801 ? 37.253 16.183 -33.382 1.00 88.19 801 TRP A CA 1
ATOM 6480 C C . TRP A 1 801 ? 35.875 15.786 -33.894 1.00 88.19 801 TRP A C 1
ATOM 6482 O O . TRP A 1 801 ? 35.215 14.945 -33.280 1.00 88.19 801 TRP A O 1
ATOM 6492 N N . VAL A 1 802 ? 35.443 16.409 -34.988 1.00 88.25 802 VAL A N 1
ATOM 6493 C CA . VAL A 1 802 ? 34.128 16.200 -35.596 1.00 88.25 802 VAL A CA 1
ATOM 6494 C C . VAL A 1 802 ? 34.312 16.041 -37.095 1.00 88.25 802 VAL A C 1
ATOM 6496 O O . VAL A 1 802 ? 34.944 16.892 -37.710 1.00 88.25 802 VAL A O 1
ATOM 6499 N N . GLU A 1 803 ? 33.711 15.007 -37.682 1.00 89.81 803 GLU A N 1
ATOM 6500 C CA . GLU A 1 803 ? 33.693 14.824 -39.133 1.00 89.81 803 GLU A CA 1
ATOM 6501 C C . GLU A 1 803 ? 32.286 14.489 -39.635 1.00 89.81 803 GLU A C 1
ATOM 6503 O O . GLU A 1 803 ? 31.539 13.736 -39.006 1.00 89.81 803 GLU A O 1
ATOM 6508 N N . THR A 1 804 ? 31.919 15.016 -40.804 1.00 89.94 804 THR A N 1
ATOM 6509 C CA . THR A 1 804 ? 30.637 14.716 -41.454 1.00 89.94 804 THR A CA 1
ATOM 6510 C C . THR A 1 804 ? 30.752 13.490 -42.355 1.00 89.94 804 THR A C 1
ATOM 6512 O O . THR A 1 804 ? 31.573 13.451 -43.272 1.00 89.94 804 THR A O 1
ATOM 6515 N N . ILE A 1 805 ? 29.858 12.517 -42.172 1.00 90.56 805 ILE A N 1
ATOM 6516 C CA . ILE A 1 805 ? 29.715 11.365 -43.065 1.00 90.56 805 ILE A CA 1
ATOM 6517 C C . ILE A 1 805 ? 28.393 11.419 -43.830 1.00 90.56 805 ILE A C 1
ATOM 6519 O O . ILE A 1 805 ? 27.337 11.781 -43.310 1.00 90.56 805 ILE A O 1
ATOM 6523 N N . LYS A 1 806 ? 28.441 11.010 -45.099 1.00 90.00 806 LYS A N 1
ATOM 6524 C CA . LYS A 1 806 ? 27.251 10.788 -45.920 1.00 90.00 806 LYS A CA 1
ATOM 6525 C C . LYS A 1 806 ? 26.729 9.379 -45.675 1.00 90.00 806 LYS A C 1
ATOM 6527 O O . LYS A 1 806 ? 27.470 8.409 -45.850 1.00 90.00 806 LYS A O 1
ATOM 6532 N N . ILE A 1 807 ? 25.455 9.268 -45.330 1.00 90.06 807 ILE A N 1
ATOM 6533 C CA . ILE A 1 807 ? 24.734 8.003 -45.180 1.00 90.06 807 ILE A CA 1
ATOM 6534 C C . ILE A 1 807 ? 23.747 7.824 -46.333 1.00 90.06 807 ILE A C 1
ATOM 6536 O O . ILE A 1 807 ? 23.232 8.794 -46.889 1.00 90.06 807 ILE A O 1
ATOM 6540 N N . ASN A 1 808 ? 23.483 6.572 -46.702 1.00 86.62 808 ASN A N 1
ATOM 6541 C CA . ASN A 1 808 ? 22.388 6.236 -47.607 1.00 86.62 808 ASN A CA 1
ATOM 6542 C C . ASN A 1 808 ? 21.343 5.413 -46.842 1.00 86.62 808 ASN A C 1
ATOM 6544 O O . ASN A 1 808 ? 21.575 4.211 -46.673 1.00 86.62 808 ASN A O 1
ATOM 6548 N N . PRO A 1 809 ? 20.249 6.033 -46.355 1.00 79.19 809 PRO A N 1
ATOM 6549 C CA . PRO A 1 809 ? 19.219 5.360 -45.570 1.00 79.19 809 PRO A CA 1
ATOM 6550 C C . PRO A 1 809 ? 18.759 4.062 -46.237 1.00 79.19 809 PRO A C 1
ATOM 6552 O O . PRO A 1 809 ? 18.351 4.039 -47.398 1.00 79.19 809 PRO A O 1
ATOM 6555 N N . SER A 1 810 ? 18.874 2.947 -45.515 1.00 69.38 810 SER A N 1
ATOM 6556 C CA . SER A 1 810 ? 18.463 1.642 -46.042 1.00 69.38 810 SER A CA 1
ATOM 6557 C C . SER A 1 810 ? 16.931 1.528 -46.118 1.00 69.38 810 SER A C 1
ATOM 6559 O O . SER A 1 810 ? 16.204 2.280 -45.473 1.00 69.38 810 SER A O 1
ATOM 6561 N N . GLY A 1 811 ? 16.412 0.510 -46.815 1.00 71.94 811 GLY A N 1
ATOM 6562 C CA . GLY A 1 811 ? 14.983 0.171 -46.739 1.00 71.94 811 GLY A CA 1
ATOM 6563 C C . GLY A 1 811 ? 14.512 -0.237 -45.330 1.00 71.94 811 GLY A C 1
ATOM 6564 O O . GLY A 1 811 ? 13.309 -0.254 -45.070 1.00 71.94 811 GLY A O 1
ATOM 6565 N N . ARG A 1 812 ? 15.434 -0.547 -44.402 1.00 83.12 812 ARG A N 1
ATOM 6566 C CA . ARG A 1 812 ? 15.112 -0.901 -43.012 1.00 83.12 812 ARG A CA 1
ATOM 6567 C C . ARG A 1 812 ? 14.660 0.325 -42.217 1.00 83.12 812 ARG A C 1
ATOM 6569 O O . ARG A 1 812 ? 15.049 1.452 -42.500 1.00 83.12 812 ARG A O 1
ATOM 6576 N N . LYS A 1 813 ? 13.857 0.070 -41.185 1.00 90.69 813 LYS A N 1
ATOM 6577 C CA . LYS A 1 813 ? 13.396 1.091 -40.236 1.00 90.69 813 LYS A CA 1
ATOM 6578 C C . LYS A 1 813 ? 14.457 1.481 -39.209 1.00 90.69 813 LYS A C 1
ATOM 6580 O O . LYS A 1 813 ? 14.526 2.640 -38.827 1.00 90.69 813 LYS A O 1
ATOM 6585 N N . ILE A 1 814 ? 15.283 0.517 -38.799 1.00 92.69 814 ILE A N 1
ATOM 6586 C CA . ILE A 1 814 ? 16.406 0.715 -37.881 1.00 92.69 814 ILE A CA 1
ATOM 6587 C C . ILE A 1 814 ? 17.628 -0.030 -38.431 1.00 92.69 814 ILE A C 1
ATOM 6589 O O . ILE A 1 814 ? 17.502 -1.157 -38.926 1.00 92.69 814 ILE A O 1
ATOM 6593 N N . SER A 1 815 ? 18.799 0.600 -38.363 1.00 91.06 815 SER A N 1
ATOM 6594 C CA . SER A 1 815 ? 20.091 0.020 -38.735 1.00 91.06 815 SER A CA 1
ATOM 6595 C C . SER A 1 815 ? 21.062 0.089 -37.561 1.00 91.06 815 SER A C 1
ATOM 6597 O O . SER A 1 815 ? 21.302 1.172 -37.036 1.00 91.06 815 SER A O 1
ATOM 6599 N N . SER A 1 816 ? 21.649 -1.049 -37.186 1.00 90.69 816 SER A N 1
ATOM 6600 C CA . SER A 1 816 ? 22.778 -1.125 -36.251 1.00 90.69 816 SER A CA 1
ATOM 6601 C C . SER A 1 816 ? 24.078 -0.696 -36.929 1.00 90.69 816 SER A C 1
ATOM 6603 O O . SER A 1 816 ? 24.207 -0.757 -38.160 1.00 90.69 816 SER A O 1
ATOM 6605 N N . GLY A 1 817 ? 25.044 -0.274 -36.125 1.00 90.81 817 GLY A N 1
ATOM 6606 C CA . GLY A 1 817 ? 26.402 0.005 -36.556 1.00 90.81 817 GLY A CA 1
ATOM 6607 C C . GLY A 1 817 ? 27.390 0.035 -35.397 1.00 90.81 817 GLY A C 1
ATOM 6608 O O . GLY A 1 817 ? 27.008 -0.036 -34.231 1.00 90.81 817 GLY A O 1
ATOM 6609 N N . THR A 1 818 ? 28.667 0.156 -35.737 1.00 90.75 818 THR A N 1
ATOM 6610 C CA . THR A 1 818 ? 29.773 0.280 -34.789 1.00 90.75 818 THR A CA 1
ATOM 6611 C C . THR A 1 818 ? 30.728 1.385 -35.226 1.00 90.75 818 THR A C 1
ATOM 6613 O O . THR A 1 818 ? 30.970 1.587 -36.422 1.00 90.75 818 THR A O 1
ATOM 6616 N N . ILE A 1 819 ? 31.264 2.106 -34.244 1.00 89.19 819 ILE A N 1
ATOM 6617 C CA . ILE A 1 819 ? 32.391 3.022 -34.401 1.00 89.19 819 ILE A CA 1
ATOM 6618 C C . ILE A 1 819 ? 33.589 2.374 -33.719 1.00 89.19 819 ILE A C 1
ATOM 6620 O O . ILE A 1 819 ? 33.568 2.157 -32.510 1.00 89.19 819 ILE A O 1
ATOM 6624 N N . THR A 1 820 ? 34.636 2.095 -34.485 1.00 86.69 820 THR A N 1
ATOM 6625 C CA . THR A 1 820 ? 35.907 1.582 -33.969 1.00 86.69 820 THR A CA 1
ATOM 6626 C C . THR A 1 820 ? 36.952 2.676 -34.106 1.00 86.69 820 THR A C 1
ATOM 6628 O O . THR A 1 820 ? 37.198 3.155 -35.210 1.00 86.69 820 THR A O 1
ATOM 6631 N N . PHE A 1 821 ? 37.562 3.088 -33.003 1.00 82.56 821 PHE A N 1
ATOM 6632 C CA . PHE A 1 821 ? 38.647 4.058 -32.977 1.00 82.56 821 PHE A CA 1
ATOM 6633 C C . PHE A 1 821 ? 39.946 3.369 -32.558 1.00 82.56 821 PHE A C 1
ATOM 6635 O O . PHE A 1 821 ? 40.111 2.979 -31.403 1.00 82.56 821 PHE A O 1
ATOM 6642 N N . ASP A 1 822 ? 40.852 3.220 -33.517 1.00 79.69 822 ASP A N 1
ATOM 6643 C CA . ASP A 1 822 ? 42.146 2.569 -33.364 1.00 79.69 822 ASP A CA 1
ATOM 6644 C C . ASP A 1 822 ? 43.246 3.614 -33.125 1.00 79.69 822 ASP A C 1
ATOM 6646 O O . ASP A 1 822 ? 43.379 4.595 -33.864 1.00 79.69 822 ASP A O 1
ATOM 6650 N N . THR A 1 823 ? 44.029 3.414 -32.069 1.00 72.00 823 THR A N 1
ATOM 6651 C CA . THR A 1 823 ? 45.187 4.239 -31.712 1.00 72.00 823 THR A CA 1
ATOM 6652 C C . THR A 1 823 ? 46.406 3.348 -31.543 1.00 72.00 823 THR A C 1
ATOM 6654 O O . THR A 1 823 ? 46.276 2.158 -31.281 1.00 72.00 823 THR A O 1
ATOM 6657 N N . LYS A 1 824 ? 47.609 3.936 -31.556 1.00 68.25 824 LYS A N 1
ATOM 6658 C CA . LYS A 1 824 ? 48.866 3.188 -31.354 1.00 68.25 824 LYS A CA 1
ATOM 6659 C C . LYS A 1 824 ? 48.900 2.337 -30.068 1.00 68.25 824 LYS A C 1
ATOM 6661 O O . LYS A 1 824 ? 49.709 1.422 -29.990 1.00 68.25 824 LYS A O 1
ATOM 6666 N N . THR A 1 825 ? 48.074 2.639 -29.059 1.00 52.03 825 THR A N 1
ATOM 6667 C CA . THR A 1 825 ? 48.092 1.964 -27.747 1.00 52.03 825 THR A CA 1
ATOM 6668 C C . THR A 1 825 ? 46.805 1.225 -27.384 1.00 52.03 825 THR A C 1
ATOM 6670 O O . THR A 1 825 ? 46.833 0.387 -26.484 1.00 52.03 825 THR A O 1
ATOM 6673 N N . ARG A 1 826 ? 45.666 1.532 -28.021 1.00 67.31 826 ARG A N 1
ATOM 6674 C CA . ARG A 1 826 ? 44.360 0.954 -27.666 1.00 67.31 826 ARG A CA 1
ATOM 6675 C C . ARG A 1 826 ? 43.334 1.102 -28.788 1.00 67.31 826 ARG A C 1
ATOM 6677 O O . ARG A 1 826 ? 43.271 2.152 -29.424 1.00 67.31 826 ARG A O 1
ATOM 6684 N N . VAL A 1 827 ? 42.464 0.104 -28.925 1.00 70.44 827 VAL A N 1
ATOM 6685 C CA . VAL A 1 827 ? 41.246 0.171 -29.743 1.00 70.44 827 VAL A CA 1
ATOM 6686 C C . VAL A 1 827 ? 40.043 0.456 -28.842 1.00 70.44 827 VAL A C 1
ATOM 6688 O O . VAL A 1 827 ? 39.873 -0.181 -27.799 1.00 70.44 827 VAL A O 1
ATOM 6691 N N . TYR A 1 828 ? 39.217 1.422 -29.232 1.00 73.25 828 TYR A N 1
ATOM 6692 C CA . TYR A 1 828 ? 37.929 1.729 -28.615 1.00 73.25 828 TYR A CA 1
ATOM 6693 C C . TYR A 1 828 ? 36.816 1.313 -29.571 1.00 73.25 828 TYR A C 1
ATOM 6695 O O . TYR A 1 828 ? 36.899 1.600 -30.761 1.00 73.25 828 TYR A O 1
ATOM 6703 N N . GLU A 1 829 ? 35.764 0.679 -29.066 1.00 80.62 829 GLU A N 1
ATOM 6704 C CA . GLU A 1 829 ? 34.612 0.291 -29.876 1.00 80.62 829 GLU A CA 1
ATOM 6705 C C . GLU A 1 829 ? 33.320 0.759 -29.215 1.00 80.62 829 GLU A C 1
ATOM 6707 O O . GLU A 1 829 ? 33.138 0.603 -28.008 1.00 80.62 829 GLU A O 1
ATOM 6712 N N . GLU A 1 830 ? 32.434 1.351 -30.012 1.00 82.31 830 GLU A N 1
ATOM 6713 C CA . GLU A 1 830 ? 31.142 1.858 -29.569 1.00 82.31 830 GLU A CA 1
ATOM 6714 C C . GLU A 1 830 ? 30.018 1.416 -30.507 1.00 82.31 830 GLU A C 1
ATOM 6716 O O . GLU A 1 830 ? 30.104 1.566 -31.727 1.00 82.31 830 GLU A O 1
ATOM 6721 N N . SER A 1 831 ? 28.934 0.893 -29.932 1.00 88.44 831 SER A N 1
ATOM 6722 C CA . SER A 1 831 ? 27.726 0.515 -30.678 1.00 88.44 831 SER A CA 1
ATOM 6723 C C . SER A 1 831 ? 26.838 1.732 -30.944 1.00 88.44 831 SER A C 1
ATOM 6725 O O . SER A 1 831 ? 26.583 2.532 -30.040 1.00 88.44 831 SER A O 1
ATOM 6727 N N . ILE A 1 832 ? 26.334 1.848 -32.174 1.00 92.19 832 ILE A N 1
ATOM 6728 C CA . ILE A 1 832 ? 25.460 2.936 -32.632 1.00 92.19 832 ILE A CA 1
ATOM 6729 C C . ILE A 1 832 ? 24.229 2.403 -33.378 1.00 92.19 832 ILE A C 1
ATOM 6731 O O . ILE A 1 832 ? 24.233 1.286 -33.899 1.00 92.19 832 ILE A O 1
ATOM 6735 N N . ALA A 1 833 ? 23.168 3.206 -33.466 1.00 93.50 833 ALA A N 1
ATOM 6736 C CA . ALA A 1 833 ? 21.978 2.872 -34.252 1.00 93.50 833 ALA A CA 1
ATOM 6737 C C . ALA A 1 833 ? 21.371 4.096 -34.951 1.00 93.50 833 ALA A C 1
ATOM 6739 O O . ALA A 1 833 ? 21.392 5.201 -34.419 1.00 93.50 833 ALA A O 1
ATOM 6740 N N . LEU A 1 834 ? 20.786 3.889 -36.133 1.00 93.06 834 LEU A N 1
ATOM 6741 C CA . LEU A 1 834 ? 19.996 4.898 -36.845 1.00 93.06 834 LEU A CA 1
ATOM 6742 C C . LEU A 1 834 ? 18.569 4.389 -37.054 1.00 93.06 834 LEU A C 1
ATOM 6744 O O . LEU A 1 834 ? 18.376 3.319 -37.635 1.00 93.06 834 LEU A O 1
ATOM 6748 N N . GLY A 1 835 ? 17.585 5.152 -36.592 1.00 93.31 835 GLY A N 1
ATOM 6749 C CA . GLY A 1 835 ? 16.159 4.976 -36.838 1.00 93.31 835 GLY A CA 1
ATOM 6750 C C . GLY A 1 835 ? 15.655 5.968 -37.881 1.00 93.31 835 GLY A C 1
ATOM 6751 O O . GLY A 1 835 ? 16.105 7.109 -37.910 1.00 93.31 835 GLY A O 1
ATOM 6752 N N . PHE A 1 836 ? 14.714 5.546 -38.724 1.00 92.62 836 PHE A N 1
ATOM 6753 C CA . PHE A 1 836 ? 14.182 6.376 -39.806 1.00 92.62 836 PHE A CA 1
ATOM 6754 C C . PHE A 1 836 ? 12.659 6.493 -39.742 1.00 92.62 836 PHE A C 1
ATOM 6756 O O . PHE A 1 836 ? 11.971 5.472 -39.650 1.00 92.62 836 PHE A O 1
ATOM 6763 N N . TYR A 1 837 ? 12.153 7.719 -39.878 1.00 93.88 837 TYR A N 1
ATOM 6764 C CA . TYR A 1 837 ? 10.745 8.019 -40.162 1.00 93.88 837 TYR A CA 1
ATOM 6765 C C . TYR A 1 837 ? 10.605 8.648 -41.556 1.00 93.88 837 TYR A C 1
ATOM 6767 O O . TYR A 1 837 ? 11.609 8.987 -42.185 1.00 93.88 837 TYR A O 1
ATOM 6775 N N . ASN A 1 838 ? 9.384 8.750 -42.083 1.00 92.94 838 ASN A N 1
ATOM 6776 C CA . ASN A 1 838 ? 9.143 9.325 -43.408 1.00 92.94 838 ASN A CA 1
ATOM 6777 C C . ASN A 1 838 ? 8.122 10.464 -43.344 1.00 92.94 838 ASN A C 1
ATOM 6779 O O . ASN A 1 838 ? 6.927 10.203 -43.406 1.00 92.94 838 ASN A O 1
ATOM 6783 N N . SER A 1 839 ? 8.600 11.707 -43.298 1.00 89.56 839 SER A N 1
ATOM 6784 C CA . SER A 1 839 ? 7.770 12.923 -43.248 1.00 89.56 839 SER A CA 1
ATOM 6785 C C . SER A 1 839 ? 6.791 13.084 -44.420 1.00 89.56 839 SER A C 1
ATOM 6787 O O . SER A 1 839 ? 5.818 13.812 -44.293 1.00 89.56 839 SER A O 1
ATOM 6789 N N . SER A 1 840 ? 7.001 12.388 -45.548 1.00 89.62 840 SER A N 1
ATOM 6790 C CA . SER A 1 840 ? 6.047 12.377 -46.676 1.00 89.62 840 SER A CA 1
ATOM 6791 C C . SER A 1 840 ? 4.814 11.490 -46.455 1.00 89.62 840 SER A C 1
ATOM 6793 O O . SER A 1 840 ? 3.927 11.446 -47.305 1.00 89.62 840 SER A O 1
ATOM 6795 N N . LYS A 1 841 ? 4.771 10.735 -45.353 1.00 92.62 841 LYS A N 1
ATOM 6796 C CA . LYS A 1 841 ? 3.611 9.950 -44.921 1.00 92.62 841 LYS A CA 1
ATOM 6797 C C . LYS A 1 841 ? 2.957 10.622 -43.717 1.00 92.62 841 LYS A C 1
ATOM 6799 O O . LYS A 1 841 ? 3.597 11.392 -43.011 1.00 92.62 841 LYS A O 1
ATOM 6804 N N . GLU A 1 842 ? 1.706 10.269 -43.448 1.00 92.25 842 GLU A N 1
ATOM 6805 C CA . GLU A 1 842 ? 0.926 10.841 -42.347 1.00 92.25 842 GLU A CA 1
ATOM 6806 C C . GLU A 1 842 ? 0.633 9.817 -41.245 1.00 92.25 842 GLU A C 1
ATOM 6808 O O . GLU A 1 842 ? 0.652 8.603 -41.465 1.00 92.25 842 GLU A O 1
ATOM 6813 N N . VAL A 1 843 ? 0.345 10.331 -40.048 1.00 96.62 843 VAL A N 1
ATOM 6814 C CA . VAL A 1 843 ? -0.250 9.571 -38.943 1.00 96.62 843 VAL A CA 1
ATOM 6815 C C . VAL A 1 843 ? -1.740 9.893 -38.908 1.00 96.62 843 VAL A C 1
ATOM 6817 O O . VAL A 1 843 ? -2.117 11.053 -38.744 1.00 96.62 843 VAL A O 1
ATOM 6820 N N . THR A 1 844 ? -2.582 8.872 -39.038 1.00 96.69 844 THR A N 1
ATOM 6821 C CA . THR A 1 844 ? -4.044 9.020 -38.981 1.00 96.69 844 THR A CA 1
ATOM 6822 C C . THR A 1 844 ? -4.568 8.645 -37.601 1.00 96.69 844 THR A C 1
ATOM 6824 O O . THR A 1 844 ? -4.069 7.702 -36.981 1.00 96.69 844 THR A O 1
ATOM 6827 N N . ILE A 1 845 ? -5.568 9.386 -37.121 1.00 97.38 845 ILE A N 1
ATOM 6828 C CA . ILE A 1 845 ? -6.267 9.110 -35.865 1.00 97.38 845 ILE A CA 1
ATOM 6829 C C . ILE A 1 845 ? -7.755 8.994 -36.175 1.00 97.38 845 ILE A C 1
ATOM 6831 O O . ILE A 1 845 ? -8.342 9.897 -36.762 1.00 97.38 845 ILE A O 1
ATOM 6835 N N . ASN A 1 846 ? -8.361 7.869 -35.805 1.00 95.81 846 ASN A N 1
ATOM 6836 C CA . ASN A 1 846 ? -9.771 7.596 -36.053 1.00 95.81 846 ASN A CA 1
ATOM 6837 C C . ASN A 1 846 ? -10.495 7.309 -34.740 1.00 95.81 846 ASN A C 1
ATOM 6839 O O . ASN A 1 846 ? -10.088 6.437 -33.966 1.00 95.81 846 ASN A O 1
ATOM 6843 N N . LYS A 1 847 ? -11.623 7.985 -34.516 1.00 94.25 847 LYS A N 1
ATOM 6844 C CA . LYS A 1 847 ? -12.551 7.633 -33.441 1.00 94.25 847 LYS A CA 1
ATOM 6845 C C . LYS A 1 847 ? -13.401 6.449 -33.882 1.00 94.25 847 LYS A C 1
ATOM 6847 O O . LYS A 1 847 ? -14.140 6.533 -34.858 1.00 94.25 847 LYS A O 1
ATOM 6852 N N . CYS A 1 848 ? -13.290 5.352 -33.152 1.00 91.75 848 CYS A N 1
ATOM 6853 C CA . CYS A 1 848 ? -13.993 4.112 -33.429 1.00 91.75 848 CYS A CA 1
ATOM 6854 C C . CYS A 1 848 ? -14.953 3.780 -32.282 1.00 91.75 848 CYS A C 1
ATOM 6856 O O . CYS A 1 848 ? -14.782 4.232 -31.147 1.00 91.75 848 CYS A O 1
ATOM 6858 N N . SER A 1 849 ? -15.938 2.940 -32.566 1.00 82.94 849 SER A N 1
ATOM 6859 C CA . SER A 1 849 ? -16.797 2.330 -31.557 1.00 82.94 849 SER A CA 1
ATOM 6860 C C . SER A 1 849 ? -17.010 0.856 -31.877 1.00 82.94 849 SER A C 1
ATOM 6862 O O . SER A 1 849 ? -17.006 0.443 -33.037 1.00 82.94 849 SER A O 1
ATOM 6864 N N . ASN A 1 850 ? -17.176 0.054 -30.834 1.00 78.44 850 ASN A N 1
ATOM 6865 C CA . ASN A 1 850 ? -17.731 -1.292 -30.928 1.00 78.44 850 ASN A CA 1
ATOM 6866 C C . ASN A 1 850 ? -19.037 -1.343 -30.109 1.00 78.44 850 ASN A C 1
ATOM 6868 O O . ASN A 1 850 ? -19.469 -0.328 -29.566 1.00 78.44 850 ASN A O 1
ATOM 6872 N N . ASN A 1 851 ? -19.675 -2.511 -30.015 1.00 62.91 851 ASN A N 1
ATOM 6873 C CA . ASN A 1 851 ? -20.970 -2.674 -29.337 1.00 62.91 851 ASN A CA 1
ATOM 6874 C C . ASN A 1 851 ? -20.956 -2.358 -27.823 1.00 62.91 851 ASN A C 1
ATOM 6876 O O . ASN A 1 851 ? -22.008 -2.451 -27.197 1.00 62.91 851 ASN A O 1
ATOM 6880 N N . GLN A 1 852 ? -19.804 -2.033 -27.223 1.00 61.94 852 GLN A N 1
ATOM 6881 C CA . GLN A 1 852 ? -19.664 -1.826 -25.779 1.00 61.94 852 GLN A CA 1
ATOM 6882 C C . GLN A 1 852 ? -18.938 -0.519 -25.406 1.00 61.94 852 GLN A C 1
ATOM 6884 O O . GLN A 1 852 ? -19.267 0.046 -24.369 1.00 61.94 852 GLN A O 1
ATOM 6889 N N . GLU A 1 853 ? -18.021 0.015 -26.232 1.00 75.69 853 GLU A N 1
ATOM 6890 C CA . GLU A 1 853 ? -17.223 1.211 -25.896 1.00 75.69 853 GLU A CA 1
ATOM 6891 C C . GLU A 1 853 ? -16.706 2.011 -27.114 1.00 75.69 853 GLU A C 1
ATOM 6893 O O . GLU A 1 853 ? -16.632 1.516 -28.245 1.00 75.69 853 GLU A O 1
ATOM 6898 N N . THR A 1 854 ? -16.282 3.260 -26.868 1.00 87.62 854 THR A N 1
ATOM 6899 C CA . THR A 1 854 ? -15.571 4.116 -27.838 1.00 87.62 854 THR A CA 1
ATOM 6900 C C . THR A 1 854 ? -14.062 4.106 -27.602 1.00 87.62 854 THR A C 1
ATOM 6902 O O . THR A 1 854 ? -13.620 4.259 -26.467 1.00 87.62 854 THR A O 1
ATOM 6905 N N . TYR A 1 855 ? -13.263 4.022 -28.666 1.00 94.25 855 TYR A N 1
ATOM 6906 C CA . TYR A 1 855 ? -11.799 4.059 -28.587 1.00 94.25 855 TYR A CA 1
ATOM 6907 C C . TYR A 1 855 ? -11.188 4.912 -29.706 1.00 94.25 855 TYR A C 1
ATOM 6909 O O . TYR A 1 855 ? -11.818 5.166 -30.733 1.00 94.25 855 TYR A O 1
ATOM 6917 N N . LEU A 1 856 ? -9.944 5.351 -29.513 1.00 96.69 856 LEU A N 1
ATOM 6918 C CA . LEU A 1 856 ? -9.150 6.024 -30.542 1.00 96.69 856 LEU A CA 1
ATOM 6919 C C . LEU A 1 856 ? -8.166 5.027 -31.160 1.00 96.69 856 LEU A C 1
ATOM 6921 O O . LEU A 1 856 ? -7.501 4.284 -30.438 1.00 96.69 856 LEU A O 1
ATOM 6925 N N . GLU A 1 857 ? -8.078 5.004 -32.488 1.00 97.31 857 GLU A N 1
ATOM 6926 C CA . GLU A 1 857 ? -7.108 4.219 -33.255 1.00 97.31 857 GLU A CA 1
ATOM 6927 C C . GLU A 1 857 ? -6.099 5.152 -33.922 1.00 97.31 857 GLU A C 1
ATOM 6929 O O . GLU A 1 857 ? -6.496 6.062 -34.640 1.00 97.31 857 GLU A O 1
ATOM 6934 N N . VAL A 1 858 ? -4.809 4.890 -33.721 1.00 98.06 858 VAL A N 1
ATOM 6935 C CA . VAL A 1 858 ? -3.702 5.579 -34.391 1.00 98.06 858 VAL A CA 1
ATOM 6936 C C . VAL A 1 858 ? -3.039 4.618 -35.370 1.00 98.06 858 VAL A C 1
ATOM 6938 O O . VAL A 1 858 ? -2.666 3.508 -34.984 1.00 98.06 858 VAL A O 1
ATOM 6941 N N . ASP A 1 859 ? -2.861 5.044 -36.618 1.00 97.38 859 ASP A N 1
ATOM 6942 C CA . ASP A 1 859 ? -2.152 4.303 -37.667 1.00 97.38 859 ASP A CA 1
ATOM 6943 C C . ASP A 1 859 ? -1.084 5.202 -38.299 1.00 97.38 859 ASP A C 1
ATOM 6945 O O . ASP A 1 859 ? -1.400 6.248 -38.871 1.00 97.38 859 ASP A O 1
ATOM 6949 N N . ASN A 1 860 ? 0.186 4.803 -38.178 1.00 96.12 860 ASN A N 1
ATOM 6950 C CA . ASN A 1 860 ? 1.319 5.529 -38.759 1.00 96.12 860 ASN A CA 1
ATOM 6951 C C . ASN A 1 860 ? 1.828 4.904 -40.074 1.00 96.12 860 ASN A C 1
ATOM 6953 O O . ASN A 1 860 ? 2.870 5.309 -40.586 1.00 96.12 860 ASN A O 1
ATOM 6957 N N . GLY A 1 861 ? 1.163 3.869 -40.594 1.00 94.50 861 GLY A N 1
ATOM 6958 C CA . GLY A 1 861 ? 1.560 3.112 -41.784 1.00 94.50 861 GLY A CA 1
ATOM 6959 C C . GLY A 1 861 ? 2.539 1.954 -41.537 1.00 94.50 861 GLY A C 1
ATOM 6960 O O . GLY A 1 861 ? 2.695 1.099 -42.409 1.00 94.50 861 GLY A O 1
ATOM 6961 N N . PHE A 1 862 ? 3.185 1.881 -40.369 1.00 94.81 862 PHE A N 1
ATOM 6962 C CA . PHE A 1 862 ? 4.026 0.752 -39.936 1.00 94.81 862 PHE A CA 1
ATOM 6963 C C . PHE A 1 862 ? 3.479 0.056 -38.673 1.00 94.81 862 PHE A C 1
ATOM 6965 O O . PHE A 1 862 ? 3.472 -1.177 -38.589 1.00 94.81 862 PHE A O 1
ATOM 6972 N N . LEU A 1 863 ? 3.006 0.849 -37.711 1.00 95.62 863 LEU A N 1
ATOM 6973 C CA . LEU A 1 863 ? 2.362 0.471 -36.460 1.00 95.62 863 LEU A CA 1
ATOM 6974 C C . LEU A 1 863 ? 0.922 0.973 -36.442 1.00 95.62 863 LEU A C 1
ATOM 6976 O O . LEU A 1 863 ? 0.627 2.075 -36.906 1.00 95.62 863 LEU A O 1
ATOM 6980 N N . LYS A 1 864 ? 0.064 0.196 -35.785 1.00 97.31 864 LYS A N 1
ATOM 6981 C CA . LYS A 1 864 ? -1.289 0.602 -35.415 1.00 97.31 864 LYS A CA 1
ATOM 6982 C C . LYS A 1 864 ? -1.538 0.300 -33.948 1.00 97.31 864 LYS A C 1
ATOM 6984 O O . LYS A 1 864 ? -1.324 -0.842 -33.529 1.00 97.31 864 LYS A O 1
ATOM 6989 N N . PHE A 1 865 ? -2.006 1.286 -33.188 1.00 97.56 865 PHE A N 1
ATOM 6990 C CA . PHE A 1 865 ? -2.344 1.124 -31.775 1.00 97.56 865 PHE A CA 1
ATOM 6991 C C . PHE A 1 865 ? -3.691 1.752 -31.413 1.00 97.56 865 PHE A C 1
ATOM 6993 O O . PHE A 1 865 ? -4.155 2.669 -32.085 1.00 97.56 865 PHE A O 1
ATOM 7000 N N . ARG A 1 866 ? -4.345 1.225 -30.371 1.00 97.12 866 ARG A N 1
ATOM 7001 C CA . ARG A 1 866 ? -5.670 1.689 -29.918 1.00 97.12 866 ARG A CA 1
ATOM 7002 C C . ARG A 1 866 ? -5.699 1.911 -28.418 1.00 97.12 866 ARG A C 1
ATOM 7004 O O . ARG A 1 866 ? -5.157 1.084 -27.682 1.00 97.12 866 ARG A O 1
ATOM 7011 N N . GLY A 1 867 ? -6.375 2.968 -27.983 1.00 96.25 867 GLY A N 1
ATOM 7012 C CA . GLY A 1 867 ? -6.579 3.265 -26.567 1.00 96.25 867 GLY A CA 1
ATOM 7013 C C . GLY A 1 867 ? -7.981 3.778 -26.254 1.00 96.25 867 GLY A C 1
ATOM 7014 O O . GLY A 1 867 ? -8.664 4.318 -27.124 1.00 96.25 867 GLY A O 1
ATOM 7015 N N . SER A 1 868 ? -8.405 3.599 -25.003 1.00 94.31 868 SER A N 1
ATOM 7016 C CA . SER A 1 868 ? -9.735 3.989 -24.518 1.00 94.31 868 SER A CA 1
ATOM 7017 C C . SER A 1 868 ? -9.634 4.733 -23.189 1.00 94.31 868 SER A C 1
ATOM 7019 O O . SER A 1 868 ? -8.879 4.332 -22.300 1.00 94.31 868 SER A O 1
ATOM 7021 N N . LYS A 1 869 ? -10.432 5.798 -23.041 1.00 92.56 869 LYS A N 1
ATOM 7022 C CA . LYS A 1 869 ? -10.597 6.510 -21.764 1.00 92.56 869 LYS A CA 1
ATOM 7023 C C . LYS A 1 869 ? -11.304 5.643 -20.718 1.00 92.56 869 LYS A C 1
ATOM 7025 O O . LYS A 1 869 ? -10.985 5.739 -19.542 1.00 92.56 869 LYS A O 1
ATOM 7030 N N . ASP A 1 870 ? -12.188 4.754 -21.169 1.00 89.50 870 ASP A N 1
ATOM 7031 C CA . ASP A 1 870 ? -12.999 3.874 -20.318 1.00 89.50 870 ASP A CA 1
ATOM 7032 C C . ASP A 1 870 ? -12.191 2.658 -19.822 1.00 89.50 870 ASP A C 1
ATOM 7034 O O . ASP A 1 870 ? -12.651 1.862 -19.010 1.00 89.50 870 ASP A O 1
ATOM 7038 N N . TYR A 1 871 ? -10.925 2.561 -20.246 1.00 90.88 871 TYR A N 1
ATOM 7039 C CA . TYR A 1 871 ? -9.992 1.506 -19.873 1.00 90.88 871 TYR A CA 1
ATOM 7040 C C . TYR A 1 871 ? -8.700 2.085 -19.272 1.00 90.88 871 TYR A C 1
ATOM 7042 O O . TYR A 1 871 ? -7.611 1.810 -19.763 1.00 90.88 871 TYR A O 1
ATOM 7050 N N . ARG A 1 872 ? -8.812 2.933 -18.233 1.00 88.94 872 ARG A N 1
ATOM 7051 C CA . ARG A 1 872 ? -7.692 3.642 -17.554 1.00 88.94 872 ARG A CA 1
ATOM 7052 C C . ARG A 1 872 ? -6.867 4.585 -18.436 1.00 88.94 872 ARG A C 1
ATOM 7054 O O . ARG A 1 872 ? -5.717 4.881 -18.117 1.00 88.94 872 ARG A O 1
ATOM 7061 N N . GLY A 1 873 ? -7.420 5.043 -19.556 1.00 91.50 873 GLY A N 1
ATOM 7062 C CA . GLY A 1 873 ? -6.693 5.938 -20.453 1.00 91.50 873 GLY A CA 1
ATOM 7063 C C . GLY A 1 873 ? -5.392 5.326 -20.981 1.00 91.50 873 GLY A C 1
ATOM 7064 O O . GLY A 1 873 ? -4.333 5.951 -20.929 1.00 91.50 873 GLY A O 1
ATOM 7065 N N . GLN A 1 874 ? -5.454 4.075 -21.439 1.00 93.25 874 GLN A N 1
ATOM 7066 C CA . GLN A 1 874 ? -4.270 3.304 -21.814 1.00 93.25 874 GLN A CA 1
ATOM 7067 C C . GLN A 1 874 ? -4.413 2.659 -23.200 1.00 93.25 874 GLN A C 1
ATOM 7069 O O . GLN A 1 874 ? -5.518 2.502 -23.729 1.00 93.25 874 GLN A O 1
ATOM 7074 N N . ILE A 1 875 ? -3.291 2.224 -23.775 1.00 97.12 875 ILE A N 1
ATOM 7075 C CA . ILE A 1 875 ? -3.271 1.471 -25.032 1.00 97.12 875 ILE A CA 1
ATOM 7076 C C . ILE A 1 875 ? -3.538 -0.007 -24.751 1.00 97.12 875 ILE A C 1
ATOM 7078 O O . ILE A 1 875 ? -2.781 -0.646 -24.028 1.00 97.12 875 ILE A O 1
ATOM 7082 N N . PHE A 1 876 ? -4.576 -0.583 -25.352 1.00 95.06 876 PHE A N 1
ATOM 7083 C CA . PHE A 1 876 ? -4.912 -2.009 -25.210 1.00 95.06 876 PHE A CA 1
ATOM 7084 C C . PHE A 1 876 ? -4.543 -2.839 -26.451 1.00 95.06 876 PHE A C 1
ATOM 7086 O O . PHE A 1 876 ? -4.460 -4.066 -26.390 1.00 95.06 876 PHE A O 1
ATOM 7093 N N . TYR A 1 877 ? -4.275 -2.189 -27.585 1.00 95.94 877 TYR A N 1
ATOM 7094 C CA . TYR A 1 877 ? -3.923 -2.860 -28.834 1.00 95.94 877 TYR A CA 1
ATOM 7095 C C . TYR A 1 877 ? -2.667 -2.260 -29.459 1.00 95.94 877 TYR A C 1
ATOM 7097 O O . TYR A 1 877 ? -2.565 -1.041 -29.568 1.00 95.94 877 TYR A O 1
ATOM 7105 N N . LEU A 1 878 ? -1.756 -3.117 -29.923 1.00 96.81 878 LEU A N 1
ATOM 7106 C CA . LEU A 1 878 ? -0.595 -2.758 -30.736 1.00 96.81 878 LEU A CA 1
ATOM 7107 C C . LEU A 1 878 ? -0.348 -3.838 -31.794 1.00 96.81 878 LEU A C 1
ATOM 7109 O O . LEU A 1 878 ? -0.157 -5.007 -31.463 1.00 96.81 878 LEU A O 1
ATOM 7113 N N . SER A 1 879 ? -0.286 -3.435 -33.059 1.00 94.75 879 SER A N 1
ATOM 7114 C CA . SER A 1 879 ? 0.069 -4.301 -34.186 1.00 94.75 879 SER A CA 1
ATOM 7115 C C . SER A 1 879 ? 1.141 -3.668 -35.061 1.00 94.75 879 SER A C 1
ATOM 7117 O O . SER A 1 879 ? 1.218 -2.445 -35.183 1.00 94.75 879 SER A O 1
ATOM 7119 N N . VAL A 1 880 ? 1.960 -4.519 -35.677 1.00 92.12 880 VAL A N 1
ATOM 7120 C CA . VAL A 1 880 ? 3.074 -4.128 -36.554 1.00 92.12 880 VAL A CA 1
ATOM 7121 C C . VAL A 1 880 ? 2.947 -4.861 -37.880 1.00 92.12 880 VAL A C 1
ATOM 7123 O O . VAL A 1 880 ? 2.851 -6.086 -37.874 1.00 92.12 880 VAL A O 1
ATOM 7126 N N . GLU A 1 881 ? 2.947 -4.156 -39.012 1.00 87.06 881 GLU A N 1
ATOM 7127 C CA . GLU A 1 881 ? 2.791 -4.770 -40.348 1.00 87.06 881 GLU A CA 1
ATOM 7128 C C . GLU A 1 881 ? 1.589 -5.752 -40.439 1.00 87.06 881 GLU A C 1
ATOM 7130 O O . GLU A 1 881 ? 1.689 -6.814 -41.051 1.00 87.06 881 GLU A O 1
ATOM 7135 N N . GLY A 1 882 ? 0.462 -5.445 -39.779 1.00 82.06 882 GLY A N 1
ATOM 7136 C CA . GLY A 1 882 ? -0.749 -6.288 -39.795 1.00 82.06 882 GLY A CA 1
ATOM 7137 C C . GLY A 1 882 ? -0.684 -7.566 -38.943 1.00 82.06 882 GLY A C 1
ATOM 7138 O O . GLY A 1 882 ? -1.538 -8.441 -39.071 1.00 82.06 882 GLY A O 1
ATOM 7139 N N . SER A 1 883 ? 0.321 -7.698 -38.077 1.00 86.44 883 SER A N 1
ATOM 7140 C CA . SER A 1 883 ? 0.414 -8.798 -37.106 1.00 86.44 883 SER A CA 1
ATOM 7141 C C . SER A 1 883 ? -0.697 -8.770 -36.046 1.00 86.44 883 SER A C 1
ATOM 7143 O O . SER A 1 883 ? -1.378 -7.764 -35.843 1.00 86.44 883 SER A O 1
ATOM 7145 N N . LYS A 1 884 ? -0.867 -9.897 -35.337 1.00 88.12 884 LYS A N 1
ATOM 7146 C CA . LYS A 1 884 ? -1.745 -9.987 -34.158 1.00 88.12 884 LYS A CA 1
ATOM 7147 C C . LYS A 1 884 ? -1.278 -9.037 -33.048 1.00 88.12 884 LYS A C 1
ATOM 7149 O O . LYS A 1 884 ? -0.115 -8.644 -33.018 1.00 88.12 884 LYS A O 1
ATOM 7154 N N . ASN A 1 885 ? -2.182 -8.728 -32.115 1.00 93.19 885 ASN A N 1
ATOM 7155 C CA . ASN A 1 885 ? -1.898 -7.862 -30.971 1.00 93.19 885 ASN A CA 1
ATOM 7156 C C . ASN A 1 885 ? -0.659 -8.340 -30.188 1.00 93.19 885 ASN A C 1
ATOM 7158 O O . ASN A 1 885 ? -0.571 -9.508 -29.805 1.00 93.19 885 ASN A O 1
ATOM 7162 N N . TYR A 1 886 ? 0.278 -7.426 -29.943 1.00 92.94 886 TYR A N 1
ATOM 7163 C CA . TYR A 1 886 ? 1.469 -7.666 -29.125 1.00 92.94 886 TYR A CA 1
ATOM 7164 C C . TYR A 1 886 ? 1.175 -7.570 -27.622 1.00 92.94 886 TYR A C 1
ATOM 7166 O O . TYR A 1 886 ? 1.919 -8.129 -26.814 1.00 92.94 886 TYR A O 1
ATOM 7174 N N . LEU A 1 887 ? 0.106 -6.864 -27.247 1.00 94.50 887 LEU A N 1
ATOM 7175 C CA . LEU A 1 887 ? -0.221 -6.562 -25.857 1.00 94.50 887 LEU A CA 1
ATOM 7176 C C . LEU A 1 887 ? -1.113 -7.636 -25.245 1.00 94.50 887 LEU A C 1
ATOM 7178 O O . LEU A 1 887 ? -2.094 -8.067 -25.852 1.00 94.50 887 LEU A O 1
ATOM 7182 N N . LEU A 1 888 ? -0.786 -8.035 -24.018 1.00 92.50 888 LEU A N 1
ATOM 7183 C CA . LEU A 1 888 ? -1.693 -8.795 -23.174 1.00 92.50 888 LEU A CA 1
ATOM 7184 C C . LEU A 1 888 ? -2.682 -7.812 -22.547 1.00 92.50 888 LEU A C 1
ATOM 7186 O O . LEU A 1 888 ? -2.280 -6.873 -21.861 1.00 92.50 888 LEU A O 1
ATOM 7190 N N . THR A 1 889 ? -3.969 -8.021 -22.792 1.00 91.62 889 THR A N 1
ATOM 7191 C CA . THR A 1 889 ? -5.060 -7.193 -22.273 1.00 91.62 889 THR A CA 1
ATOM 7192 C C . THR A 1 889 ? -6.326 -8.036 -22.145 1.00 91.62 889 THR A C 1
ATOM 7194 O O . THR A 1 889 ? -6.464 -9.043 -22.841 1.00 91.62 889 THR A O 1
ATOM 7197 N N . HIS A 1 890 ? -7.250 -7.617 -21.282 1.00 89.25 890 HIS A N 1
ATOM 7198 C CA . HIS A 1 890 ? -8.595 -8.190 -21.198 1.00 89.25 890 HIS A CA 1
ATOM 7199 C C . HIS A 1 890 ? -9.674 -7.311 -21.844 1.00 89.25 890 HIS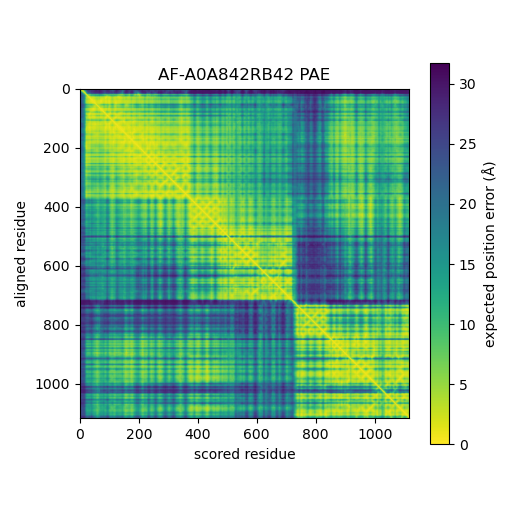 A C 1
ATOM 7201 O O . HIS A 1 890 ? -10.845 -7.673 -21.811 1.00 89.25 890 HIS A O 1
ATOM 7207 N N . TYR A 1 891 ? -9.278 -6.204 -22.482 1.00 89.44 891 TYR A N 1
ATOM 7208 C CA . TYR A 1 891 ? -10.187 -5.267 -23.136 1.00 89.44 891 TYR A CA 1
ATOM 7209 C C . TYR A 1 891 ? -11.248 -5.973 -24.010 1.00 89.44 891 TYR A C 1
ATOM 7211 O O . TYR A 1 891 ? -10.883 -6.854 -24.798 1.00 89.44 891 TYR A O 1
ATOM 7219 N N . PRO A 1 892 ? -12.532 -5.569 -23.945 1.00 84.38 892 PRO A N 1
ATOM 7220 C CA . PRO A 1 892 ? -13.058 -4.433 -23.173 1.00 84.38 892 PRO A CA 1
ATOM 7221 C C . PRO A 1 892 ? -13.328 -4.743 -21.692 1.00 84.38 892 PRO A C 1
ATOM 7223 O O . PRO A 1 892 ? -13.387 -3.835 -20.874 1.00 84.38 892 PRO A O 1
ATOM 7226 N N . GLU A 1 893 ? -13.429 -6.015 -21.305 1.00 83.19 893 GLU A N 1
ATOM 7227 C CA . GLU A 1 893 ? -13.801 -6.389 -19.937 1.00 83.19 893 GLU A CA 1
ATOM 7228 C C . GLU A 1 893 ? -12.594 -6.365 -18.981 1.00 83.19 893 GLU A C 1
ATOM 7230 O O . GLU A 1 893 ? -11.524 -6.904 -19.256 1.00 83.19 893 GLU A O 1
ATOM 7235 N N . VAL A 1 894 ? -12.751 -5.775 -17.798 1.00 85.31 894 VAL A N 1
ATOM 7236 C CA . VAL A 1 894 ? -11.708 -5.807 -16.763 1.00 85.31 894 VAL A CA 1
ATOM 7237 C C . VAL A 1 894 ? -11.935 -7.024 -15.872 1.00 85.31 894 VAL A C 1
ATOM 7239 O O . VAL A 1 894 ? -12.916 -7.083 -15.136 1.00 85.31 894 VAL A O 1
ATOM 7242 N N . LYS A 1 895 ? -11.023 -8.000 -15.929 1.00 84.12 895 LYS A N 1
ATOM 7243 C CA . LYS A 1 895 ? -11.122 -9.266 -15.179 1.00 84.12 895 LYS A CA 1
ATOM 7244 C C . LYS A 1 895 ? -9.934 -9.478 -14.255 1.00 84.12 895 LYS A C 1
ATOM 7246 O O . LYS A 1 895 ? -8.837 -8.980 -14.519 1.00 84.12 895 LYS A O 1
ATOM 7251 N N . ALA A 1 896 ? -10.148 -10.271 -13.212 1.00 84.81 896 ALA A N 1
ATOM 7252 C CA . ALA A 1 896 ? -9.074 -10.758 -12.364 1.00 84.81 896 ALA A CA 1
ATOM 7253 C C . ALA A 1 896 ? -8.102 -11.653 -13.141 1.00 84.81 896 ALA A C 1
ATOM 7255 O O . ALA A 1 896 ? -8.500 -12.419 -14.021 1.00 84.81 896 ALA A O 1
ATOM 7256 N N . PHE A 1 897 ? -6.815 -11.549 -12.816 1.00 82.62 897 PHE A N 1
ATOM 7257 C CA . PHE A 1 897 ? -5.748 -12.283 -13.492 1.00 82.62 897 PHE A CA 1
ATOM 7258 C C . PHE A 1 897 ? -4.529 -12.410 -12.588 1.00 82.62 897 PHE A C 1
ATOM 7260 O O . PHE A 1 897 ? -4.002 -11.395 -12.132 1.00 82.62 897 PHE A O 1
ATOM 7267 N N . LEU A 1 898 ? -4.039 -13.634 -12.366 1.00 77.69 898 LEU A N 1
ATOM 7268 C CA . LEU A 1 898 ? -2.904 -13.899 -11.470 1.00 77.69 898 LEU A CA 1
ATOM 7269 C C . LEU A 1 898 ? -3.094 -13.176 -10.124 1.00 77.69 898 LEU A C 1
ATOM 7271 O O . LEU A 1 898 ? -4.130 -13.310 -9.489 1.00 77.69 898 LEU A O 1
ATOM 7275 N N . TRP A 1 899 ? -2.134 -12.361 -9.701 1.00 73.38 899 TRP A N 1
ATOM 7276 C CA . TRP A 1 899 ? -2.184 -11.619 -8.445 1.00 73.38 899 TRP A CA 1
ATOM 7277 C C . TRP A 1 899 ? -3.137 -10.406 -8.470 1.00 73.38 899 TRP A C 1
ATOM 7279 O O . TRP A 1 899 ? -3.414 -9.830 -7.422 1.00 73.38 899 TRP A O 1
ATOM 7289 N N . TYR A 1 900 ? -3.668 -10.022 -9.637 1.00 76.75 900 TYR A N 1
ATOM 7290 C CA . TYR A 1 900 ? -4.477 -8.814 -9.820 1.00 76.75 900 TYR A CA 1
ATOM 7291 C C . TYR A 1 900 ? -5.975 -9.085 -9.668 1.00 76.75 900 TYR A C 1
ATOM 7293 O O . TYR A 1 900 ? -6.528 -9.979 -10.310 1.00 76.75 900 TYR A O 1
ATOM 7301 N N . ASN A 1 901 ? -6.640 -8.242 -8.876 1.00 76.69 901 ASN A N 1
ATOM 7302 C CA . ASN A 1 901 ? -8.102 -8.167 -8.798 1.00 76.69 901 ASN A CA 1
ATOM 7303 C C . ASN A 1 901 ? -8.710 -7.643 -10.112 1.00 76.69 901 ASN A C 1
ATOM 7305 O O . ASN A 1 901 ? -9.614 -8.243 -10.680 1.00 76.69 901 ASN A O 1
ATOM 7309 N N . LYS A 1 902 ? -8.149 -6.553 -10.643 1.00 83.81 902 LYS A N 1
ATOM 7310 C CA . LYS A 1 902 ? -8.544 -5.953 -11.920 1.00 83.81 902 LYS A CA 1
ATOM 7311 C C . LYS A 1 902 ? -7.318 -5.808 -12.810 1.00 83.81 902 LYS A C 1
ATOM 7313 O O . LYS A 1 902 ? -6.467 -4.955 -12.566 1.00 83.81 902 LYS A O 1
ATOM 7318 N N . PHE A 1 903 ? -7.206 -6.660 -13.825 1.00 86.38 903 PHE A N 1
ATOM 7319 C CA . PHE A 1 903 ? -6.091 -6.627 -14.762 1.00 86.38 903 PHE A CA 1
ATOM 7320 C C . PHE A 1 903 ? -6.499 -5.972 -16.080 1.00 86.38 903 PHE A C 1
ATOM 7322 O O . PHE A 1 903 ? -7.283 -6.528 -16.848 1.00 86.38 903 PHE A O 1
ATOM 7329 N N . TYR A 1 904 ? -5.919 -4.801 -16.341 1.00 88.56 904 TYR A N 1
ATOM 7330 C CA . TYR A 1 904 ? -6.117 -4.059 -17.587 1.00 88.56 904 TYR A CA 1
ATOM 7331 C C . TYR A 1 904 ? -5.106 -4.489 -18.674 1.00 88.56 904 TYR A C 1
ATOM 7333 O O . TYR A 1 904 ? -5.434 -4.647 -19.852 1.00 88.56 904 TYR A O 1
ATOM 7341 N N . GLY A 1 905 ? -3.851 -4.735 -18.287 1.00 89.50 905 GLY A N 1
ATOM 7342 C CA . GLY A 1 905 ? -2.780 -5.064 -19.228 1.00 89.50 905 GLY A CA 1
ATOM 7343 C C . GLY A 1 905 ? -2.351 -3.856 -20.062 1.00 89.50 905 GLY A C 1
ATOM 7344 O O . GLY A 1 905 ? -2.278 -2.756 -19.528 1.00 89.50 905 GLY A O 1
ATOM 7345 N N . GLY A 1 906 ? -2.043 -4.040 -21.348 1.00 94.25 906 GLY A N 1
ATOM 7346 C CA . GLY A 1 906 ? -1.769 -2.933 -22.276 1.00 94.25 906 GLY A CA 1
ATOM 7347 C C . GLY A 1 906 ? -0.505 -2.108 -21.979 1.00 94.25 906 GLY A C 1
ATOM 7348 O O . GLY A 1 906 ? 0.383 -2.575 -21.263 1.00 94.25 906 GLY A O 1
ATOM 7349 N N . ILE A 1 907 ? -0.429 -0.896 -22.550 1.00 95.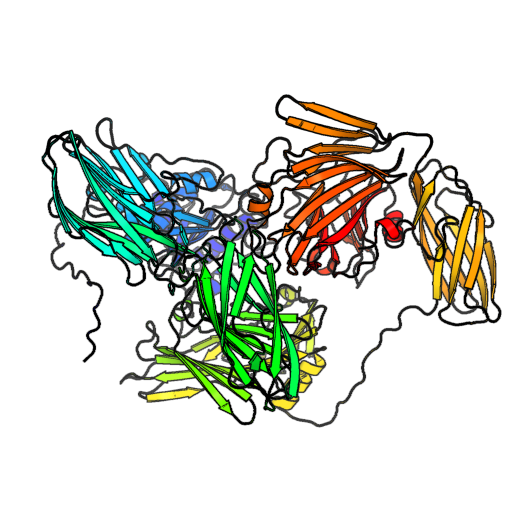94 907 ILE A N 1
ATOM 7350 C CA . ILE A 1 907 ? 0.593 0.126 -22.266 1.00 95.94 907 ILE A CA 1
ATOM 7351 C C . ILE A 1 907 ? -0.056 1.303 -21.531 1.00 95.94 907 ILE A C 1
ATOM 7353 O O . ILE A 1 907 ? -0.912 1.974 -22.109 1.00 95.94 907 ILE A O 1
ATOM 7357 N N . GLY A 1 908 ? 0.357 1.572 -20.291 1.00 92.81 908 GLY A N 1
ATOM 7358 C CA . GLY A 1 908 ? -0.235 2.618 -19.451 1.00 92.81 908 GLY A CA 1
ATOM 7359 C C . GLY A 1 908 ? 0.641 3.043 -18.272 1.00 92.81 908 GLY A C 1
ATOM 7360 O O . GLY A 1 908 ? 1.543 2.307 -17.857 1.00 92.81 908 GLY A O 1
ATOM 7361 N N . GLY A 1 909 ? 0.371 4.247 -17.760 1.00 89.62 909 GLY A N 1
ATOM 7362 C CA . GLY A 1 909 ? 1.036 4.839 -16.599 1.00 89.62 909 GLY A CA 1
ATOM 7363 C C . GLY A 1 909 ? 0.156 4.816 -15.348 1.00 89.62 909 GLY A C 1
ATOM 7364 O O . GLY A 1 909 ? -1.053 5.022 -15.436 1.00 89.62 909 GLY A O 1
ATOM 7365 N N . VAL A 1 910 ? 0.764 4.594 -14.186 1.00 88.50 910 VAL A N 1
ATOM 7366 C CA . VAL A 1 910 ? 0.114 4.602 -12.869 1.00 88.50 910 VAL A CA 1
ATOM 7367 C C . VAL A 1 910 ? 0.992 5.371 -11.889 1.00 88.50 910 VAL A C 1
ATOM 7369 O O . VAL A 1 910 ? 2.211 5.193 -11.888 1.00 88.50 910 VAL A O 1
ATOM 7372 N N . ILE A 1 911 ? 0.385 6.189 -11.032 1.00 87.94 911 ILE A N 1
ATOM 7373 C CA . ILE A 1 911 ? 1.067 6.768 -9.869 1.00 87.94 911 ILE A CA 1
ATOM 7374 C C . ILE A 1 911 ? 0.614 6.074 -8.591 1.00 87.94 911 ILE A C 1
ATOM 7376 O O . ILE A 1 911 ? -0.537 5.662 -8.466 1.00 87.94 911 ILE A O 1
ATOM 7380 N N . SER A 1 912 ? 1.528 5.943 -7.637 1.00 81.88 912 SER A N 1
ATOM 7381 C CA . SER A 1 912 ? 1.259 5.317 -6.345 1.00 81.88 912 SER A CA 1
ATOM 7382 C C . SER A 1 912 ? 1.991 6.056 -5.221 1.00 81.88 912 SER A C 1
ATOM 7384 O O . SER A 1 912 ? 3.113 6.505 -5.435 1.00 81.88 912 SER A O 1
ATOM 7386 N N . PRO A 1 913 ? 1.432 6.152 -4.010 1.00 78.19 913 PRO A N 1
ATOM 7387 C CA . PRO A 1 913 ? 2.099 6.739 -2.840 1.00 78.19 913 PRO A CA 1
ATOM 7388 C C . PRO A 1 913 ? 3.419 6.023 -2.482 1.00 78.19 913 PRO A C 1
ATOM 7390 O O . PRO A 1 913 ? 3.576 4.833 -2.747 1.00 78.19 913 PRO A O 1
ATOM 7393 N N . VAL A 1 914 ? 4.362 6.737 -1.851 1.00 68.00 914 VAL A N 1
ATOM 7394 C CA . VAL A 1 914 ? 5.683 6.186 -1.465 1.00 68.00 914 VAL A CA 1
ATOM 7395 C C . VAL A 1 914 ? 5.609 5.171 -0.316 1.00 68.00 914 VAL A C 1
ATOM 7397 O O . VAL A 1 914 ? 6.352 4.195 -0.330 1.00 68.00 914 VAL A O 1
ATOM 7400 N N . ASP A 1 915 ? 4.705 5.375 0.648 1.00 57.72 915 ASP A N 1
ATOM 7401 C CA . ASP A 1 915 ? 4.747 4.694 1.956 1.00 57.72 915 ASP A CA 1
ATOM 7402 C C . ASP A 1 915 ? 3.423 4.024 2.384 1.00 57.72 915 ASP A C 1
ATOM 7404 O O . ASP A 1 915 ? 3.256 3.680 3.555 1.00 57.72 915 ASP A O 1
ATOM 7408 N N . GLN A 1 916 ? 2.454 3.825 1.483 1.00 55.44 916 GLN A N 1
ATOM 7409 C CA . GLN A 1 916 ? 1.195 3.169 1.866 1.00 55.44 916 GLN A CA 1
ATOM 7410 C C . GLN A 1 916 ? 1.240 1.655 1.662 1.00 55.44 916 GLN A C 1
ATOM 7412 O O . GLN A 1 916 ? 1.402 1.159 0.549 1.00 55.44 916 GLN A O 1
ATOM 7417 N N . ARG A 1 917 ? 1.023 0.925 2.764 1.00 47.06 917 ARG A N 1
ATOM 7418 C CA . ARG A 1 917 ? 0.629 -0.490 2.748 1.00 47.06 917 ARG A CA 1
ATOM 7419 C C . ARG A 1 917 ? -0.844 -0.543 2.302 1.00 47.06 917 ARG A C 1
ATOM 7421 O O . ARG A 1 917 ? -1.702 -0.027 3.006 1.00 47.06 917 ARG A O 1
ATOM 7428 N N . GLY A 1 918 ? -1.137 -1.103 1.129 1.00 50.69 918 GLY A N 1
ATOM 7429 C CA . GLY A 1 918 ? -2.485 -1.133 0.541 1.00 50.69 918 GLY A CA 1
ATOM 7430 C C . GLY A 1 918 ? -2.445 -1.430 -0.961 1.00 50.69 918 GLY A C 1
ATOM 7431 O O . GLY A 1 918 ? -1.376 -1.726 -1.492 1.00 50.69 918 GLY A O 1
ATOM 7432 N N . ASN A 1 919 ? -3.587 -1.345 -1.650 1.00 60.97 919 ASN A N 1
ATOM 7433 C CA . ASN A 1 919 ? -3.673 -1.525 -3.105 1.00 60.97 919 ASN A CA 1
ATOM 7434 C C . ASN A 1 919 ? -4.028 -0.199 -3.814 1.00 60.97 919 ASN A C 1
ATOM 7436 O O . ASN A 1 919 ? -5.144 -0.054 -4.309 1.00 60.97 919 ASN A O 1
ATOM 7440 N N . PRO A 1 920 ? -3.118 0.798 -3.859 1.00 63.53 920 PRO A N 1
ATOM 7441 C CA . PRO A 1 920 ? -3.408 2.125 -4.417 1.00 63.53 920 PRO A CA 1
ATOM 7442 C C . PRO A 1 920 ? -3.789 2.094 -5.905 1.00 63.53 920 PRO A C 1
ATOM 7444 O O . PRO A 1 920 ? -4.413 3.031 -6.399 1.00 63.53 920 PRO A O 1
ATOM 7447 N N . GLU A 1 921 ? -3.461 1.011 -6.619 1.00 72.44 921 GLU A N 1
ATOM 7448 C CA . GLU A 1 921 ? -3.921 0.815 -7.992 1.00 72.44 921 GLU A CA 1
ATOM 7449 C C . GLU A 1 921 ? -5.449 0.685 -8.082 1.00 72.44 921 GLU A C 1
ATOM 7451 O O . GLU A 1 921 ? -6.012 1.065 -9.102 1.00 72.44 921 GLU A O 1
ATOM 7456 N N . GLU A 1 922 ? -6.139 0.183 -7.050 1.00 73.81 922 GLU A N 1
ATOM 7457 C CA . GLU A 1 922 ? -7.601 0.027 -7.076 1.00 73.81 922 GLU A CA 1
ATOM 7458 C C . GLU A 1 922 ? -8.339 1.355 -7.117 1.00 73.81 922 GLU A C 1
ATOM 7460 O O . GLU A 1 922 ? -9.280 1.495 -7.894 1.00 73.81 922 GLU A O 1
ATOM 7465 N N . GLU A 1 923 ? -7.898 2.333 -6.335 1.00 76.94 923 GLU A N 1
ATOM 7466 C CA . GLU A 1 923 ? -8.498 3.663 -6.371 1.00 76.94 923 GLU A CA 1
ATOM 7467 C C . GLU A 1 923 ? -8.142 4.387 -7.671 1.00 76.94 923 GLU A C 1
ATOM 7469 O O . GLU A 1 923 ? -9.007 4.988 -8.303 1.00 76.94 923 GLU A O 1
ATOM 7474 N N . PHE A 1 924 ? -6.909 4.221 -8.163 1.00 83.88 924 PHE A N 1
ATOM 7475 C CA . PHE A 1 924 ? -6.540 4.718 -9.487 1.00 83.88 924 PHE A CA 1
ATOM 7476 C C . PHE A 1 924 ? -7.431 4.118 -10.594 1.00 83.88 924 PHE A C 1
ATOM 7478 O O . PHE A 1 924 ? -7.749 4.797 -11.568 1.00 83.88 924 PHE A O 1
ATOM 7485 N N . ASN A 1 925 ? -7.866 2.857 -10.464 1.00 83.31 925 ASN A N 1
ATOM 7486 C CA . ASN A 1 925 ? -8.764 2.207 -11.430 1.00 83.31 925 ASN A CA 1
ATOM 7487 C C . ASN A 1 925 ? -10.170 2.827 -11.475 1.00 83.31 925 ASN A C 1
ATOM 7489 O O . ASN A 1 925 ? -10.893 2.575 -12.438 1.00 83.31 925 ASN A O 1
ATOM 7493 N N . LYS A 1 926 ? -10.573 3.578 -10.442 1.00 83.00 926 LYS A N 1
ATOM 7494 C CA . LYS A 1 926 ? -11.881 4.248 -10.361 1.00 83.00 926 LYS A CA 1
ATOM 7495 C C . LYS A 1 926 ? -11.879 5.628 -11.030 1.00 83.00 926 LYS A C 1
ATOM 7497 O O . LYS A 1 926 ? -12.951 6.197 -11.202 1.00 83.00 926 LYS A O 1
ATOM 7502 N N . LEU A 1 927 ? -10.706 6.144 -11.411 1.00 89.50 927 LEU A N 1
ATOM 7503 C CA . LEU A 1 927 ? -10.573 7.475 -11.996 1.00 89.50 927 LEU A CA 1
ATOM 7504 C C . LEU A 1 927 ? -11.226 7.581 -13.368 1.00 89.50 927 LEU A C 1
ATOM 7506 O O . LEU A 1 927 ? -11.058 6.714 -14.232 1.00 89.50 927 LEU A O 1
ATOM 7510 N N . ASN A 1 928 ? -11.878 8.716 -13.594 1.00 93.31 928 ASN A N 1
ATOM 7511 C CA . ASN A 1 928 ? -12.355 9.093 -14.916 1.00 93.31 928 ASN A CA 1
ATOM 7512 C C . ASN A 1 928 ? -11.229 9.695 -15.762 1.00 93.31 928 ASN A C 1
ATOM 7514 O O . ASN A 1 928 ? -10.380 10.442 -15.267 1.00 93.31 928 ASN A O 1
ATOM 7518 N N . PHE A 1 929 ? -11.261 9.411 -17.067 1.00 95.06 929 PHE A N 1
ATOM 7519 C CA . PHE A 1 929 ? -10.303 9.941 -18.032 1.00 95.06 929 PHE A CA 1
ATOM 7520 C C . PHE A 1 929 ? -10.997 10.672 -19.180 1.00 95.06 929 PHE A C 1
ATOM 7522 O O . PHE A 1 929 ? -12.067 10.282 -19.647 1.00 95.06 929 PHE A O 1
ATOM 7529 N N . THR A 1 930 ? -10.332 11.702 -19.693 1.00 96.31 930 THR A N 1
ATOM 7530 C CA . THR A 1 930 ? -10.676 12.369 -20.953 1.00 96.31 930 THR A CA 1
ATOM 7531 C C . THR A 1 930 ? -9.635 12.011 -22.007 1.00 96.31 930 THR A C 1
ATOM 7533 O O . THR A 1 930 ? -8.439 12.102 -21.739 1.00 96.31 930 THR A O 1
ATOM 7536 N N . ALA A 1 931 ? -10.077 11.603 -23.199 1.00 96.50 931 ALA A N 1
ATOM 7537 C CA . ALA A 1 931 ? -9.199 11.315 -24.334 1.00 96.50 931 ALA A CA 1
ATOM 7538 C C . ALA A 1 931 ? -9.124 12.511 -25.292 1.00 96.50 931 ALA A C 1
ATOM 7540 O O . ALA A 1 931 ? -10.138 13.168 -25.530 1.00 96.50 931 ALA A O 1
ATOM 7541 N N . PHE A 1 932 ? -7.951 12.757 -25.871 1.00 96.62 932 PHE A N 1
ATOM 7542 C CA . PHE A 1 932 ? -7.718 13.833 -26.836 1.00 96.62 932 PHE A CA 1
ATOM 7543 C C . PHE A 1 932 ? -6.631 13.455 -27.853 1.00 96.62 932 PHE A C 1
ATOM 7545 O O . PHE A 1 932 ? -5.831 12.547 -27.624 1.00 96.62 932 PHE A O 1
ATOM 7552 N N . GLU A 1 933 ? -6.608 14.147 -28.990 1.00 96.94 933 GLU A N 1
ATOM 7553 C CA . GLU A 1 933 ? -5.532 14.045 -29.982 1.00 96.94 933 GLU A CA 1
ATOM 7554 C C . GLU A 1 933 ? -4.398 15.009 -29.629 1.00 96.94 933 GLU A C 1
ATOM 7556 O O . GLU A 1 933 ? -4.642 16.103 -29.119 1.00 96.94 933 GLU A O 1
ATOM 7561 N N . ILE A 1 934 ? -3.155 14.612 -29.895 1.00 95.12 934 ILE A N 1
ATOM 7562 C CA . ILE A 1 934 ? -1.972 15.416 -29.591 1.00 95.12 934 ILE A CA 1
ATOM 7563 C C . ILE A 1 934 ? -0.967 15.380 -30.742 1.00 95.12 934 ILE A C 1
ATOM 7565 O O . ILE A 1 934 ? -0.683 14.330 -31.321 1.00 95.12 934 ILE A O 1
ATOM 7569 N N . GLU A 1 935 ? -0.400 16.546 -31.041 1.00 92.94 935 GLU A N 1
ATOM 7570 C CA . GLU A 1 935 ? 0.620 16.743 -32.066 1.00 92.94 935 GLU A CA 1
ATOM 7571 C C . GLU A 1 935 ? 1.764 17.594 -31.488 1.00 92.94 935 GLU A C 1
ATOM 7573 O O . GLU A 1 935 ? 1.541 18.645 -30.888 1.00 92.94 935 GLU A O 1
ATOM 7578 N N . LYS A 1 936 ? 2.993 17.097 -31.617 1.00 88.12 936 LYS A N 1
ATOM 7579 C CA . LYS A 1 936 ? 4.261 17.730 -31.234 1.00 88.12 936 LYS A CA 1
ATOM 7580 C C . LYS A 1 936 ? 5.236 17.516 -32.394 1.00 88.12 936 LYS A C 1
ATOM 7582 O O . LYS A 1 936 ? 6.028 16.580 -32.336 1.00 88.12 936 LYS A O 1
ATOM 7587 N N . ASP A 1 937 ? 5.110 18.322 -33.451 1.00 78.31 937 ASP A N 1
ATOM 7588 C CA . ASP A 1 937 ? 5.825 18.172 -34.733 1.00 78.31 937 ASP A CA 1
ATOM 7589 C C . ASP A 1 937 ? 7.265 17.630 -34.566 1.00 78.31 937 ASP A C 1
ATOM 7591 O O . ASP A 1 937 ? 8.046 18.213 -33.803 1.00 78.31 937 ASP A O 1
ATOM 7595 N N . PRO A 1 938 ? 7.633 16.496 -35.202 1.00 87.25 938 PRO A N 1
ATOM 7596 C CA . PRO A 1 938 ? 6.853 15.658 -36.136 1.00 87.25 938 PRO A CA 1
ATOM 7597 C C . PRO A 1 938 ? 6.045 14.514 -35.488 1.00 87.25 938 PRO A C 1
ATOM 7599 O O . PRO A 1 938 ? 5.589 13.596 -36.173 1.00 87.25 938 PRO A O 1
ATOM 7602 N N . TRP A 1 939 ? 5.891 14.507 -34.166 1.00 93.38 939 TRP A N 1
ATOM 7603 C CA . TRP A 1 939 ? 5.194 13.457 -33.423 1.00 93.38 939 TRP A CA 1
ATOM 7604 C C . TRP A 1 939 ? 3.687 13.682 -33.376 1.00 93.38 939 TRP A C 1
ATOM 7606 O O . TRP A 1 939 ? 3.226 14.777 -33.077 1.00 93.38 939 TRP A O 1
ATOM 7616 N N . LYS A 1 940 ? 2.907 12.619 -33.568 1.00 96.25 940 LYS A N 1
ATOM 7617 C CA . LYS A 1 940 ? 1.442 12.670 -33.489 1.00 96.25 940 LYS A CA 1
ATOM 7618 C C . LYS A 1 940 ? 0.880 11.438 -32.795 1.00 96.25 940 LYS A C 1
ATOM 7620 O O . LYS A 1 940 ? 1.466 10.357 -32.875 1.00 96.25 940 LYS A O 1
ATOM 7625 N N . GLY A 1 941 ? -0.240 11.584 -32.098 1.00 97.31 941 GLY A N 1
ATOM 7626 C CA . GLY A 1 941 ? -0.909 10.470 -31.438 1.00 97.31 941 GLY A CA 1
ATOM 7627 C C . GLY A 1 941 ? -2.037 10.904 -30.512 1.00 97.31 941 GLY A C 1
ATOM 7628 O O . GLY A 1 941 ? -2.734 11.876 -30.788 1.00 97.31 941 GLY A O 1
ATOM 7629 N N . ILE A 1 942 ? -2.239 10.163 -29.423 1.00 98.00 942 ILE A N 1
ATOM 7630 C CA . ILE A 1 942 ? -3.386 10.335 -28.518 1.00 98.00 942 ILE A CA 1
ATOM 7631 C C . ILE A 1 942 ? -2.936 10.492 -27.070 1.00 98.00 942 ILE A C 1
ATOM 7633 O O . ILE A 1 942 ? -1.920 9.926 -26.667 1.00 98.00 942 ILE A O 1
ATOM 7637 N N . GLY A 1 943 ? -3.700 11.245 -26.287 1.00 97.31 943 GLY A N 1
ATOM 7638 C CA . GLY A 1 943 ? -3.464 11.470 -24.869 1.00 97.31 943 GLY A CA 1
ATOM 7639 C C . GLY A 1 943 ? -4.687 11.151 -24.019 1.00 97.31 943 GLY A C 1
ATOM 7640 O O . GLY A 1 943 ? -5.827 11.223 -24.485 1.00 97.31 943 GLY A O 1
ATOM 7641 N N . PHE A 1 944 ? -4.436 10.800 -22.760 1.00 97.44 944 PHE A N 1
ATOM 7642 C CA . PHE A 1 944 ? -5.466 10.578 -21.752 1.00 97.44 944 PHE A CA 1
ATOM 7643 C C . PHE A 1 944 ? -5.148 11.374 -20.495 1.00 97.44 944 PHE A C 1
ATOM 7645 O O . PHE A 1 944 ? -4.052 11.259 -19.951 1.00 97.44 944 PHE A O 1
ATOM 7652 N N . MET A 1 945 ? -6.109 12.169 -20.038 1.00 97.38 945 MET A N 1
ATOM 7653 C CA . MET A 1 945 ? -6.002 13.013 -18.850 1.00 97.38 945 MET A CA 1
ATOM 7654 C C . MET A 1 945 ? -6.945 12.493 -17.771 1.00 97.38 945 MET A C 1
ATOM 7656 O O . MET A 1 945 ? -8.141 12.371 -18.033 1.00 97.38 945 MET A O 1
ATOM 7660 N N . SER A 1 946 ? -6.420 12.194 -16.584 1.00 96.00 946 SER A N 1
ATOM 7661 C CA . SER A 1 946 ? -7.236 11.832 -15.424 1.00 96.00 946 SER A CA 1
ATOM 7662 C C . SER A 1 946 ? -7.979 13.052 -14.874 1.00 96.00 946 SER A C 1
ATOM 7664 O O . SER A 1 946 ? -7.562 14.199 -15.070 1.00 96.00 946 SER A O 1
ATOM 7666 N N . GLU A 1 947 ? -9.040 12.820 -14.109 1.00 94.62 947 GLU A N 1
ATOM 7667 C CA . GLU A 1 947 ? -9.501 13.810 -13.132 1.00 94.62 947 GLU A CA 1
ATOM 7668 C C . GLU A 1 947 ? -8.420 14.095 -12.068 1.00 94.62 947 GLU A C 1
ATOM 7670 O O . GLU A 1 947 ? -7.409 13.383 -11.967 1.00 94.62 947 GLU A O 1
ATOM 7675 N N . ILE A 1 948 ? -8.600 15.180 -11.311 1.00 93.12 948 ILE A N 1
ATOM 7676 C CA . ILE A 1 948 ? -7.696 15.533 -10.213 1.00 93.12 948 ILE A CA 1
ATOM 7677 C C . ILE A 1 948 ? -7.963 14.576 -9.054 1.00 93.12 948 ILE A C 1
ATOM 7679 O O . ILE A 1 948 ? -9.101 14.395 -8.633 1.00 93.12 948 ILE A O 1
ATOM 7683 N N . MET A 1 949 ? -6.903 13.963 -8.544 1.00 89.38 949 MET A N 1
ATOM 7684 C CA . MET A 1 949 ? -6.996 12.926 -7.525 1.00 89.38 949 MET A CA 1
ATOM 7685 C C . MET A 1 949 ? -7.217 13.531 -6.135 1.00 89.38 949 MET A C 1
ATOM 7687 O O . MET A 1 949 ? -6.484 14.432 -5.725 1.00 89.38 949 MET A O 1
ATOM 7691 N N . ASP A 1 950 ? -8.168 12.993 -5.373 1.00 83.88 950 ASP A N 1
ATOM 7692 C CA . ASP A 1 950 ? -8.467 13.401 -3.990 1.00 83.88 950 ASP A CA 1
ATOM 7693 C C . ASP A 1 950 ? -8.489 12.232 -2.982 1.00 83.88 950 ASP A C 1
ATOM 7695 O O . ASP A 1 950 ? -8.515 12.442 -1.770 1.00 83.88 950 ASP A O 1
ATOM 7699 N N . TYR A 1 951 ? -8.412 10.999 -3.482 1.00 73.00 951 TYR A N 1
ATOM 7700 C CA . TYR A 1 951 ? -8.677 9.769 -2.738 1.00 73.00 951 TYR A CA 1
ATOM 7701 C C . TYR A 1 951 ? -7.532 9.309 -1.815 1.00 73.00 951 TYR A C 1
ATOM 7703 O O . TYR A 1 951 ? -7.768 8.486 -0.929 1.00 73.00 951 TYR A O 1
ATOM 7711 N N . LEU A 1 952 ? -6.306 9.833 -1.978 1.00 73.69 952 LEU A N 1
ATOM 7712 C CA . LEU A 1 952 ? -5.142 9.507 -1.138 1.00 73.69 952 LEU A CA 1
ATOM 7713 C C . LEU A 1 952 ? -4.322 10.755 -0.772 1.00 73.69 952 LEU A C 1
ATOM 7715 O O . LEU A 1 952 ? -3.882 11.467 -1.677 1.00 73.69 952 LEU A O 1
ATOM 7719 N N . PRO A 1 953 ? -3.980 10.971 0.517 1.00 72.31 953 PRO A N 1
ATOM 7720 C CA . PRO A 1 953 ? -3.268 12.174 0.962 1.00 72.31 953 PRO A CA 1
ATOM 7721 C C . PRO A 1 953 ? -1.949 12.462 0.222 1.00 72.31 953 PRO A C 1
ATOM 7723 O O . PRO A 1 953 ? -1.666 13.604 -0.121 1.00 72.31 953 PRO A O 1
ATOM 7726 N N . ALA A 1 954 ? -1.143 11.437 -0.078 1.00 75.50 954 ALA A N 1
ATOM 7727 C CA . ALA A 1 954 ? 0.189 11.620 -0.674 1.00 75.50 954 ALA A CA 1
ATOM 7728 C C . ALA A 1 954 ? 0.177 12.089 -2.146 1.00 75.50 954 ALA A C 1
ATOM 7730 O O . ALA A 1 954 ? 1.166 12.651 -2.620 1.00 75.50 954 ALA A O 1
ATOM 7731 N N . ILE A 1 955 ? -0.926 11.853 -2.861 1.00 82.12 955 ILE A N 1
ATOM 7732 C CA . ILE A 1 955 ? -1.119 12.218 -4.278 1.00 82.12 955 ILE A CA 1
ATOM 7733 C C . ILE A 1 955 ? -2.295 13.181 -4.468 1.00 82.12 955 ILE A C 1
ATOM 7735 O O . ILE A 1 955 ? -2.711 13.445 -5.591 1.00 82.12 955 ILE A O 1
ATOM 7739 N N . LYS A 1 956 ? -2.835 13.716 -3.373 1.00 87.50 956 LYS A N 1
ATOM 7740 C CA . LYS A 1 956 ? -3.962 14.635 -3.397 1.00 87.50 956 LYS A CA 1
ATOM 7741 C C . LYS A 1 956 ? -3.617 15.904 -4.179 1.00 87.50 956 LYS A C 1
ATOM 7743 O O . LYS A 1 956 ? -2.578 16.522 -3.945 1.00 87.50 956 LYS A O 1
ATOM 7748 N N . GLY A 1 957 ? -4.483 16.288 -5.111 1.00 90.69 957 GLY A N 1
ATOM 7749 C CA . GLY A 1 957 ? -4.249 17.388 -6.045 1.00 90.69 957 GLY A CA 1
ATOM 7750 C C . GLY A 1 957 ? -3.366 17.020 -7.243 1.00 90.69 957 GLY A C 1
ATOM 7751 O O . GLY A 1 957 ? -3.109 17.884 -8.078 1.00 90.69 957 GLY A O 1
ATOM 7752 N N . ALA A 1 958 ? -2.892 15.776 -7.367 1.00 93.44 958 ALA A N 1
ATOM 7753 C CA . ALA A 1 958 ? -2.164 15.340 -8.556 1.00 93.44 958 ALA A CA 1
ATOM 7754 C C . ALA A 1 958 ? -3.126 15.061 -9.720 1.00 93.44 958 ALA A C 1
ATOM 7756 O O . ALA A 1 958 ? -4.223 14.537 -9.529 1.00 93.44 958 ALA A O 1
ATOM 7757 N N . GLN A 1 959 ? -2.687 15.359 -10.938 1.00 95.00 959 GLN A N 1
ATOM 7758 C CA . GLN A 1 959 ? -3.374 14.996 -12.173 1.00 95.00 959 GLN A CA 1
ATOM 7759 C C . GLN A 1 959 ? -2.382 14.348 -13.132 1.00 95.00 959 GLN A C 1
ATOM 7761 O O . GLN A 1 959 ? -1.290 14.878 -13.334 1.00 95.00 959 GLN A O 1
ATOM 7766 N N . GLN A 1 960 ? -2.755 13.212 -13.722 1.00 95.00 960 GLN A N 1
ATOM 7767 C CA . GLN A 1 960 ? -1.916 12.502 -14.681 1.00 95.00 960 GLN A CA 1
ATOM 7768 C C . GLN A 1 960 ? -2.417 12.732 -16.107 1.00 95.00 960 GLN A C 1
ATOM 7770 O O . GLN A 1 960 ? -3.589 12.521 -16.410 1.00 95.00 960 GLN A O 1
ATOM 7775 N N . ILE A 1 961 ? -1.493 13.060 -17.004 1.00 96.56 961 ILE A N 1
ATOM 7776 C CA . ILE A 1 961 ? -1.672 12.998 -18.451 1.00 96.56 961 ILE A CA 1
ATOM 7777 C C . ILE A 1 961 ? -0.723 11.934 -18.996 1.00 96.56 961 ILE A C 1
ATOM 7779 O O . ILE A 1 961 ? 0.455 11.908 -18.659 1.00 96.56 961 ILE A O 1
ATOM 7783 N N . THR A 1 962 ? -1.215 11.021 -19.829 1.00 96.94 962 THR A N 1
ATOM 7784 C CA . THR A 1 962 ? -0.377 10.032 -20.523 1.00 96.94 962 THR A CA 1
ATOM 7785 C C . THR A 1 962 ? -0.561 10.167 -22.025 1.00 96.94 962 THR A C 1
ATOM 7787 O O . THR A 1 962 ? -1.639 9.895 -22.548 1.00 96.94 962 THR A O 1
ATOM 7790 N N . ASN A 1 963 ? 0.497 10.596 -22.709 1.00 96.56 963 ASN A N 1
ATOM 7791 C CA . ASN A 1 963 ? 0.535 10.818 -24.150 1.00 96.56 963 ASN A CA 1
ATOM 7792 C C . ASN A 1 963 ? 1.241 9.652 -24.846 1.00 96.56 963 ASN A C 1
ATOM 7794 O O . ASN A 1 963 ? 2.334 9.265 -24.438 1.00 96.56 963 ASN A O 1
ATOM 7798 N N . PHE A 1 964 ? 0.646 9.136 -25.918 1.00 97.56 964 PHE A N 1
ATOM 7799 C CA . PHE A 1 964 ? 1.173 8.069 -26.765 1.00 97.56 964 PHE A CA 1
ATOM 7800 C C . PHE A 1 964 ? 1.400 8.620 -28.168 1.00 97.56 964 PHE A C 1
ATOM 7802 O O . PHE A 1 964 ? 0.457 8.808 -28.935 1.00 97.56 964 PHE A O 1
ATOM 7809 N N . LEU A 1 965 ? 2.658 8.894 -28.491 1.00 96.75 965 LEU A N 1
ATOM 7810 C CA . LEU A 1 965 ? 3.081 9.589 -29.699 1.00 96.75 965 LEU A CA 1
ATOM 7811 C C . LEU A 1 965 ? 3.858 8.653 -30.623 1.00 96.75 965 LEU A C 1
ATOM 7813 O O . LEU A 1 965 ? 4.633 7.811 -30.172 1.00 96.75 965 LEU A O 1
ATOM 7817 N N . THR A 1 966 ? 3.707 8.829 -31.931 1.00 97.38 966 THR A N 1
ATOM 7818 C CA . THR A 1 966 ? 4.472 8.093 -32.938 1.00 97.38 966 THR A CA 1
ATOM 7819 C C . THR A 1 966 ? 4.900 8.998 -34.090 1.00 97.38 966 THR A C 1
ATOM 7821 O O . THR A 1 966 ? 4.438 10.131 -34.211 1.00 97.38 966 THR A O 1
ATOM 7824 N N . LEU A 1 967 ? 5.807 8.488 -34.923 1.00 96.06 967 LEU A N 1
ATOM 7825 C CA . LEU A 1 967 ? 6.288 9.145 -36.134 1.00 96.06 967 LEU A CA 1
ATOM 7826 C C . LEU A 1 967 ? 5.744 8.426 -37.377 1.00 96.06 967 LEU A C 1
ATOM 7828 O O . LEU A 1 967 ? 5.585 7.199 -37.336 1.00 96.06 967 LEU A O 1
ATOM 7832 N N . PRO A 1 968 ? 5.521 9.136 -38.497 1.00 95.38 968 PRO A N 1
ATOM 7833 C CA . PRO A 1 968 ? 5.055 8.511 -39.725 1.00 95.38 968 PRO A CA 1
ATOM 7834 C C . PRO A 1 968 ? 6.008 7.420 -40.231 1.00 95.38 968 PRO A C 1
ATOM 7836 O O . PRO A 1 968 ? 7.216 7.625 -40.387 1.00 95.38 968 PRO A O 1
ATOM 7839 N N . ASP A 1 969 ? 5.447 6.252 -40.534 1.00 94.94 969 ASP A N 1
ATOM 7840 C CA . ASP A 1 969 ? 6.131 5.092 -41.108 1.00 94.94 969 ASP A CA 1
ATOM 7841 C C . ASP A 1 969 ? 7.330 4.605 -40.281 1.00 94.94 969 ASP A C 1
ATOM 7843 O O . ASP A 1 969 ? 8.339 4.149 -40.835 1.00 94.94 969 ASP A O 1
ATOM 7847 N N . ALA A 1 970 ? 7.230 4.704 -38.954 1.00 95.19 970 ALA A N 1
ATOM 7848 C CA . ALA A 1 970 ? 8.324 4.435 -38.030 1.00 95.19 970 ALA A CA 1
ATOM 7849 C C . ALA A 1 970 ? 7.957 3.393 -36.952 1.00 95.19 970 ALA A C 1
ATOM 7851 O O . ALA A 1 970 ? 6.790 3.240 -36.592 1.00 95.19 970 ALA A O 1
ATOM 7852 N N . PRO A 1 971 ? 8.947 2.675 -36.391 1.00 95.44 971 PRO A N 1
ATOM 7853 C CA . PRO A 1 971 ? 8.743 1.627 -35.392 1.00 95.44 971 PRO A CA 1
ATOM 7854 C C . PRO A 1 971 ? 8.783 2.154 -33.946 1.00 95.44 971 PRO A C 1
ATOM 7856 O O . PRO A 1 971 ? 9.190 1.413 -33.052 1.00 95.44 971 PRO A O 1
ATOM 7859 N N . PHE A 1 972 ? 8.425 3.420 -33.720 1.00 96.31 972 PHE A N 1
ATOM 7860 C CA . PHE A 1 972 ? 8.614 4.117 -32.444 1.00 96.31 972 PHE A CA 1
ATOM 7861 C C . PHE A 1 972 ? 7.284 4.511 -31.804 1.00 96.31 972 PHE A C 1
ATOM 7863 O O . PHE A 1 972 ? 6.400 5.033 -32.485 1.00 96.31 972 PHE A O 1
ATOM 7870 N N . ILE A 1 973 ? 7.176 4.314 -30.491 1.00 96.56 973 ILE A N 1
ATOM 7871 C CA . ILE A 1 973 ? 6.113 4.872 -29.651 1.00 96.56 973 ILE A CA 1
ATOM 7872 C C . ILE A 1 973 ? 6.787 5.588 -28.480 1.00 96.56 973 ILE A C 1
ATOM 7874 O O . ILE A 1 973 ? 7.417 4.947 -27.639 1.00 96.56 973 ILE A O 1
ATOM 7878 N N . LEU A 1 974 ? 6.669 6.911 -28.435 1.00 95.38 974 LEU A N 1
ATOM 7879 C CA . LEU A 1 974 ? 7.063 7.720 -27.289 1.00 95.38 974 LEU A CA 1
ATOM 7880 C C . LEU A 1 974 ? 5.871 7.802 -26.337 1.00 95.38 974 LEU A C 1
ATOM 7882 O O . LEU A 1 974 ? 4.803 8.276 -26.723 1.00 95.38 974 LEU A O 1
ATOM 7886 N N . VAL A 1 975 ? 6.058 7.352 -25.101 1.00 95.81 975 VAL A N 1
ATOM 7887 C CA . VAL A 1 975 ? 5.057 7.495 -24.044 1.00 95.81 975 VAL A CA 1
ATOM 7888 C C . VAL A 1 975 ? 5.537 8.553 -23.063 1.00 95.81 975 VAL A C 1
ATOM 7890 O O . VAL A 1 975 ? 6.604 8.398 -22.471 1.00 95.81 975 VAL A O 1
ATOM 7893 N N . GLN A 1 976 ? 4.762 9.627 -22.912 1.00 94.25 976 GLN A N 1
ATOM 7894 C CA . GLN A 1 976 ? 5.052 10.720 -21.983 1.00 94.25 976 GLN A CA 1
ATOM 7895 C C . GLN A 1 976 ? 3.995 10.739 -20.884 1.00 94.25 976 GLN A C 1
ATOM 7897 O O . GLN A 1 976 ? 2.823 10.994 -21.156 1.00 94.25 976 GLN A O 1
ATOM 7902 N N . GLN A 1 977 ? 4.406 10.471 -19.652 1.00 94.69 977 GLN A N 1
ATOM 7903 C CA . GLN A 1 977 ? 3.575 10.621 -18.465 1.00 94.69 977 GLN A CA 1
ATOM 7904 C C . GLN A 1 977 ? 3.883 11.990 -17.845 1.00 94.69 977 GLN A C 1
ATOM 7906 O O . GLN A 1 977 ? 4.968 12.210 -17.311 1.00 94.69 977 GLN A O 1
ATOM 7911 N N . GLU A 1 978 ? 2.950 12.929 -17.962 1.00 95.00 978 GLU A N 1
ATOM 7912 C CA . GLU A 1 978 ? 3.024 14.255 -17.346 1.00 95.00 978 GLU A CA 1
ATOM 7913 C C . GLU A 1 978 ? 2.178 14.242 -16.072 1.00 95.00 978 GLU A C 1
ATOM 7915 O O . GLU A 1 978 ? 1.040 13.772 -16.089 1.00 95.00 978 GLU A O 1
ATOM 7920 N N . ILE A 1 979 ? 2.736 14.699 -14.953 1.00 95.19 979 ILE A N 1
ATOM 7921 C CA . ILE A 1 979 ? 2.024 14.711 -13.673 1.00 95.19 979 ILE A CA 1
ATOM 7922 C C . ILE A 1 979 ? 2.105 16.114 -13.093 1.00 95.19 979 ILE A C 1
ATOM 7924 O O . ILE A 1 979 ? 3.192 16.593 -12.763 1.00 95.19 979 ILE A O 1
ATOM 7928 N N . THR A 1 980 ? 0.950 16.760 -12.985 1.00 95.69 980 THR A N 1
ATOM 7929 C CA . THR A 1 980 ? 0.808 18.132 -12.496 1.00 95.69 980 THR A CA 1
ATOM 7930 C C . THR A 1 980 ? 0.317 18.116 -11.059 1.00 95.69 980 THR A C 1
ATOM 7932 O O . THR A 1 980 ? -0.633 17.405 -10.730 1.00 95.69 980 THR A O 1
ATOM 7935 N N . ASN A 1 981 ? 0.959 18.903 -10.201 1.00 94.12 981 ASN A N 1
ATOM 7936 C CA . ASN A 1 981 ? 0.536 19.103 -8.824 1.00 94.12 981 ASN A CA 1
ATOM 7937 C C . ASN A 1 981 ? -0.304 20.381 -8.708 1.00 94.12 981 ASN A C 1
ATOM 7939 O O . ASN A 1 981 ? 0.240 21.481 -8.685 1.00 94.12 981 ASN A O 1
ATOM 7943 N N . HIS A 1 982 ? -1.622 20.244 -8.586 1.00 91.44 982 HIS A N 1
ATOM 7944 C CA . HIS A 1 982 ? -2.539 21.378 -8.439 1.00 91.44 982 HIS A CA 1
ATOM 7945 C C . HIS A 1 982 ? -2.645 21.903 -7.005 1.00 91.44 982 HIS A C 1
ATOM 7947 O O . HIS A 1 982 ? -3.306 22.916 -6.796 1.00 91.44 982 HIS A O 1
ATOM 7953 N N . SER A 1 983 ? -2.000 21.277 -6.019 1.00 89.25 983 SER A N 1
ATOM 7954 C CA . SER A 1 983 ? -1.991 21.777 -4.636 1.00 89.25 983 SER A CA 1
ATOM 7955 C C . SER A 1 983 ? -0.980 22.913 -4.425 1.00 89.25 983 SER A C 1
ATOM 7957 O O . SER A 1 983 ? -0.129 23.187 -5.278 1.00 89.25 983 SER A O 1
ATOM 7959 N N . GLU A 1 984 ? -1.059 23.591 -3.277 1.00 87.00 984 GLU A N 1
ATOM 7960 C CA . GLU A 1 984 ? -0.087 24.623 -2.871 1.00 87.00 984 GLU A CA 1
ATOM 7961 C C . GLU A 1 984 ? 1.126 24.053 -2.118 1.00 87.00 984 GLU A C 1
ATOM 7963 O O . GLU A 1 984 ? 1.964 24.793 -1.597 1.00 87.00 984 GLU A O 1
ATOM 7968 N N . VAL A 1 985 ? 1.243 22.728 -2.054 1.00 87.94 985 VAL A N 1
ATOM 7969 C CA . VAL A 1 985 ? 2.245 22.020 -1.254 1.00 87.94 985 VAL A CA 1
ATOM 7970 C C . VAL A 1 985 ? 2.966 20.973 -2.091 1.00 87.94 985 VAL A C 1
ATOM 7972 O O . VAL A 1 985 ? 2.466 20.499 -3.105 1.00 87.94 985 VAL A O 1
ATOM 7975 N N . THR A 1 986 ? 4.187 20.617 -1.700 1.00 88.12 986 THR A N 1
ATOM 7976 C CA . THR A 1 986 ? 4.991 19.633 -2.437 1.00 88.12 986 THR A CA 1
ATOM 7977 C C . THR A 1 986 ? 4.427 18.225 -2.252 1.00 88.12 986 THR A C 1
ATOM 7979 O O . THR A 1 986 ? 4.245 17.770 -1.123 1.00 88.12 986 THR A O 1
ATOM 7982 N N . ARG A 1 987 ? 4.230 17.487 -3.349 1.00 87.50 987 ARG A N 1
ATOM 7983 C CA . ARG A 1 987 ? 3.768 16.089 -3.329 1.00 87.50 987 ARG A CA 1
ATOM 7984 C C . ARG A 1 987 ? 4.903 15.110 -3.564 1.00 87.50 987 ARG A C 1
ATOM 7986 O O . ARG A 1 987 ? 5.869 15.431 -4.252 1.00 87.50 987 ARG A O 1
ATOM 7993 N N . THR A 1 988 ? 4.793 13.926 -2.959 1.00 85.25 988 THR A N 1
ATOM 7994 C CA . THR A 1 988 ? 5.799 12.863 -3.074 1.00 85.25 988 THR A CA 1
ATOM 7995 C C . THR A 1 988 ? 5.146 11.517 -3.380 1.00 85.25 988 THR A C 1
ATOM 7997 O O . THR A 1 988 ? 4.314 11.047 -2.607 1.00 85.25 988 THR A O 1
ATOM 8000 N N . PHE A 1 989 ? 5.531 10.881 -4.488 1.00 86.44 989 PHE A N 1
ATOM 8001 C CA . PHE A 1 989 ? 4.942 9.618 -4.950 1.00 86.44 989 PHE A CA 1
ATOM 8002 C C . PHE A 1 989 ? 5.903 8.812 -5.843 1.00 86.44 989 PHE A C 1
ATOM 8004 O O . PHE A 1 989 ? 6.974 9.276 -6.226 1.00 86.44 989 PHE A O 1
ATOM 8011 N N . ASN A 1 990 ? 5.520 7.583 -6.171 1.00 86.88 990 ASN A N 1
ATOM 8012 C CA . ASN A 1 990 ? 6.150 6.736 -7.178 1.00 86.88 990 ASN A CA 1
ATOM 8013 C C . ASN A 1 990 ? 5.343 6.807 -8.483 1.00 86.88 990 ASN A C 1
ATOM 8015 O O . ASN A 1 990 ? 4.119 6.954 -8.450 1.00 86.88 990 ASN A O 1
ATOM 8019 N N . ALA A 1 991 ? 6.012 6.660 -9.623 1.00 89.19 991 ALA A N 1
ATOM 8020 C CA . ALA A 1 991 ? 5.371 6.595 -10.932 1.00 89.19 991 ALA A CA 1
ATOM 8021 C C . ALA A 1 991 ? 5.886 5.386 -11.711 1.00 89.19 991 ALA A C 1
ATOM 8023 O O . ALA A 1 991 ? 7.090 5.142 -11.796 1.00 89.19 991 ALA A O 1
ATOM 8024 N N . ASN A 1 992 ? 4.955 4.630 -12.279 1.00 88.62 992 ASN A N 1
ATOM 8025 C CA . ASN A 1 992 ? 5.220 3.428 -13.048 1.00 88.62 992 ASN A CA 1
ATOM 8026 C C . ASN A 1 992 ? 4.596 3.553 -14.431 1.00 88.62 992 ASN A C 1
ATOM 8028 O O . ASN A 1 992 ? 3.480 4.044 -14.573 1.00 88.62 992 ASN A O 1
ATOM 8032 N N . LEU A 1 993 ? 5.285 3.038 -15.441 1.00 90.88 993 LEU A N 1
ATOM 8033 C CA . LEU A 1 993 ? 4.787 2.958 -16.809 1.00 90.88 993 LEU A CA 1
ATOM 8034 C C . LEU A 1 993 ? 5.089 1.567 -17.336 1.00 90.88 993 LEU A C 1
ATOM 8036 O O . LEU A 1 993 ? 6.240 1.145 -17.327 1.00 90.88 993 LEU A O 1
ATOM 8040 N N . THR A 1 994 ? 4.074 0.822 -17.761 1.00 89.88 994 THR A N 1
ATOM 8041 C CA . THR A 1 994 ? 4.249 -0.596 -18.111 1.00 89.88 994 THR A CA 1
ATOM 8042 C C . THR A 1 994 ? 3.661 -0.917 -19.466 1.00 89.88 994 THR A C 1
ATOM 8044 O O . THR A 1 994 ? 2.597 -0.410 -19.796 1.00 89.88 994 THR A O 1
ATOM 8047 N N . ALA A 1 995 ? 4.336 -1.790 -20.217 1.00 93.25 995 ALA A N 1
ATOM 8048 C CA . ALA A 1 995 ? 3.782 -2.508 -21.355 1.00 93.25 995 ALA A CA 1
ATOM 8049 C C . ALA A 1 995 ? 3.647 -3.990 -20.986 1.00 93.25 995 ALA A C 1
ATOM 8051 O O . ALA A 1 995 ? 4.642 -4.656 -20.702 1.00 93.25 995 ALA A O 1
ATOM 8052 N N . ASN A 1 996 ? 2.422 -4.502 -20.977 1.00 92.31 996 ASN A N 1
ATOM 8053 C CA . ASN A 1 996 ? 2.110 -5.897 -20.691 1.00 92.31 996 ASN A CA 1
ATOM 8054 C C . ASN A 1 996 ? 2.014 -6.665 -22.015 1.00 92.31 996 ASN A C 1
ATOM 8056 O O . ASN A 1 996 ? 1.177 -6.347 -22.859 1.00 92.31 996 ASN A O 1
ATOM 8060 N N . LEU A 1 997 ? 2.881 -7.655 -22.214 1.00 90.94 997 LEU A N 1
ATOM 8061 C CA . LEU A 1 997 ? 3.104 -8.329 -23.493 1.00 90.94 997 LEU A CA 1
ATOM 8062 C C . LEU A 1 997 ? 2.614 -9.779 -23.451 1.00 90.94 997 LEU A C 1
ATOM 8064 O O . LEU A 1 997 ? 2.736 -10.458 -22.429 1.00 90.94 997 LEU A O 1
ATOM 8068 N N . VAL A 1 998 ? 2.079 -10.248 -24.582 1.00 88.38 998 VAL A N 1
ATOM 8069 C CA . VAL A 1 998 ? 1.654 -11.646 -24.759 1.00 88.38 998 VAL A CA 1
ATOM 8070 C C . VAL A 1 998 ? 2.876 -12.560 -24.811 1.00 88.38 998 VAL A C 1
ATOM 8072 O O . VAL A 1 998 ? 3.809 -12.308 -25.575 1.00 88.38 998 VAL A O 1
ATOM 8075 N N . THR A 1 999 ? 2.826 -13.668 -24.079 1.00 82.69 999 THR A N 1
ATOM 8076 C CA . THR A 1 999 ? 3.854 -14.717 -24.074 1.00 82.69 999 THR A CA 1
ATOM 8077 C C . THR A 1 999 ? 3.416 -15.923 -24.910 1.00 82.69 999 THR A C 1
ATOM 8079 O O . THR A 1 999 ? 2.256 -16.043 -25.317 1.00 82.69 999 THR A O 1
ATOM 8082 N N . SER A 1 1000 ? 4.354 -16.800 -25.255 1.00 78.38 1000 SER A N 1
ATOM 8083 C CA . SER A 1 1000 ? 4.065 -18.123 -25.828 1.00 78.38 1000 SER A CA 1
ATOM 8084 C C . SER A 1 1000 ? 3.867 -19.204 -24.756 1.00 78.38 1000 SER A C 1
ATOM 8086 O O . SER A 1 1000 ? 3.505 -20.327 -25.100 1.00 78.38 1000 SER A O 1
ATOM 8088 N N . ASN A 1 1001 ? 4.077 -18.865 -23.474 1.00 70.81 1001 ASN A N 1
ATOM 8089 C CA . ASN A 1 1001 ? 4.103 -19.792 -22.336 1.00 70.81 1001 ASN A CA 1
ATOM 8090 C C . ASN A 1 1001 ? 5.095 -20.959 -22.510 1.00 70.81 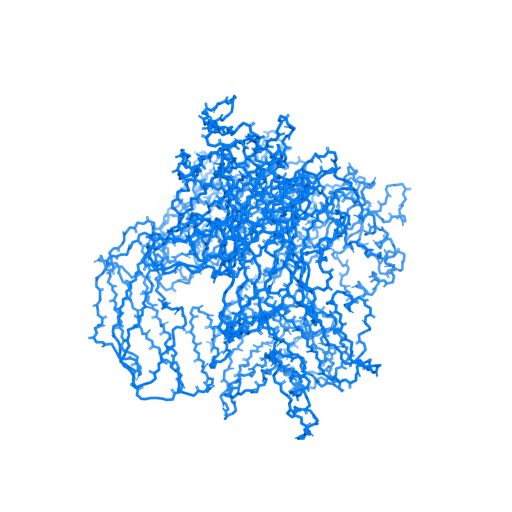1001 ASN A C 1
ATOM 8092 O O . ASN A 1 1001 ? 4.867 -22.047 -21.987 1.00 70.81 1001 ASN A O 1
ATOM 8096 N N . ASN A 1 1002 ? 6.197 -20.751 -23.237 1.00 70.94 1002 ASN A N 1
ATOM 8097 C CA . ASN A 1 1002 ? 7.245 -21.756 -23.406 1.00 70.94 1002 ASN A CA 1
ATOM 8098 C C . ASN A 1 1002 ? 8.656 -21.181 -23.215 1.00 70.94 1002 ASN A C 1
ATOM 8100 O O . ASN A 1 1002 ? 8.854 -19.970 -23.106 1.00 70.94 1002 ASN A O 1
ATOM 8104 N N . ASP A 1 1003 ? 9.633 -22.083 -23.186 1.00 66.06 1003 ASP A N 1
ATOM 8105 C CA . ASP A 1 1003 ? 11.057 -21.846 -22.948 1.00 66.06 1003 ASP A CA 1
ATOM 8106 C C . ASP A 1 1003 ? 11.799 -21.188 -24.123 1.00 66.06 1003 ASP A C 1
ATOM 8108 O O . ASP A 1 1003 ? 13.019 -21.038 -24.061 1.00 66.06 1003 ASP A O 1
ATOM 8112 N N . LYS A 1 1004 ? 11.116 -20.784 -25.201 1.00 78.00 1004 LYS A N 1
ATOM 8113 C CA . LYS A 1 1004 ? 11.722 -20.126 -26.374 1.00 78.00 1004 LYS A CA 1
ATOM 8114 C C . LYS A 1 1004 ? 11.487 -18.623 -26.423 1.00 78.00 1004 LYS A C 1
ATOM 8116 O O . LYS A 1 1004 ? 12.169 -17.933 -27.187 1.00 78.00 1004 LYS A O 1
ATOM 8121 N N . ASP A 1 1005 ? 10.582 -18.101 -25.602 1.00 81.25 1005 ASP A N 1
ATOM 8122 C CA . ASP A 1 1005 ? 10.504 -16.668 -25.338 1.00 81.25 1005 ASP A CA 1
ATOM 8123 C C . ASP A 1 1005 ? 11.811 -16.186 -24.683 1.00 81.25 1005 ASP A C 1
ATOM 8125 O O . ASP A 1 1005 ? 12.449 -16.892 -23.894 1.00 81.25 1005 ASP A O 1
ATOM 8129 N N . ARG A 1 1006 ? 12.258 -14.981 -25.040 1.00 81.50 1006 ARG A N 1
ATOM 8130 C CA . ARG A 1 1006 ? 13.519 -14.406 -24.552 1.00 81.50 1006 ARG A CA 1
ATOM 8131 C C . ARG A 1 1006 ? 13.285 -12.984 -24.076 1.00 81.50 1006 ARG A C 1
ATOM 8133 O O . ARG A 1 1006 ? 12.707 -12.181 -24.811 1.00 81.50 1006 ARG A O 1
ATOM 8140 N N . TYR A 1 1007 ? 13.787 -12.654 -22.893 1.00 80.25 1007 TYR A N 1
ATOM 8141 C CA . TYR A 1 1007 ? 13.947 -11.266 -22.473 1.00 80.25 1007 TYR A CA 1
ATOM 8142 C C . TYR A 1 1007 ? 15.424 -10.937 -22.255 1.00 80.25 1007 TYR A C 1
ATOM 8144 O O . TYR A 1 1007 ? 16.251 -11.816 -21.999 1.00 80.25 1007 TYR A O 1
ATOM 8152 N N . TYR A 1 1008 ? 15.743 -9.660 -22.435 1.00 82.38 1008 TYR A N 1
ATOM 8153 C CA . TYR A 1 1008 ? 17.101 -9.143 -22.502 1.00 82.38 1008 TYR A CA 1
ATOM 8154 C C . TYR A 1 1008 ? 17.217 -7.898 -21.634 1.00 82.38 1008 TYR A C 1
ATOM 8156 O O . TYR A 1 1008 ? 16.416 -6.971 -21.774 1.00 82.38 1008 TYR A O 1
ATOM 8164 N N . LEU A 1 1009 ? 18.238 -7.862 -20.785 1.00 76.25 1009 LEU A N 1
ATOM 8165 C CA . LEU A 1 1009 ? 18.574 -6.703 -19.960 1.00 76.25 1009 LEU A CA 1
ATOM 8166 C C . LEU A 1 1009 ? 20.086 -6.629 -19.736 1.00 76.25 1009 LEU A C 1
ATOM 8168 O O . LEU A 1 1009 ? 20.806 -7.619 -19.892 1.00 76.25 1009 LEU A O 1
ATOM 8172 N N . LYS A 1 1010 ? 20.582 -5.442 -19.386 1.00 69.69 1010 LYS A N 1
ATOM 8173 C CA . LYS A 1 1010 ? 22.003 -5.221 -19.111 1.00 69.69 1010 LYS A CA 1
ATOM 8174 C C . LYS A 1 1010 ? 22.298 -5.413 -17.625 1.00 69.69 1010 LYS A C 1
ATOM 8176 O O . LYS A 1 1010 ? 21.680 -4.757 -16.794 1.00 69.69 1010 LYS A O 1
ATOM 8181 N N . THR A 1 1011 ? 23.278 -6.253 -17.298 1.00 58.03 1011 THR A N 1
ATOM 8182 C CA . THR A 1 1011 ? 23.690 -6.543 -15.915 1.00 58.03 1011 THR A CA 1
ATOM 8183 C C . THR A 1 1011 ? 25.047 -5.912 -15.612 1.00 58.03 1011 THR A C 1
ATOM 8185 O O . THR A 1 1011 ? 25.886 -5.728 -16.499 1.00 58.03 1011 THR A O 1
ATOM 8188 N N . LYS A 1 1012 ? 25.306 -5.605 -14.333 1.00 52.19 1012 LYS A N 1
ATOM 8189 C CA . LYS A 1 1012 ? 26.605 -5.060 -13.892 1.00 52.19 1012 LYS A CA 1
ATOM 8190 C C . LYS A 1 1012 ? 27.759 -6.071 -13.983 1.00 52.19 1012 LYS A C 1
ATOM 8192 O O . LYS A 1 1012 ? 28.911 -5.651 -13.964 1.00 52.19 1012 LYS A O 1
ATOM 8197 N N . LYS A 1 1013 ? 27.474 -7.379 -14.044 1.00 45.56 1013 LYS A N 1
ATOM 8198 C CA . LYS A 1 1013 ? 28.482 -8.451 -13.931 1.00 45.56 1013 LYS A CA 1
ATOM 8199 C C . LYS A 1 1013 ? 28.868 -9.111 -15.260 1.00 45.56 1013 LYS A C 1
ATOM 8201 O O . LYS A 1 1013 ? 29.983 -9.611 -15.345 1.00 45.56 1013 LYS A O 1
ATOM 8206 N N . SER A 1 1014 ? 27.993 -9.141 -16.270 1.00 41.50 1014 SER A N 1
ATOM 8207 C CA . SER A 1 1014 ? 28.184 -10.016 -17.446 1.00 41.50 1014 SER A CA 1
ATOM 8208 C C . SER A 1 1014 ? 27.857 -9.396 -18.813 1.00 41.50 1014 SER A C 1
ATOM 8210 O O . SER A 1 1014 ? 27.987 -10.075 -19.828 1.00 41.50 1014 SER A O 1
ATOM 8212 N N . GLY A 1 1015 ? 27.480 -8.115 -18.890 1.00 64.44 1015 GLY A N 1
ATOM 8213 C CA . GLY A 1 1015 ? 27.048 -7.500 -20.152 1.00 64.44 1015 GLY A CA 1
ATOM 8214 C C . GLY A 1 1015 ? 25.550 -7.708 -20.401 1.00 64.44 1015 GLY A C 1
ATOM 8215 O O . GLY A 1 1015 ? 24.745 -7.361 -19.540 1.00 64.44 1015 GLY A O 1
ATOM 8216 N N . ILE A 1 1016 ? 25.154 -8.209 -21.578 1.00 64.06 1016 ILE A N 1
ATOM 8217 C CA . ILE A 1 1016 ? 23.741 -8.506 -21.889 1.00 64.06 1016 ILE A CA 1
ATOM 8218 C C . ILE A 1 1016 ? 23.396 -9.883 -21.323 1.00 64.06 1016 ILE A C 1
ATOM 8220 O O . ILE A 1 1016 ? 23.875 -10.895 -21.835 1.00 64.06 1016 ILE A O 1
ATOM 8224 N N . ALA A 1 1017 ? 22.532 -9.932 -20.311 1.00 61.19 1017 ALA A N 1
ATOM 8225 C CA . ALA A 1 1017 ? 21.957 -11.190 -19.864 1.00 61.19 1017 ALA A CA 1
ATOM 8226 C C . ALA A 1 1017 ? 20.751 -11.558 -20.728 1.00 61.19 1017 ALA A C 1
ATOM 8228 O O . ALA A 1 1017 ? 19.927 -10.715 -21.094 1.00 61.19 1017 ALA A O 1
ATOM 8229 N N . THR A 1 1018 ? 20.681 -12.841 -21.067 1.00 64.88 1018 THR A N 1
ATOM 8230 C CA . THR A 1 1018 ? 19.531 -13.456 -21.721 1.00 64.88 1018 THR A CA 1
ATOM 8231 C C . THR A 1 1018 ? 18.955 -14.457 -20.752 1.00 64.88 1018 THR A C 1
ATOM 8233 O O . THR A 1 1018 ? 19.666 -15.350 -20.300 1.00 64.88 1018 THR A O 1
ATOM 8236 N N . PHE A 1 1019 ? 17.671 -14.322 -20.482 1.00 64.88 1019 PHE A N 1
ATOM 8237 C CA . PHE A 1 1019 ? 16.965 -15.212 -19.585 1.00 64.88 1019 PHE A CA 1
ATOM 8238 C C . PHE A 1 1019 ? 15.867 -15.936 -20.350 1.00 64.88 1019 PHE A C 1
ATOM 8240 O O . PHE A 1 1019 ? 15.258 -15.383 -21.281 1.00 64.88 1019 PHE A O 1
ATOM 8247 N N . GLN A 1 1020 ? 15.629 -17.186 -19.970 1.00 58.00 1020 GLN A N 1
ATOM 8248 C CA . GLN A 1 1020 ? 14.460 -17.914 -20.426 1.00 58.00 1020 GLN A CA 1
ATOM 8249 C C . GLN A 1 1020 ? 13.301 -17.559 -19.506 1.00 58.00 1020 GLN A C 1
ATOM 8251 O O . GLN A 1 1020 ? 13.477 -17.291 -18.324 1.00 58.00 1020 GLN A O 1
ATOM 8256 N N . THR A 1 1021 ? 12.090 -17.540 -20.040 1.00 54.12 1021 THR A N 1
ATOM 8257 C CA . THR A 1 1021 ? 10.902 -17.214 -19.248 1.00 54.12 1021 THR A CA 1
ATOM 8258 C C . THR A 1 1021 ? 10.709 -18.191 -18.073 1.00 54.12 1021 THR A C 1
ATOM 8260 O O . THR A 1 1021 ? 10.131 -17.793 -17.064 1.00 54.12 1021 THR A O 1
ATOM 8263 N N . GLN A 1 1022 ? 11.230 -19.426 -18.162 1.00 49.19 1022 GLN A N 1
ATOM 8264 C CA . GLN A 1 1022 ? 11.214 -20.428 -17.081 1.00 49.19 1022 GLN A CA 1
ATOM 8265 C C . GLN A 1 1022 ? 12.221 -20.155 -15.948 1.00 49.19 1022 GLN A C 1
ATOM 8267 O O . GLN A 1 1022 ? 12.108 -20.759 -14.881 1.00 49.19 1022 GLN A O 1
ATOM 8272 N N . ASP A 1 1023 ? 13.164 -19.226 -16.131 1.00 46.31 1023 ASP A N 1
ATOM 8273 C CA . ASP A 1 1023 ? 14.093 -18.819 -15.080 1.00 46.31 1023 ASP A CA 1
ATOM 8274 C C . ASP A 1 1023 ? 13.349 -17.894 -14.099 1.00 46.31 1023 ASP A C 1
ATOM 8276 O O . ASP A 1 1023 ? 13.063 -16.733 -14.386 1.00 46.31 1023 ASP A O 1
ATOM 8280 N N . TYR A 1 1024 ? 12.966 -18.451 -12.947 1.00 49.84 1024 TYR A N 1
ATOM 8281 C CA . TYR A 1 1024 ? 12.187 -17.822 -11.873 1.00 49.84 1024 TYR A CA 1
ATOM 8282 C C . TYR A 1 1024 ? 12.474 -16.321 -11.636 1.00 49.84 1024 TYR A C 1
ATOM 8284 O O . TYR A 1 1024 ? 13.622 -15.872 -11.575 1.00 49.84 1024 TYR A O 1
ATOM 8292 N N . GLY A 1 1025 ? 11.407 -15.563 -11.342 1.00 42.59 1025 GLY A N 1
ATOM 8293 C CA . GLY A 1 1025 ? 11.390 -14.106 -11.122 1.00 42.59 1025 GLY A CA 1
ATOM 8294 C C . GLY A 1 1025 ? 12.231 -13.551 -9.961 1.00 42.59 1025 GLY A C 1
ATOM 8295 O O . GLY A 1 1025 ? 12.107 -12.377 -9.636 1.00 42.59 1025 GLY A O 1
ATOM 8296 N N . SER A 1 1026 ? 13.092 -14.348 -9.326 1.00 43.59 1026 SER A N 1
ATOM 8297 C CA . SER A 1 1026 ? 13.978 -13.892 -8.256 1.00 43.59 1026 SER A CA 1
ATOM 8298 C C . SER A 1 1026 ? 15.368 -13.460 -8.728 1.00 43.59 1026 SER A C 1
ATOM 8300 O O . SER A 1 1026 ? 15.996 -12.684 -8.012 1.00 43.59 1026 SER A O 1
ATOM 8302 N N . GLN A 1 1027 ? 15.873 -13.948 -9.870 1.00 39.19 1027 GLN A N 1
ATOM 8303 C CA . GLN A 1 1027 ? 17.209 -13.561 -10.362 1.00 39.19 1027 GLN A CA 1
ATOM 8304 C C . GLN A 1 1027 ? 17.166 -12.285 -11.217 1.00 39.19 1027 GLN A C 1
ATOM 8306 O O . GLN A 1 1027 ? 17.914 -11.352 -10.939 1.00 39.19 1027 GLN A O 1
ATOM 8311 N N . ALA A 1 1028 ? 16.239 -12.188 -12.174 1.00 41.06 1028 ALA A N 1
ATOM 8312 C CA . ALA A 1 1028 ? 16.141 -11.034 -13.075 1.00 41.06 1028 ALA A CA 1
ATOM 8313 C C . ALA A 1 1028 ? 15.752 -9.730 -12.365 1.00 41.06 1028 ALA A C 1
ATOM 8315 O O . ALA A 1 1028 ? 16.448 -8.726 -12.496 1.00 41.06 1028 ALA A O 1
ATOM 8316 N N . TRP A 1 1029 ? 14.754 -9.779 -11.477 1.00 41.66 1029 TRP A N 1
ATOM 8317 C CA . TRP A 1 1029 ? 14.299 -8.620 -10.693 1.00 41.66 1029 TRP A CA 1
ATOM 8318 C C . TRP A 1 1029 ? 15.408 -7.972 -9.839 1.00 41.66 1029 TRP A C 1
ATOM 8320 O O . TRP A 1 1029 ? 15.315 -6.806 -9.458 1.00 41.66 1029 TRP A O 1
ATOM 8330 N N . ARG A 1 1030 ? 16.475 -8.720 -9.511 1.00 43.66 1030 ARG A N 1
ATOM 8331 C CA . ARG A 1 1030 ? 17.609 -8.229 -8.707 1.00 43.66 1030 ARG A CA 1
ATOM 8332 C C . ARG A 1 1030 ? 18.691 -7.544 -9.538 1.00 43.66 1030 ARG A C 1
ATOM 8334 O O . ARG A 1 1030 ? 19.433 -6.733 -8.990 1.00 43.66 1030 ARG A O 1
ATOM 8341 N N . GLU A 1 1031 ? 18.777 -7.844 -10.831 1.00 48.56 1031 GLU A N 1
ATOM 8342 C CA . GLU A 1 1031 ? 19.752 -7.243 -11.751 1.00 48.56 1031 GLU A CA 1
ATOM 8343 C C . GLU A 1 1031 ? 19.193 -6.011 -12.491 1.00 48.56 1031 GLU A C 1
ATOM 8345 O O . GLU A 1 1031 ? 19.958 -5.234 -13.058 1.00 48.56 1031 GLU A O 1
ATOM 8350 N N . GLU A 1 1032 ? 17.874 -5.796 -12.427 1.00 50.88 1032 GLU A N 1
ATOM 8351 C CA . GLU A 1 1032 ? 17.113 -4.781 -13.175 1.00 50.88 1032 GLU A CA 1
ATOM 8352 C C . GLU A 1 1032 ? 17.249 -3.333 -12.672 1.00 50.88 1032 GLU A C 1
ATOM 8354 O O . GLU A 1 1032 ? 17.035 -2.392 -13.434 1.00 50.88 1032 GLU A O 1
ATOM 8359 N N . LEU A 1 1033 ? 17.644 -3.119 -11.413 1.00 52.16 1033 LEU A N 1
ATOM 8360 C CA . LEU A 1 1033 ? 17.434 -1.840 -10.710 1.00 52.16 1033 LEU A CA 1
ATOM 8361 C C . LEU A 1 1033 ? 18.246 -0.627 -11.204 1.00 52.16 1033 LEU A C 1
ATOM 8363 O O . LEU A 1 1033 ? 17.990 0.477 -10.733 1.00 52.16 1033 LEU A O 1
ATOM 8367 N N . ASP A 1 1034 ? 19.165 -0.799 -12.159 1.00 58.38 1034 ASP A N 1
ATOM 8368 C CA . ASP A 1 1034 ? 19.926 0.299 -12.780 1.00 58.38 1034 ASP A CA 1
ATOM 8369 C C . ASP A 1 1034 ? 19.936 0.240 -14.324 1.00 58.38 1034 ASP A C 1
ATOM 8371 O O . ASP A 1 1034 ? 20.656 1.007 -14.975 1.00 58.38 1034 ASP A O 1
ATOM 8375 N N . SER A 1 1035 ? 19.169 -0.666 -14.951 1.00 72.12 1035 SER A N 1
ATOM 8376 C CA . SER A 1 1035 ? 19.177 -0.772 -16.414 1.00 72.12 1035 SER A CA 1
ATOM 8377 C C . SER A 1 1035 ? 18.419 0.390 -17.065 1.00 72.12 1035 SER A C 1
ATOM 8379 O O . SER A 1 1035 ? 17.293 0.717 -16.689 1.00 72.12 1035 SER A O 1
ATOM 8381 N N . LYS A 1 1036 ? 19.022 0.999 -18.095 1.00 82.81 1036 LYS A N 1
ATOM 8382 C CA . LYS A 1 1036 ? 18.400 2.053 -18.924 1.00 82.81 1036 LYS A CA 1
ATOM 8383 C C . LYS A 1 1036 ? 17.634 1.507 -20.132 1.00 82.81 1036 LYS A C 1
ATOM 8385 O O . LYS A 1 1036 ? 17.005 2.275 -20.858 1.00 82.81 1036 LYS A O 1
ATOM 8390 N N . TRP A 1 1037 ? 17.686 0.194 -20.357 1.00 88.19 1037 TRP A N 1
ATOM 8391 C CA . TRP A 1 1037 ? 16.915 -0.476 -21.398 1.00 88.19 1037 TRP A CA 1
ATOM 8392 C C . TRP A 1 1037 ? 16.615 -1.935 -21.049 1.00 88.19 1037 TRP A C 1
ATOM 8394 O O . TRP A 1 1037 ? 17.366 -2.584 -20.322 1.00 88.19 1037 TRP A O 1
ATOM 8404 N N . ALA A 1 1038 ? 15.540 -2.467 -21.614 1.00 89.56 1038 ALA A N 1
ATOM 8405 C CA . ALA A 1 1038 ? 15.284 -3.902 -21.660 1.00 89.56 1038 ALA A CA 1
ATOM 8406 C C . ALA A 1 1038 ? 14.495 -4.243 -22.924 1.00 89.56 1038 ALA A C 1
ATOM 8408 O O . ALA A 1 1038 ? 13.962 -3.357 -23.601 1.00 89.56 1038 ALA A O 1
ATOM 8409 N N . ALA A 1 1039 ? 14.444 -5.524 -23.269 1.00 90.94 1039 ALA A N 1
ATOM 8410 C CA . ALA A 1 1039 ? 13.755 -5.978 -24.462 1.00 90.94 1039 ALA A CA 1
ATOM 8411 C C . ALA A 1 1039 ? 13.122 -7.356 -24.290 1.00 90.94 1039 ALA A C 1
ATOM 8413 O O . ALA A 1 1039 ? 13.602 -8.184 -23.522 1.00 90.94 1039 ALA A O 1
ATOM 8414 N N . PHE A 1 1040 ? 12.079 -7.617 -25.071 1.00 90.56 1040 PHE A N 1
ATOM 8415 C CA . PHE A 1 1040 ? 11.377 -8.892 -25.105 1.00 90.56 1040 PHE A CA 1
ATOM 8416 C C . PHE A 1 1040 ? 11.158 -9.373 -26.541 1.00 90.56 1040 PHE A C 1
ATOM 8418 O O . PHE A 1 1040 ? 10.770 -8.608 -27.431 1.00 90.56 1040 PHE A O 1
ATOM 8425 N N . LYS A 1 1041 ? 11.385 -10.670 -26.758 1.00 90.31 1041 LYS A N 1
ATOM 8426 C CA . LYS A 1 1041 ? 11.117 -11.382 -28.003 1.00 90.31 1041 LYS A CA 1
ATOM 8427 C C . LYS A 1 1041 ? 10.276 -12.624 -27.714 1.00 90.31 1041 LYS A C 1
ATOM 8429 O O . LYS A 1 1041 ? 10.781 -13.613 -27.186 1.00 90.31 1041 LYS A O 1
ATOM 8434 N N . LYS A 1 1042 ? 9.020 -12.579 -28.151 1.00 89.25 1042 LYS A N 1
ATOM 8435 C CA . LYS A 1 1042 ? 8.129 -13.741 -28.188 1.00 89.25 1042 LYS A CA 1
ATOM 8436 C C . LYS A 1 1042 ? 8.521 -14.695 -29.320 1.00 89.25 1042 LYS A C 1
ATOM 8438 O O . LYS A 1 1042 ? 8.852 -14.238 -30.421 1.00 89.25 1042 LYS A O 1
ATOM 8443 N N . GLU A 1 1043 ? 8.430 -16.001 -29.096 1.00 86.62 1043 GLU A N 1
ATOM 8444 C CA . GLU A 1 1043 ? 8.542 -16.999 -30.159 1.00 86.62 1043 GLU A CA 1
ATOM 8445 C C . GLU A 1 1043 ? 7.524 -16.718 -31.282 1.00 86.62 1043 GLU A C 1
ATOM 8447 O O . GLU A 1 1043 ? 6.375 -16.337 -31.045 1.00 86.62 1043 GLU A O 1
ATOM 8452 N N . GLY A 1 1044 ? 7.963 -16.864 -32.534 1.00 83.81 1044 GLY A N 1
ATOM 8453 C CA . GLY A 1 1044 ? 7.137 -16.636 -33.722 1.00 83.81 1044 GLY A CA 1
ATOM 8454 C C . GLY A 1 1044 ? 6.951 -15.162 -34.100 1.00 83.81 1044 GLY A C 1
ATOM 8455 O O . GLY A 1 1044 ? 6.642 -14.872 -35.256 1.00 83.81 1044 GLY A O 1
ATOM 8456 N N . ASN A 1 1045 ? 7.209 -14.214 -33.191 1.00 88.75 1045 ASN A N 1
ATOM 8457 C CA . ASN A 1 1045 ? 7.173 -12.795 -33.530 1.00 88.75 1045 ASN A CA 1
ATOM 8458 C C . ASN A 1 1045 ? 8.411 -12.387 -34.341 1.00 88.75 1045 ASN A C 1
ATOM 8460 O O . ASN A 1 1045 ? 9.559 -12.681 -34.002 1.00 88.75 1045 ASN A O 1
ATOM 8464 N N . LYS A 1 1046 ? 8.165 -11.629 -35.412 1.00 89.56 1046 LYS A N 1
ATOM 8465 C CA . LYS A 1 1046 ? 9.204 -11.101 -36.311 1.00 89.56 1046 LYS A CA 1
ATOM 8466 C C . LYS A 1 1046 ? 10.058 -10.006 -35.662 1.00 89.56 1046 LYS A C 1
ATOM 8468 O O . LYS A 1 1046 ? 11.200 -9.809 -36.075 1.00 89.56 1046 LYS A O 1
ATOM 8473 N N . PHE A 1 1047 ? 9.501 -9.289 -34.688 1.00 92.81 1047 PHE A N 1
ATOM 8474 C CA . PHE A 1 1047 ? 10.113 -8.123 -34.050 1.00 92.81 1047 PHE A CA 1
ATOM 8475 C C . PHE A 1 1047 ? 10.291 -8.328 -32.543 1.00 92.81 1047 PHE A C 1
ATOM 8477 O O . PHE A 1 1047 ? 9.438 -8.920 -31.883 1.00 92.81 1047 PHE A O 1
ATOM 8484 N N . ILE A 1 1048 ? 11.393 -7.788 -32.035 1.00 93.31 1048 ILE A N 1
ATOM 8485 C CA . ILE A 1 1048 ? 11.747 -7.591 -30.633 1.00 93.31 1048 ILE A CA 1
ATOM 8486 C C . ILE A 1 1048 ? 11.180 -6.236 -30.211 1.00 93.31 1048 ILE A C 1
ATOM 8488 O O . ILE A 1 1048 ? 11.389 -5.248 -30.920 1.00 93.31 1048 ILE A O 1
ATOM 8492 N N . MET A 1 1049 ? 10.493 -6.184 -29.072 1.00 94.31 1049 MET A N 1
ATOM 8493 C CA . MET A 1 1049 ? 10.042 -4.933 -28.464 1.00 94.31 1049 MET A CA 1
ATOM 8494 C C . MET A 1 1049 ? 11.053 -4.500 -27.404 1.00 94.31 1049 MET A C 1
ATOM 8496 O O . MET A 1 1049 ? 11.322 -5.251 -26.470 1.00 94.31 1049 MET A O 1
ATOM 8500 N N . GLY A 1 1050 ? 11.632 -3.314 -27.570 1.00 93.75 1050 GLY A N 1
ATOM 8501 C CA . GLY A 1 1050 ? 12.546 -2.685 -26.620 1.00 93.75 1050 GLY A CA 1
ATOM 8502 C C . GLY A 1 1050 ? 11.898 -1.504 -25.915 1.00 93.75 1050 GLY A C 1
ATOM 8503 O O . GLY A 1 1050 ? 11.083 -0.810 -26.520 1.00 93.75 1050 GLY A O 1
ATOM 8504 N N . ALA A 1 1051 ? 12.294 -1.261 -24.670 1.00 93.69 1051 ALA A N 1
ATOM 8505 C CA . ALA A 1 1051 ? 11.996 -0.045 -23.925 1.00 93.69 1051 ALA A CA 1
ATOM 8506 C C . ALA A 1 1051 ? 13.309 0.626 -23.526 1.00 93.69 1051 ALA A C 1
ATOM 8508 O O . ALA A 1 1051 ? 14.221 -0.050 -23.043 1.00 93.69 1051 ALA A O 1
ATOM 8509 N N . VAL A 1 1052 ? 13.404 1.938 -23.733 1.00 91.75 1052 VAL A N 1
ATOM 8510 C CA . VAL A 1 1052 ? 14.584 2.732 -23.381 1.00 91.75 1052 VAL A CA 1
ATOM 8511 C C . VAL A 1 1052 ? 14.183 4.015 -22.661 1.00 91.75 1052 VAL A C 1
ATOM 8513 O O . VAL A 1 1052 ? 13.161 4.630 -22.979 1.00 91.75 1052 VAL A O 1
ATOM 8516 N N . ILE A 1 1053 ? 15.020 4.420 -21.710 1.00 89.50 1053 ILE A N 1
ATOM 8517 C CA . ILE A 1 1053 ? 14.933 5.694 -20.985 1.00 89.50 1053 ILE A CA 1
ATOM 8518 C C . ILE A 1 1053 ? 16.222 6.491 -21.179 1.00 89.50 1053 ILE A C 1
ATOM 8520 O O . ILE A 1 1053 ? 17.296 5.927 -21.415 1.00 89.50 1053 ILE A O 1
ATOM 8524 N N . GLY A 1 1054 ? 16.088 7.815 -21.120 1.00 81.31 1054 GLY A N 1
ATOM 8525 C CA . GLY A 1 1054 ? 17.187 8.754 -21.284 1.00 81.31 1054 GLY A CA 1
ATOM 8526 C C . GLY A 1 1054 ? 17.951 9.025 -19.986 1.00 81.31 1054 GLY A C 1
ATOM 8527 O O . GLY A 1 1054 ? 18.086 8.181 -19.096 1.00 81.31 1054 GLY A O 1
ATOM 8528 N N . LYS A 1 1055 ? 18.487 10.244 -19.889 1.00 72.25 1055 LYS A N 1
ATOM 8529 C CA . LYS A 1 1055 ? 19.065 10.771 -18.651 1.00 72.25 1055 LYS A CA 1
ATOM 8530 C C . LYS A 1 1055 ? 17.940 11.384 -17.814 1.00 72.25 1055 LYS A C 1
ATOM 8532 O O . LYS A 1 1055 ? 17.211 12.229 -18.320 1.00 72.25 1055 LYS A O 1
ATOM 8537 N N . SER A 1 1056 ? 17.879 11.019 -16.539 1.00 74.62 1056 SER A N 1
ATOM 8538 C CA . SER A 1 1056 ? 16.883 11.516 -15.589 1.00 74.62 1056 SER A CA 1
ATOM 8539 C C . SER A 1 1056 ? 17.551 12.105 -14.354 1.00 74.62 1056 SER A C 1
ATOM 8541 O O . SER A 1 1056 ? 18.651 11.687 -13.977 1.00 74.62 1056 SER A O 1
ATOM 8543 N N . ASN A 1 1057 ? 16.878 13.076 -13.735 1.00 70.69 1057 ASN A N 1
ATOM 8544 C CA . ASN A 1 1057 ? 17.222 13.588 -12.406 1.00 70.69 1057 ASN A CA 1
ATOM 8545 C C . ASN A 1 1057 ? 16.672 12.707 -11.270 1.00 70.69 1057 ASN A C 1
ATOM 8547 O O . ASN A 1 1057 ? 16.973 12.944 -10.100 1.00 70.69 1057 ASN A O 1
ATOM 8551 N N . TYR A 1 1058 ? 15.871 11.696 -11.608 1.00 75.44 1058 TYR A N 1
ATOM 8552 C CA . TYR A 1 1058 ? 15.226 10.786 -10.672 1.00 75.44 1058 TYR A CA 1
ATOM 8553 C C . TYR A 1 1058 ? 15.916 9.418 -10.658 1.00 75.44 1058 TYR A C 1
ATOM 8555 O O . TYR A 1 1058 ? 16.598 9.023 -11.606 1.00 75.44 1058 TYR A O 1
ATOM 8563 N N . GLN A 1 1059 ? 15.722 8.667 -9.571 1.00 70.88 1059 GLN A N 1
ATOM 8564 C CA . GLN A 1 1059 ? 16.092 7.256 -9.551 1.00 70.88 1059 GLN A CA 1
ATOM 8565 C C . GLN A 1 1059 ? 15.040 6.462 -10.321 1.00 70.88 1059 GLN A C 1
ATOM 8567 O O . GLN A 1 1059 ? 13.888 6.358 -9.896 1.00 70.88 1059 GLN A O 1
ATOM 8572 N N . GLU A 1 1060 ? 15.461 5.886 -11.436 1.00 73.81 1060 GLU A N 1
ATOM 8573 C CA . GLU A 1 1060 ? 14.592 5.162 -12.351 1.00 73.81 1060 GLU A CA 1
ATOM 8574 C C . GLU A 1 1060 ? 15.300 3.949 -12.948 1.00 73.81 1060 GLU A C 1
ATOM 8576 O O . GLU A 1 1060 ? 16.518 3.954 -13.154 1.00 73.81 1060 GLU A O 1
ATOM 8581 N N . SER A 1 1061 ? 14.513 2.931 -13.273 1.00 76.81 1061 SER A N 1
ATOM 8582 C CA . SER A 1 1061 ? 14.984 1.716 -13.933 1.00 76.81 1061 SER A CA 1
ATOM 8583 C C . SER A 1 1061 ? 13.964 1.229 -14.950 1.00 76.81 1061 SER A C 1
ATOM 8585 O O . SER A 1 1061 ? 12.759 1.460 -14.802 1.00 76.81 1061 SER A O 1
ATOM 8587 N N . ILE A 1 1062 ? 14.461 0.553 -15.984 1.00 80.69 1062 ILE A N 1
ATOM 8588 C CA . ILE A 1 1062 ? 13.647 -0.333 -16.807 1.00 80.69 1062 ILE A CA 1
ATOM 8589 C C . ILE A 1 1062 ? 13.724 -1.731 -16.208 1.00 80.69 1062 ILE A C 1
ATOM 8591 O O . ILE A 1 1062 ? 14.814 -2.251 -15.982 1.00 80.69 1062 ILE A O 1
ATOM 8595 N N . TYR A 1 1063 ? 12.563 -2.333 -15.993 1.00 71.88 1063 TYR A N 1
ATOM 8596 C CA . TYR A 1 1063 ? 12.420 -3.643 -15.380 1.00 71.88 1063 TYR A CA 1
ATOM 8597 C C . TYR A 1 1063 ? 11.635 -4.594 -16.282 1.00 71.88 1063 TYR A C 1
ATOM 8599 O O . TYR A 1 1063 ? 10.857 -4.176 -17.154 1.00 71.88 1063 TYR A O 1
ATOM 8607 N N . THR A 1 1064 ? 11.835 -5.887 -16.040 1.00 71.50 1064 THR A N 1
ATOM 8608 C CA . THR A 1 1064 ? 11.076 -6.964 -16.662 1.00 71.50 1064 THR A CA 1
ATOM 8609 C C . THR A 1 1064 ? 10.436 -7.836 -15.595 1.00 71.50 1064 THR A C 1
ATOM 8611 O O . THR A 1 1064 ? 11.070 -8.255 -14.640 1.00 71.50 1064 THR A O 1
ATOM 8614 N N . TYR A 1 1065 ? 9.145 -8.131 -15.717 1.00 68.19 1065 TYR A N 1
ATOM 8615 C CA . TYR A 1 1065 ? 8.475 -8.974 -14.725 1.00 68.19 1065 TYR A CA 1
ATOM 8616 C C . TYR A 1 1065 ? 7.627 -10.050 -15.388 1.00 68.19 1065 TYR A C 1
ATOM 8618 O O . TYR A 1 1065 ? 6.753 -9.735 -16.196 1.00 68.19 1065 TYR A O 1
ATOM 8626 N N . SER A 1 1066 ? 7.896 -11.307 -15.024 1.00 66.31 1066 SER A N 1
ATOM 8627 C CA . SER A 1 1066 ? 7.209 -12.498 -15.528 1.00 66.31 1066 SER A CA 1
ATOM 8628 C C . SER A 1 1066 ? 6.759 -13.413 -14.386 1.00 66.31 1066 SER A C 1
ATOM 8630 O O . SER A 1 1066 ? 7.483 -14.334 -14.005 1.00 66.31 1066 SER A O 1
ATOM 8632 N N . PRO A 1 1067 ? 5.583 -13.185 -13.784 1.00 56.50 1067 PRO A N 1
ATOM 8633 C CA . PRO A 1 1067 ? 5.004 -14.143 -12.860 1.00 56.50 1067 PRO A CA 1
ATOM 8634 C C . PRO A 1 1067 ? 4.541 -15.378 -13.648 1.00 56.50 1067 PRO A C 1
ATOM 8636 O O . PRO A 1 1067 ? 3.551 -15.322 -14.379 1.00 56.50 1067 PRO A O 1
ATOM 8639 N N . ASN A 1 1068 ? 5.253 -16.498 -13.487 1.00 55.69 1068 ASN A N 1
ATOM 8640 C CA . ASN A 1 1068 ? 4.866 -17.825 -13.989 1.00 55.69 1068 ASN A CA 1
ATOM 8641 C C . ASN A 1 1068 ? 4.528 -17.863 -15.490 1.00 55.69 1068 ASN A C 1
ATOM 8643 O O . ASN A 1 1068 ? 3.499 -18.413 -15.881 1.00 55.69 1068 ASN A O 1
ATOM 8647 N N . LEU A 1 1069 ? 5.364 -17.239 -16.330 1.00 57.81 1069 LEU A N 1
ATOM 8648 C CA . LEU A 1 1069 ? 5.264 -17.237 -17.804 1.00 57.81 1069 LEU A CA 1
ATOM 8649 C C . LEU A 1 1069 ? 4.036 -16.545 -18.404 1.00 57.81 1069 LEU A C 1
ATOM 8651 O O . LEU A 1 1069 ? 3.999 -16.327 -19.610 1.00 57.81 1069 LEU A O 1
ATOM 8655 N N . SER A 1 1070 ? 3.048 -16.188 -17.590 1.00 66.75 1070 SER A N 1
ATOM 8656 C CA . SER A 1 1070 ? 1.700 -15.845 -18.050 1.00 66.75 1070 SER A CA 1
ATOM 8657 C C . SER A 1 1070 ? 1.585 -14.411 -18.583 1.00 66.75 1070 SER A C 1
ATOM 8659 O O . SER A 1 1070 ? 0.601 -14.060 -19.230 1.00 66.75 1070 SER A O 1
ATOM 8661 N N . ILE A 1 1071 ? 2.577 -13.567 -18.300 1.00 74.56 1071 ILE A N 1
ATOM 8662 C CA . ILE A 1 1071 ? 2.651 -12.164 -18.714 1.00 74.56 1071 ILE A CA 1
ATOM 8663 C C . ILE A 1 1071 ? 4.102 -11.705 -18.690 1.00 74.56 1071 ILE A C 1
ATOM 8665 O O . ILE A 1 1071 ? 4.835 -12.073 -17.783 1.00 74.56 1071 ILE A O 1
ATOM 8669 N N . ILE A 1 1072 ? 4.498 -10.851 -19.635 1.00 83.56 1072 ILE A N 1
ATOM 8670 C CA . ILE A 1 1072 ? 5.754 -10.099 -19.544 1.00 83.56 1072 ILE A CA 1
ATOM 8671 C C . ILE A 1 1072 ? 5.426 -8.625 -19.370 1.00 83.56 1072 ILE A C 1
ATOM 8673 O O . ILE A 1 1072 ? 4.813 -8.016 -20.244 1.00 83.56 1072 ILE A O 1
ATOM 8677 N N . ARG A 1 1073 ? 5.853 -8.032 -18.255 1.00 84.56 1073 ARG A N 1
ATOM 8678 C CA . ARG A 1 1073 ? 5.865 -6.577 -18.091 1.00 84.56 1073 ARG A CA 1
ATOM 8679 C C . ARG A 1 1073 ? 7.200 -6.043 -18.556 1.00 84.56 1073 ARG A C 1
ATOM 8681 O O . ARG A 1 1073 ? 8.221 -6.466 -18.036 1.00 84.56 1073 ARG A O 1
ATOM 8688 N N . LEU A 1 1074 ? 7.173 -5.106 -19.490 1.00 88.44 1074 LEU A N 1
ATOM 8689 C CA . LEU A 1 1074 ? 8.319 -4.312 -19.904 1.00 88.44 1074 LEU A CA 1
ATOM 8690 C C . LEU A 1 1074 ? 8.017 -2.860 -19.545 1.00 88.44 1074 LEU A C 1
ATOM 8692 O O . LEU A 1 1074 ? 7.210 -2.200 -20.210 1.00 88.44 1074 LEU A O 1
ATOM 8696 N N . GLY A 1 1075 ? 8.600 -2.381 -18.453 1.00 85.94 1075 GLY A N 1
ATOM 8697 C CA . GLY A 1 1075 ? 8.166 -1.129 -17.851 1.00 85.94 1075 GLY A CA 1
ATOM 8698 C C . GLY A 1 1075 ? 9.279 -0.328 -17.215 1.00 85.94 1075 GLY A C 1
ATOM 8699 O O . GLY A 1 1075 ? 10.389 -0.804 -17.010 1.00 85.94 1075 GLY A O 1
ATOM 8700 N N . ARG A 1 1076 ? 8.944 0.916 -16.908 1.00 88.19 1076 ARG A N 1
ATOM 8701 C CA . ARG A 1 1076 ? 9.739 1.858 -16.145 1.00 88.19 1076 ARG A CA 1
ATOM 8702 C C . ARG A 1 1076 ? 9.150 1.995 -14.747 1.00 88.19 1076 ARG A C 1
ATOM 8704 O O . ARG A 1 1076 ? 7.932 2.092 -14.601 1.00 88.19 1076 ARG A O 1
ATOM 8711 N N . SER A 1 1077 ? 10.020 2.069 -13.748 1.00 85.94 1077 SER A N 1
ATOM 8712 C CA . SER A 1 1077 ? 9.668 2.456 -12.380 1.00 85.94 1077 SER A CA 1
ATOM 8713 C C . SER A 1 1077 ? 10.506 3.653 -11.945 1.00 85.94 1077 SER A C 1
ATOM 8715 O O . SER A 1 1077 ? 11.721 3.666 -12.157 1.00 85.94 1077 SER A O 1
ATOM 8717 N N . VAL A 1 1078 ? 9.857 4.640 -11.328 1.00 85.19 1078 VAL A N 1
ATOM 8718 C CA . VAL A 1 1078 ? 10.479 5.804 -10.691 1.00 85.19 1078 VAL A CA 1
ATOM 8719 C C . VAL A 1 1078 ? 9.975 5.898 -9.263 1.00 85.19 1078 VAL A C 1
ATOM 8721 O O . VAL A 1 1078 ? 8.768 5.925 -9.019 1.00 85.19 1078 VAL A O 1
ATOM 8724 N N . THR A 1 1079 ? 10.899 5.980 -8.313 1.00 81.12 1079 THR A N 1
ATOM 8725 C CA . THR A 1 1079 ? 10.551 6.010 -6.887 1.00 81.12 1079 THR A CA 1
ATOM 8726 C C . THR A 1 1079 ? 10.871 7.358 -6.261 1.00 81.12 1079 THR A C 1
ATOM 8728 O O . THR A 1 1079 ? 11.912 7.936 -6.574 1.00 81.12 1079 THR A O 1
ATOM 8731 N N . ASN A 1 1080 ? 10.044 7.811 -5.314 1.00 78.38 1080 ASN A N 1
ATOM 8732 C CA . ASN A 1 1080 ? 10.264 9.033 -4.529 1.00 78.38 1080 ASN A CA 1
ATOM 8733 C C . ASN A 1 1080 ? 10.329 10.337 -5.353 1.00 78.38 1080 ASN A C 1
ATOM 8735 O O . ASN A 1 1080 ? 11.138 11.220 -5.055 1.00 78.38 1080 ASN A O 1
ATOM 8739 N N . ILE A 1 1081 ? 9.490 10.479 -6.382 1.00 85.81 1081 ILE A N 1
ATOM 8740 C CA . ILE A 1 1081 ? 9.360 11.731 -7.140 1.00 85.81 1081 ILE A CA 1
ATOM 8741 C C . ILE A 1 1081 ? 8.787 12.798 -6.215 1.00 85.81 1081 ILE A C 1
ATOM 8743 O O . ILE A 1 1081 ? 7.727 12.591 -5.633 1.00 85.81 1081 ILE A O 1
ATOM 8747 N N . LYS A 1 1082 ? 9.465 13.946 -6.121 1.00 87.94 1082 LYS A N 1
ATOM 8748 C CA . LYS A 1 1082 ? 8.968 15.147 -5.442 1.00 87.94 1082 LYS A CA 1
ATOM 8749 C C . LYS A 1 1082 ? 8.568 16.186 -6.479 1.00 87.94 1082 LYS A C 1
ATOM 8751 O O . LYS A 1 1082 ? 9.415 16.590 -7.274 1.00 87.94 1082 LYS A O 1
ATOM 8756 N N . ILE A 1 1083 ? 7.316 16.631 -6.446 1.00 88.56 1083 ILE A N 1
ATOM 8757 C CA . ILE A 1 1083 ? 6.812 17.697 -7.319 1.00 88.56 1083 ILE A CA 1
ATOM 8758 C C . ILE A 1 1083 ? 6.440 18.900 -6.456 1.00 88.56 1083 ILE A C 1
ATOM 8760 O O . ILE A 1 1083 ? 5.557 18.762 -5.602 1.00 88.56 1083 ILE A O 1
ATOM 8764 N N . PRO A 1 1084 ? 7.092 20.063 -6.640 1.00 90.31 1084 PRO A N 1
ATOM 8765 C CA . PRO A 1 1084 ? 6.716 21.286 -5.941 1.00 90.31 1084 PRO A CA 1
ATOM 8766 C C . PRO A 1 1084 ? 5.270 21.712 -6.229 1.00 90.31 1084 PRO A C 1
ATOM 8768 O O . PRO A 1 1084 ? 4.600 21.181 -7.116 1.00 90.31 1084 PRO A O 1
ATOM 8771 N N . ALA A 1 1085 ? 4.773 22.666 -5.448 1.00 89.25 1085 ALA A N 1
ATOM 8772 C CA . ALA A 1 1085 ? 3.453 23.254 -5.650 1.00 89.25 1085 ALA A CA 1
ATOM 8773 C C . ALA A 1 1085 ? 3.309 23.834 -7.065 1.00 89.25 1085 ALA A C 1
ATOM 8775 O O . ALA A 1 1085 ? 4.214 24.525 -7.529 1.00 89.25 1085 ALA A O 1
ATOM 8776 N N . LYS A 1 1086 ? 2.172 23.582 -7.724 1.00 89.69 1086 LYS A N 1
ATOM 8777 C CA . LYS A 1 1086 ? 1.831 24.113 -9.062 1.00 89.69 1086 LYS A CA 1
ATOM 8778 C C . LYS A 1 1086 ? 2.819 23.756 -10.186 1.00 89.69 1086 LYS A C 1
ATOM 8780 O O . LYS A 1 1086 ? 2.743 24.325 -11.271 1.00 89.69 1086 LYS A O 1
ATOM 8785 N N . GLU A 1 1087 ? 3.711 22.794 -9.957 1.00 94.12 1087 GLU A N 1
ATOM 8786 C CA . GLU A 1 1087 ? 4.692 22.329 -10.939 1.00 94.12 1087 GLU A CA 1
ATOM 8787 C C . GLU A 1 1087 ? 4.231 21.050 -11.650 1.00 94.12 1087 GLU A C 1
ATOM 8789 O O . GLU A 1 1087 ? 3.317 20.343 -11.212 1.00 94.12 1087 GLU A O 1
ATOM 8794 N N . THR A 1 1088 ? 4.891 20.736 -12.765 1.00 93.81 1088 THR A N 1
ATOM 8795 C CA . THR A 1 1088 ? 4.662 19.509 -13.540 1.00 93.81 1088 THR A CA 1
ATOM 8796 C C . THR A 1 1088 ? 5.967 18.752 -13.733 1.00 93.81 1088 THR A C 1
ATOM 8798 O O . THR A 1 1088 ? 6.960 19.327 -14.174 1.00 93.81 1088 THR A O 1
ATOM 8801 N N . VAL A 1 1089 ? 5.955 17.445 -13.466 1.00 92.75 1089 VAL A N 1
ATOM 8802 C CA . VAL A 1 1089 ? 7.035 16.542 -13.894 1.00 92.75 1089 VAL A CA 1
ATOM 8803 C C . VAL A 1 1089 ? 6.646 15.858 -15.197 1.00 92.75 1089 VAL A C 1
ATOM 8805 O O . VAL A 1 1089 ? 5.469 15.571 -15.427 1.00 92.75 1089 VAL A O 1
ATOM 8808 N N . ARG A 1 1090 ? 7.634 15.554 -16.03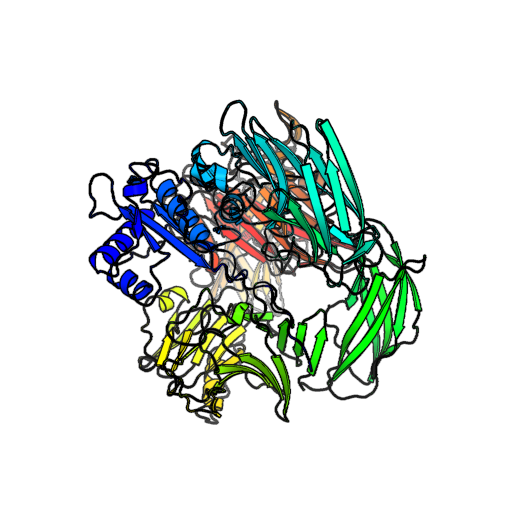8 1.00 91.44 1090 ARG A N 1
ATOM 8809 C CA . ARG A 1 1090 ? 7.444 14.736 -17.237 1.00 91.44 1090 ARG A CA 1
ATOM 8810 C C . ARG A 1 1090 ? 8.358 13.527 -17.180 1.00 91.44 1090 ARG A C 1
ATOM 8812 O O . ARG A 1 1090 ? 9.532 13.647 -16.864 1.00 91.44 1090 ARG A O 1
ATOM 8819 N N . LEU A 1 1091 ? 7.786 12.370 -17.471 1.00 92.12 1091 LEU A N 1
ATOM 8820 C CA . LEU A 1 1091 ? 8.429 11.074 -17.379 1.00 92.12 1091 LEU A CA 1
ATOM 8821 C C . LEU A 1 1091 ? 8.258 10.370 -18.724 1.00 92.12 1091 LEU A C 1
ATOM 8823 O O . LEU A 1 1091 ? 7.145 10.025 -19.118 1.00 92.12 1091 LEU A O 1
ATOM 8827 N N . ASN A 1 1092 ? 9.355 10.163 -19.446 1.00 91.62 1092 ASN A N 1
ATOM 8828 C CA . ASN A 1 1092 ? 9.323 9.656 -20.810 1.00 91.62 1092 ASN A CA 1
ATOM 8829 C C . ASN A 1 1092 ? 9.862 8.220 -20.919 1.00 91.62 1092 ASN A C 1
ATOM 8831 O O . ASN A 1 1092 ? 10.809 7.836 -20.234 1.00 91.62 1092 ASN A O 1
ATOM 8835 N N . VAL A 1 1093 ? 9.270 7.417 -21.804 1.00 93.69 1093 VAL A N 1
ATOM 8836 C CA . VAL A 1 1093 ? 9.778 6.097 -22.219 1.00 93.69 1093 VAL A CA 1
ATOM 8837 C C . VAL A 1 1093 ? 9.623 5.971 -23.727 1.00 93.69 1093 VAL A C 1
ATOM 8839 O O . VAL A 1 1093 ? 8.548 6.230 -24.267 1.00 93.69 1093 VAL A O 1
ATOM 8842 N N . LEU A 1 1094 ? 10.676 5.533 -24.417 1.00 95.06 1094 LEU A N 1
ATOM 8843 C CA . LEU A 1 1094 ? 10.594 5.183 -25.832 1.00 95.06 1094 LEU A CA 1
ATOM 8844 C C . LEU A 1 1094 ? 10.485 3.666 -25.978 1.00 95.06 1094 LEU A C 1
ATOM 8846 O O . LEU A 1 1094 ? 11.416 2.931 -25.643 1.00 95.06 1094 LEU A O 1
ATOM 8850 N N . TYR A 1 1095 ? 9.369 3.208 -26.537 1.00 96.06 1095 TYR A N 1
ATOM 8851 C CA . TYR A 1 1095 ? 9.238 1.849 -27.039 1.00 96.06 1095 TYR A CA 1
ATOM 8852 C C . TYR A 1 1095 ? 9.635 1.798 -28.513 1.00 96.06 1095 TYR A C 1
ATOM 8854 O O . TYR A 1 1095 ? 9.213 2.636 -29.315 1.00 96.06 1095 TYR A O 1
ATOM 8862 N N . LEU A 1 1096 ? 10.430 0.796 -28.886 1.00 95.50 1096 LEU A N 1
ATOM 8863 C CA . LEU A 1 1096 ? 10.818 0.562 -30.275 1.00 95.50 1096 LEU A CA 1
ATOM 8864 C C . LEU A 1 1096 ? 10.697 -0.906 -30.679 1.00 95.50 1096 LEU A C 1
ATOM 8866 O O . LEU A 1 1096 ? 10.942 -1.806 -29.876 1.00 95.50 1096 LEU A O 1
ATOM 8870 N N . LEU A 1 1097 ? 10.357 -1.152 -31.947 1.00 94.56 1097 LEU A N 1
ATOM 8871 C CA . LEU A 1 1097 ? 10.290 -2.497 -32.523 1.00 94.56 1097 LEU A CA 1
ATOM 8872 C C . LEU A 1 1097 ? 11.395 -2.727 -33.555 1.00 94.56 1097 LEU A C 1
ATOM 8874 O O . LEU A 1 1097 ? 11.513 -2.019 -34.553 1.00 94.56 1097 LEU A O 1
ATOM 8878 N N . THR A 1 1098 ? 12.205 -3.761 -33.340 1.00 93.12 1098 THR A N 1
ATOM 8879 C CA . THR A 1 1098 ? 13.386 -4.046 -34.166 1.00 93.12 1098 THR A CA 1
ATOM 8880 C C . THR A 1 1098 ? 13.550 -5.535 -34.442 1.00 93.12 1098 THR A C 1
ATOM 8882 O O . THR A 1 1098 ? 12.982 -6.375 -33.758 1.00 93.12 1098 THR A O 1
ATOM 8885 N N . LYS A 1 1099 ? 14.330 -5.897 -35.462 1.00 91.31 1099 LYS A N 1
ATOM 8886 C CA . LYS A 1 1099 ? 14.719 -7.298 -35.723 1.00 91.31 1099 LYS A CA 1
ATOM 8887 C C . LYS A 1 1099 ? 16.087 -7.645 -35.136 1.00 91.31 1099 LYS A C 1
ATOM 8889 O O . LYS A 1 1099 ? 16.507 -8.793 -35.218 1.00 91.31 1099 LYS A O 1
ATOM 8894 N N . ASP A 1 1100 ? 16.788 -6.644 -34.615 1.00 89.75 1100 ASP A N 1
ATOM 8895 C CA . ASP A 1 1100 ? 18.175 -6.732 -34.181 1.00 89.75 1100 ASP A CA 1
ATOM 8896 C C . ASP A 1 1100 ? 18.302 -6.129 -32.781 1.00 89.75 1100 ASP A C 1
ATOM 8898 O O . ASP A 1 1100 ? 18.138 -4.921 -32.599 1.00 89.75 1100 ASP A O 1
ATOM 8902 N N . LEU A 1 1101 ? 18.584 -6.979 -31.794 1.00 88.75 1101 LEU A N 1
ATOM 8903 C CA . LEU A 1 1101 ? 18.691 -6.598 -30.386 1.00 88.75 1101 LEU A CA 1
ATOM 8904 C C . LEU A 1 1101 ? 19.731 -5.489 -30.164 1.00 88.75 1101 LEU A C 1
ATOM 8906 O O . LEU A 1 1101 ? 19.515 -4.601 -29.343 1.00 88.75 1101 LEU A O 1
ATOM 8910 N N . THR A 1 1102 ? 20.818 -5.493 -30.944 1.00 87.19 1102 THR A N 1
ATOM 8911 C CA . THR A 1 1102 ? 21.930 -4.533 -30.812 1.00 87.19 1102 THR A CA 1
ATOM 8912 C C . THR A 1 1102 ? 21.518 -3.091 -31.112 1.00 87.19 1102 THR A C 1
ATOM 8914 O O . THR A 1 1102 ? 22.223 -2.149 -30.763 1.00 87.19 1102 THR A O 1
ATOM 8917 N N . THR A 1 1103 ? 20.347 -2.895 -31.727 1.00 90.25 1103 THR A N 1
ATOM 8918 C CA . THR A 1 1103 ? 19.827 -1.563 -32.049 1.00 90.25 1103 THR A CA 1
ATOM 8919 C C . THR A 1 1103 ? 19.148 -0.852 -30.881 1.00 90.25 1103 THR A C 1
ATOM 8921 O O . THR A 1 1103 ? 18.877 0.334 -31.009 1.00 90.25 1103 THR A O 1
ATOM 8924 N N . ILE A 1 1104 ? 18.865 -1.530 -29.761 1.00 91.62 1104 ILE A N 1
ATOM 8925 C CA . ILE A 1 1104 ? 18.053 -0.976 -28.662 1.00 91.62 1104 ILE A CA 1
ATOM 8926 C C . ILE A 1 1104 ? 18.880 -0.070 -27.745 1.00 91.62 1104 ILE A C 1
ATOM 8928 O O . ILE A 1 1104 ? 18.562 1.109 -27.604 1.00 91.62 1104 ILE A O 1
ATOM 8932 N N . GLU A 1 1105 ? 19.964 -0.594 -27.159 1.00 89.31 1105 GLU A N 1
ATOM 8933 C CA . GLU A 1 1105 ? 20.820 0.141 -26.213 1.00 89.31 1105 GLU A CA 1
ATOM 8934 C C . GLU A 1 1105 ? 21.286 1.519 -26.722 1.00 89.31 1105 GLU A C 1
ATOM 8936 O O . GLU A 1 1105 ? 21.241 2.474 -25.938 1.00 89.31 1105 GLU A O 1
ATOM 8941 N N . PRO A 1 1106 ? 21.684 1.696 -28.002 1.00 91.00 1106 PRO A N 1
ATOM 8942 C CA . PRO A 1 1106 ? 22.119 3.000 -28.496 1.00 91.00 1106 PRO A CA 1
ATOM 8943 C C . PRO A 1 1106 ? 21.083 4.123 -28.317 1.00 91.00 1106 PRO A C 1
ATOM 8945 O O . PRO A 1 1106 ? 21.469 5.271 -28.095 1.00 91.00 1106 PRO A O 1
ATOM 8948 N N . PHE A 1 1107 ? 19.777 3.822 -28.331 1.00 91.75 1107 PHE A N 1
ATOM 8949 C CA . PHE A 1 1107 ? 18.728 4.837 -28.156 1.00 91.75 1107 PHE A CA 1
ATOM 8950 C C . PHE A 1 1107 ? 18.591 5.374 -26.720 1.00 91.75 1107 PHE A C 1
ATOM 8952 O O . PHE A 1 1107 ? 17.937 6.399 -26.533 1.00 91.75 1107 PHE A O 1
ATOM 8959 N N . THR A 1 1108 ? 19.267 4.779 -25.726 1.00 87.56 1108 THR A N 1
ATOM 8960 C CA . THR A 1 1108 ? 19.393 5.361 -24.367 1.00 87.56 1108 THR A CA 1
ATOM 8961 C C . THR A 1 1108 ? 20.117 6.715 -24.366 1.00 87.56 1108 THR A C 1
ATOM 8963 O O . THR A 1 1108 ? 19.945 7.530 -23.462 1.00 87.56 1108 THR A O 1
ATOM 8966 N N . LYS A 1 1109 ? 20.924 6.978 -25.403 1.00 85.81 1109 LYS A N 1
ATOM 8967 C CA . LYS A 1 1109 ? 21.567 8.267 -25.683 1.00 85.81 1109 LYS A CA 1
ATOM 8968 C C . LYS A 1 1109 ? 21.190 8.703 -27.096 1.00 85.81 1109 LYS A C 1
ATOM 8970 O O . LYS A 1 1109 ? 22.030 8.639 -27.991 1.00 85.81 1109 LYS A O 1
ATOM 8975 N N . SER A 1 1110 ? 19.923 9.050 -27.319 1.00 86.88 1110 SER A N 1
ATOM 8976 C CA . SER A 1 1110 ? 19.437 9.454 -28.646 1.00 86.88 1110 SER A CA 1
ATOM 8977 C C . SER A 1 1110 ? 19.394 10.968 -28.864 1.00 86.88 1110 SER A C 1
ATOM 8979 O O . SER A 1 1110 ? 19.566 11.713 -27.910 1.00 86.88 1110 SER A O 1
ATOM 8981 N N . ASN A 1 1111 ? 19.128 11.433 -30.091 1.00 85.12 1111 ASN A N 1
ATOM 8982 C CA . ASN A 1 1111 ? 18.835 12.850 -30.373 1.00 85.12 1111 ASN A CA 1
ATOM 8983 C C . ASN A 1 1111 ? 17.452 13.306 -29.868 1.00 85.12 1111 ASN A C 1
ATOM 8985 O O . ASN A 1 1111 ? 17.133 14.486 -29.938 1.00 85.12 1111 ASN A O 1
ATOM 8989 N N . LEU A 1 1112 ? 16.641 12.413 -29.291 1.00 79.50 1112 LEU A N 1
ATOM 8990 C CA . LEU A 1 1112 ? 15.362 12.768 -28.670 1.00 79.50 1112 LEU A CA 1
ATOM 8991 C C . LEU A 1 1112 ? 15.521 13.347 -27.259 1.00 79.50 1112 LEU A C 1
ATOM 8993 O O . LEU A 1 1112 ? 14.626 13.209 -26.436 1.00 79.50 1112 LEU A O 1
ATOM 8997 N N . VAL A 1 1113 ? 16.651 13.951 -26.911 1.00 66.19 1113 VAL A N 1
ATOM 8998 C CA . VAL A 1 1113 ? 16.930 14.288 -25.507 1.00 66.19 1113 VAL A CA 1
ATOM 8999 C C . VAL A 1 1113 ? 15.979 15.319 -24.939 1.00 66.19 1113 VAL A C 1
ATOM 9001 O O . VAL A 1 1113 ? 15.614 15.188 -23.782 1.00 66.19 1113 VAL A O 1
ATOM 9004 N N . SER A 1 1114 ? 15.493 16.278 -25.721 1.00 67.31 1114 SER A N 1
ATOM 9005 C CA . SER A 1 1114 ? 14.423 17.173 -25.259 1.00 67.31 1114 SER A CA 1
ATOM 9006 C C . SER A 1 1114 ? 13.113 16.431 -24.950 1.00 67.31 1114 SER A C 1
ATOM 9008 O O . SER A 1 1114 ? 12.368 16.858 -24.074 1.00 67.31 1114 SER A O 1
ATOM 9010 N N . LEU A 1 1115 ? 12.851 15.310 -25.631 1.00 72.88 1115 LEU A N 1
ATOM 9011 C CA . LEU A 1 1115 ? 11.647 14.484 -25.494 1.00 72.88 1115 LEU A CA 1
ATOM 9012 C C . LEU A 1 1115 ? 11.809 13.293 -24.534 1.00 72.88 1115 LEU A C 1
ATOM 9014 O O . LEU A 1 1115 ? 10.806 12.724 -24.122 1.00 72.88 1115 LEU A O 1
ATOM 9018 N N . LEU A 1 1116 ? 13.044 12.903 -24.200 1.00 70.62 1116 LEU A N 1
ATOM 9019 C CA . LEU A 1 1116 ? 13.393 11.792 -23.300 1.00 70.62 1116 LEU A CA 1
ATOM 9020 C C . LEU A 1 1116 ? 14.060 12.250 -21.995 1.00 70.62 1116 LEU A C 1
ATOM 9022 O O . LEU A 1 1116 ? 14.503 11.407 -21.213 1.00 70.62 1116 LEU A O 1
ATOM 9026 N N . LYS A 1 1117 ? 14.213 13.562 -21.792 1.00 70.50 1117 LYS A N 1
ATOM 9027 C CA . LYS A 1 1117 ? 14.736 14.136 -20.552 1.00 70.50 1117 LYS A CA 1
ATOM 9028 C C . LYS A 1 1117 ? 13.604 14.268 -19.546 1.00 70.50 1117 LYS A C 1
ATOM 9030 O O . LYS A 1 1117 ? 12.560 14.840 -19.857 1.00 70.50 1117 LYS A O 1
ATOM 9035 N N . ASP A 1 1118 ? 13.896 13.786 -18.347 1.00 70.12 1118 ASP A N 1
ATOM 9036 C CA . ASP A 1 1118 ? 12.986 13.755 -17.208 1.00 70.12 1118 ASP A CA 1
ATOM 9037 C C . ASP A 1 1118 ? 13.421 14.699 -16.088 1.00 70.12 1118 ASP A C 1
ATOM 9039 O O . ASP A 1 1118 ? 14.641 14.749 -15.766 1.00 70.12 1118 ASP A O 1
#